Protein AF-0000000082275697 (afdb_homodimer)

Sequence (1250 aa):
MERHPIEAEESWRSFQEHQQKLEESSQQRRYLKHHQKHLEEDLSLDVDSNTDLLKLEQAKEKAYLFKVEKSAADNQRKAEKAHKKRMKELYTNSGIARDTVHGFMIDAGSTGSRIHLFEWEPRVLHSHRDVQDALSGHKLSFPNSQSRWSDRLRPGIASFASIKDDDELQKAVADYLAPLLEFAKMVLREKKDNFSSFPIFFRATAGMRTLDKNDRFRVLDAVRSLFNNPAYSPFYFEDEFARCLSGEEEAVFGFAGTNFIMGNLLQDSQGAGTVVNPRLTYGALDMGGASTQISFYEPHEDIMAGLFKLQIGQGKHWNIYAHSFLYFGMNEARGRFQAKLLAGYNDTARLLTGVDNPCLPGGSRQEVRLNIHYDKDGKETWIPQSGVSVNGFYQGLLKNDNTTGDFGRCLQYTRALLHLEDNNWCDFAHRNECSYNGVSMPDLPRQSEHFGEFLAISNYFHVWQFLGLPKKATLEQLYNSTEYICSMSKDELFEFNNEHAKVDDNDVEDYCFRSSYVFNVLRNGYGFEMDEHITATDVINGQKVGWALGAMLYEINTFPWSYERARDDELSDMAFTNASKSQQRGQMLEGVFMACILLILLAGLHVVLDVRRRRRNREEYLSLKMERHPIEAEESWRSFQEHQQKLEESSQQRRYLKHHQKHLEEDLSLDVDSNTDLLKLEQAKEKAYLFKVEKSAADNQRKAEKAHKKRMKELYTNSGIARDTVHGFMIDAGSTGSRIHLFEWEPRVLHSHRDVQDALSGHKLSFPNSQSRWSDRLRPGIASFASIKDDDELQKAVADYLAPLLEFAKMVLREKKDNFSSFPIFFRATAGMRTLDKNDRFRVLDAVRSLFNNPAYSPFYFEDEFARCLSGEEEAVFGFAGTNFIMGNLLQDSQGAGTVVNPRLTYGALDMGGASTQISFYEPHEDIMAGLFKLQIGQGKHWNIYAHSFLYFGMNEARGRFQAKLLAGYNDTARLLTGVDNPCLPGGSRQEVRLNIHYDKDGKETWIPQSGVSVNGFYQGLLKNDNTTGDFGRCLQYTRALLHLEDNNWCDFAHRNECSYNGVSMPDLPRQSEHFGEFLAISNYFHVWQFLGLPKKATLEQLYNSTEYICSMSKDELFEFNNEHAKVDDNDVEDYCFRSSYVFNVLRNGYGFEMDEHITATDVINGQKVGWALGAMLYEINTFPWSYERARDDELSDMAFTNASKSQQRGQMLEGVFMACILLILLAGLHVVLDVRRRRRNREEYLSLK

Solvent-accessible surface area (backbone atoms only — not comparable to full-atom values): 64862 Å² total; per-residue (Å²): 136,82,79,76,81,74,89,70,71,64,69,58,53,56,53,52,52,52,54,51,60,60,47,64,72,68,58,70,68,69,70,76,56,74,73,59,58,75,73,57,65,82,68,74,72,90,51,61,94,65,32,60,60,42,49,50,49,50,48,50,51,50,50,48,54,50,49,49,50,51,47,50,52,49,47,50,51,51,46,48,51,51,50,50,52,49,48,54,52,29,67,74,54,53,83,72,66,88,80,47,42,51,38,36,40,31,44,28,27,49,68,21,32,31,38,38,45,32,37,31,71,66,61,63,33,63,45,70,66,45,47,51,30,44,50,35,10,60,54,81,65,62,71,41,66,51,64,83,41,49,51,74,45,73,66,14,67,48,70,52,49,75,48,80,51,64,69,59,31,34,50,52,50,49,62,65,49,44,63,57,52,50,47,54,47,55,54,42,52,92,47,57,91,49,33,59,73,22,42,48,33,35,39,26,31,51,28,42,51,64,45,50,70,67,44,41,48,52,51,48,48,35,51,40,57,44,44,69,32,58,89,74,29,56,40,25,62,56,66,84,34,50,42,53,44,20,31,37,53,48,13,44,16,24,25,43,18,48,28,45,73,72,61,47,43,63,70,60,23,46,24,55,41,66,59,64,72,63,54,64,46,44,31,27,34,40,28,44,44,29,21,26,26,42,15,36,72,52,80,80,54,73,42,56,49,47,56,40,63,46,54,50,38,49,19,13,27,38,67,25,39,26,40,44,42,70,53,57,2,59,52,36,37,49,48,52,50,54,29,56,65,52,50,92,57,53,60,60,39,28,64,68,75,37,38,79,32,46,34,30,24,9,67,38,74,46,81,45,79,41,52,60,27,48,47,96,85,70,41,63,31,74,60,80,76,74,75,74,63,56,95,70,26,34,64,33,29,34,26,18,90,42,71,36,21,34,43,72,60,30,40,52,55,40,44,60,72,43,36,61,77,50,26,49,60,26,36,48,56,46,64,60,33,45,40,39,56,37,35,59,33,65,80,77,81,61,72,50,82,46,24,54,48,38,40,25,19,60,52,49,24,52,44,37,41,55,61,63,50,59,51,68,36,31,44,48,58,50,50,52,45,35,48,55,58,14,55,21,26,43,68,56,44,52,51,51,30,68,74,51,52,58,64,60,77,91,51,58,58,46,45,34,42,53,37,34,33,52,50,30,46,43,38,70,27,67,56,52,53,53,82,42,58,40,35,40,44,56,59,52,96,71,26,69,61,33,32,65,58,15,44,48,34,37,54,60,26,34,52,57,57,42,79,51,76,50,63,74,62,45,50,60,53,46,49,53,55,44,47,56,48,43,51,52,48,51,49,44,52,50,43,48,51,46,42,48,50,44,46,49,47,48,51,48,46,46,52,54,50,49,53,53,54,59,58,60,62,72,66,85,84,74,69,89,118,135,84,79,78,79,72,86,61,68,68,71,51,56,57,52,52,53,52,52,51,58,58,45,62,72,67,53,73,73,70,65,76,60,76,73,61,59,74,71,59,66,79,68,69,70,83,78,77,80,77,48,68,60,47,48,51,50,50,49,50,51,52,51,48,54,49,48,50,51,49,47,50,52,48,48,48,51,49,46,48,50,52,49,50,53,49,48,54,52,30,66,74,55,53,81,73,67,89,79,46,41,50,37,35,40,31,45,29,27,50,67,20,32,32,39,39,45,34,36,30,72,65,59,63,32,64,44,70,66,44,48,52,31,44,50,33,8,60,54,81,66,61,70,40,67,47,64,83,41,49,52,74,46,76,65,13,65,49,69,52,49,77,48,81,51,65,68,58,31,34,51,52,49,49,63,66,49,44,61,56,53,51,48,54,48,54,53,43,51,92,47,57,91,49,33,60,72,21,42,48,32,36,38,27,32,51,28,41,52,64,45,49,69,67,44,41,49,53,52,48,49,35,50,41,56,46,43,68,32,58,91,74,28,56,40,25,61,56,66,84,34,50,41,55,46,19,31,36,53,49,13,43,16,24,26,44,18,46,25,49,71,73,42,53,44,67,70,55,23,45,25,54,44,66,56,69,82,58,67,58,45,44,31,27,35,41,28,45,44,29,22,26,26,41,15,34,72,50,89,80,56,72,40,58,50,48,56,40,63,46,54,50,39,49,18,13,28,38,68,27,40,25,41,45,41,73,54,57,1,58,53,37,38,48,49,52,48,54,31,56,64,52,51,92,58,54,61,60,40,27,66,69,74,36,38,80,33,46,37,29,24,9,66,36,74,44,82,46,80,41,53,59,28,48,46,96,85,71,41,64,31,75,59,81,75,74,74,76,64,58,97,70,28,33,64,33,28,36,26,18,91,44,71,36,21,34,43,72,59,29,41,52,56,40,44,59,73,46,35,62,77,50,26,51,60,26,34,47,56,46,64,60,33,43,39,38,56,38,37,58,33,66,80,74,82,60,73,50,82,49,24,54,47,38,39,25,18,58,52,51,24,53,43,36,41,54,60,63,50,59,51,68,36,32,44,48,57,51,52,53,45,36,47,54,58,14,55,22,26,44,68,54,45,53,52,50,30,68,73,52,52,57,66,60,75,90,50,57,58,48,44,34,43,54,35,35,33,52,49,31,46,44,38,69,28,67,57,52,52,54,81,42,58,40,33,40,45,54,60,51,95,72,26,70,60,33,32,64,57,14,43,48,36,36,54,61,26,34,52,56,59,40,78,51,76,50,62,76,60,48,54,59,53,50,48,52,56,49,44,57,50,42,54,55,48,51,54,45,50,51,46,49,50,47,46,50,50,47,49,50,50,50,52,49,49,50,51,52,53,50,53,54,54,59,60,57,67,61,64,72,64,80,67,86,126

Nearest PDB structures (foldseek):
  3cj9-assembly1_A  TM=8.260E-01  e=1.202E-28  Rattus norvegicus
  3cja-assembly1_A  TM=8.171E-01  e=5.816E-29  Rattus norvegicus
  4br5-assembly1_A  TM=8.258E-01  e=1.681E-28  Rattus norvegicus
  4br2-assembly1_A  TM=8.199E-01  e=8.986E-28  Rattus norvegicus
  4cd3-assembly1_A  TM=8.010E-01  e=3.287E-28  Rattus norvegicus

Secondary structure (DSSP, 8-state):
--------THHHHHHHHHHHHHHHTTTTTTTTGGGTSTTSTT-----STTHHHHHHHHHHHHHHHHHHHHHHHHHHHHHHHHHHHHHHHHHH-----TT-EEEEEEEE-SS-EEEEEEEE---EE-SHHHHHHHHTT------B--TTSEEEESS-GGGGGG--SHHHHHHHHHHHHHHHHHHHHHHTGGGGGGGGGSBEEEEE-HHHHTS-HHHHHHHHHHHHHHHT-TTT--SB--GGGEEEPPHHHHHHHHHHHHHHHHT-HHHHH-SSSB--S-S-EEEEEEE-SSEEEEEEE-TT---SSSEEEEE-TTSPEEEEEEEEEET-SHHHHHHHHHHHHHTT--HHIIIII-EE-TTSPBTEEEEEEE--EE-TTS-EESS--SS--BTTBEEEEEEE-SSS--HHHHHHHHHHTT-GGGGHHHHHHTTT-B-STT-B-PPPPPSSSSEEEEEEEEHHHHHHHHHT--SEEEHHHHHHHHHHHHT-BHHHHHHHHHHTT---HHHHTTHHHHHHHHHHIIIIII---TT-EEEE-SEETTEE-SHHHHHHHHHHTTSPPEE---HHHHHHHHHHHHHHHHHHHHHHHHHHHHHHHHHHHHHHHHHHHHHHHHHHHHH--S---/--------SHHHHHHHHHHHHHHHHHHHHSSSTHHHHTTSSS------S-HHHHHHHHHHHHHHHHHHHHHHHHHHHHHHHHHHHHHHHHHH-----TT-EEEEEEEE-SS-EEEEEEEE---EE-SHHHHHHHHTT------B--TTSEEEESS-GGGGGG--SHHHHHHHHHHHHHHHHHHHHHHTGGGGGGGGGSBEEEEE-HHHHTS-HHHHHHHHHHHHHHHT-TTT--SB--GGGEEEPPHHHHHHHHHHHHHHHHS-HHHHT-SSSB--S-S-EEEEEEE-SSEEEEEEE-TT---SSSEEEEE-TTSPEEEEEEEEEET-SHHHHHHHHHHHHHTT--HHIIIII-EE-TTSPBTEEEEEEE--EE-TTS-EESS--SS--BTTBEEEEEEE-SSS--HHHHHHHHHHTT-GGGGHHHHHHTTT-B-STT-B-PPPPPSSSSEEEEEEEEHHHHHHHHHT--SEEEHHHHHHHHHHHHT-BHHHHHHHHHHTT---HHHHTTHHHHHHHHHHIIIIII---TT-EEEE-SEETTEE-SHHHHHHHHHHTTSPPEE---HHHHHHHHHHHHHHHHHHHHHHHHHHHHHHHHHHHHHHHHHHHHHHHHHHTTGGG----

pLDDT: mean 81.33, std 23.22, range [18.56, 98.94]

InterPro domains:
  IPR000407 Nucleoside phosphatase GDA1/CD39 [PF01150] (101-562)
  IPR000407 Nucleoside phosphatase GDA1/CD39 [PTHR11782] (102-560)

Organism: NCBI:txid303405

Structure (mmCIF, N/CA/C/O backbone):
data_AF-0000000082275697-model_v1
#
loop_
_entity.id
_entity.type
_entity.pdbx_description
1 polymer 'GDA1/CD39 nucleoside phosphatase family protein'
#
loop_
_atom_site.group_PDB
_atom_site.id
_atom_site.type_symbol
_atom_site.label_atom_id
_atom_site.label_alt_id
_atom_site.label_comp_id
_atom_site.label_asym_id
_atom_site.label_entity_id
_atom_site.label_seq_id
_atom_site.pdbx_PDB_ins_code
_atom_site.Cartn_x
_atom_site.Cartn_y
_atom_site.Cartn_z
_atom_site.occupancy
_atom_site.B_iso_or_equiv
_atom_site.auth_seq_id
_atom_site.auth_comp_id
_atom_site.auth_asym_id
_atom_site.auth_atom_id
_atom_site.pdbx_PDB_model_num
ATOM 1 N N . MET A 1 1 ? 52.062 -31.031 -33.688 1 21.7 1 MET A N 1
ATOM 2 C CA . MET A 1 1 ? 51.594 -30.438 -32.438 1 21.7 1 MET A CA 1
ATOM 3 C C . MET A 1 1 ? 50.406 -31.25 -31.859 1 21.7 1 MET A C 1
ATOM 5 O O . MET A 1 1 ? 49.375 -31.375 -32.5 1 21.7 1 MET A O 1
ATOM 9 N N . GLU A 1 2 ? 50.656 -32.281 -31.078 1 18.56 2 GLU A N 1
ATOM 10 C CA . GLU A 1 2 ? 49.969 -33.562 -30.797 1 18.56 2 GLU A CA 1
ATOM 11 C C . GLU A 1 2 ? 48.719 -33.344 -29.953 1 18.56 2 GLU A C 1
ATOM 13 O O . GLU A 1 2 ? 48.719 -32.5 -29.031 1 18.56 2 GLU A O 1
ATOM 18 N N . ARG A 1 3 ? 47.469 -33.625 -30.562 1 21.12 3 ARG A N 1
ATOM 19 C CA . ARG A 1 3 ? 46.062 -33.594 -30.219 1 21.12 3 ARG A CA 1
ATOM 20 C C . ARG A 1 3 ? 45.812 -34.25 -28.859 1 21.12 3 ARG A C 1
ATOM 22 O O . ARG A 1 3 ? 46.156 -35.406 -28.641 1 21.12 3 ARG A O 1
ATOM 29 N N . HIS A 1 4 ? 46.156 -33.438 -27.812 1 20.2 4 HIS A N 1
ATOM 30 C CA . HIS A 1 4 ? 46.062 -34.062 -26.5 1 20.2 4 HIS A CA 1
ATOM 31 C C . HIS A 1 4 ? 44.688 -34.75 -26.359 1 20.2 4 HIS A C 1
ATOM 33 O O . HIS A 1 4 ? 43.656 -34.156 -26.688 1 20.2 4 HIS A O 1
ATOM 39 N N . PRO A 1 5 ? 44.562 -36.094 -26.359 1 24.67 5 PRO A N 1
ATOM 40 C CA . PRO A 1 5 ? 43.438 -37.031 -26.297 1 24.67 5 PRO A CA 1
ATOM 41 C C . PRO A 1 5 ? 42.5 -36.781 -25.094 1 24.67 5 PRO A C 1
ATOM 43 O O . PRO A 1 5 ? 42.969 -36.719 -23.953 1 24.67 5 PRO A O 1
ATOM 46 N N . ILE A 1 6 ? 41.531 -35.875 -25.203 1 24.22 6 ILE A N 1
ATOM 47 C CA . ILE A 1 6 ? 40.438 -35.375 -24.359 1 24.22 6 ILE A CA 1
ATOM 48 C C . ILE A 1 6 ? 39.75 -36.562 -23.656 1 24.22 6 ILE A C 1
ATOM 50 O O . ILE A 1 6 ? 39.281 -37.469 -24.297 1 24.22 6 ILE A O 1
ATOM 54 N N . GLU A 1 7 ? 40.188 -36.812 -22.406 1 24.86 7 GLU A N 1
ATOM 55 C CA . GLU A 1 7 ? 39.812 -37.781 -21.359 1 24.86 7 GLU A CA 1
ATOM 56 C C . GLU A 1 7 ? 38.312 -37.938 -21.297 1 24.86 7 GLU A C 1
ATOM 58 O O . GLU A 1 7 ? 37.562 -36.969 -21.062 1 24.86 7 GLU A O 1
ATOM 63 N N . ALA A 1 8 ? 37.625 -39.031 -21.953 1 25.31 8 ALA A N 1
ATOM 64 C CA . ALA A 1 8 ? 36.469 -39.625 -22.641 1 25.31 8 ALA A CA 1
ATOM 65 C C . ALA A 1 8 ? 35.312 -39.875 -21.688 1 25.31 8 ALA A C 1
ATOM 67 O O . ALA A 1 8 ? 35.469 -39.719 -20.469 1 25.31 8 ALA A O 1
ATOM 68 N N . GLU A 1 9 ? 34.625 -41.062 -21.844 1 26.72 9 GLU A N 1
ATOM 69 C CA . GLU A 1 9 ? 33.438 -41.906 -21.688 1 26.72 9 GLU A CA 1
ATOM 70 C C . GLU A 1 9 ? 33.25 -42.312 -20.234 1 26.72 9 GLU A C 1
ATOM 72 O O . GLU A 1 9 ? 32.125 -42.438 -19.766 1 26.72 9 GLU A O 1
ATOM 77 N N . GLU A 1 10 ? 34.312 -42.562 -19.5 1 28.19 10 GLU A N 1
ATOM 78 C CA . GLU A 1 10 ? 34.219 -43.281 -18.234 1 28.19 10 GLU A CA 1
ATOM 79 C C . GLU A 1 10 ? 33.656 -42.406 -17.141 1 28.19 10 GLU A C 1
ATOM 81 O O . GLU A 1 10 ? 33 -42.875 -16.219 1 28.19 10 GLU A O 1
ATOM 86 N N . SER A 1 11 ? 34 -41.125 -17.188 1 28.19 11 SER A N 1
ATOM 87 C CA . SER A 1 11 ? 33.531 -40.312 -16.062 1 28.19 11 SER A CA 1
ATOM 88 C C . SER A 1 11 ? 32.031 -40.156 -16.094 1 28.19 11 SER A C 1
ATOM 90 O O . SER A 1 11 ? 31.422 -39.719 -15.102 1 28.19 11 SER A O 1
ATOM 92 N N . TRP A 1 12 ? 31.438 -40.312 -17.25 1 28.39 12 TRP A N 1
ATOM 93 C CA . TRP A 1 12 ? 29.984 -40.188 -17.406 1 28.39 12 TRP A CA 1
ATOM 94 C C . TRP A 1 12 ? 29.281 -41.406 -16.797 1 28.39 12 TRP A C 1
ATOM 96 O O . TRP A 1 12 ? 28.234 -41.25 -16.156 1 28.39 12 TRP A O 1
ATOM 106 N N . ARG A 1 13 ? 29.734 -42.688 -16.906 1 33.19 13 ARG A N 1
ATOM 107 C CA . ARG A 1 13 ? 29.141 -43.906 -16.391 1 33.19 13 ARG A CA 1
ATOM 108 C C . ARG A 1 13 ? 29.094 -43.875 -14.867 1 33.19 13 ARG A C 1
ATOM 110 O O . ARG A 1 13 ? 28.094 -44.312 -14.266 1 33.19 13 ARG A O 1
ATOM 117 N N . SER A 1 14 ? 30.141 -43.344 -14.273 1 30.88 14 SER A N 1
ATOM 118 C CA . SER A 1 14 ? 30.156 -43.344 -12.82 1 30.88 14 SER A CA 1
ATOM 119 C C . SER A 1 14 ? 29.125 -42.375 -12.25 1 30.88 14 SER A C 1
ATOM 121 O O . SER A 1 14 ? 28.594 -42.594 -11.156 1 30.88 14 SER A O 1
ATOM 123 N N . PHE A 1 15 ? 28.891 -41.25 -12.938 1 30.12 15 PHE A N 1
ATOM 124 C CA . PHE A 1 15 ? 27.859 -40.375 -12.453 1 30.12 15 PHE A CA 1
ATOM 125 C C . PHE A 1 15 ? 26.469 -40.969 -12.695 1 30.12 15 PHE A C 1
ATOM 127 O O . PHE A 1 15 ? 25.609 -40.938 -11.82 1 30.12 15 PHE A O 1
ATOM 134 N N . GLN A 1 16 ? 26.172 -41.688 -13.789 1 31.64 16 GLN A N 1
ATOM 135 C CA . GLN A 1 16 ? 24.922 -42.375 -14.008 1 31.64 16 GLN A CA 1
ATOM 136 C C . GLN A 1 16 ? 24.719 -43.5 -12.969 1 31.64 16 GLN A C 1
ATOM 138 O O . GLN A 1 16 ? 23.609 -43.688 -12.477 1 31.64 16 GLN A O 1
ATOM 143 N N . GLU A 1 17 ? 25.734 -44.25 -12.734 1 36.5 17 GLU A N 1
ATOM 144 C CA . GLU A 1 17 ? 25.641 -45.344 -11.773 1 36.5 17 GLU A CA 1
ATOM 145 C C . GLU A 1 17 ? 25.422 -44.812 -10.359 1 36.5 17 GLU A C 1
ATOM 147 O O . GLU A 1 17 ? 24.656 -45.375 -9.586 1 36.5 17 GLU A O 1
ATOM 152 N N . HIS A 1 18 ? 26.062 -43.688 -10 1 32.22 18 HIS A N 1
ATOM 153 C CA . HIS A 1 18 ? 25.812 -43.125 -8.664 1 32.22 18 HIS A CA 1
ATOM 154 C C . HIS A 1 18 ? 24.422 -42.531 -8.57 1 32.22 18 HIS A C 1
ATOM 156 O O . HIS A 1 18 ? 23.734 -42.688 -7.566 1 32.22 18 HIS A O 1
ATOM 162 N N . GLN A 1 19 ? 23.938 -41.875 -9.578 1 33.38 19 GLN A N 1
ATOM 163 C CA . GLN A 1 19 ? 22.594 -41.344 -9.539 1 33.38 19 GLN A CA 1
ATOM 164 C C . GLN A 1 19 ? 21.547 -42.469 -9.641 1 33.38 19 GLN A C 1
ATOM 166 O O . GLN A 1 19 ? 20.5 -42.406 -8.992 1 33.38 19 GLN A O 1
ATOM 171 N N . GLN A 1 20 ? 21.734 -43.531 -10.391 1 34.16 20 GLN A N 1
ATOM 172 C CA . GLN A 1 20 ? 20.812 -44.656 -10.414 1 34.16 20 GLN A CA 1
ATOM 173 C C . GLN A 1 20 ? 20.719 -45.344 -9.055 1 34.16 20 GLN A C 1
ATOM 175 O O . GLN A 1 20 ? 19.641 -45.75 -8.625 1 34.16 20 GLN A O 1
ATOM 180 N N . LYS A 1 21 ? 21.781 -45.719 -8.336 1 37.84 21 LYS A N 1
ATOM 181 C CA . LYS A 1 21 ? 21.812 -46.406 -7.051 1 37.84 21 LYS A CA 1
ATOM 182 C C . LYS A 1 21 ? 21.234 -45.531 -5.945 1 37.84 21 LYS A C 1
ATOM 184 O O . LYS A 1 21 ? 20.609 -46.031 -5.004 1 37.84 21 LYS A O 1
ATOM 189 N N . LEU A 1 22 ? 21.578 -44.25 -5.953 1 32.44 22 LEU A N 1
ATOM 190 C CA . LEU A 1 22 ? 20.906 -43.406 -4.961 1 32.44 22 LEU A CA 1
ATOM 191 C C . LEU A 1 22 ? 19.422 -43.281 -5.254 1 32.44 22 LEU A C 1
ATOM 193 O O . LEU A 1 22 ? 18.625 -43 -4.355 1 32.44 22 LEU A O 1
ATOM 197 N N . GLU A 1 23 ? 18.969 -43.469 -6.496 1 32.5 23 GLU A N 1
ATOM 198 C CA . GLU A 1 23 ? 17.562 -43.406 -6.871 1 32.5 23 GLU A CA 1
ATOM 199 C C . GLU A 1 23 ? 16.781 -44.594 -6.332 1 32.5 23 GLU A C 1
ATOM 201 O O . GLU A 1 23 ? 15.625 -44.438 -5.918 1 32.5 23 GLU A O 1
ATOM 206 N N . GLU A 1 24 ? 17.234 -45.906 -6.5 1 31.64 24 GLU A N 1
ATOM 207 C CA . GLU A 1 24 ? 16.359 -47.062 -6.242 1 31.64 24 GLU A CA 1
ATOM 208 C C . GLU A 1 24 ? 15.938 -47.094 -4.773 1 31.64 24 GLU A C 1
ATOM 210 O O . GLU A 1 24 ? 14.781 -47.406 -4.461 1 31.64 24 GLU A O 1
ATOM 215 N N . SER A 1 25 ? 16.906 -47.312 -3.797 1 29.91 25 SER A N 1
ATOM 216 C CA . SER A 1 25 ? 16.578 -47.719 -2.436 1 29.91 25 SER A CA 1
ATOM 217 C C . SER A 1 25 ? 15.875 -46.594 -1.667 1 29.91 25 SER A C 1
ATOM 219 O O . SER A 1 25 ? 14.938 -46.844 -0.915 1 29.91 25 SER A O 1
ATOM 221 N N . SER A 1 26 ? 16.453 -45.438 -1.524 1 28.55 26 SER A N 1
ATOM 222 C CA . SER A 1 26 ? 16.031 -44.469 -0.51 1 28.55 26 SER A CA 1
ATOM 223 C C . SER A 1 26 ? 14.805 -43.688 -0.97 1 28.55 26 SER A C 1
ATOM 225 O O . SER A 1 26 ? 14.086 -43.125 -0.15 1 28.55 26 SER A O 1
ATOM 227 N N . GLN A 1 27 ? 14.617 -43.531 -2.254 1 27.84 27 GLN A N 1
ATOM 228 C CA . GLN A 1 27 ? 13.68 -42.531 -2.727 1 27.84 27 GLN A CA 1
ATOM 229 C C . GLN A 1 27 ? 12.242 -43.031 -2.654 1 27.84 27 GLN A C 1
ATOM 231 O O . GLN A 1 27 ? 11.297 -42.219 -2.701 1 27.84 27 GLN A O 1
ATOM 236 N N . GLN A 1 28 ? 11.891 -44.312 -2.879 1 27.39 28 GLN A N 1
ATOM 237 C CA . GLN A 1 28 ? 10.516 -44.781 -2.994 1 27.39 28 GLN A CA 1
ATOM 238 C C . GLN A 1 28 ? 9.742 -44.531 -1.704 1 27.39 28 GLN A C 1
ATOM 240 O O . GLN A 1 28 ? 8.555 -44.188 -1.743 1 27.39 28 GLN A O 1
ATOM 245 N N . ARG A 1 29 ? 10.234 -44.938 -0.495 1 28.05 29 ARG A N 1
ATOM 246 C CA . ARG A 1 29 ? 9.461 -45.25 0.707 1 28.05 29 ARG A CA 1
ATOM 247 C C . ARG A 1 29 ? 9.039 -43.969 1.417 1 28.05 29 ARG A C 1
ATOM 249 O O . ARG A 1 29 ? 8.039 -43.938 2.146 1 28.05 29 ARG A O 1
ATOM 256 N N . ARG A 1 30 ? 9.891 -43 1.525 1 26.41 30 ARG A N 1
ATOM 257 C CA . ARG A 1 30 ? 9.68 -42 2.568 1 26.41 30 ARG A CA 1
ATOM 258 C C . ARG A 1 30 ? 8.633 -40.969 2.143 1 26.41 30 ARG A C 1
ATOM 260 O O . ARG A 1 30 ? 8.242 -40.125 2.932 1 26.41 30 ARG A O 1
ATOM 267 N N . TYR A 1 31 ? 8.43 -40.781 0.899 1 26.48 31 TYR A N 1
ATOM 268 C CA . TYR A 1 31 ? 7.652 -39.625 0.524 1 26.48 31 TYR A CA 1
ATOM 269 C C . TYR A 1 31 ? 6.219 -39.719 1.026 1 26.48 31 TYR A C 1
ATOM 271 O O . TYR A 1 31 ? 5.66 -38.781 1.559 1 26.48 31 TYR A O 1
ATOM 279 N N . LEU A 1 32 ? 5.398 -40.75 0.479 1 27.55 32 LEU A N 1
ATOM 280 C CA . LEU A 1 32 ? 3.943 -40.812 0.514 1 27.55 32 LEU A CA 1
ATOM 281 C C . LEU A 1 32 ? 3.447 -41.219 1.897 1 27.55 32 LEU A C 1
ATOM 283 O O . LEU A 1 32 ? 2.246 -41.156 2.168 1 27.55 32 LEU A O 1
ATOM 287 N N . LYS A 1 33 ? 4.23 -41.844 2.713 1 27.3 33 LYS A N 1
ATOM 288 C CA . LYS A 1 33 ? 3.699 -42.562 3.875 1 27.3 33 LYS A CA 1
ATOM 289 C C . LYS A 1 33 ? 3.211 -41.562 4.938 1 27.3 33 LYS A C 1
ATOM 291 O O . LYS A 1 33 ? 2.254 -41.844 5.66 1 27.3 33 LYS A O 1
ATOM 296 N N . HIS A 1 34 ? 3.988 -40.531 5.176 1 28 34 HIS A N 1
ATOM 297 C CA . HIS A 1 34 ? 3.705 -39.844 6.43 1 28 34 HIS A CA 1
ATOM 298 C C . HIS A 1 34 ? 2.406 -39.062 6.336 1 28 34 HIS A C 1
ATOM 300 O O . HIS A 1 34 ? 2.002 -38.406 7.305 1 28 34 HIS A O 1
ATOM 306 N N . HIS A 1 35 ? 1.896 -38.875 5.148 1 29.59 35 HIS A N 1
ATOM 307 C CA . HIS A 1 35 ? 0.64 -38.125 5.18 1 29.59 35 HIS A CA 1
ATOM 308 C C . HIS A 1 35 ? -0.472 -38.969 5.82 1 29.59 35 HIS A C 1
ATOM 310 O O . HIS A 1 35 ? -1.554 -38.438 6.102 1 29.59 35 HIS A O 1
ATOM 316 N N . GLN A 1 36 ? -0.418 -40.344 5.844 1 28.03 36 GLN A N 1
ATOM 317 C CA . GLN A 1 36 ? -1.569 -41.188 6.156 1 28.03 36 GLN A CA 1
ATOM 318 C C . GLN A 1 36 ? -1.881 -41.156 7.648 1 28.03 36 GLN A C 1
ATOM 320 O O . GLN A 1 36 ? -3.049 -41.188 8.047 1 28.03 36 GLN A O 1
ATOM 325 N N . LYS A 1 37 ? -0.852 -41.188 8.492 1 28.38 37 LYS A N 1
ATOM 326 C CA . LYS A 1 37 ? -1.179 -41.75 9.805 1 28.38 37 LYS A CA 1
ATOM 327 C C . LYS A 1 37 ? -1.936 -40.719 10.656 1 28.38 37 LYS A C 1
ATOM 329 O O . LYS A 1 37 ? -2.863 -41.094 11.383 1 28.38 37 LYS A O 1
ATOM 334 N N . HIS A 1 38 ? -1.404 -39.469 10.617 1 28.92 38 HIS A N 1
ATOM 335 C CA . HIS A 1 38 ? -1.871 -38.719 11.781 1 28.92 38 HIS A CA 1
ATOM 336 C C . HIS A 1 38 ? -3.318 -38.281 11.602 1 28.92 38 HIS A C 1
ATOM 338 O O . HIS A 1 38 ? -3.902 -37.688 12.516 1 28.92 38 HIS A O 1
ATOM 344 N N . LEU A 1 39 ? -3.773 -38.375 10.375 1 29.23 39 LEU A N 1
ATOM 345 C CA . LEU A 1 39 ? -5.18 -37.969 10.305 1 29.23 39 LEU A CA 1
ATOM 346 C C . LEU A 1 39 ? -6.066 -39.062 10.93 1 29.23 39 LEU A C 1
ATOM 348 O O . LEU A 1 39 ? -7.285 -38.906 11 1 29.23 39 LEU A O 1
ATOM 352 N N . GLU A 1 40 ? -5.512 -40.281 11.219 1 27.36 40 GLU A N 1
ATOM 353 C CA . GLU A 1 40 ? -6.41 -41.344 11.672 1 27.36 40 GLU A CA 1
ATOM 354 C C . GLU A 1 40 ? -7.051 -40.969 13.008 1 27.36 40 GLU A C 1
ATOM 356 O O . GLU A 1 40 ? -8.18 -41.375 13.289 1 27.36 40 GLU A O 1
ATOM 361 N N . GLU A 1 41 ? -6.219 -40.5 13.953 1 28.33 41 GLU A N 1
ATOM 362 C CA . GLU A 1 41 ? -6.691 -40.781 15.305 1 28.33 41 GLU A CA 1
ATOM 363 C C . GLU A 1 41 ? -8.008 -40.062 15.594 1 28.33 41 GLU A C 1
ATOM 365 O O . GLU A 1 41 ? -8.898 -40.625 16.25 1 28.33 41 GLU A O 1
ATOM 370 N N . ASP A 1 42 ? -8.039 -38.719 15.453 1 27.8 42 ASP A N 1
ATOM 371 C CA . ASP A 1 42 ? -8.922 -38.125 16.453 1 27.8 42 ASP A CA 1
ATOM 372 C C . ASP A 1 42 ? -10.383 -38.219 16.031 1 27.8 42 ASP A C 1
ATOM 374 O O . ASP A 1 42 ? -11.242 -37.5 16.562 1 27.8 42 ASP A O 1
ATOM 378 N N . LEU A 1 43 ? -10.656 -38.906 14.883 1 27.31 43 LEU A N 1
ATOM 379 C CA . LEU A 1 43 ? -12.047 -38.719 14.461 1 27.31 43 LEU A CA 1
ATOM 380 C C . LEU A 1 43 ? -12.977 -39.625 15.273 1 27.31 43 LEU A C 1
ATOM 382 O O . LEU A 1 43 ? -13.625 -40.531 14.719 1 27.31 43 LEU A O 1
ATOM 386 N N . SER A 1 44 ? -12.805 -40.094 16.422 1 27.64 44 SER A N 1
ATOM 387 C CA . SER A 1 44 ? -13.812 -41 16.938 1 27.64 44 SER A CA 1
ATOM 388 C C . SER A 1 44 ? -15.156 -40.281 17.125 1 27.64 44 SER A C 1
ATOM 390 O O . SER A 1 44 ? -15.547 -40 18.25 1 27.64 44 SER A O 1
ATOM 392 N N . LEU A 1 45 ? -15.57 -39.281 16.328 1 28.56 45 LEU A N 1
ATOM 393 C CA . LEU A 1 45 ? -16.859 -38.781 16.781 1 28.56 45 LEU A CA 1
ATOM 394 C C . LEU A 1 45 ? -17.953 -39.812 16.594 1 28.56 45 LEU A C 1
ATOM 396 O O . LEU A 1 45 ? -17.938 -40.562 15.617 1 28.56 45 LEU A O 1
ATOM 400 N N . ASP A 1 46 ? -18.844 -40.125 17.5 1 29.41 46 ASP A N 1
ATOM 401 C CA . ASP A 1 46 ? -20.062 -40.906 17.734 1 29.41 46 ASP A CA 1
ATOM 402 C C . ASP A 1 46 ? -21.172 -40.5 16.766 1 29.41 46 ASP A C 1
ATOM 404 O O . ASP A 1 46 ? -21.859 -39.5 16.984 1 29.41 46 ASP A O 1
ATOM 408 N N . VAL A 1 47 ? -21.125 -40.562 15.391 1 32.94 47 VAL A N 1
ATOM 409 C CA . VAL A 1 47 ? -22.172 -40.188 14.445 1 32.94 47 VAL A CA 1
ATOM 410 C C . VAL A 1 47 ? -23.281 -41.25 14.477 1 32.94 47 VAL A C 1
ATOM 412 O O . VAL A 1 47 ? -23.031 -42.406 14.148 1 32.94 47 VAL A O 1
ATOM 415 N N . ASP A 1 48 ? -24.297 -41.031 14.992 1 36.44 48 ASP A N 1
ATOM 416 C CA . ASP A 1 48 ? -25.562 -41.719 14.734 1 36.44 48 ASP A CA 1
ATOM 417 C C . ASP A 1 48 ? -25.891 -41.719 13.242 1 36.44 48 ASP A C 1
ATOM 419 O O . ASP A 1 48 ? -25.016 -41.469 12.406 1 36.44 48 ASP A O 1
ATOM 423 N N . SER A 1 49 ? -27.266 -41.438 12.703 1 45.59 49 SER A N 1
ATOM 424 C CA . SER A 1 49 ? -27.766 -41.375 11.328 1 45.59 49 SER A CA 1
ATOM 425 C C . SER A 1 49 ? -26.828 -40.562 10.438 1 45.59 49 SER A C 1
ATOM 427 O O . SER A 1 49 ? -26.844 -40.719 9.211 1 45.59 49 SER A O 1
ATOM 429 N N . ASN A 1 50 ? -26.047 -39.438 10.828 1 52.91 50 ASN A N 1
ATOM 430 C CA . ASN A 1 50 ? -24.891 -38.594 10.562 1 52.91 50 ASN A CA 1
ATOM 431 C C . ASN A 1 50 ? -23.641 -39.438 10.289 1 52.91 50 ASN A C 1
ATOM 433 O O . ASN A 1 50 ? -22.625 -38.906 9.836 1 52.91 50 ASN A O 1
ATOM 437 N N . THR A 1 51 ? -23.844 -40.75 10.398 1 65.81 51 THR A N 1
ATOM 438 C CA . THR A 1 51 ? -22.672 -41.625 10.352 1 65.81 51 THR A CA 1
ATOM 439 C C . THR A 1 51 ? -22.344 -42 8.914 1 65.81 51 THR A C 1
ATOM 441 O O . THR A 1 51 ? -21.172 -42.031 8.523 1 65.81 51 THR A O 1
ATOM 444 N N . ASP A 1 52 ? -23.562 -42.25 8.07 1 78.25 52 ASP A N 1
ATOM 445 C CA . ASP A 1 52 ? -23.281 -42.688 6.699 1 78.25 52 ASP A CA 1
ATOM 446 C C . ASP A 1 52 ? -22.703 -41.562 5.863 1 78.25 52 ASP A C 1
ATOM 448 O O . ASP A 1 52 ? -21.797 -41.781 5.051 1 78.25 52 ASP A O 1
ATOM 452 N N . LEU A 1 53 ? -23.219 -40.469 6.008 1 82.75 53 LEU A N 1
ATOM 453 C CA . LEU A 1 53 ? -22.719 -39.344 5.258 1 82.75 53 LEU A CA 1
ATOM 454 C C . LEU A 1 53 ? -21.281 -39 5.672 1 82.75 53 LEU A C 1
ATOM 456 O O . LEU A 1 53 ? -20.469 -38.594 4.836 1 82.75 53 LEU A O 1
ATOM 460 N N . LEU A 1 54 ? -21.078 -39.125 6.891 1 85.5 54 LEU A N 1
ATOM 461 C CA . LEU A 1 54 ? -19.719 -38.906 7.375 1 85.5 54 LEU A CA 1
ATOM 462 C C . LEU A 1 54 ? -18.75 -39.938 6.77 1 85.5 54 LEU A C 1
ATOM 464 O O . LEU A 1 54 ? -17.625 -39.594 6.395 1 85.5 54 LEU A O 1
ATOM 468 N N . LYS A 1 55 ? -19.266 -41.125 6.66 1 86.06 55 LYS A N 1
ATOM 469 C CA . LYS A 1 55 ? -18.469 -42.156 6.043 1 86.06 55 LYS A CA 1
ATOM 470 C C . LYS A 1 55 ? -18.203 -41.875 4.57 1 86.06 55 LYS A C 1
ATOM 472 O O . LYS A 1 55 ? -17.094 -42.094 4.07 1 86.06 55 LYS A O 1
ATOM 477 N N . LEU A 1 56 ? -19.219 -41.438 3.988 1 87.25 56 LEU A N 1
ATOM 478 C CA . LEU A 1 56 ? -19.062 -41.062 2.586 1 87.25 56 LEU A CA 1
ATOM 479 C C . LEU A 1 56 ? -18.062 -39.938 2.428 1 87.25 56 LEU A C 1
ATOM 481 O O . LEU A 1 56 ? -17.234 -39.938 1.509 1 87.25 56 LEU A O 1
ATOM 485 N N . GLU A 1 57 ? -18.188 -38.938 3.266 1 88.44 57 GLU A N 1
ATOM 486 C CA . GLU A 1 57 ? -17.25 -37.812 3.24 1 88.44 57 GLU A CA 1
ATOM 487 C C . GLU A 1 57 ? -15.82 -38.312 3.457 1 88.44 57 GLU A C 1
ATOM 489 O O . GLU A 1 57 ? -14.898 -37.844 2.779 1 88.44 57 GLU A O 1
ATOM 494 N N . GLN A 1 58 ? -15.625 -39.156 4.316 1 86.5 58 GLN A N 1
ATOM 495 C CA . GLN A 1 58 ? -14.312 -39.719 4.609 1 86.5 58 GLN A CA 1
ATOM 496 C C . GLN A 1 58 ? -13.773 -40.5 3.416 1 86.5 58 GLN A C 1
ATOM 498 O O . GLN A 1 58 ? -12.586 -40.406 3.104 1 86.5 58 GLN A O 1
ATOM 503 N N . ALA A 1 59 ? -14.641 -41.219 2.795 1 86.81 59 ALA A N 1
ATOM 504 C CA . ALA A 1 59 ? -14.25 -42 1.618 1 86.81 59 ALA A CA 1
ATOM 505 C C . ALA A 1 59 ? -13.82 -41.094 0.479 1 86.81 59 ALA A C 1
ATOM 507 O O . ALA A 1 59 ? -12.836 -41.375 -0.215 1 86.81 59 ALA A O 1
ATOM 508 N N . LYS A 1 60 ? -14.547 -40.125 0.35 1 86.81 60 LYS A N 1
ATOM 509 C CA . LYS A 1 60 ? -14.219 -39.156 -0.69 1 86.81 60 LYS A CA 1
ATOM 510 C C . LYS A 1 60 ? -12.891 -38.469 -0.39 1 86.81 60 LYS A C 1
ATOM 512 O O . LYS A 1 60 ? -12.102 -38.219 -1.302 1 86.81 60 LYS A O 1
ATOM 517 N N . GLU A 1 61 ? -12.703 -38.125 0.835 1 87.31 61 GLU A N 1
ATOM 518 C CA . GLU A 1 61 ? -11.43 -37.531 1.242 1 87.31 61 GLU A CA 1
ATOM 519 C C . GLU A 1 61 ? -10.266 -38.469 0.965 1 87.31 61 GLU A C 1
ATOM 521 O O . GLU A 1 61 ? -9.227 -38.031 0.447 1 87.31 61 GLU A O 1
ATOM 526 N N . LYS A 1 62 ? -10.484 -39.688 1.24 1 84.12 62 LYS A N 1
ATOM 527 C CA . LYS A 1 62 ? -9.461 -40.688 0.988 1 84.12 62 LYS A CA 1
ATOM 528 C C . LYS A 1 62 ? -9.195 -40.844 -0.507 1 84.12 62 LYS A C 1
ATOM 530 O O . LYS A 1 62 ? -8.047 -40.969 -0.928 1 84.12 62 LYS A O 1
ATOM 535 N N . ALA A 1 63 ? -10.219 -40.844 -1.238 1 85 63 ALA A N 1
ATOM 536 C CA . ALA A 1 63 ? -10.094 -40.969 -2.689 1 85 63 ALA A CA 1
ATOM 537 C C . ALA A 1 63 ? -9.336 -39.75 -3.266 1 85 63 ALA A C 1
ATOM 539 O O . ALA A 1 63 ? -8.531 -39.906 -4.184 1 85 63 ALA A O 1
ATOM 540 N N . TYR A 1 64 ? -9.672 -38.688 -2.764 1 82.25 64 TYR A N 1
ATOM 541 C CA . TYR A 1 64 ? -8.977 -37.469 -3.209 1 82.25 64 TYR A CA 1
ATOM 542 C C . TYR A 1 64 ? -7.488 -37.562 -2.896 1 82.25 64 TYR A C 1
ATOM 544 O O . TYR A 1 64 ? -6.652 -37.281 -3.756 1 82.25 64 TYR A O 1
ATOM 552 N N . LEU A 1 65 ? -7.188 -37.875 -1.691 1 80.12 65 LEU A N 1
ATOM 553 C CA . LEU A 1 65 ? -5.797 -37.938 -1.268 1 80.12 65 LEU A CA 1
ATOM 554 C C . LEU A 1 65 ? -5.031 -39 -2.086 1 80.12 65 LEU A C 1
ATOM 556 O O . LEU A 1 65 ? -3.859 -38.781 -2.408 1 80.12 65 LEU A O 1
ATOM 560 N N . PHE A 1 66 ? -5.734 -40.031 -2.438 1 80 66 PHE A N 1
ATOM 561 C CA . PHE A 1 66 ? -5.129 -41.062 -3.271 1 80 66 PHE A CA 1
ATOM 562 C C . PHE A 1 66 ? -4.844 -40.531 -4.672 1 80 66 PHE A C 1
ATOM 564 O O . PHE A 1 66 ? -3.783 -40.781 -5.238 1 80 66 PHE A O 1
ATOM 571 N N . LYS A 1 67 ? -5.773 -39.812 -5.16 1 77.06 67 LYS A N 1
ATOM 572 C CA . LYS A 1 67 ? -5.605 -39.219 -6.48 1 77.06 67 LYS A CA 1
ATOM 573 C C . LYS A 1 67 ? -4.449 -38.219 -6.492 1 77.06 67 LYS A C 1
ATOM 575 O O . LYS A 1 67 ? -3.695 -38.156 -7.465 1 77.06 67 LYS A O 1
ATOM 580 N N . VAL A 1 68 ? -4.41 -37.469 -5.469 1 75.94 68 VAL A N 1
ATOM 581 C CA . VAL A 1 68 ? -3.342 -36.469 -5.352 1 75.94 68 VAL A CA 1
ATOM 582 C C . VAL A 1 68 ? -1.989 -37.188 -5.297 1 75.94 68 VAL A C 1
ATOM 584 O O . VAL A 1 68 ? -1.029 -36.75 -5.938 1 75.94 68 VAL A O 1
ATOM 587 N N . GLU A 1 69 ? -1.965 -38.188 -4.566 1 74.31 69 GLU A N 1
ATOM 588 C CA . GLU A 1 69 ? -0.729 -38.938 -4.453 1 74.31 69 GLU A CA 1
ATOM 589 C C . GLU A 1 69 ? -0.33 -39.562 -5.793 1 74.31 69 GLU A C 1
ATOM 591 O O . GLU A 1 69 ? 0.847 -39.531 -6.164 1 74.31 69 GLU A O 1
ATOM 596 N N . LYS A 1 70 ? -1.266 -40.062 -6.418 1 73 70 LYS A N 1
ATOM 597 C CA . LYS A 1 70 ? -0.998 -40.656 -7.719 1 73 70 LYS A CA 1
ATOM 598 C C . LYS A 1 70 ? -0.558 -39.594 -8.734 1 73 70 LYS A C 1
ATOM 600 O O . LYS A 1 70 ? 0.376 -39.812 -9.508 1 73 70 LYS A O 1
ATOM 605 N N . SER A 1 71 ? -1.293 -38.531 -8.734 1 72 71 SER A N 1
ATOM 606 C CA . SER A 1 71 ? -0.95 -37.438 -9.633 1 72 71 SER A CA 1
ATOM 607 C C . SER A 1 71 ? 0.434 -36.875 -9.328 1 72 71 SER A C 1
ATOM 609 O O . SER A 1 71 ? 1.193 -36.562 -10.242 1 72 71 SER A O 1
ATOM 611 N N . ALA A 1 72 ? 0.637 -36.688 -8.055 1 68.5 72 ALA A N 1
ATOM 612 C CA . ALA A 1 72 ? 1.951 -36.219 -7.637 1 68.5 72 ALA A CA 1
ATOM 613 C C . ALA A 1 72 ? 3.059 -37.125 -8.133 1 68.5 72 ALA A C 1
ATOM 615 O O . ALA A 1 72 ? 4.094 -36.656 -8.617 1 68.5 72 ALA A O 1
ATOM 616 N N . ALA A 1 73 ? 2.83 -38.406 -8.078 1 66.31 73 ALA A N 1
ATOM 617 C CA . ALA A 1 73 ? 3.803 -39.375 -8.539 1 66.31 73 ALA A CA 1
ATOM 618 C C . ALA A 1 73 ? 3.99 -39.312 -10.055 1 66.31 73 ALA A C 1
ATOM 620 O O . ALA A 1 73 ? 5.121 -39.344 -10.547 1 66.31 73 ALA A O 1
ATOM 621 N N . ASP A 1 74 ? 2.898 -39.094 -10.688 1 72.06 74 ASP A N 1
ATOM 622 C CA . ASP A 1 74 ? 2.953 -38.969 -12.141 1 72.06 74 ASP A CA 1
ATOM 623 C C . ASP A 1 74 ? 3.65 -37.688 -12.562 1 72.06 74 ASP A C 1
ATOM 625 O O . ASP A 1 74 ? 4.465 -37.688 -13.484 1 72.06 74 ASP A O 1
ATOM 629 N N . ASN A 1 75 ? 3.24 -36.688 -11.875 1 66.62 75 ASN A N 1
ATOM 630 C CA . ASN A 1 75 ? 3.859 -35.406 -12.164 1 66.62 75 ASN A CA 1
ATOM 631 C C . ASN A 1 75 ? 5.359 -35.406 -11.875 1 66.62 75 ASN A C 1
ATOM 633 O O . ASN A 1 75 ? 6.145 -34.812 -12.617 1 66.62 75 ASN A O 1
ATOM 637 N N . GLN A 1 76 ? 5.676 -36 -10.805 1 67.44 76 GLN A N 1
ATOM 638 C CA . GLN A 1 76 ? 7.09 -36.125 -10.477 1 67.44 76 GLN A CA 1
ATOM 639 C C . GLN A 1 76 ? 7.84 -36.906 -11.555 1 67.44 76 GLN A C 1
ATOM 641 O O . GLN A 1 76 ? 8.945 -36.5 -11.953 1 67.44 76 GLN A O 1
ATOM 646 N N . ARG A 1 77 ? 7.219 -37.875 -12.039 1 67.94 77 ARG A N 1
ATOM 647 C CA . ARG A 1 77 ? 7.844 -38.656 -13.094 1 67.94 77 ARG A CA 1
ATOM 648 C C . ARG A 1 77 ? 8 -37.844 -14.375 1 67.94 77 ARG A C 1
ATOM 650 O O . ARG A 1 77 ? 9.055 -37.875 -15.016 1 67.94 77 ARG A O 1
ATOM 657 N N . LYS A 1 78 ? 6.988 -37.156 -14.664 1 70.56 78 LYS A N 1
ATOM 658 C CA . LYS A 1 78 ? 7.039 -36.312 -15.852 1 70.56 78 LYS A CA 1
ATOM 659 C C . LYS A 1 78 ? 8.07 -35.188 -15.695 1 70.56 78 LYS A C 1
ATOM 661 O O . LYS A 1 78 ? 8.82 -34.906 -16.625 1 70.56 78 LYS A O 1
ATOM 666 N N . ALA A 1 79 ? 7.992 -34.594 -14.547 1 69.31 79 ALA A N 1
ATOM 667 C CA . ALA A 1 79 ? 8.938 -33.531 -14.25 1 69.31 79 ALA A CA 1
ATOM 668 C C . ALA A 1 79 ? 10.375 -34.031 -14.312 1 69.31 79 ALA A C 1
ATOM 670 O O . ALA A 1 79 ? 11.258 -33.344 -14.836 1 69.31 79 ALA A O 1
ATOM 671 N N . GLU A 1 80 ? 10.602 -35.156 -13.828 1 68.88 80 GLU A N 1
ATOM 672 C CA . GLU A 1 80 ? 11.938 -35.75 -13.844 1 68.88 80 GLU A CA 1
ATOM 673 C C . GLU A 1 80 ? 12.398 -36.031 -15.266 1 68.88 80 GLU A C 1
ATOM 675 O O . GLU A 1 80 ? 13.555 -35.781 -15.609 1 68.88 80 GLU A O 1
ATOM 680 N N . LYS A 1 81 ? 11.484 -36.5 -16 1 73.38 81 LYS A N 1
ATOM 681 C CA . LYS A 1 81 ? 11.82 -36.781 -17.406 1 73.38 81 LYS A CA 1
ATOM 682 C C . LYS A 1 81 ? 12.148 -35.469 -18.141 1 73.38 81 LYS A C 1
ATOM 684 O O . LYS A 1 81 ? 13.125 -35.406 -18.891 1 73.38 81 LYS A O 1
ATOM 689 N N . ALA A 1 82 ? 11.32 -34.5 -17.938 1 74.62 82 ALA A N 1
ATOM 690 C CA . ALA A 1 82 ? 11.562 -33.219 -18.562 1 74.62 82 ALA A CA 1
ATOM 691 C C . ALA A 1 82 ? 12.875 -32.594 -18.078 1 74.62 82 ALA A C 1
ATOM 693 O O . ALA A 1 82 ? 13.625 -32.031 -18.859 1 74.62 82 ALA A O 1
ATOM 694 N N . HIS A 1 83 ? 13.047 -32.719 -16.828 1 74.94 83 HIS A N 1
ATOM 695 C CA . HIS A 1 83 ? 14.281 -32.25 -16.219 1 74.94 83 HIS A CA 1
ATOM 696 C C . HIS A 1 83 ? 15.5 -32.906 -16.828 1 74.94 83 HIS A C 1
ATOM 698 O O . HIS A 1 83 ? 16.469 -32.25 -17.188 1 74.94 83 HIS A O 1
ATOM 704 N N . LYS A 1 84 ? 15.445 -34.156 -17 1 71.62 84 LYS A N 1
ATOM 705 C CA . LYS A 1 84 ? 16.562 -34.906 -17.562 1 71.62 84 LYS A CA 1
ATOM 706 C C . LYS A 1 84 ? 16.828 -34.5 -19 1 71.62 84 LYS A C 1
ATOM 708 O O . LYS A 1 84 ? 18 -34.375 -19.406 1 71.62 84 LYS A O 1
ATOM 713 N N . LYS A 1 85 ? 15.781 -34.375 -19.688 1 74.06 85 LYS A N 1
ATOM 714 C CA . LYS A 1 85 ? 15.922 -33.938 -21.078 1 74.06 85 LYS A CA 1
ATOM 715 C C . LYS A 1 85 ? 16.594 -32.562 -21.156 1 74.06 85 LYS A C 1
ATOM 717 O O . LYS A 1 85 ? 17.484 -32.344 -21.969 1 74.06 85 LYS A O 1
ATOM 722 N N . ARG A 1 86 ? 16.172 -31.719 -20.391 1 76.94 86 ARG A N 1
ATOM 723 C CA . ARG A 1 86 ? 16.719 -30.359 -20.359 1 76.94 86 ARG A CA 1
ATOM 724 C C . ARG A 1 86 ? 18.203 -30.391 -19.969 1 76.94 86 ARG A C 1
ATOM 726 O O . ARG A 1 86 ? 19.016 -29.688 -20.562 1 76.94 86 ARG A O 1
ATOM 733 N N . MET A 1 87 ? 18.453 -31.172 -19.016 1 74 87 MET A N 1
ATOM 734 C CA . MET A 1 87 ? 19.828 -31.281 -18.547 1 74 87 MET A CA 1
ATOM 735 C C . MET A 1 87 ? 20.75 -31.781 -19.656 1 74 87 MET A C 1
ATOM 737 O O . MET A 1 87 ? 21.875 -31.297 -19.797 1 74 87 MET A O 1
ATOM 741 N N . LYS A 1 88 ? 20.219 -32.688 -20.359 1 71.19 88 LYS A N 1
ATOM 742 C CA . LYS A 1 88 ? 21.016 -33.188 -21.469 1 71.19 88 LYS A CA 1
ATOM 743 C C . LYS A 1 88 ? 21.297 -32.125 -22.516 1 71.19 88 LYS A C 1
ATOM 745 O O . LYS A 1 88 ? 22.406 -32.031 -23.016 1 71.19 88 LYS A O 1
ATOM 750 N N . GLU A 1 89 ? 20.328 -31.375 -22.766 1 72.94 89 GLU A N 1
ATOM 751 C CA . GLU A 1 89 ? 20.484 -30.297 -23.734 1 72.94 89 GLU A CA 1
ATOM 752 C C . GLU A 1 89 ? 21.453 -29.234 -23.234 1 72.94 89 GLU A C 1
ATOM 754 O O . GLU A 1 89 ? 22.266 -28.719 -24 1 72.94 89 GLU A O 1
ATOM 759 N N . LEU A 1 90 ? 21.297 -28.953 -22.031 1 75.12 90 LEU A N 1
ATOM 760 C CA . LEU A 1 90 ? 22.109 -27.906 -21.438 1 75.12 90 LEU A CA 1
ATOM 761 C C . LEU A 1 90 ? 23.562 -28.359 -21.281 1 75.12 90 LEU A C 1
ATOM 763 O O . LEU A 1 90 ? 24.484 -27.547 -21.344 1 75.12 90 LEU A O 1
ATOM 767 N N . TYR A 1 91 ? 23.688 -29.625 -21.109 1 68 91 TYR A N 1
ATOM 768 C CA . TYR A 1 91 ? 25.031 -30.172 -21 1 68 91 TYR A CA 1
ATOM 769 C C . TYR A 1 91 ? 25.781 -30 -22.312 1 68 91 TYR A C 1
ATOM 771 O O . TYR A 1 91 ? 27 -29.75 -22.312 1 68 91 TYR A O 1
ATOM 779 N N . THR A 1 92 ? 25.016 -30.094 -23.312 1 68.25 92 THR A N 1
ATOM 780 C CA . THR A 1 92 ? 25.656 -29.938 -24.609 1 68.25 92 THR A CA 1
ATOM 781 C C . THR A 1 92 ? 26.031 -28.484 -24.859 1 68.25 92 THR A C 1
ATOM 783 O O . THR A 1 92 ? 27.109 -28.188 -25.375 1 68.25 92 THR A O 1
ATOM 786 N N . ASN A 1 93 ? 25.203 -27.562 -24.547 1 75.94 93 ASN A N 1
ATOM 787 C CA . ASN A 1 93 ? 25.422 -26.125 -24.719 1 75.94 93 ASN A CA 1
ATOM 788 C C . ASN A 1 93 ? 24.656 -25.312 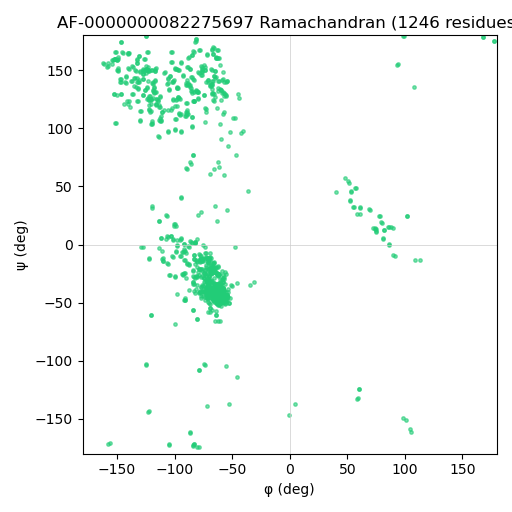-23.688 1 75.94 93 ASN A C 1
ATOM 790 O O . ASN A 1 93 ? 23.453 -25.109 -23.812 1 75.94 93 ASN A O 1
ATOM 794 N N . SER A 1 94 ? 25.406 -24.859 -22.781 1 76.94 94 SER A N 1
ATOM 795 C CA . SER A 1 94 ? 24.734 -24.078 -21.734 1 76.94 94 SER A CA 1
ATOM 796 C C . SER A 1 94 ? 24.375 -22.688 -22.234 1 76.94 94 SER A C 1
ATOM 798 O O . SER A 1 94 ? 23.469 -22.047 -21.703 1 76.94 94 SER A O 1
ATOM 800 N N . GLY A 1 95 ? 25.031 -22.219 -23.203 1 77.31 95 GLY A N 1
ATOM 801 C CA . GLY A 1 95 ? 24.781 -20.891 -23.75 1 77.31 95 GLY A CA 1
ATOM 802 C C . GLY A 1 95 ? 25.25 -19.766 -22.828 1 77.31 95 GLY A C 1
ATOM 803 O O . GLY A 1 95 ? 24.891 -18.609 -23.031 1 77.31 95 GLY A O 1
ATOM 804 N N . ILE A 1 96 ? 26.047 -20.109 -21.859 1 84.25 96 ILE A N 1
ATOM 805 C CA . ILE A 1 96 ? 26.516 -19.125 -20.875 1 84.25 96 ILE A CA 1
ATOM 806 C C . ILE A 1 96 ? 27.766 -18.422 -21.406 1 84.25 96 ILE A C 1
ATOM 808 O O . ILE A 1 96 ? 28.656 -19.078 -21.953 1 84.25 96 ILE A O 1
ATOM 812 N N . ALA A 1 97 ? 27.734 -17.125 -21.234 1 82.12 97 ALA A N 1
ATOM 813 C CA . ALA A 1 97 ? 28.922 -16.359 -21.609 1 82.12 97 ALA A CA 1
ATOM 814 C C . ALA A 1 97 ? 30.031 -16.516 -20.578 1 82.12 97 ALA A C 1
ATOM 816 O O . ALA A 1 97 ? 29.766 -16.578 -19.375 1 82.12 97 ALA A O 1
ATOM 817 N N . ARG A 1 98 ? 31.312 -16.453 -21 1 82.44 98 ARG A N 1
ATOM 818 C CA . ARG A 1 98 ? 32.469 -16.734 -20.141 1 82.44 98 ARG A CA 1
ATOM 819 C C . ARG A 1 98 ? 32.719 -15.594 -19.156 1 82.44 98 ARG A C 1
ATOM 821 O O . ARG A 1 98 ? 33.062 -15.828 -18 1 82.44 98 ARG A O 1
ATOM 828 N N . ASP A 1 99 ? 32.438 -14.383 -19.5 1 89.31 99 ASP A N 1
ATOM 829 C CA . ASP A 1 99 ? 32.906 -13.242 -18.719 1 89.31 99 ASP A CA 1
ATOM 830 C C . ASP A 1 99 ? 31.766 -12.664 -17.875 1 89.31 99 ASP A C 1
ATOM 832 O O . ASP A 1 99 ? 31.969 -11.68 -17.156 1 89.31 99 ASP A O 1
ATOM 836 N N . THR A 1 100 ? 30.656 -13.289 -17.844 1 93 100 THR A N 1
ATOM 837 C CA . THR A 1 100 ? 29.516 -12.758 -17.109 1 93 100 THR A CA 1
ATOM 838 C C . THR A 1 100 ? 29.453 -13.352 -15.703 1 93 100 THR A C 1
ATOM 840 O O . THR A 1 100 ? 30.109 -14.359 -15.422 1 93 100 THR A O 1
ATOM 843 N N . VAL A 1 101 ? 28.828 -12.648 -14.844 1 95.62 101 VAL A N 1
ATOM 844 C CA . VAL A 1 101 ? 28.469 -13.172 -13.523 1 95.62 101 VAL A CA 1
ATOM 845 C C . VAL A 1 101 ? 27 -13.547 -13.492 1 95.62 101 VAL A C 1
ATOM 847 O O . VAL A 1 101 ? 26.25 -13.227 -14.422 1 95.62 101 VAL A O 1
ATOM 850 N N . HIS A 1 102 ? 26.672 -14.32 -12.422 1 96.12 102 HIS A N 1
ATOM 851 C CA . HIS A 1 102 ? 25.344 -14.922 -12.461 1 96.12 102 HIS A CA 1
ATOM 852 C C . HIS A 1 102 ? 24.609 -14.719 -11.141 1 96.12 102 HIS A C 1
ATOM 854 O O . HIS A 1 102 ? 25.219 -14.383 -10.125 1 96.12 102 HIS A O 1
ATOM 860 N N . GLY A 1 103 ? 23.328 -14.812 -11.148 1 96.44 103 GLY A N 1
ATOM 861 C CA . GLY A 1 103 ? 22.422 -14.859 -10.016 1 96.44 103 GLY A CA 1
ATOM 862 C C . GLY A 1 103 ? 21.125 -15.586 -10.312 1 96.44 103 GLY A C 1
ATOM 863 O O . GLY A 1 103 ? 20.766 -15.781 -11.484 1 96.44 103 GLY A O 1
ATOM 864 N N . PHE A 1 104 ? 20.5 -16.031 -9.273 1 97.06 104 PHE A N 1
ATOM 865 C CA . PHE A 1 104 ? 19.328 -16.891 -9.43 1 97.06 104 PHE A CA 1
ATOM 866 C C . PHE A 1 104 ? 18.156 -16.344 -8.633 1 97.06 104 PHE A C 1
ATOM 868 O O . PHE A 1 104 ? 18.328 -15.773 -7.559 1 97.06 104 PHE A O 1
ATOM 875 N N . MET A 1 105 ? 16.984 -16.469 -9.203 1 97.5 105 MET A N 1
ATOM 876 C CA . MET A 1 105 ? 15.727 -16.172 -8.523 1 97.5 105 MET A CA 1
ATOM 877 C C . MET A 1 105 ? 14.82 -17.391 -8.492 1 97.5 105 MET A C 1
ATOM 879 O O . MET A 1 105 ? 14.422 -17.906 -9.547 1 97.5 105 MET A O 1
ATOM 883 N N . ILE A 1 106 ? 14.57 -17.922 -7.309 1 97.88 106 ILE A N 1
ATOM 884 C CA . ILE A 1 106 ? 13.555 -18.953 -7.172 1 97.88 106 ILE A CA 1
ATOM 885 C C . ILE A 1 106 ? 12.195 -18.312 -6.883 1 97.88 106 ILE A C 1
ATOM 887 O O . ILE A 1 106 ? 12 -17.719 -5.82 1 97.88 106 ILE A O 1
ATOM 891 N N . ASP A 1 107 ? 11.352 -18.391 -7.785 1 96.62 107 ASP A N 1
ATOM 892 C CA . ASP A 1 107 ? 9.953 -17.969 -7.676 1 96.62 107 ASP A CA 1
ATOM 893 C C . ASP A 1 107 ? 9.094 -19.062 -7.074 1 96.62 107 ASP A C 1
ATOM 895 O O . ASP A 1 107 ? 8.742 -20.031 -7.754 1 96.62 107 ASP A O 1
ATOM 899 N N . ALA A 1 108 ? 8.805 -18.891 -5.809 1 96.81 108 ALA A N 1
ATOM 900 C CA . ALA A 1 108 ? 8.008 -19.906 -5.113 1 96.81 108 ALA A CA 1
ATOM 901 C C . ALA A 1 108 ? 6.543 -19.469 -5.02 1 96.81 108 ALA A C 1
ATOM 903 O O . ALA A 1 108 ? 6.137 -18.828 -4.055 1 96.81 108 ALA A O 1
ATOM 904 N N . GLY A 1 109 ? 5.738 -19.984 -5.887 1 90.25 109 GLY A N 1
ATOM 905 C CA . GLY A 1 109 ? 4.332 -19.609 -5.977 1 90.25 109 GLY A CA 1
ATOM 906 C C . GLY A 1 109 ? 3.4 -20.656 -5.414 1 90.25 109 GLY A C 1
ATOM 907 O O . GLY A 1 109 ? 3.85 -21.625 -4.785 1 90.25 109 GLY A O 1
ATOM 908 N N . SER A 1 110 ? 2.121 -20.391 -5.648 1 89.56 110 SER A N 1
ATOM 909 C CA . SER A 1 110 ? 1.077 -21.25 -5.09 1 89.56 110 SER A CA 1
ATOM 910 C C . SER A 1 110 ? 1.01 -22.594 -5.824 1 89.56 110 SER A C 1
ATOM 912 O O . SER A 1 110 ? 0.602 -23.594 -5.246 1 89.56 110 SER A O 1
ATOM 914 N N . THR A 1 111 ? 1.46 -22.578 -7.105 1 86.62 111 THR A N 1
ATOM 915 C CA . THR A 1 111 ? 1.289 -23.781 -7.906 1 86.62 111 THR A CA 1
ATOM 916 C C . THR A 1 111 ? 2.619 -24.5 -8.078 1 86.62 111 THR A C 1
ATOM 918 O O . THR A 1 111 ? 2.65 -25.656 -8.516 1 86.62 111 THR A O 1
ATOM 921 N N . GLY A 1 112 ? 3.672 -23.812 -7.82 1 90.88 112 GLY A N 1
ATOM 922 C CA . GLY A 1 112 ? 4.992 -24.391 -7.984 1 90.88 112 GLY A CA 1
ATOM 923 C C . GLY A 1 112 ? 6.117 -23.422 -7.699 1 90.88 112 GLY A C 1
ATOM 924 O O . GLY A 1 112 ? 5.875 -22.266 -7.355 1 90.88 112 GLY A O 1
ATOM 925 N N . SER A 1 113 ? 7.285 -23.969 -7.746 1 93.5 113 SER A N 1
ATOM 926 C CA . SER A 1 113 ? 8.5 -23.156 -7.605 1 93.5 113 SER A CA 1
ATOM 927 C C . SER A 1 113 ? 9.367 -23.25 -8.852 1 93.5 113 SER A C 1
ATOM 929 O O . SER A 1 113 ? 9.562 -24.328 -9.406 1 93.5 113 SER A O 1
ATOM 931 N N . ARG A 1 114 ? 9.82 -22.109 -9.336 1 93.31 114 ARG A N 1
ATOM 932 C CA . ARG A 1 114 ? 10.625 -22.031 -10.547 1 93.31 114 ARG A CA 1
ATOM 933 C C . ARG A 1 114 ? 11.93 -21.281 -10.297 1 93.31 114 ARG A C 1
ATOM 935 O O . ARG A 1 114 ? 11.93 -20.219 -9.688 1 93.31 114 ARG A O 1
ATOM 942 N N . ILE A 1 115 ? 12.984 -21.875 -10.781 1 95.5 115 ILE A N 1
ATOM 943 C CA . ILE A 1 115 ? 14.258 -21.172 -10.703 1 95.5 115 ILE A CA 1
ATOM 944 C C . ILE A 1 115 ? 14.555 -20.484 -12.031 1 95.5 115 ILE A C 1
ATOM 946 O O . ILE A 1 115 ? 14.258 -21.031 -13.094 1 95.5 115 ILE A O 1
ATOM 950 N N . HIS A 1 116 ? 14.969 -19.266 -11.977 1 95.12 116 HIS A N 1
ATOM 951 C CA . HIS A 1 116 ? 15.445 -18.484 -13.109 1 95.12 116 HIS A CA 1
ATOM 952 C C . HIS A 1 116 ? 16.922 -18.125 -12.945 1 95.12 116 HIS A C 1
ATOM 954 O O . HIS A 1 116 ? 17.312 -17.562 -11.922 1 95.12 116 HIS A O 1
ATOM 960 N N . LEU A 1 117 ? 17.672 -18.484 -13.961 1 95.25 117 LEU A N 1
ATOM 961 C CA . LEU A 1 117 ? 19.078 -18.109 -13.953 1 95.25 117 LEU A CA 1
ATOM 962 C C . LEU A 1 117 ? 19.312 -16.844 -14.781 1 95.25 117 LEU A C 1
ATOM 964 O O . LEU A 1 117 ? 18.75 -16.719 -15.875 1 95.25 117 LEU A O 1
ATOM 968 N N . PHE A 1 118 ? 20.078 -15.938 -14.219 1 95.44 118 PHE A N 1
ATOM 969 C CA . PHE A 1 118 ? 20.375 -14.68 -14.883 1 95.44 118 PHE A CA 1
ATOM 970 C C . PHE A 1 118 ? 21.875 -14.469 -15.008 1 95.44 118 PHE A C 1
ATOM 972 O O . PHE A 1 118 ? 22.641 -15.016 -14.219 1 95.44 118 PHE A O 1
ATOM 979 N N . GLU A 1 119 ? 22.266 -13.75 -16.031 1 95.31 119 GLU A N 1
ATOM 980 C CA . GLU A 1 119 ? 23.641 -13.312 -16.203 1 95.31 119 GLU A CA 1
ATOM 981 C C . GLU A 1 119 ? 23.734 -11.805 -16.422 1 95.31 119 GLU A C 1
ATOM 983 O O . GLU A 1 119 ? 22.797 -11.195 -16.938 1 95.31 119 GLU A O 1
ATOM 988 N N . TRP A 1 120 ? 24.75 -11.148 -15.969 1 95.19 120 TRP A N 1
ATOM 989 C CA . TRP A 1 120 ? 25.016 -9.734 -16.234 1 95.19 120 TRP A CA 1
ATOM 990 C C . TRP A 1 120 ? 26.5 -9.438 -16.219 1 95.19 120 TRP A C 1
ATOM 992 O O . TRP A 1 120 ? 27.312 -10.289 -15.836 1 95.19 120 TRP A O 1
ATOM 1002 N N . GLU A 1 121 ? 26.891 -8.32 -16.703 1 94 121 GLU A N 1
ATOM 1003 C CA . GLU A 1 121 ? 28.281 -7.883 -16.672 1 94 121 GLU A CA 1
ATOM 1004 C C . GLU A 1 121 ? 28.75 -7.613 -15.242 1 94 121 GLU A C 1
ATOM 1006 O O . GLU A 1 121 ? 27.984 -7.082 -14.43 1 94 121 GLU A O 1
ATOM 1011 N N . PRO A 1 122 ? 30.016 -8.023 -15.016 1 93.88 122 PRO A N 1
ATOM 1012 C CA . PRO A 1 122 ? 30.531 -7.707 -13.68 1 93.88 122 PRO A CA 1
ATOM 1013 C C . PRO A 1 122 ? 30.422 -6.219 -13.352 1 93.88 122 PRO A C 1
ATOM 1015 O O . PRO A 1 122 ? 30.641 -5.371 -14.227 1 93.88 122 PRO A O 1
ATOM 1018 N N . ARG A 1 123 ? 30.078 -5.863 -12.125 1 92.19 123 ARG A N 1
ATOM 1019 C CA . ARG A 1 123 ? 29.906 -4.488 -11.68 1 92.19 123 ARG A CA 1
ATOM 1020 C C . ARG A 1 123 ? 31.219 -3.875 -11.242 1 92.19 123 ARG A C 1
ATOM 1022 O O . ARG A 1 123 ? 31.422 -3.602 -10.062 1 92.19 123 ARG A O 1
ATOM 1029 N N . VAL A 1 124 ? 32.031 -3.672 -12.203 1 92 124 VAL A N 1
ATOM 1030 C CA . VAL A 1 124 ? 33.344 -3.107 -12 1 92 124 VAL A CA 1
ATOM 1031 C C . VAL A 1 124 ? 33.5 -1.841 -12.844 1 92 124 VAL A C 1
ATOM 1033 O O . VAL A 1 124 ? 33.188 -1.836 -14.039 1 92 124 VAL A O 1
ATOM 1036 N N . LEU A 1 125 ? 33.875 -0.768 -12.141 1 91.56 125 LEU A N 1
ATOM 1037 C CA . LEU A 1 125 ? 34.156 0.493 -12.812 1 91.56 125 LEU A CA 1
ATOM 1038 C C . LEU A 1 125 ? 35.625 0.573 -13.203 1 91.56 125 LEU A C 1
ATOM 1040 O O . LEU A 1 125 ? 36.5 0.21 -12.414 1 91.56 125 LEU A O 1
ATOM 1044 N N . HIS A 1 126 ? 35.906 1.062 -14.422 1 88.88 126 HIS A N 1
ATOM 1045 C CA . HIS A 1 126 ? 37.281 0.982 -14.93 1 88.88 126 HIS A CA 1
ATOM 1046 C C . HIS A 1 126 ? 37.812 2.365 -15.273 1 88.88 126 HIS A C 1
ATOM 1048 O O . HIS A 1 126 ? 39 2.518 -15.562 1 88.88 126 HIS A O 1
ATOM 1054 N N . SER A 1 127 ? 36.938 3.375 -15.305 1 87.56 127 SER A N 1
ATOM 1055 C CA . SER A 1 127 ? 37.375 4.711 -15.703 1 87.56 127 SER A CA 1
ATOM 1056 C C . SER A 1 127 ? 36.719 5.785 -14.844 1 87.56 127 SER A C 1
ATOM 1058 O O . SER A 1 127 ? 35.75 5.5 -14.117 1 87.56 127 SER A O 1
ATOM 1060 N N . HIS A 1 128 ? 37.312 6.934 -14.953 1 84.75 128 HIS A N 1
ATOM 1061 C CA . HIS A 1 128 ? 36.75 8.078 -14.273 1 84.75 128 HIS A CA 1
ATOM 1062 C C . HIS A 1 128 ? 35.312 8.359 -14.773 1 84.75 128 HIS A C 1
ATOM 1064 O O . HIS A 1 128 ? 34.438 8.727 -14 1 84.75 128 HIS A O 1
ATOM 1070 N N . ARG A 1 129 ? 35.25 8.188 -15.953 1 88.44 129 ARG A N 1
ATOM 1071 C CA . ARG A 1 129 ? 33.938 8.391 -16.531 1 88.44 129 ARG A CA 1
ATOM 1072 C C . ARG A 1 129 ? 32.938 7.391 -15.977 1 88.44 129 ARG A C 1
ATOM 1074 O O . ARG A 1 129 ? 31.781 7.75 -15.68 1 88.44 129 ARG A O 1
ATOM 1081 N N . ASP A 1 130 ? 33.375 6.18 -15.773 1 89.5 130 ASP A N 1
ATOM 1082 C CA . ASP A 1 130 ? 32.531 5.145 -15.18 1 89.5 130 ASP A CA 1
ATOM 1083 C C . ASP A 1 130 ? 32.094 5.535 -13.766 1 89.5 130 ASP A C 1
ATOM 1085 O O . ASP A 1 130 ? 30.938 5.328 -13.383 1 89.5 130 ASP A O 1
ATOM 1089 N N . VAL A 1 131 ? 33.031 6.008 -13.148 1 88.62 131 VAL A N 1
ATOM 1090 C CA . VAL A 1 131 ? 32.812 6.387 -11.758 1 88.62 131 VAL A CA 1
ATOM 1091 C C . VAL A 1 131 ? 31.781 7.52 -11.695 1 88.62 131 VAL A C 1
ATOM 1093 O O . VAL A 1 131 ? 30.828 7.461 -10.922 1 88.62 131 VAL A O 1
ATOM 1096 N N . GLN A 1 132 ? 31.969 8.477 -12.539 1 87.31 132 GLN A N 1
ATOM 1097 C CA . GLN A 1 132 ? 31.047 9.602 -12.57 1 87.31 132 GLN A CA 1
ATOM 1098 C C . GLN A 1 132 ? 29.641 9.148 -12.969 1 87.31 132 GLN A C 1
ATOM 1100 O O . GLN A 1 132 ? 28.656 9.625 -12.414 1 87.31 132 GLN A O 1
ATOM 1105 N N . ASP A 1 133 ? 29.594 8.297 -13.891 1 89.88 133 ASP A N 1
ATOM 1106 C CA . ASP A 1 133 ? 28.297 7.781 -14.344 1 89.88 133 ASP A CA 1
ATOM 1107 C C . ASP A 1 133 ? 27.594 7.004 -13.234 1 89.88 133 ASP A C 1
ATOM 1109 O O . ASP A 1 133 ? 26.375 7.117 -13.07 1 89.88 133 ASP A O 1
ATOM 1113 N N . ALA A 1 134 ? 28.344 6.254 -12.523 1 88.31 134 ALA A N 1
ATOM 1114 C CA . ALA A 1 134 ? 27.781 5.469 -11.43 1 88.31 134 ALA A CA 1
ATOM 1115 C C . ALA A 1 134 ? 27.266 6.375 -10.305 1 88.31 134 ALA A C 1
ATOM 1117 O O . ALA A 1 134 ? 26.188 6.145 -9.758 1 88.31 134 ALA A O 1
ATOM 1118 N N . LEU A 1 135 ? 28.047 7.441 -10.062 1 86.69 135 LEU A N 1
ATOM 1119 C CA . LEU A 1 135 ? 27.703 8.359 -8.977 1 86.69 135 LEU A CA 1
ATOM 1120 C C . LEU A 1 135 ? 26.5 9.211 -9.336 1 86.69 135 LEU A C 1
ATOM 1122 O O . LEU A 1 135 ? 25.797 9.719 -8.453 1 86.69 135 LEU A O 1
ATOM 1126 N N . SER A 1 136 ? 26.25 9.328 -10.625 1 86.94 136 SER A N 1
ATOM 1127 C CA . SER A 1 136 ? 25.141 10.18 -11.078 1 86.94 136 SER A CA 1
ATOM 1128 C C . SER A 1 136 ? 23.922 9.352 -11.438 1 86.94 136 SER A C 1
ATOM 1130 O O . SER A 1 136 ? 22.938 9.891 -11.961 1 86.94 136 SER A O 1
ATOM 1132 N N . GLY A 1 137 ? 24 8.078 -11.219 1 86.38 137 GLY A N 1
ATOM 1133 C CA . GLY A 1 137 ? 22.844 7.215 -11.453 1 86.38 137 GLY A CA 1
ATOM 1134 C C . GLY A 1 137 ? 22.656 6.863 -12.914 1 86.38 137 GLY A C 1
ATOM 1135 O O . GLY A 1 137 ? 21.562 6.441 -13.32 1 86.38 137 GLY A O 1
ATOM 1136 N N . HIS A 1 138 ? 23.703 7.023 -13.719 1 88.94 138 HIS A N 1
ATOM 1137 C CA . HIS A 1 138 ? 23.594 6.789 -15.156 1 88.94 138 HIS A CA 1
ATOM 1138 C C . HIS A 1 138 ? 24.109 5.406 -15.531 1 88.94 138 HIS A C 1
ATOM 1140 O O . HIS A 1 138 ? 24.031 5 -16.688 1 88.94 138 HIS A O 1
ATOM 1146 N N . LYS A 1 139 ? 24.672 4.719 -14.586 1 88.81 139 LYS A N 1
ATOM 1147 C CA . LYS A 1 139 ? 25.172 3.371 -14.852 1 88.81 139 LYS A CA 1
ATOM 1148 C C . LYS A 1 139 ? 24.359 2.33 -14.086 1 88.81 139 LYS A C 1
ATOM 1150 O O . LYS A 1 139 ? 24.312 2.354 -12.859 1 88.81 139 LYS A O 1
ATOM 1155 N N . LEU A 1 140 ? 23.719 1.454 -14.82 1 89.56 140 LEU A N 1
ATOM 1156 C CA . LEU A 1 140 ? 22.875 0.399 -14.266 1 89.56 140 LEU A CA 1
ATOM 1157 C C . LEU A 1 140 ? 23.234 -0.956 -14.867 1 89.56 140 LEU A C 1
ATOM 1159 O O . LEU A 1 140 ? 23.766 -1.024 -15.977 1 89.56 140 LEU A O 1
ATOM 1163 N N . SER A 1 141 ? 23.062 -1.96 -14.086 1 90.81 141 SER A N 1
ATOM 1164 C CA . SER A 1 141 ? 23.266 -3.328 -14.547 1 90.81 141 SER A CA 1
ATOM 1165 C C . SER A 1 141 ? 21.953 -3.938 -15.055 1 90.81 141 SER A C 1
ATOM 1167 O O . SER A 1 141 ? 20.891 -3.693 -14.484 1 90.81 141 SER A O 1
ATOM 1169 N N . PHE A 1 142 ? 22.094 -4.781 -16.062 1 90.31 142 PHE A N 1
ATOM 1170 C CA . PHE A 1 142 ? 20.938 -5.391 -16.719 1 90.31 142 PHE A CA 1
ATOM 1171 C C . PHE A 1 142 ? 21.016 -6.91 -16.656 1 90.31 142 PHE A C 1
ATOM 1173 O O . PHE A 1 142 ? 22 -7.5 -17.125 1 90.31 142 PHE A O 1
ATOM 1180 N N . PRO A 1 143 ? 19.969 -7.516 -16.109 1 92.44 143 PRO A N 1
ATOM 1181 C CA . PRO A 1 143 ? 19.953 -8.977 -16.141 1 92.44 143 PRO A CA 1
ATOM 1182 C C . PRO A 1 143 ? 19.5 -9.539 -17.484 1 92.44 143 PRO A C 1
ATOM 1184 O O . PRO A 1 143 ? 18.516 -9.062 -18.062 1 92.44 143 PRO A O 1
ATOM 1187 N N . ASN A 1 144 ? 20.266 -10.445 -17.953 1 89.56 144 ASN A N 1
ATOM 1188 C CA . ASN A 1 144 ? 19.875 -11.219 -19.125 1 89.56 144 ASN A CA 1
ATOM 1189 C C . ASN A 1 144 ? 19.516 -12.656 -18.75 1 89.56 144 ASN A C 1
ATOM 1191 O O . ASN A 1 144 ? 20 -13.18 -17.75 1 89.56 144 ASN A O 1
ATOM 1195 N N . SER A 1 145 ? 18.609 -13.195 -19.484 1 87.44 145 SER A N 1
ATOM 1196 C CA . SER A 1 145 ? 18.203 -14.586 -19.281 1 87.44 145 SER A CA 1
ATOM 1197 C C . SER A 1 145 ? 17.75 -15.234 -20.578 1 87.44 145 SER A C 1
ATOM 1199 O O . SER A 1 145 ? 17.594 -14.555 -21.594 1 87.44 145 SER A O 1
ATOM 1201 N N . GLN A 1 146 ? 17.781 -16.547 -20.547 1 81.69 146 GLN A N 1
ATOM 1202 C CA . GLN A 1 146 ? 17.203 -17.344 -21.625 1 81.69 146 GLN A CA 1
ATOM 1203 C C . GLN A 1 146 ? 16.094 -18.25 -21.109 1 81.69 146 GLN A C 1
ATOM 1205 O O . GLN A 1 146 ? 16.141 -18.719 -19.969 1 81.69 146 GLN A O 1
ATOM 1210 N N . SER A 1 147 ? 15.18 -18.5 -21.953 1 76.19 147 SER A N 1
ATOM 1211 C CA . SER A 1 147 ? 14.047 -19.344 -21.562 1 76.19 147 SER A CA 1
ATOM 1212 C C . SER A 1 147 ? 14.5 -20.719 -21.094 1 76.19 147 SER A C 1
ATOM 1214 O O . SER A 1 147 ? 13.875 -21.312 -20.219 1 76.19 147 SER A O 1
ATOM 1216 N N . ARG A 1 148 ? 15.633 -21.188 -21.625 1 78.81 148 ARG A N 1
ATOM 1217 C CA . ARG A 1 148 ? 16.141 -22.516 -21.281 1 78.81 148 ARG A CA 1
ATOM 1218 C C . ARG A 1 148 ? 16.781 -22.516 -19.906 1 78.81 148 ARG A C 1
ATOM 1220 O O . ARG A 1 148 ? 17.062 -23.578 -19.344 1 78.81 148 ARG A O 1
ATOM 1227 N N . TRP A 1 149 ? 17 -21.375 -19.375 1 85.62 149 TRP A N 1
ATOM 1228 C CA . TRP A 1 149 ? 17.672 -21.266 -18.078 1 85.62 149 TRP A CA 1
ATOM 1229 C C . TRP A 1 149 ? 16.641 -21.188 -16.953 1 85.62 149 TRP A C 1
ATOM 1231 O O . TRP A 1 149 ? 16.766 -20.344 -16.047 1 85.62 149 TRP A O 1
ATOM 1241 N N . SER A 1 150 ? 15.602 -21.969 -17.031 1 88.56 150 SER A N 1
ATOM 1242 C CA . SER A 1 150 ? 14.578 -22.062 -16 1 88.56 150 SER A CA 1
ATOM 1243 C C . SER A 1 150 ? 14.086 -23.484 -15.836 1 88.56 150 SER A C 1
ATOM 1245 O O . SER A 1 150 ? 14.078 -24.266 -16.797 1 88.56 150 SER A O 1
ATOM 1247 N N . ASP A 1 151 ? 13.789 -23.828 -14.664 1 88.5 151 ASP A N 1
ATOM 1248 C CA . ASP A 1 151 ? 13.188 -25.125 -14.32 1 88.5 151 ASP A CA 1
ATOM 1249 C C . ASP A 1 151 ? 12.117 -24.953 -13.25 1 88.5 151 ASP A C 1
ATOM 1251 O O . ASP A 1 151 ? 12.141 -23.984 -12.484 1 88.5 151 ASP A O 1
ATOM 1255 N N . ARG A 1 152 ? 11.141 -25.828 -13.266 1 88.06 152 ARG A N 1
ATOM 1256 C CA . ARG A 1 152 ? 9.984 -25.672 -12.383 1 88.06 152 ARG A CA 1
ATOM 1257 C C . ARG A 1 152 ? 9.625 -27 -11.711 1 88.06 152 ARG A C 1
ATOM 1259 O O . ARG A 1 152 ? 9.773 -28.062 -12.312 1 88.06 152 ARG A O 1
ATOM 1266 N N . LEU A 1 153 ? 9.203 -26.844 -10.461 1 84.31 153 LEU A N 1
ATOM 1267 C CA . LEU A 1 153 ? 8.703 -27.953 -9.672 1 84.31 153 LEU A CA 1
ATOM 1268 C C . LEU A 1 153 ? 7.285 -27.703 -9.188 1 84.31 153 LEU A C 1
ATOM 1270 O O . LEU A 1 153 ? 6.867 -26.547 -9.07 1 84.31 153 LEU A O 1
ATOM 1274 N N . ARG A 1 154 ? 6.473 -28.719 -9.016 1 84.69 154 ARG A N 1
ATOM 1275 C CA . ARG A 1 154 ? 5.16 -28.703 -8.383 1 84.69 154 ARG A CA 1
ATOM 1276 C C . ARG A 1 154 ? 5.098 -29.688 -7.223 1 84.69 154 ARG A C 1
ATOM 1278 O O . ARG A 1 154 ? 5.836 -30.688 -7.203 1 84.69 154 ARG A O 1
ATOM 1285 N N . PRO A 1 155 ? 4.305 -29.5 -6.148 1 87.44 155 PRO A N 1
ATOM 1286 C CA . PRO A 1 155 ? 3.377 -28.375 -5.938 1 87.44 155 PRO A CA 1
ATOM 1287 C C . PRO A 1 155 ? 4.066 -27.125 -5.383 1 87.44 155 PRO A C 1
ATOM 1289 O O . PRO A 1 155 ? 5.297 -27.047 -5.387 1 87.44 155 PRO A O 1
ATOM 1292 N N . GLY A 1 156 ? 3.324 -26.156 -5.012 1 90.69 156 GLY A N 1
ATOM 1293 C CA . GLY A 1 156 ? 3.887 -24.984 -4.367 1 90.69 156 GLY A CA 1
ATOM 1294 C C . GLY A 1 156 ? 4.441 -25.266 -2.986 1 90.69 156 GLY A C 1
ATOM 1295 O O . GLY A 1 156 ? 3.941 -26.141 -2.279 1 90.69 156 GLY A O 1
ATOM 1296 N N . ILE A 1 157 ? 5.391 -24.5 -2.668 1 94.69 157 ILE A N 1
ATOM 1297 C CA . ILE A 1 157 ? 6.141 -24.75 -1.441 1 94.69 157 ILE A CA 1
ATOM 1298 C C . ILE A 1 157 ? 5.215 -24.609 -0.235 1 94.69 157 ILE A C 1
ATOM 1300 O O . ILE A 1 157 ? 5.469 -25.203 0.818 1 94.69 157 ILE A O 1
ATOM 1304 N N . ALA A 1 158 ? 4.152 -23.859 -0.354 1 93.56 158 ALA A N 1
ATOM 1305 C CA . ALA A 1 158 ? 3.205 -23.641 0.735 1 93.56 158 ALA A CA 1
ATOM 1306 C C . ALA A 1 158 ? 2.561 -24.953 1.172 1 93.56 158 ALA A C 1
ATOM 1308 O O . ALA A 1 158 ? 2.109 -25.094 2.312 1 93.56 158 ALA A O 1
ATOM 1309 N N . SER A 1 159 ? 2.484 -25.953 0.285 1 89.12 159 SER A N 1
ATOM 1310 C CA . SER A 1 159 ? 1.844 -27.234 0.573 1 89.12 159 SER A CA 1
ATOM 1311 C C . SER A 1 159 ? 2.572 -27.984 1.687 1 89.12 159 SER A C 1
ATOM 1313 O O . SER A 1 159 ? 1.982 -28.828 2.369 1 89.12 159 SER A O 1
ATOM 1315 N N . PHE A 1 160 ? 3.805 -27.641 1.94 1 93.38 160 PHE A N 1
ATOM 1316 C CA . PHE A 1 160 ? 4.617 -28.359 2.918 1 93.38 160 PHE A CA 1
ATOM 1317 C C . PHE A 1 160 ? 4.328 -27.859 4.328 1 93.38 160 PHE A C 1
ATOM 1319 O O . PHE A 1 160 ? 4.762 -28.469 5.309 1 93.38 160 PHE A O 1
ATOM 1326 N N . ALA A 1 161 ? 3.564 -26.766 4.414 1 93.75 161 ALA A N 1
ATOM 1327 C CA . ALA A 1 161 ? 3.252 -26.188 5.715 1 93.75 161 ALA A CA 1
ATOM 1328 C C . ALA A 1 161 ? 2.457 -27.172 6.574 1 93.75 161 ALA A C 1
ATOM 1330 O O . ALA A 1 161 ? 2.432 -27.047 7.805 1 93.75 161 ALA A O 1
ATOM 1331 N N . SER A 1 162 ? 1.858 -28.172 5.992 1 88.19 162 SER A N 1
ATOM 1332 C CA . SER A 1 162 ? 1.036 -29.156 6.703 1 88.19 162 SER A CA 1
ATOM 1333 C C . SER A 1 162 ? 1.896 -30.094 7.535 1 88.19 162 SER A C 1
ATOM 1335 O O . SER A 1 162 ? 1.392 -30.781 8.43 1 88.19 162 SER A O 1
ATOM 1337 N N . ILE A 1 163 ? 3.199 -30.172 7.207 1 92.44 163 ILE A N 1
ATOM 1338 C CA . ILE A 1 163 ? 4.117 -31 7.977 1 92.44 163 ILE A CA 1
ATOM 1339 C C . ILE A 1 163 ? 4.402 -30.344 9.328 1 92.44 163 ILE A C 1
ATOM 1341 O O . ILE A 1 163 ? 5.027 -29.281 9.391 1 92.44 163 ILE A O 1
ATOM 1345 N N . LYS A 1 164 ? 4.035 -30.969 10.414 1 92.94 164 LYS A N 1
ATOM 1346 C CA . LYS A 1 164 ? 4.051 -30.344 11.734 1 92.94 164 LYS A CA 1
ATOM 1347 C C . LYS A 1 164 ? 5.438 -30.422 12.359 1 92.94 164 LYS A C 1
ATOM 1349 O O . LYS A 1 164 ? 5.863 -29.5 13.062 1 92.94 164 LYS A O 1
ATOM 1354 N N . ASP A 1 165 ? 6.129 -31.516 12.055 1 95.25 165 ASP A N 1
ATOM 1355 C CA . ASP A 1 165 ? 7.465 -31.688 12.625 1 95.25 165 ASP A CA 1
ATOM 1356 C C . ASP A 1 165 ? 8.5 -30.875 11.844 1 95.25 165 ASP A C 1
ATOM 1358 O O . ASP A 1 165 ? 8.641 -31.047 10.633 1 95.25 165 ASP A O 1
ATOM 1362 N N . ASP A 1 166 ? 9.219 -30.062 12.477 1 95.44 166 ASP A N 1
ATOM 1363 C CA . ASP A 1 166 ? 10.125 -29.125 11.828 1 95.44 166 ASP A CA 1
ATOM 1364 C C . ASP A 1 166 ? 11.273 -29.859 11.133 1 95.44 166 ASP A C 1
ATOM 1366 O O . ASP A 1 166 ? 11.742 -29.422 10.078 1 95.44 166 ASP A O 1
ATOM 1370 N N . ASP A 1 167 ? 11.766 -30.891 11.727 1 95.81 167 ASP A N 1
ATOM 1371 C CA . ASP A 1 167 ? 12.836 -31.672 11.102 1 95.81 167 ASP A CA 1
ATOM 1372 C C . ASP A 1 167 ? 12.352 -32.344 9.812 1 95.81 167 ASP A C 1
ATOM 1374 O O . ASP A 1 167 ? 13.055 -32.344 8.805 1 95.81 167 ASP A O 1
ATOM 1378 N N . GLU A 1 168 ? 11.164 -32.875 9.93 1 96.31 168 GLU A N 1
ATOM 1379 C CA . GLU A 1 168 ? 10.555 -33.469 8.75 1 96.31 168 GLU A CA 1
ATOM 1380 C C . GLU A 1 168 ? 10.266 -32.438 7.68 1 96.31 168 GLU A C 1
ATOM 1382 O O . GLU A 1 168 ? 10.422 -32.688 6.484 1 96.31 168 GLU A O 1
ATOM 1387 N N . LEU A 1 169 ? 9.797 -31.297 8.102 1 96.88 169 LEU A N 1
ATOM 1388 C CA . LEU A 1 169 ? 9.555 -30.203 7.18 1 96.88 169 LEU A CA 1
ATOM 1389 C C . LEU A 1 169 ? 10.828 -29.797 6.449 1 96.88 169 LEU A C 1
ATOM 1391 O O . LEU A 1 169 ? 10.836 -29.656 5.227 1 96.88 169 LEU A O 1
ATOM 1395 N N . GLN A 1 170 ? 11.898 -29.609 7.188 1 97.38 170 GLN A N 1
ATOM 1396 C CA . GLN A 1 170 ? 13.164 -29.219 6.582 1 97.38 170 GLN A CA 1
ATOM 1397 C C . GLN A 1 170 ? 13.648 -30.25 5.574 1 97.38 170 GLN A C 1
ATOM 1399 O O . GLN A 1 170 ? 14.148 -29.906 4.508 1 97.38 170 GLN A O 1
ATOM 1404 N N . LYS A 1 171 ? 13.5 -31.531 5.902 1 96.75 171 LYS A N 1
ATOM 1405 C CA . LYS A 1 171 ? 13.898 -32.594 4.992 1 96.75 171 LYS A CA 1
ATOM 1406 C C . LYS A 1 171 ? 13.055 -32.562 3.717 1 96.75 171 LYS A C 1
ATOM 1408 O O . LYS A 1 171 ? 13.594 -32.719 2.615 1 96.75 171 LYS A O 1
ATOM 1413 N N . ALA A 1 172 ? 11.766 -32.406 3.898 1 94.44 172 ALA A N 1
ATOM 1414 C CA . ALA A 1 172 ? 10.859 -32.375 2.75 1 94.44 172 ALA A CA 1
ATOM 1415 C C . ALA A 1 172 ? 11.195 -31.203 1.835 1 94.44 172 ALA A C 1
ATOM 1417 O O . ALA A 1 172 ? 11.188 -31.344 0.61 1 94.44 172 ALA A O 1
ATOM 1418 N N . VAL A 1 173 ? 11.461 -30.078 2.439 1 96.88 173 VAL A N 1
ATOM 1419 C CA . VAL A 1 173 ? 11.805 -28.875 1.676 1 96.88 173 VAL A CA 1
ATOM 1420 C C . VAL A 1 173 ? 13.141 -29.078 0.974 1 96.88 173 VAL A C 1
ATOM 1422 O O . VAL A 1 173 ? 13.32 -28.656 -0.174 1 96.88 173 VAL A O 1
ATOM 1425 N N . ALA A 1 174 ? 14.086 -29.688 1.629 1 96.94 174 ALA A N 1
ATOM 1426 C CA . ALA A 1 174 ? 15.391 -29.984 1.037 1 96.94 174 ALA A CA 1
ATOM 1427 C C . ALA A 1 174 ? 15.25 -30.828 -0.219 1 96.94 174 ALA A C 1
ATOM 1429 O O . ALA A 1 174 ? 15.844 -30.531 -1.256 1 96.94 174 ALA A O 1
ATOM 1430 N N . ASP A 1 175 ? 14.438 -31.844 -0.081 1 92.94 175 ASP A N 1
ATOM 1431 C CA . ASP A 1 175 ? 14.219 -32.75 -1.207 1 92.94 175 ASP A CA 1
ATOM 1432 C C . ASP A 1 175 ? 13.508 -32.031 -2.352 1 92.94 175 ASP A C 1
ATOM 1434 O O . ASP A 1 175 ? 13.797 -32.281 -3.523 1 92.94 175 ASP A O 1
ATOM 1438 N N . TYR A 1 176 ? 12.641 -31.188 -1.988 1 91.19 176 TYR A N 1
ATOM 1439 C CA . TYR A 1 176 ? 11.828 -30.453 -2.953 1 91.19 176 TYR A CA 1
ATOM 1440 C C . TYR A 1 176 ? 12.688 -29.484 -3.76 1 91.19 176 TYR A C 1
ATOM 1442 O O . TYR A 1 176 ? 12.562 -29.406 -4.984 1 91.19 176 TYR A O 1
ATOM 1450 N N . LEU A 1 177 ? 13.617 -28.797 -3.135 1 95.56 177 LEU A N 1
ATOM 1451 C CA . LEU A 1 177 ? 14.352 -27.719 -3.793 1 95.56 177 LEU A CA 1
ATOM 1452 C C . LEU A 1 177 ? 15.625 -28.25 -4.441 1 95.56 177 LEU A C 1
ATOM 1454 O O . LEU A 1 177 ? 16.219 -27.578 -5.281 1 95.56 177 LEU A O 1
ATOM 1458 N N . ALA A 1 178 ? 16.062 -29.422 -4.164 1 93.75 178 ALA A N 1
ATOM 1459 C CA . ALA A 1 178 ? 17.344 -29.984 -4.59 1 93.75 178 ALA A CA 1
ATOM 1460 C C . ALA A 1 178 ? 17.453 -30.016 -6.113 1 93.75 178 ALA A C 1
ATOM 1462 O O . ALA A 1 178 ? 18.484 -29.625 -6.676 1 93.75 178 ALA A O 1
ATOM 1463 N N . PRO A 1 179 ? 16.359 -30.453 -6.809 1 90.44 179 PRO A N 1
ATOM 1464 C CA . PRO A 1 179 ? 16.484 -30.5 -8.266 1 90.44 179 PRO A CA 1
ATOM 1465 C C . PRO A 1 179 ? 16.734 -29.125 -8.883 1 90.44 179 PRO A C 1
ATOM 1467 O O . PRO A 1 179 ? 17.406 -29.016 -9.906 1 90.44 179 PRO A O 1
ATOM 1470 N N . LEU A 1 180 ? 16.156 -28.062 -8.297 1 93.81 180 LEU A N 1
ATOM 1471 C CA . LEU A 1 180 ? 16.375 -26.719 -8.82 1 93.81 180 LEU A CA 1
ATOM 1472 C C . LEU A 1 180 ? 17.828 -26.297 -8.656 1 93.81 180 LEU A C 1
ATOM 1474 O O . LEU A 1 180 ? 18.406 -25.672 -9.555 1 93.81 180 LEU A O 1
ATOM 1478 N N . LEU A 1 181 ? 18.406 -26.641 -7.523 1 95.31 181 LEU A N 1
ATOM 1479 C CA . LEU A 1 181 ? 19.812 -26.344 -7.285 1 95.31 181 LEU A CA 1
ATOM 1480 C C . LEU A 1 181 ? 20.703 -27.125 -8.234 1 95.31 181 LEU A C 1
ATOM 1482 O O . LEU A 1 181 ? 21.688 -26.594 -8.75 1 95.31 181 LEU A O 1
ATOM 1486 N N . GLU A 1 182 ? 20.359 -28.375 -8.438 1 91.56 182 GLU A N 1
ATOM 1487 C CA . GLU A 1 182 ? 21.125 -29.203 -9.359 1 91.56 182 GLU A CA 1
ATOM 1488 C C . GLU A 1 182 ? 21.062 -28.656 -10.781 1 91.56 182 GLU A C 1
ATOM 1490 O O . GLU A 1 182 ? 22.062 -28.703 -11.508 1 91.56 182 GLU A O 1
ATOM 1495 N N . PHE A 1 183 ? 19.906 -28.188 -11.102 1 91.69 183 PHE A N 1
ATOM 1496 C CA . PHE A 1 183 ? 19.75 -27.547 -12.406 1 91.69 183 PHE A CA 1
ATOM 1497 C C . PHE A 1 183 ? 20.703 -26.375 -12.562 1 91.69 183 PHE A C 1
ATOM 1499 O O . PHE A 1 183 ? 21.406 -26.266 -13.57 1 91.69 183 PHE A O 1
ATOM 1506 N N . ALA A 1 184 ? 20.75 -25.5 -11.609 1 94.69 184 ALA A N 1
ATOM 1507 C CA . ALA A 1 184 ? 21.625 -24.328 -11.648 1 94.69 184 ALA A CA 1
ATOM 1508 C C . ALA A 1 184 ? 23.094 -24.734 -11.75 1 94.69 184 ALA A C 1
ATOM 1510 O O . ALA A 1 184 ? 23.859 -24.172 -12.531 1 94.69 184 ALA A O 1
ATOM 1511 N N . LYS A 1 185 ? 23.469 -25.734 -10.977 1 93.38 185 LYS A N 1
ATOM 1512 C CA . LYS A 1 185 ? 24.844 -26.234 -10.977 1 93.38 185 LYS A CA 1
ATOM 1513 C C . LYS A 1 185 ? 25.234 -26.781 -12.352 1 93.38 185 LYS A C 1
ATOM 1515 O O . LYS A 1 185 ? 26.344 -26.578 -12.812 1 93.38 185 LYS A O 1
ATOM 1520 N N . MET A 1 186 ? 24.281 -27.406 -12.93 1 90.44 186 MET A N 1
ATOM 1521 C CA . MET A 1 186 ? 24.547 -28.031 -14.227 1 90.44 186 MET A CA 1
ATOM 1522 C C . MET A 1 186 ? 24.703 -26.969 -15.312 1 90.44 186 MET A C 1
ATOM 1524 O O . MET A 1 186 ? 25.641 -27.047 -16.109 1 90.44 186 MET A O 1
ATOM 1528 N N . VAL A 1 187 ? 23.812 -26.031 -15.32 1 90.5 187 VAL A N 1
ATOM 1529 C CA . VAL A 1 187 ? 23.859 -24.984 -16.328 1 90.5 187 VAL A CA 1
ATOM 1530 C C . VAL A 1 187 ? 25.188 -24.219 -16.219 1 90.5 187 VAL A C 1
ATOM 1532 O O . VAL A 1 187 ? 25.766 -23.844 -17.234 1 90.5 187 VAL A O 1
ATOM 1535 N N . LEU A 1 188 ? 25.641 -24.047 -14.984 1 93 188 LEU A N 1
ATOM 1536 C CA . LEU A 1 188 ? 26.812 -23.203 -14.758 1 93 188 LEU A CA 1
ATOM 1537 C C . LEU A 1 188 ? 28.031 -24.062 -14.406 1 93 188 LEU A C 1
ATOM 1539 O O . LEU A 1 188 ? 28.953 -23.594 -13.734 1 93 188 LEU A O 1
ATOM 1543 N N . ARG A 1 189 ? 28.078 -25.312 -14.82 1 90.31 189 ARG A N 1
ATOM 1544 C CA . ARG A 1 189 ? 29.109 -26.281 -14.422 1 90.31 189 ARG A CA 1
ATOM 1545 C C . ARG A 1 189 ? 30.5 -25.766 -14.766 1 90.31 189 ARG A C 1
ATOM 1547 O O . ARG A 1 189 ? 31.469 -26.047 -14.047 1 90.31 189 ARG A O 1
ATOM 1554 N N . GLU A 1 190 ? 30.609 -24.969 -15.797 1 90.38 190 GLU A N 1
ATOM 1555 C CA . GLU A 1 190 ? 31.906 -24.453 -16.234 1 90.38 190 GLU A CA 1
ATOM 1556 C C . GLU A 1 190 ? 32.406 -23.359 -15.305 1 90.38 190 GLU A C 1
ATOM 1558 O O . GLU A 1 190 ? 33.594 -23 -15.352 1 90.38 190 GLU A O 1
ATOM 1563 N N . LYS A 1 191 ? 31.562 -22.875 -14.453 1 94.31 191 LYS A N 1
ATOM 1564 C CA . LYS A 1 191 ? 31.922 -21.797 -13.547 1 94.31 191 LYS A CA 1
ATOM 1565 C C . LYS A 1 191 ? 31.781 -22.219 -12.094 1 94.31 191 LYS A C 1
ATOM 1567 O O . LYS A 1 191 ? 31.453 -21.406 -11.227 1 94.31 191 LYS A O 1
ATOM 1572 N N . LYS A 1 192 ? 32 -23.453 -11.82 1 94 192 LYS A N 1
ATOM 1573 C CA . LYS A 1 192 ? 31.797 -24.047 -10.5 1 94 192 LYS A CA 1
ATOM 1574 C C . LYS A 1 192 ? 32.625 -23.328 -9.438 1 94 192 LYS A C 1
ATOM 1576 O O . LYS A 1 192 ? 32.188 -23.172 -8.305 1 94 192 LYS A O 1
ATOM 1581 N N . ASP A 1 193 ? 33.75 -22.828 -9.758 1 94.69 193 ASP A N 1
ATOM 1582 C CA . ASP A 1 193 ? 34.688 -22.188 -8.82 1 94.69 193 ASP A CA 1
ATOM 1583 C C . ASP A 1 193 ? 34.125 -20.844 -8.352 1 94.69 193 ASP A C 1
ATOM 1585 O O . ASP A 1 193 ? 34.594 -20.297 -7.352 1 94.69 193 ASP A O 1
ATOM 1589 N N . ASN A 1 194 ? 33.094 -20.328 -9.055 1 95.69 194 ASN A N 1
ATOM 1590 C CA . ASN A 1 194 ? 32.562 -19.016 -8.742 1 95.69 194 ASN A CA 1
ATOM 1591 C C . ASN A 1 194 ? 31.203 -19.125 -8.055 1 95.69 194 ASN A C 1
ATOM 1593 O O . ASN A 1 194 ? 30.547 -18.109 -7.781 1 95.69 194 ASN A O 1
ATOM 1597 N N . PHE A 1 195 ? 30.75 -20.297 -7.707 1 97 195 PHE A N 1
ATOM 1598 C CA . PHE A 1 195 ? 29.406 -20.516 -7.168 1 97 195 PHE A CA 1
ATOM 1599 C C . PHE A 1 195 ? 29.188 -19.688 -5.91 1 97 195 PHE A C 1
ATOM 1601 O O . PHE A 1 195 ? 28.109 -19.125 -5.719 1 97 195 PHE A O 1
ATOM 1608 N N . SER A 1 196 ? 30.188 -19.562 -5.105 1 96.56 196 SER A N 1
ATOM 1609 C CA . SER A 1 196 ? 30.062 -18.875 -3.82 1 96.56 196 SER A CA 1
ATOM 1610 C C . SER A 1 196 ? 29.859 -17.375 -4.004 1 96.56 196 SER A C 1
ATOM 1612 O O . SER A 1 196 ? 29.484 -16.672 -3.062 1 96.56 196 SER A O 1
ATOM 1614 N N . SER A 1 197 ? 30.047 -16.875 -5.223 1 95.31 197 SER A N 1
ATOM 1615 C CA . SER A 1 197 ? 29.859 -15.461 -5.492 1 95.31 197 SER A CA 1
ATOM 1616 C C . SER A 1 197 ? 28.516 -15.195 -6.18 1 95.31 197 SER A C 1
ATOM 1618 O O . SER A 1 197 ? 28.141 -14.039 -6.371 1 95.31 197 SER A O 1
ATOM 1620 N N . PHE A 1 198 ? 27.844 -16.219 -6.613 1 96.94 198 PHE A N 1
ATOM 1621 C CA . PHE A 1 198 ? 26.578 -16.062 -7.312 1 96.94 198 PHE A CA 1
ATOM 1622 C C . PHE A 1 198 ? 25.406 -16.047 -6.324 1 96.94 198 PHE A C 1
ATOM 1624 O O . PHE A 1 198 ? 25.109 -17.062 -5.691 1 96.94 198 PHE A O 1
ATOM 1631 N N . PRO A 1 199 ? 24.734 -14.859 -6.207 1 96.94 199 PRO A N 1
ATOM 1632 C CA . PRO A 1 199 ? 23.625 -14.797 -5.254 1 96.94 199 PRO A CA 1
ATOM 1633 C C . PRO A 1 199 ? 22.422 -15.641 -5.68 1 96.94 199 PRO A C 1
ATOM 1635 O O . PRO A 1 199 ? 22.109 -15.711 -6.867 1 96.94 199 PRO A O 1
ATOM 1638 N N . ILE A 1 200 ? 21.844 -16.328 -4.762 1 98.06 200 ILE A N 1
ATOM 1639 C CA . ILE A 1 200 ? 20.594 -17.062 -4.977 1 98.06 200 ILE A CA 1
ATOM 1640 C C . ILE A 1 200 ? 19.5 -16.484 -4.094 1 98.06 200 ILE A C 1
ATOM 1642 O O . ILE A 1 200 ? 19.625 -16.438 -2.869 1 98.06 200 ILE A O 1
ATOM 1646 N N . PHE A 1 201 ? 18.438 -16.016 -4.758 1 97.69 201 PHE A N 1
ATOM 1647 C CA . PHE A 1 201 ? 17.281 -15.438 -4.074 1 97.69 201 PHE A CA 1
ATOM 1648 C C . PHE A 1 201 ? 16.109 -16.406 -4.09 1 97.69 201 PHE A C 1
ATOM 1650 O O . PHE A 1 201 ? 15.867 -17.078 -5.094 1 97.69 201 PHE A O 1
ATOM 1657 N N . PHE A 1 202 ? 15.508 -16.562 -2.941 1 97.88 202 PHE A N 1
ATOM 1658 C CA . PHE A 1 202 ? 14.234 -17.266 -2.807 1 97.88 202 PHE A CA 1
ATOM 1659 C C . PHE A 1 202 ? 13.117 -16.297 -2.443 1 97.88 202 PHE A C 1
ATOM 1661 O O . PHE A 1 202 ? 13.141 -15.688 -1.378 1 97.88 202 PHE A O 1
ATOM 1668 N N . ARG A 1 203 ? 12.188 -16.141 -3.344 1 97.69 203 ARG A N 1
ATOM 1669 C CA . ARG A 1 203 ? 11.047 -15.258 -3.094 1 97.69 203 ARG A CA 1
ATOM 1670 C C . ARG A 1 203 ? 9.727 -16.016 -3.225 1 97.69 203 ARG A C 1
ATOM 1672 O O . ARG A 1 203 ? 9.398 -16.5 -4.301 1 97.69 203 ARG A O 1
ATOM 1679 N N . ALA A 1 204 ? 9.047 -16.078 -2.111 1 97.5 204 ALA A N 1
ATOM 1680 C CA . ALA A 1 204 ? 7.711 -16.672 -2.127 1 97.5 204 ALA A CA 1
ATOM 1681 C C . ALA A 1 204 ? 6.648 -15.617 -2.434 1 97.5 204 ALA A C 1
ATOM 1683 O O . ALA A 1 204 ? 6.855 -14.422 -2.184 1 97.5 204 ALA A O 1
ATOM 1684 N N . THR A 1 205 ? 5.559 -16.031 -3.002 1 97 205 THR A N 1
ATOM 1685 C CA . THR A 1 205 ? 4.516 -15.102 -3.42 1 97 205 THR A CA 1
ATOM 1686 C C . THR A 1 205 ? 3.184 -15.453 -2.76 1 97 205 THR A C 1
ATOM 1688 O O . THR A 1 205 ? 3.145 -15.797 -1.575 1 97 205 THR A O 1
ATOM 1691 N N . ALA A 1 206 ? 2.115 -15.297 -3.426 1 96.44 206 ALA A N 1
ATOM 1692 C CA . ALA A 1 206 ? 0.771 -15.328 -2.854 1 96.44 206 ALA A CA 1
ATOM 1693 C C . ALA A 1 206 ? 0.469 -16.672 -2.219 1 96.44 206 ALA A C 1
ATOM 1695 O O . ALA A 1 206 ? -0.274 -16.766 -1.238 1 96.44 206 ALA A O 1
ATOM 1696 N N . GLY A 1 207 ? 1.023 -17.781 -2.785 1 95.38 207 GLY A N 1
ATOM 1697 C CA . GLY A 1 207 ? 0.812 -19.062 -2.15 1 95.38 207 GLY A CA 1
ATOM 1698 C C . GLY A 1 207 ? 1.228 -19.094 -0.691 1 95.38 207 GLY A C 1
ATOM 1699 O O . GLY A 1 207 ? 0.517 -19.641 0.153 1 95.38 207 GLY A O 1
ATOM 1700 N N . MET A 1 208 ? 2.291 -18.562 -0.427 1 96.19 208 MET A N 1
ATOM 1701 C CA . MET A 1 208 ? 2.809 -18.484 0.937 1 96.19 208 MET A CA 1
ATOM 1702 C C . MET A 1 208 ? 2.078 -17.406 1.736 1 96.19 208 MET A C 1
ATOM 1704 O O . MET A 1 208 ? 1.909 -17.547 2.949 1 96.19 208 MET A O 1
ATOM 1708 N N . ARG A 1 209 ? 1.534 -16.344 1.085 1 96.94 209 ARG A N 1
ATOM 1709 C CA . ARG A 1 209 ? 0.824 -15.273 1.78 1 96.94 209 ARG A CA 1
ATOM 1710 C C . ARG A 1 209 ? -0.504 -15.773 2.34 1 96.94 209 ARG A C 1
ATOM 1712 O O . ARG A 1 209 ? -1.083 -15.148 3.229 1 96.94 209 ARG A O 1
ATOM 1719 N N . THR A 1 210 ? -1.011 -16.906 1.774 1 95.12 210 THR A N 1
ATOM 1720 C CA . THR A 1 210 ? -2.293 -17.422 2.238 1 95.12 210 THR A CA 1
ATOM 1721 C C . THR A 1 210 ? -2.131 -18.156 3.562 1 95.12 210 THR A C 1
ATOM 1723 O O . THR A 1 210 ? -3.117 -18.453 4.246 1 95.12 210 THR A O 1
ATOM 1726 N N . LEU A 1 211 ? -0.894 -18.5 3.953 1 94.5 211 LEU A N 1
ATOM 1727 C CA . LEU A 1 211 ? -0.63 -19.234 5.184 1 94.5 211 LEU A CA 1
ATOM 1728 C C . LEU A 1 211 ? -0.736 -18.328 6.398 1 94.5 211 LEU A C 1
ATOM 1730 O O . LEU A 1 211 ? -0.565 -17.109 6.285 1 94.5 211 LEU A O 1
ATOM 1734 N N . ASP A 1 212 ? -1.071 -18.953 7.512 1 91.81 212 ASP A N 1
ATOM 1735 C CA . ASP A 1 212 ? -0.943 -18.188 8.75 1 91.81 212 ASP A CA 1
ATOM 1736 C C . ASP A 1 212 ? 0.52 -17.875 9.047 1 91.81 212 ASP A C 1
ATOM 1738 O O . ASP A 1 212 ? 1.424 -18.516 8.5 1 91.81 212 ASP A O 1
ATOM 1742 N N . LYS A 1 213 ? 0.74 -17 9.867 1 92.25 213 LYS A N 1
ATOM 1743 C CA . LYS A 1 213 ? 2.062 -16.453 10.148 1 92.25 213 LYS A CA 1
ATOM 1744 C C . LYS A 1 213 ? 3.02 -17.531 10.641 1 92.25 213 LYS A C 1
ATOM 1746 O O . LYS A 1 213 ? 4.176 -17.594 10.219 1 92.25 213 LYS A O 1
ATOM 1751 N N . ASN A 1 214 ? 2.59 -18.406 11.5 1 93.62 214 ASN A N 1
ATOM 1752 C CA . ASN A 1 214 ? 3.463 -19.422 12.055 1 93.62 214 ASN A CA 1
ATOM 1753 C C . ASN A 1 214 ? 3.906 -20.422 10.984 1 93.62 214 ASN A C 1
ATOM 1755 O O . ASN A 1 214 ? 5.074 -20.812 10.945 1 93.62 214 ASN A O 1
ATOM 1759 N N . ASP A 1 215 ? 2.977 -20.844 10.164 1 94.62 215 ASP A N 1
ATOM 1760 C CA . ASP A 1 215 ? 3.303 -21.766 9.078 1 94.62 215 ASP A CA 1
ATOM 1761 C C . ASP A 1 215 ? 4.277 -21.125 8.094 1 94.62 215 ASP A C 1
ATOM 1763 O O . ASP A 1 215 ? 5.223 -21.781 7.637 1 94.62 215 ASP A O 1
ATOM 1767 N N . ARG A 1 216 ? 4.055 -19.938 7.785 1 95 216 ARG A N 1
ATOM 1768 C CA . ARG A 1 216 ? 4.945 -19.219 6.879 1 95 216 ARG A CA 1
ATOM 1769 C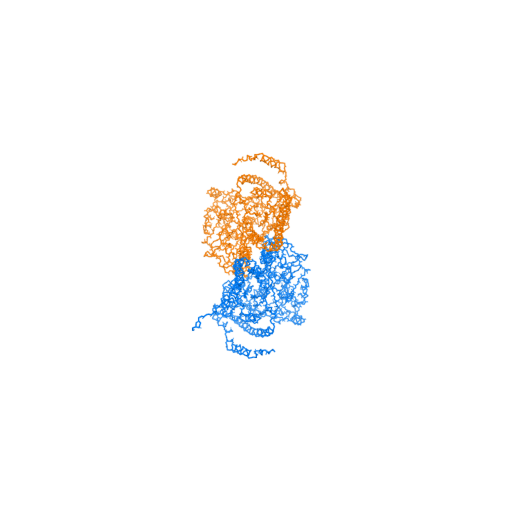 C . ARG A 1 216 ? 6.359 -19.141 7.449 1 95 216 ARG A C 1
ATOM 1771 O O . ARG A 1 216 ? 7.336 -19.375 6.734 1 95 216 ARG A O 1
ATOM 1778 N N . PHE A 1 217 ? 6.449 -18.859 8.75 1 94.19 217 PHE A N 1
ATOM 1779 C CA . PHE A 1 217 ? 7.742 -18.75 9.422 1 94.19 217 PHE A CA 1
ATOM 1780 C C . PHE A 1 217 ? 8.484 -20.078 9.383 1 94.19 217 PHE A C 1
ATOM 1782 O O . PHE A 1 217 ? 9.688 -20.109 9.109 1 94.19 217 PHE A O 1
ATOM 1789 N N . ARG A 1 218 ? 7.77 -21.109 9.609 1 96.5 218 ARG A N 1
ATOM 1790 C CA . ARG A 1 218 ? 8.398 -22.422 9.656 1 96.5 218 ARG A CA 1
ATOM 1791 C C . ARG A 1 218 ? 8.961 -22.812 8.297 1 96.5 218 ARG A C 1
ATOM 1793 O O . ARG A 1 218 ? 10.086 -23.312 8.203 1 96.5 218 ARG A O 1
ATOM 1800 N N . VAL A 1 219 ? 8.195 -22.578 7.285 1 97.12 219 VAL A N 1
ATOM 1801 C CA . VAL A 1 219 ? 8.625 -22.953 5.938 1 97.12 219 VAL A CA 1
ATOM 1802 C C . VAL A 1 219 ? 9.836 -22.109 5.539 1 97.12 219 VAL A C 1
ATOM 1804 O O . VAL A 1 219 ? 10.82 -22.641 5.02 1 97.12 219 VAL A O 1
ATOM 1807 N N . LEU A 1 220 ? 9.797 -20.812 5.824 1 96.62 220 LEU A N 1
ATOM 1808 C CA . LEU A 1 220 ? 10.891 -19.938 5.453 1 96.62 220 LEU A CA 1
ATOM 1809 C C . LEU A 1 220 ? 12.148 -20.25 6.266 1 96.62 220 LEU A C 1
ATOM 1811 O O . LEU A 1 220 ? 13.266 -20.141 5.754 1 96.62 220 LEU A O 1
ATOM 1815 N N . ASP A 1 221 ? 11.914 -20.562 7.504 1 96.56 221 ASP A N 1
ATOM 1816 C CA . ASP A 1 221 ? 13.047 -20.938 8.344 1 96.56 221 ASP A CA 1
ATOM 1817 C C . ASP A 1 221 ? 13.75 -22.188 7.801 1 96.56 221 ASP A C 1
ATOM 1819 O O . ASP A 1 221 ? 14.977 -22.281 7.832 1 96.56 221 ASP A O 1
ATOM 1823 N N . ALA A 1 222 ? 12.953 -23.109 7.348 1 97.75 222 ALA A N 1
ATOM 1824 C CA . ALA A 1 222 ? 13.516 -24.312 6.719 1 97.75 222 ALA A CA 1
ATOM 1825 C C . ALA A 1 222 ? 14.352 -23.938 5.496 1 97.75 222 ALA A C 1
ATOM 1827 O O . ALA A 1 222 ? 15.469 -24.438 5.332 1 97.75 222 ALA A O 1
ATOM 1828 N N . VAL A 1 223 ? 13.836 -23.062 4.676 1 97.94 223 VAL A N 1
ATOM 1829 C CA . VAL A 1 223 ? 14.531 -22.641 3.467 1 97.94 223 VAL A CA 1
ATOM 1830 C C . VAL A 1 223 ? 15.836 -21.938 3.842 1 97.94 223 VAL A C 1
ATOM 1832 O O . VAL A 1 223 ? 16.891 -22.234 3.283 1 97.94 223 VAL A O 1
ATOM 1835 N N . ARG A 1 224 ? 15.766 -21 4.773 1 96.81 224 ARG A N 1
ATOM 1836 C CA . ARG A 1 224 ? 16.938 -20.234 5.188 1 96.81 224 ARG A CA 1
ATOM 1837 C C . ARG A 1 224 ? 18.016 -21.141 5.77 1 96.81 224 ARG A C 1
ATOM 1839 O O . ARG A 1 224 ? 19.188 -21 5.461 1 96.81 224 ARG A O 1
ATOM 1846 N N . SER A 1 225 ? 17.594 -22.062 6.562 1 97.75 225 SER A N 1
ATOM 1847 C CA . SER A 1 225 ? 18.531 -23 7.152 1 97.75 225 SER A CA 1
ATOM 1848 C C . SER A 1 225 ? 19.25 -23.812 6.078 1 97.75 225 SER A C 1
ATOM 1850 O O . SER A 1 225 ? 20.469 -24.016 6.156 1 97.75 225 SER A O 1
ATOM 1852 N N . LEU A 1 226 ? 18.547 -24.281 5.133 1 98.31 226 LEU A N 1
ATOM 1853 C C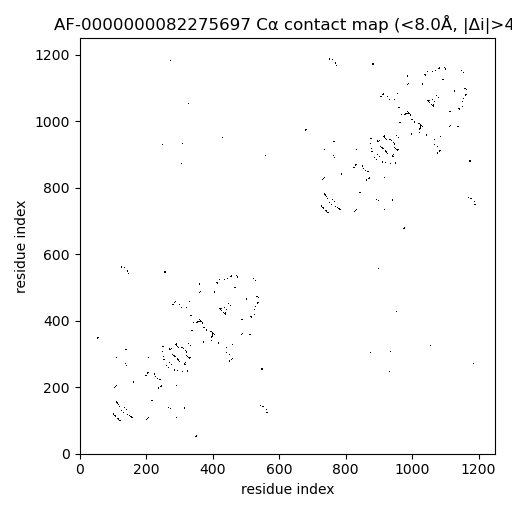A . LEU A 1 226 ? 19.094 -25.078 4.055 1 98.31 226 LEU A CA 1
ATOM 1854 C C . LEU A 1 226 ? 20.078 -24.266 3.211 1 98.31 226 LEU A C 1
ATOM 1856 O O . LEU A 1 226 ? 21.172 -24.734 2.914 1 98.31 226 LEU A O 1
ATOM 1860 N N . PHE A 1 227 ? 19.719 -23.062 2.883 1 98.12 227 PHE A N 1
ATOM 1861 C CA . PHE A 1 227 ? 20.5 -22.266 1.949 1 98.12 227 PHE A CA 1
ATOM 1862 C C . PHE A 1 227 ? 21.734 -21.688 2.637 1 98.12 227 PHE A C 1
ATOM 1864 O O . PHE A 1 227 ? 22.703 -21.297 1.972 1 98.12 227 PHE A O 1
ATOM 1871 N N . ASN A 1 228 ? 21.688 -21.609 3.932 1 97.25 228 ASN A N 1
ATOM 1872 C CA . ASN A 1 228 ? 22.859 -21.188 4.691 1 97.25 228 ASN A CA 1
ATOM 1873 C C . ASN A 1 228 ? 23.875 -22.312 4.812 1 97.25 228 ASN A C 1
ATOM 1875 O O . ASN A 1 228 ? 25.031 -22.078 5.191 1 97.25 228 ASN A O 1
ATOM 1879 N N . ASN A 1 229 ? 23.5 -23.531 4.469 1 97.5 229 ASN A N 1
ATOM 1880 C CA . ASN A 1 229 ? 24.391 -24.688 4.496 1 97.5 229 ASN A CA 1
ATOM 1881 C C . ASN A 1 229 ? 25.109 -24.859 3.17 1 97.5 229 ASN A C 1
ATOM 1883 O O . ASN A 1 229 ? 24.516 -25.312 2.184 1 97.5 229 ASN A O 1
ATOM 1887 N N . PRO A 1 230 ? 26.406 -24.688 3.16 1 95.94 230 PRO A N 1
ATOM 1888 C CA . PRO A 1 230 ? 27.156 -24.781 1.903 1 95.94 230 PRO A CA 1
ATOM 1889 C C . PRO A 1 230 ? 27.141 -26.188 1.312 1 95.94 230 PRO A C 1
ATOM 1891 O O . PRO A 1 230 ? 27.328 -26.359 0.107 1 95.94 230 PRO A O 1
ATOM 1894 N N . ALA A 1 231 ? 26.891 -27.141 2.158 1 96.31 231 ALA A N 1
ATOM 1895 C CA . ALA A 1 231 ? 26.797 -28.5 1.657 1 96.31 231 ALA A CA 1
ATOM 1896 C C . ALA A 1 231 ? 25.531 -28.688 0.827 1 96.31 231 ALA A C 1
ATOM 1898 O O . ALA A 1 231 ? 25.484 -29.531 -0.074 1 96.31 231 ALA A O 1
ATOM 1899 N N . TYR A 1 232 ? 24.547 -27.922 1.134 1 97.38 232 TYR A N 1
ATOM 1900 C CA . TYR A 1 232 ? 23.281 -27.984 0.415 1 97.38 232 TYR A CA 1
ATOM 1901 C C . TYR A 1 232 ? 23.266 -27.016 -0.763 1 97.38 232 TYR A C 1
ATOM 1903 O O . TYR A 1 232 ? 22.891 -27.391 -1.877 1 97.38 232 TYR A O 1
ATOM 1911 N N . SER A 1 233 ? 23.656 -25.844 -0.541 1 98 233 SER A N 1
ATOM 1912 C CA . SER A 1 233 ? 23.719 -24.812 -1.575 1 98 233 SER A CA 1
ATOM 1913 C C . SER A 1 233 ? 25.078 -24.125 -1.581 1 98 233 SER A C 1
ATOM 1915 O O . SER A 1 233 ? 25.422 -23.406 -0.636 1 98 233 SER A O 1
ATOM 1917 N N . PRO A 1 234 ? 25.797 -24.297 -2.654 1 97.69 234 PRO A N 1
ATOM 1918 C CA . PRO A 1 234 ? 27.125 -23.672 -2.707 1 97.69 234 PRO A CA 1
ATOM 1919 C C . PRO A 1 234 ? 27.078 -22.203 -3.123 1 97.69 234 PRO A C 1
ATOM 1921 O O . PRO A 1 234 ? 28.109 -21.562 -3.246 1 97.69 234 PRO A O 1
ATOM 1924 N N . PHE A 1 235 ? 25.906 -21.656 -3.342 1 98.19 235 PHE A N 1
ATOM 1925 C CA . PHE A 1 235 ? 25.75 -20.312 -3.871 1 98.19 235 PHE A CA 1
ATOM 1926 C C . PHE A 1 235 ? 25.734 -19.281 -2.744 1 98.19 235 PHE A C 1
ATOM 1928 O O . PHE A 1 235 ? 25.5 -19.625 -1.584 1 98.19 235 PHE A O 1
ATOM 1935 N N . TYR A 1 236 ? 26 -17.984 -3.068 1 96.88 236 TYR A N 1
ATOM 1936 C CA . TYR A 1 236 ? 25.984 -16.906 -2.098 1 96.88 236 TYR A CA 1
ATOM 1937 C C . TYR A 1 236 ? 24.594 -16.672 -1.541 1 96.88 236 TYR A C 1
ATOM 1939 O O . TYR A 1 236 ? 23.625 -16.5 -2.301 1 96.88 236 TYR A O 1
ATOM 1947 N N . PHE A 1 237 ? 24.5 -16.75 -0.163 1 96.25 237 PHE A N 1
ATOM 1948 C CA . PHE A 1 237 ? 23.188 -16.625 0.442 1 96.25 237 PHE A CA 1
ATOM 1949 C C . PHE A 1 237 ? 23.25 -15.844 1.75 1 96.25 237 PHE A C 1
ATOM 1951 O O . PHE A 1 237 ? 24.25 -15.922 2.467 1 96.25 237 PHE A O 1
ATOM 1958 N N . GLU A 1 238 ? 22.25 -15 1.9 1 91.31 238 GLU A N 1
ATOM 1959 C CA . GLU A 1 238 ? 21.953 -14.344 3.168 1 91.31 238 GLU A CA 1
ATOM 1960 C C . GLU A 1 238 ? 20.484 -14.539 3.561 1 91.31 238 GLU A C 1
ATOM 1962 O O . GLU A 1 238 ? 19.625 -14.727 2.699 1 91.31 238 GLU A O 1
ATOM 1967 N N . ASP A 1 239 ? 20.188 -14.555 4.762 1 89.88 239 ASP A N 1
ATOM 1968 C CA . ASP A 1 239 ? 18.828 -14.812 5.25 1 89.88 239 ASP A CA 1
ATOM 1969 C C . ASP A 1 239 ? 17.812 -13.914 4.551 1 89.88 239 ASP A C 1
ATOM 1971 O O . ASP A 1 239 ? 16.719 -14.359 4.223 1 89.88 239 ASP A O 1
ATOM 1975 N N . GLU A 1 240 ? 18.25 -12.711 4.262 1 87.81 240 GLU A N 1
ATOM 1976 C CA . GLU A 1 240 ? 17.328 -11.742 3.68 1 87.81 240 GLU A CA 1
ATOM 1977 C C . GLU A 1 240 ? 17.016 -12.078 2.227 1 87.81 240 GLU A C 1
ATOM 1979 O O . GLU A 1 240 ? 16.094 -11.516 1.642 1 87.81 240 GLU A O 1
ATOM 1984 N N . PHE A 1 241 ? 17.75 -12.984 1.702 1 93.94 241 PHE A N 1
ATOM 1985 C CA . PHE A 1 241 ? 17.516 -13.367 0.313 1 93.94 241 PHE A CA 1
ATOM 1986 C C . PHE A 1 241 ? 16.344 -14.328 0.2 1 93.94 241 PHE A C 1
ATOM 1988 O O . PHE A 1 241 ? 15.82 -14.562 -0.896 1 93.94 241 PHE A O 1
ATOM 1995 N N . ALA A 1 242 ? 15.922 -14.898 1.31 1 95.5 242 ALA A N 1
ATOM 1996 C CA . ALA A 1 242 ? 14.742 -15.75 1.319 1 95.5 242 ALA A CA 1
ATOM 1997 C C . ALA A 1 242 ? 13.594 -15.102 2.092 1 95.5 242 ALA A C 1
ATOM 1999 O O . ALA A 1 242 ? 13.602 -15.086 3.324 1 95.5 242 ALA A O 1
ATOM 2000 N N . ARG A 1 243 ? 12.609 -14.641 1.366 1 94.44 243 ARG A N 1
ATOM 2001 C CA . ARG A 1 243 ? 11.477 -13.961 1.98 1 94.44 243 ARG A CA 1
ATOM 2002 C C . ARG A 1 243 ? 10.203 -14.164 1.163 1 94.44 243 ARG A C 1
ATOM 2004 O O . ARG A 1 243 ? 10.266 -14.586 0.008 1 94.44 243 ARG A O 1
ATOM 2011 N N . CYS A 1 244 ? 9.109 -13.969 1.848 1 96.31 244 CYS A N 1
ATOM 2012 C CA . CYS A 1 244 ? 7.848 -13.828 1.132 1 96.31 244 CYS A CA 1
ATOM 2013 C C . CYS A 1 244 ? 7.66 -12.398 0.635 1 96.31 244 CYS A C 1
ATOM 2015 O O . CYS A 1 244 ? 7.75 -11.453 1.415 1 96.31 244 CYS A O 1
ATOM 2017 N N . LEU A 1 245 ? 7.465 -12.242 -0.664 1 96.75 245 LEU A N 1
ATOM 2018 C CA . LEU A 1 245 ? 7.199 -10.906 -1.204 1 96.75 245 LEU A CA 1
ATOM 2019 C C . LEU A 1 245 ? 5.844 -10.391 -0.729 1 96.75 245 LEU A C 1
ATOM 2021 O O . LEU A 1 245 ? 4.875 -11.148 -0.653 1 96.75 245 LEU A O 1
ATOM 2025 N N . SER A 1 246 ? 5.82 -9.141 -0.37 1 96.88 246 SER A N 1
ATOM 2026 C CA . SER A 1 246 ? 4.508 -8.516 -0.223 1 96.88 246 SER A CA 1
ATOM 2027 C C . SER A 1 246 ? 3.77 -8.461 -1.556 1 96.88 246 SER A C 1
ATOM 2029 O O . SER A 1 246 ? 4.383 -8.586 -2.617 1 96.88 246 SER A O 1
ATOM 2031 N N . GLY A 1 247 ? 2.477 -8.289 -1.484 1 97.56 247 GLY A N 1
ATOM 2032 C CA . GLY A 1 247 ? 1.705 -8.133 -2.705 1 97.56 247 GLY A CA 1
ATOM 2033 C C . GLY A 1 247 ? 2.18 -6.973 -3.562 1 97.56 247 GLY A C 1
ATOM 2034 O O . GLY A 1 247 ? 2.246 -7.086 -4.789 1 97.56 247 GLY A O 1
ATOM 2035 N N . GLU A 1 248 ? 2.535 -5.844 -2.953 1 96.88 248 GLU A N 1
ATOM 2036 C CA . GLU A 1 248 ? 3.004 -4.656 -3.662 1 96.88 248 GLU A CA 1
ATOM 2037 C C . GLU A 1 248 ? 4.332 -4.918 -4.363 1 96.88 248 GLU A C 1
ATOM 2039 O O . GLU A 1 248 ? 4.535 -4.488 -5.504 1 96.88 248 GLU A O 1
ATOM 2044 N N . GLU A 1 249 ? 5.199 -5.633 -3.713 1 96.94 249 GLU A N 1
ATOM 2045 C CA . GLU A 1 249 ? 6.473 -5.973 -4.34 1 96.94 249 GLU A CA 1
ATOM 2046 C C . GLU A 1 249 ? 6.262 -6.824 -5.59 1 96.94 249 GLU A C 1
ATOM 2048 O O . GLU A 1 249 ? 6.871 -6.57 -6.633 1 96.94 249 GLU A O 1
ATOM 2053 N N . GLU A 1 250 ? 5.418 -7.812 -5.391 1 97.56 250 GLU A N 1
ATOM 2054 C CA . GLU A 1 250 ? 5.125 -8.68 -6.527 1 97.56 250 GLU A CA 1
ATOM 2055 C C . GLU A 1 250 ? 4.586 -7.879 -7.711 1 97.56 250 GLU A C 1
ATOM 2057 O O . GLU A 1 250 ? 5.008 -8.086 -8.852 1 97.56 250 GLU A O 1
ATOM 2062 N N . ALA A 1 251 ? 3.697 -6.961 -7.457 1 98.38 251 ALA A N 1
ATOM 2063 C CA . ALA A 1 251 ? 3.094 -6.129 -8.492 1 98.38 251 ALA A CA 1
ATOM 2064 C C . ALA A 1 251 ? 4.129 -5.207 -9.133 1 98.38 251 ALA A C 1
ATOM 2066 O O . ALA A 1 251 ? 4.207 -5.105 -10.359 1 98.38 251 ALA A O 1
ATOM 2067 N N . VAL A 1 252 ? 4.953 -4.555 -8.359 1 97.81 252 VAL A N 1
ATOM 2068 C CA . VAL A 1 252 ? 5.906 -3.564 -8.859 1 97.81 252 VAL A CA 1
ATOM 2069 C C . VAL A 1 252 ? 7.016 -4.262 -9.641 1 97.81 252 VAL A C 1
ATOM 2071 O O . VAL A 1 252 ? 7.477 -3.748 -10.664 1 97.81 252 VAL A O 1
ATOM 2074 N N . PHE A 1 253 ? 7.469 -5.391 -9.188 1 97.62 253 PHE A N 1
ATOM 2075 C CA . PHE A 1 253 ? 8.477 -6.137 -9.93 1 97.62 253 PHE A CA 1
ATOM 2076 C C . PHE A 1 253 ? 7.91 -6.633 -11.258 1 97.62 253 PHE A C 1
ATOM 2078 O O . PHE A 1 253 ? 8.633 -6.73 -12.25 1 97.62 253 PHE A O 1
ATOM 2085 N N . GLY A 1 254 ? 6.57 -6.957 -11.242 1 96.81 254 GLY A N 1
ATOM 2086 C CA . GLY A 1 254 ? 5.918 -7.234 -12.516 1 96.81 254 GLY A CA 1
ATOM 2087 C C . GLY A 1 254 ? 5.98 -6.07 -13.484 1 96.81 254 GLY A C 1
ATOM 2088 O O . GLY A 1 254 ? 6.285 -6.254 -14.664 1 96.81 254 GLY A O 1
ATOM 2089 N N . PHE A 1 255 ? 5.719 -4.832 -13.023 1 96.88 255 PHE A N 1
ATOM 2090 C CA . PHE A 1 255 ? 5.828 -3.619 -13.82 1 96.88 255 PHE A CA 1
ATOM 2091 C C . PHE A 1 255 ? 7.25 -3.438 -14.336 1 96.88 255 PHE A C 1
ATOM 2093 O O . PHE A 1 255 ? 7.457 -3.145 -15.516 1 96.88 255 PHE A O 1
ATOM 2100 N N . ALA A 1 256 ? 8.219 -3.633 -13.406 1 95.94 256 ALA A N 1
ATOM 2101 C CA . ALA A 1 256 ? 9.625 -3.447 -13.758 1 95.94 256 ALA A CA 1
ATOM 2102 C C . ALA A 1 256 ? 10.062 -4.434 -14.836 1 95.94 256 ALA A C 1
ATOM 2104 O O . ALA A 1 256 ? 10.719 -4.055 -15.805 1 95.94 256 ALA A O 1
ATOM 2105 N N . GLY A 1 257 ? 9.68 -5.707 -14.664 1 94.75 257 GLY A N 1
ATOM 2106 C CA . GLY A 1 257 ? 10.008 -6.703 -15.672 1 94.75 257 GLY A CA 1
ATOM 2107 C C . GLY A 1 257 ? 9.406 -6.398 -17.031 1 94.75 257 GLY A C 1
ATOM 2108 O O . GLY A 1 257 ? 10.086 -6.488 -18.047 1 94.75 257 GLY A O 1
ATOM 2109 N N . THR A 1 258 ? 8.172 -5.973 -17 1 94.5 258 THR A N 1
ATOM 2110 C CA . THR A 1 258 ? 7.441 -5.668 -18.219 1 94.5 258 THR A CA 1
ATOM 2111 C C . THR A 1 258 ? 8.094 -4.504 -18.969 1 94.5 258 THR A C 1
ATOM 2113 O O . THR A 1 258 ? 8.391 -4.609 -20.156 1 94.5 258 THR A O 1
ATOM 2116 N N . ASN A 1 259 ? 8.344 -3.453 -18.266 1 93.88 259 ASN A N 1
ATOM 2117 C CA . ASN A 1 259 ? 8.852 -2.258 -18.938 1 93.88 259 ASN A CA 1
ATOM 2118 C C . ASN A 1 259 ? 10.344 -2.379 -19.234 1 93.88 259 ASN A C 1
ATOM 2120 O O . ASN A 1 259 ? 10.852 -1.698 -20.141 1 93.88 259 ASN A O 1
ATOM 2124 N N . PHE A 1 260 ? 11.039 -3.236 -18.531 1 93.25 260 PHE A N 1
ATOM 2125 C CA . PHE A 1 260 ? 12.43 -3.545 -18.859 1 93.25 260 PHE A CA 1
ATOM 2126 C C . PHE A 1 260 ? 12.523 -4.254 -20.203 1 93.25 260 PHE A C 1
ATOM 2128 O O . PHE A 1 260 ? 13.297 -3.85 -21.062 1 93.25 260 PHE A O 1
ATOM 2135 N N . ILE A 1 261 ? 11.719 -5.238 -20.344 1 91.12 261 ILE A N 1
ATOM 2136 C CA . ILE A 1 261 ? 11.789 -6.051 -21.547 1 91.12 261 ILE A CA 1
ATOM 2137 C C . ILE A 1 261 ? 11.289 -5.242 -22.75 1 91.12 261 ILE A C 1
ATOM 2139 O O . ILE A 1 261 ? 11.75 -5.434 -23.875 1 91.12 261 ILE A O 1
ATOM 2143 N N . MET A 1 262 ? 10.43 -4.309 -22.453 1 89.38 262 MET A N 1
ATOM 2144 C CA . MET A 1 262 ? 9.875 -3.494 -23.531 1 89.38 262 MET A CA 1
ATOM 2145 C C . MET A 1 262 ? 10.844 -2.385 -23.922 1 89.38 262 MET A C 1
ATOM 2147 O O . MET A 1 262 ? 10.695 -1.779 -24.984 1 89.38 262 MET A O 1
ATOM 2151 N N . GLY A 1 263 ? 12.031 -2.055 -23.031 1 82.5 263 GLY A N 1
ATOM 2152 C CA . GLY A 1 263 ? 13.234 -1.373 -23.469 1 82.5 263 GLY A CA 1
ATOM 2153 C C . GLY A 1 263 ? 13.359 0.039 -22.938 1 82.5 263 GLY A C 1
ATOM 2154 O O . GLY A 1 263 ? 14.398 0.681 -23.078 1 82.5 263 GLY A O 1
ATOM 2155 N N . ASN A 1 264 ? 12.336 0.717 -22.344 1 78.88 264 ASN A N 1
ATOM 2156 C CA . ASN A 1 264 ? 12.508 2.131 -22.016 1 78.88 264 ASN A CA 1
ATOM 2157 C C . ASN A 1 264 ? 12.656 2.354 -20.516 1 78.88 264 ASN A C 1
ATOM 2159 O O . ASN A 1 264 ? 12.969 3.463 -20.078 1 78.88 264 ASN A O 1
ATOM 2163 N N . LEU A 1 265 ? 12.711 1.385 -19.75 1 85.44 265 LEU A N 1
ATOM 2164 C CA . LEU A 1 265 ? 12.719 1.551 -18.297 1 85.44 265 LEU A CA 1
ATOM 2165 C C . LEU A 1 265 ? 14.07 2.074 -17.828 1 85.44 265 LEU A C 1
ATOM 2167 O O . LEU A 1 265 ? 14.133 3.045 -17.062 1 85.44 265 LEU A O 1
ATOM 2171 N N . LEU A 1 266 ? 15.109 1.489 -18.344 1 83.38 266 LEU A N 1
ATOM 2172 C CA . LEU A 1 266 ? 16.438 1.822 -17.828 1 83.38 266 LEU A CA 1
ATOM 2173 C C . LEU A 1 266 ? 16.844 3.225 -18.266 1 83.38 266 LEU A C 1
ATOM 2175 O O . LEU A 1 266 ? 17.359 4.004 -17.469 1 83.38 266 LEU A O 1
ATOM 2179 N N . GLN A 1 267 ? 16.594 3.486 -19.516 1 82.94 267 GLN A N 1
ATOM 2180 C CA . GLN A 1 267 ? 16.938 4.812 -20.016 1 82.94 267 GLN A CA 1
ATOM 2181 C C . GLN A 1 267 ? 16.188 5.902 -19.25 1 82.94 267 GLN A C 1
ATOM 2183 O O . GLN A 1 267 ? 16.781 6.922 -18.875 1 82.94 267 GLN A O 1
ATOM 2188 N N . ASP A 1 268 ? 15.016 5.633 -19 1 85.56 268 ASP A N 1
ATOM 2189 C CA . ASP A 1 268 ? 14.172 6.617 -18.328 1 85.56 268 ASP A CA 1
ATOM 2190 C C . ASP A 1 268 ? 14.477 6.688 -16.844 1 85.56 268 ASP A C 1
ATOM 2192 O O . ASP A 1 268 ? 14.078 7.637 -16.156 1 85.56 268 ASP A O 1
ATOM 2196 N N . SER A 1 269 ? 15.195 5.723 -16.312 1 85.62 269 SER A N 1
ATOM 2197 C CA . SER A 1 269 ? 15.555 5.676 -14.891 1 85.62 269 SER A CA 1
ATOM 2198 C C . SER A 1 269 ? 16.875 6.387 -14.633 1 85.62 269 SER A C 1
ATOM 2200 O O . SER A 1 269 ? 17.281 6.566 -13.484 1 85.62 269 SER A O 1
ATOM 2202 N N . GLN A 1 270 ? 17.562 6.789 -15.695 1 82.69 270 GLN A N 1
ATOM 2203 C CA . GLN A 1 270 ? 18.875 7.379 -15.539 1 82.69 270 GLN A CA 1
ATOM 2204 C C . GLN A 1 270 ? 18.797 8.773 -14.93 1 82.69 270 GLN A C 1
ATOM 2206 O O . GLN A 1 270 ? 17.875 9.539 -15.242 1 82.69 270 GLN A O 1
ATOM 2211 N N . GLY A 1 271 ? 19.75 8.977 -14.055 1 81.81 271 GLY A N 1
ATOM 2212 C CA . GLY A 1 271 ? 19.812 10.273 -13.391 1 81.81 271 GLY A CA 1
ATOM 2213 C C . GLY A 1 271 ? 19.344 10.234 -11.953 1 81.81 271 GLY A C 1
ATOM 2214 O O . GLY A 1 271 ? 19.391 9.188 -11.305 1 81.81 271 GLY A O 1
ATOM 2215 N N . ALA A 1 272 ? 19.016 11.43 -11.469 1 77.06 272 ALA A N 1
ATOM 2216 C CA . ALA A 1 272 ? 18.609 11.539 -10.062 1 77.06 272 ALA A CA 1
ATOM 2217 C C . ALA A 1 272 ? 17.234 12.156 -9.93 1 77.06 272 ALA A C 1
ATOM 2219 O O . ALA A 1 272 ? 16.75 12.844 -10.836 1 77.06 272 ALA A O 1
ATOM 2220 N N . GLY A 1 273 ? 16.609 11.734 -8.789 1 79.56 273 GLY A N 1
ATOM 2221 C CA . GLY A 1 273 ? 15.297 12.32 -8.531 1 79.56 273 GLY A CA 1
ATOM 2222 C C . GLY A 1 273 ? 14.148 11.398 -8.914 1 79.56 273 GLY A C 1
ATOM 2223 O O . GLY A 1 273 ? 14.234 10.18 -8.727 1 79.56 273 GLY A O 1
ATOM 2224 N N . THR A 1 274 ? 13.031 11.984 -9.273 1 82.81 274 THR A N 1
ATOM 2225 C CA . THR A 1 274 ? 11.82 11.258 -9.625 1 82.81 274 THR A CA 1
ATOM 2226 C C . THR A 1 274 ? 11.578 11.305 -11.133 1 82.81 274 THR A C 1
ATOM 2228 O O . THR A 1 274 ? 11.789 12.344 -11.766 1 82.81 274 THR A O 1
ATOM 2231 N N . VAL A 1 275 ? 11.18 10.156 -11.641 1 83.38 275 VAL A N 1
ATOM 2232 C CA . VAL A 1 275 ? 10.852 10.109 -13.055 1 83.38 275 VAL A CA 1
ATOM 2233 C C . VAL A 1 275 ? 9.625 10.984 -13.336 1 83.38 275 VAL A C 1
ATOM 2235 O O . VAL A 1 275 ? 8.617 10.891 -12.633 1 83.38 275 VAL A O 1
ATOM 2238 N N . VAL A 1 276 ? 9.828 11.875 -14.312 1 73.88 276 VAL A N 1
ATOM 2239 C CA . VAL A 1 276 ? 8.695 12.703 -14.719 1 73.88 276 VAL A CA 1
ATOM 2240 C C . VAL A 1 276 ? 8.461 12.555 -16.219 1 73.88 276 VAL A C 1
ATOM 2242 O O . VAL A 1 276 ? 9.406 12.352 -16.984 1 73.88 276 VAL A O 1
ATOM 2245 N N . ASN A 1 277 ? 7.27 12.641 -16.578 1 71.19 277 ASN A N 1
ATOM 2246 C CA . ASN A 1 277 ? 6.812 12.656 -17.969 1 71.19 277 ASN A CA 1
ATOM 2247 C C . ASN A 1 277 ? 7.59 11.664 -18.828 1 71.19 277 ASN A C 1
ATOM 2249 O O . ASN A 1 277 ? 8.094 12.023 -19.891 1 71.19 277 ASN A O 1
ATOM 2253 N N . PRO A 1 278 ? 7.723 10.492 -18.234 1 73.69 278 PRO A N 1
ATOM 2254 C CA . PRO A 1 278 ? 8.375 9.539 -19.141 1 73.69 278 PRO A CA 1
ATOM 2255 C C . PRO A 1 278 ? 7.617 9.344 -20.453 1 73.69 278 PRO A C 1
ATOM 2257 O O . PRO A 1 278 ? 6.422 9.633 -20.516 1 73.69 278 PRO A O 1
ATOM 2260 N N . ARG A 1 279 ? 8.266 9.078 -21.5 1 75.62 279 ARG A N 1
ATOM 2261 C CA . ARG A 1 279 ? 7.633 9.008 -22.812 1 75.62 279 ARG A CA 1
ATOM 2262 C C . ARG A 1 279 ? 6.75 7.766 -22.922 1 75.62 279 ARG A C 1
ATOM 2264 O O . ARG A 1 279 ? 5.594 7.855 -23.344 1 75.62 279 ARG A O 1
ATOM 2271 N N . LEU A 1 280 ? 7.16 6.465 -22.766 1 88.56 280 LEU A N 1
ATOM 2272 C CA . LEU A 1 280 ? 6.273 5.336 -23.016 1 88.56 280 LEU A CA 1
ATOM 2273 C C . LEU A 1 280 ? 6.453 4.258 -21.953 1 88.56 280 LEU A C 1
ATOM 2275 O O . LEU A 1 280 ? 7.562 3.764 -21.75 1 88.56 280 LEU A O 1
ATOM 2279 N N . THR A 1 281 ? 5.355 3.961 -21.188 1 92.75 281 THR A N 1
ATOM 2280 C CA . THR A 1 281 ? 5.312 2.857 -20.234 1 92.75 281 THR A CA 1
ATOM 2281 C C . THR A 1 281 ? 4.129 1.938 -20.516 1 92.75 281 THR A C 1
ATOM 2283 O O . THR A 1 281 ? 3.23 2.297 -21.281 1 92.75 281 THR A O 1
ATOM 2286 N N . TYR A 1 282 ? 4.211 0.776 -20.031 1 94.38 282 TYR A N 1
ATOM 2287 C CA . TYR A 1 282 ? 3.15 -0.219 -20.156 1 94.38 282 TYR A CA 1
ATOM 2288 C C . TYR A 1 282 ? 2.627 -0.637 -18.781 1 94.38 282 TYR A C 1
ATOM 2290 O O . TYR A 1 282 ? 3.387 -0.697 -17.812 1 94.38 282 TYR A O 1
ATOM 2298 N N . GLY A 1 283 ? 1.3 -0.806 -18.688 1 96.25 283 GLY A N 1
ATOM 2299 C CA . GLY A 1 283 ? 0.744 -1.406 -17.484 1 96.25 283 GLY A CA 1
ATOM 2300 C C . GLY A 1 283 ? 0.941 -2.908 -17.422 1 96.25 283 GLY A C 1
ATOM 2301 O O . GLY A 1 283 ? 1.023 -3.574 -18.453 1 96.25 283 GLY A O 1
ATOM 2302 N N . ALA A 1 284 ? 1.045 -3.479 -16.219 1 97.38 284 ALA A N 1
ATOM 2303 C CA . ALA A 1 284 ? 1.246 -4.914 -16.047 1 97.38 284 ALA A CA 1
ATOM 2304 C C . ALA A 1 284 ? 0.071 -5.543 -15.297 1 97.38 284 ALA A C 1
ATOM 2306 O O . ALA A 1 284 ? -0.372 -5.023 -14.273 1 97.38 284 ALA A O 1
ATOM 2307 N N . LEU A 1 285 ? -0.457 -6.617 -15.812 1 98.56 285 LEU A N 1
ATOM 2308 C CA . LEU A 1 285 ? -1.477 -7.465 -15.203 1 98.56 285 LEU A CA 1
ATOM 2309 C C . LEU A 1 285 ? -0.968 -8.891 -15.031 1 98.56 285 LEU A C 1
ATOM 2311 O O . LEU A 1 285 ? -0.471 -9.5 -15.977 1 98.56 285 LEU A O 1
ATOM 2315 N N . ASP A 1 286 ? -1.038 -9.375 -13.82 1 97.75 286 ASP A N 1
ATOM 2316 C CA . ASP A 1 286 ? -0.624 -10.742 -13.531 1 97.75 286 ASP A CA 1
ATOM 2317 C C . ASP A 1 286 ? -1.676 -11.469 -12.695 1 97.75 286 ASP A C 1
ATOM 2319 O O . ASP A 1 286 ? -2.037 -11.016 -11.609 1 97.75 286 ASP A O 1
ATOM 2323 N N . MET A 1 287 ? -2.15 -12.602 -13.211 1 97.88 287 MET A N 1
ATOM 2324 C CA . MET A 1 287 ? -3.096 -13.398 -12.43 1 97.88 287 MET A CA 1
ATOM 2325 C C . MET A 1 287 ? -2.547 -14.797 -12.172 1 97.88 287 MET A C 1
ATOM 2327 O O . MET A 1 287 ? -2.59 -15.656 -13.055 1 97.88 287 MET A O 1
ATOM 2331 N N . GLY A 1 288 ? -2.094 -14.992 -10.961 1 95.75 288 GLY A N 1
ATOM 2332 C CA . GLY A 1 288 ? -1.681 -16.328 -10.531 1 95.75 288 GLY A CA 1
ATOM 2333 C C . GLY A 1 288 ? -2.824 -17.156 -9.992 1 95.75 288 GLY A C 1
ATOM 2334 O O . GLY A 1 288 ? -3.986 -16.938 -10.336 1 95.75 288 GLY A O 1
ATOM 2335 N N . GLY A 1 289 ? -2.432 -18.172 -9.266 1 95.75 289 GLY A N 1
ATOM 2336 C CA . GLY A 1 289 ? -3.445 -19.031 -8.672 1 95.75 289 GLY A CA 1
ATOM 2337 C C . GLY A 1 289 ? -4.094 -18.422 -7.441 1 95.75 289 GLY A C 1
ATOM 2338 O O . GLY A 1 289 ? -5.309 -18.516 -7.262 1 95.75 289 GLY A O 1
ATOM 2339 N N . ALA A 1 290 ? -3.252 -17.719 -6.668 1 97.25 290 ALA A N 1
ATOM 2340 C CA . ALA A 1 290 ? -3.752 -17.281 -5.367 1 97.25 290 ALA A CA 1
ATOM 2341 C C . ALA A 1 290 ? -4.086 -15.789 -5.383 1 97.25 290 ALA A C 1
ATOM 2343 O O . ALA A 1 290 ? -4.922 -15.32 -4.602 1 97.25 290 ALA A O 1
ATOM 2344 N N . SER A 1 291 ? -3.422 -15.016 -6.258 1 98.25 291 SER A N 1
ATOM 2345 C CA . SER A 1 291 ? -3.641 -13.57 -6.281 1 98.25 291 SER A CA 1
ATOM 2346 C C . SER A 1 291 ? -3.561 -13.023 -7.703 1 98.25 291 SER A C 1
ATOM 2348 O O . SER A 1 291 ? -3.158 -13.734 -8.625 1 98.25 291 SER A O 1
ATOM 2350 N N . THR A 1 292 ? -4.02 -11.836 -7.898 1 98.62 292 THR A N 1
ATOM 2351 C CA . THR A 1 292 ? -3.854 -11.086 -9.141 1 98.62 292 THR A CA 1
ATOM 2352 C C . THR A 1 292 ? -3.344 -9.68 -8.859 1 98.62 292 THR A C 1
ATOM 2354 O O . THR A 1 292 ? -3.666 -9.094 -7.824 1 98.62 292 THR A O 1
ATOM 2357 N N . GLN A 1 293 ? -2.447 -9.227 -9.672 1 98.38 293 GLN A N 1
ATOM 2358 C CA . GLN A 1 293 ? -1.786 -7.938 -9.484 1 98.38 293 GLN A CA 1
ATOM 2359 C C . GLN A 1 293 ? -2.096 -6.984 -10.633 1 98.38 293 GLN A C 1
ATOM 2361 O O . GLN A 1 293 ? -2.279 -7.418 -11.773 1 98.38 293 GLN A O 1
ATOM 2366 N N . ILE A 1 294 ? -2.137 -5.688 -10.367 1 98.69 294 ILE A N 1
ATOM 2367 C CA . ILE A 1 294 ? -2.133 -4.609 -11.344 1 98.69 294 ILE A CA 1
ATOM 2368 C C . ILE A 1 294 ? -1.101 -3.553 -10.953 1 98.69 294 ILE A C 1
ATOM 2370 O O . ILE A 1 294 ? -0.949 -3.238 -9.766 1 98.69 294 ILE A O 1
ATOM 2374 N N . SER A 1 295 ? -0.31 -3.09 -11.836 1 98.19 295 SER A N 1
ATOM 2375 C CA . SER A 1 295 ? 0.653 -2.018 -11.602 1 98.19 295 SER A CA 1
ATOM 2376 C C . SER A 1 295 ? 0.844 -1.162 -12.844 1 98.19 295 SER A C 1
ATOM 2378 O O . SER A 1 295 ? 0.842 -1.679 -13.969 1 98.19 295 SER A O 1
ATOM 2380 N N . PHE A 1 296 ? 0.953 0.151 -12.703 1 96.44 296 PHE A N 1
ATOM 2381 C CA . PHE A 1 296 ? 1.159 1.059 -13.828 1 96.44 296 PHE A CA 1
ATOM 2382 C C . PHE A 1 296 ? 1.694 2.402 -13.344 1 96.44 296 PHE A C 1
ATOM 2384 O O . PHE A 1 296 ? 1.605 2.723 -12.164 1 96.44 296 PHE A O 1
ATOM 2391 N N . TYR A 1 297 ? 2.359 3.068 -14.211 1 93.44 297 TYR A N 1
ATOM 2392 C CA . TYR A 1 297 ? 2.834 4.43 -13.992 1 93.44 297 TYR A CA 1
ATOM 2393 C C . TYR A 1 297 ? 1.743 5.445 -14.312 1 93.44 297 TYR A C 1
ATOM 2395 O O . TYR A 1 297 ? 1.129 5.391 -15.383 1 93.44 297 TYR A O 1
ATOM 2403 N N . GLU A 1 298 ? 1.412 6.281 -13.336 1 86.5 298 GLU A N 1
ATOM 2404 C CA . GLU A 1 298 ? 0.477 7.383 -13.539 1 86.5 298 GLU A CA 1
ATOM 2405 C C . GLU A 1 298 ? 1.214 8.68 -13.859 1 86.5 298 GLU A C 1
ATOM 2407 O O . GLU A 1 298 ? 1.84 9.281 -12.977 1 86.5 298 GLU A O 1
ATOM 2412 N N . PRO A 1 299 ? 1.125 9.18 -15.008 1 76.31 299 PRO A N 1
ATOM 2413 C CA . PRO A 1 299 ? 1.987 10.258 -15.484 1 76.31 299 PRO A CA 1
ATOM 2414 C C . PRO A 1 299 ? 1.813 11.555 -14.688 1 76.31 299 PRO A C 1
ATOM 2416 O O . PRO A 1 299 ? 2.721 12.391 -14.648 1 76.31 299 PRO A O 1
ATOM 2419 N N . HIS A 1 300 ? 0.669 11.797 -14.062 1 77.38 300 HIS A N 1
ATOM 2420 C CA . HIS A 1 300 ? 0.446 13.039 -13.336 1 77.38 300 HIS A CA 1
ATOM 2421 C C . HIS A 1 300 ? 0.754 12.875 -11.852 1 77.38 300 HIS A C 1
ATOM 2423 O O . HIS A 1 300 ? 0.532 13.797 -11.055 1 77.38 300 HIS A O 1
ATOM 2429 N N . GLU A 1 301 ? 1.211 11.742 -11.5 1 81.56 301 GLU A N 1
ATOM 2430 C CA . GLU A 1 301 ? 1.644 11.445 -10.141 1 81.56 301 GLU A CA 1
ATOM 2431 C C . GLU A 1 301 ? 0.495 11.602 -9.148 1 81.56 301 GLU A C 1
ATOM 2433 O O . GLU A 1 301 ? 0.71 11.984 -7.996 1 81.56 301 GLU A O 1
ATOM 2438 N N . ASP A 1 302 ? -0.721 11.43 -9.672 1 87.94 302 ASP A N 1
ATOM 2439 C CA . ASP A 1 302 ? -1.902 11.547 -8.82 1 87.94 302 ASP A CA 1
ATOM 2440 C C . ASP A 1 302 ? -2.271 10.195 -8.203 1 87.94 302 ASP A C 1
ATOM 2442 O O . ASP A 1 302 ? -3.314 9.625 -8.531 1 87.94 302 ASP A O 1
ATOM 2446 N N . ILE A 1 303 ? -1.426 9.664 -7.344 1 93.5 303 ILE A N 1
ATOM 2447 C CA . ILE A 1 303 ? -1.637 8.406 -6.637 1 93.5 303 ILE A CA 1
ATOM 2448 C C . ILE A 1 303 ? -1.8 8.672 -5.145 1 93.5 303 ILE A C 1
ATOM 2450 O O . ILE A 1 303 ? -0.816 8.898 -4.438 1 93.5 303 ILE A O 1
ATOM 2454 N N . MET A 1 304 ? -3.002 8.539 -4.652 1 95.56 304 MET A N 1
ATOM 2455 C CA . MET A 1 304 ? -3.297 8.93 -3.277 1 95.56 304 MET A CA 1
ATOM 2456 C C . MET A 1 304 ? -3.127 7.75 -2.328 1 95.56 304 MET A C 1
ATOM 2458 O O . MET A 1 304 ? -2.904 7.938 -1.13 1 95.56 304 MET A O 1
ATOM 2462 N N . ALA A 1 305 ? -3.26 6.562 -2.852 1 95.75 305 ALA A N 1
ATOM 2463 C CA . ALA A 1 305 ? -3.041 5.305 -2.143 1 95.75 305 ALA A CA 1
ATOM 2464 C C . ALA A 1 305 ? -2.543 4.219 -3.092 1 95.75 305 ALA A C 1
ATOM 2466 O O . ALA A 1 305 ? -2.836 4.25 -4.289 1 95.75 305 ALA A O 1
ATOM 2467 N N . GLY A 1 306 ? -1.763 3.291 -2.574 1 96.31 306 GLY A N 1
ATOM 2468 C CA . GLY A 1 306 ? -1.247 2.205 -3.393 1 96.31 306 GLY A CA 1
ATOM 2469 C C . GLY A 1 306 ? 0.027 2.568 -4.133 1 96.31 306 GLY A C 1
ATOM 2470 O O . GLY A 1 306 ? 0.365 1.942 -5.141 1 96.31 306 GLY A O 1
ATOM 2471 N N . LEU A 1 307 ? 0.66 3.658 -3.707 1 96.62 307 LEU A N 1
ATOM 2472 C CA . LEU A 1 307 ? 1.902 4.082 -4.344 1 96.62 307 LEU A CA 1
ATOM 2473 C C . LEU A 1 307 ? 3.084 3.273 -3.82 1 96.62 307 LEU A C 1
ATOM 2475 O O . LEU A 1 307 ? 3.199 3.043 -2.613 1 96.62 307 LEU A O 1
ATOM 2479 N N . PHE A 1 308 ? 3.881 2.785 -4.676 1 94.5 308 PHE A N 1
ATOM 2480 C CA . PHE A 1 308 ? 5.145 2.119 -4.391 1 94.5 308 PHE A CA 1
ATOM 2481 C C . PHE A 1 308 ? 6.297 2.814 -5.105 1 94.5 308 PHE A C 1
ATOM 2483 O O . PHE A 1 308 ? 6.227 3.064 -6.309 1 94.5 308 PHE A O 1
ATOM 2490 N N . LYS A 1 309 ? 7.332 3.156 -4.395 1 92.31 309 LYS A N 1
ATOM 2491 C CA . LYS A 1 309 ? 8.5 3.787 -4.996 1 92.31 309 LYS A CA 1
ATOM 2492 C C . LYS A 1 309 ? 9.508 2.74 -5.469 1 92.31 309 LYS A C 1
ATOM 2494 O O . LYS A 1 309 ? 10.039 1.976 -4.664 1 92.31 309 LYS A O 1
ATOM 2499 N N . LEU A 1 310 ? 9.688 2.721 -6.773 1 92.44 310 LEU A N 1
ATOM 2500 C CA . LEU A 1 310 ? 10.656 1.809 -7.379 1 92.44 310 LEU A CA 1
ATOM 2501 C C . LEU A 1 310 ? 11.93 2.549 -7.781 1 92.44 310 LEU A C 1
ATOM 2503 O O . LEU A 1 310 ? 11.891 3.449 -8.625 1 92.44 310 LEU A O 1
ATOM 2507 N N . GLN A 1 311 ? 12.969 2.215 -7.176 1 90.19 311 GLN A N 1
ATOM 2508 C CA . GLN A 1 311 ? 14.258 2.775 -7.543 1 90.19 311 GLN A CA 1
ATOM 2509 C C . GLN A 1 311 ? 15.227 1.682 -8 1 90.19 311 GLN A C 1
ATOM 2511 O O . GLN A 1 311 ? 15.445 0.702 -7.285 1 90.19 311 GLN A O 1
ATOM 2516 N N . ILE A 1 312 ? 15.734 1.86 -9.117 1 89.62 312 ILE A N 1
ATOM 2517 C CA . ILE A 1 312 ? 16.734 0.941 -9.648 1 89.62 312 ILE A CA 1
ATOM 2518 C C . ILE A 1 312 ? 18.125 1.527 -9.445 1 89.62 312 ILE A C 1
ATOM 2520 O O . ILE A 1 312 ? 18.516 2.484 -10.125 1 89.62 312 ILE A O 1
ATOM 2524 N N . GLY A 1 313 ? 18.844 0.968 -8.555 1 85.94 313 GLY A N 1
ATOM 2525 C CA . GLY A 1 313 ? 20.156 1.504 -8.234 1 85.94 313 GLY A CA 1
ATOM 2526 C C . GLY A 1 313 ? 20.109 2.943 -7.758 1 85.94 313 GLY A C 1
ATOM 2527 O O . GLY A 1 313 ? 19.328 3.285 -6.871 1 85.94 313 GLY A O 1
ATOM 2528 N N . GLN A 1 314 ? 21 3.711 -8.375 1 81.94 314 GLN A N 1
ATOM 2529 C CA . GLN A 1 314 ? 21.047 5.121 -8.008 1 81.94 314 GLN A CA 1
ATOM 2530 C C . GLN A 1 314 ? 20.297 5.98 -9.016 1 81.94 314 GLN A C 1
ATOM 2532 O O . GLN A 1 314 ? 20.484 7.199 -9.07 1 81.94 314 GLN A O 1
ATOM 2537 N N . GLY A 1 315 ? 19.484 5.258 -9.766 1 85.44 315 GLY A N 1
ATOM 2538 C CA . GLY A 1 315 ? 18.719 5.988 -10.766 1 85.44 315 GLY A CA 1
ATOM 2539 C C . GLY A 1 315 ? 17.5 6.68 -10.203 1 85.44 315 GLY A C 1
ATOM 2540 O O . GLY A 1 315 ? 17.281 6.688 -8.992 1 85.44 315 GLY A O 1
ATOM 2541 N N . LYS A 1 316 ? 16.719 7.254 -11.102 1 86.5 316 LYS A N 1
ATOM 2542 C CA . LYS A 1 316 ? 15.492 7.953 -10.734 1 86.5 316 LYS A CA 1
ATOM 2543 C C . LYS A 1 316 ? 14.469 6.992 -10.133 1 86.5 316 LYS A C 1
ATOM 2545 O O . LYS A 1 316 ? 14.477 5.801 -10.453 1 86.5 316 LYS A O 1
ATOM 2550 N N . HIS A 1 317 ? 13.695 7.531 -9.273 1 88.5 317 HIS A N 1
ATOM 2551 C CA . HIS A 1 317 ? 12.633 6.719 -8.703 1 88.5 317 HIS A CA 1
ATOM 2552 C C . HIS A 1 317 ? 11.352 6.828 -9.523 1 88.5 317 HIS A C 1
ATOM 2554 O O . HIS A 1 317 ? 11.031 7.902 -10.047 1 88.5 317 HIS A O 1
ATOM 2560 N N . TRP A 1 318 ? 10.734 5.707 -9.672 1 91.31 318 TRP A N 1
ATOM 2561 C CA . TRP A 1 318 ? 9.414 5.637 -10.289 1 91.31 318 TRP A CA 1
ATOM 2562 C C . TRP A 1 318 ? 8.32 5.574 -9.227 1 91.31 318 TRP A C 1
ATOM 2564 O O . TRP A 1 318 ? 8.383 4.75 -8.305 1 91.31 318 TRP A O 1
ATOM 2574 N N . ASN A 1 319 ? 7.375 6.492 -9.305 1 92.75 319 ASN A N 1
ATOM 2575 C CA . ASN A 1 319 ? 6.152 6.336 -8.523 1 92.75 319 ASN A CA 1
ATOM 2576 C C . ASN A 1 319 ? 5.129 5.469 -9.25 1 92.75 319 ASN A C 1
ATOM 2578 O O . ASN A 1 319 ? 4.527 5.902 -10.234 1 92.75 319 ASN A O 1
ATOM 2582 N N . ILE A 1 320 ? 4.93 4.246 -8.688 1 95.56 320 ILE A N 1
ATOM 2583 C CA . ILE A 1 320 ? 4.109 3.248 -9.359 1 95.56 320 ILE A CA 1
ATOM 2584 C C . ILE A 1 320 ? 2.871 2.941 -8.516 1 95.56 320 ILE A C 1
ATOM 2586 O O . ILE A 1 320 ? 2.969 2.77 -7.301 1 95.56 320 ILE A O 1
ATOM 2590 N N . TYR A 1 321 ? 1.727 2.973 -9.203 1 97.06 321 TYR A N 1
ATOM 2591 C CA . TYR A 1 321 ? 0.596 2.328 -8.539 1 97.06 321 TYR A CA 1
ATOM 2592 C C . TYR A 1 321 ? 0.722 0.811 -8.602 1 97.06 321 TYR A C 1
ATOM 2594 O O . TYR A 1 321 ? 0.951 0.242 -9.672 1 97.06 321 TYR A O 1
ATOM 2602 N N . ALA A 1 322 ? 0.6 0.189 -7.488 1 97.94 322 ALA A N 1
ATOM 2603 C CA . ALA A 1 322 ? 0.75 -1.263 -7.43 1 97.94 322 ALA A CA 1
ATOM 2604 C C . ALA A 1 322 ? -0.158 -1.865 -6.363 1 97.94 322 ALA A C 1
ATOM 2606 O O . ALA A 1 322 ? -0.171 -1.405 -5.219 1 97.94 322 ALA A O 1
ATOM 2607 N N . HIS A 1 323 ? -0.9 -2.883 -6.77 1 98.25 323 HIS A N 1
ATOM 2608 C CA . HIS A 1 323 ? -1.732 -3.592 -5.805 1 98.25 323 HIS A CA 1
ATOM 2609 C C . HIS A 1 323 ? -1.851 -5.07 -6.16 1 98.25 323 HIS A C 1
ATOM 2611 O O . HIS A 1 323 ? -1.84 -5.434 -7.34 1 98.25 323 HIS A O 1
ATOM 2617 N N . SER A 1 324 ? -1.854 -5.906 -5.156 1 98.38 324 SER A N 1
ATOM 2618 C CA . SER A 1 324 ? -2.105 -7.34 -5.273 1 98.38 324 SER A CA 1
ATOM 2619 C C . SER A 1 324 ? -3.395 -7.734 -4.559 1 98.38 324 SER A C 1
ATOM 2621 O O . SER A 1 324 ? -3.574 -7.43 -3.379 1 98.38 324 SER A O 1
ATOM 2623 N N . PHE A 1 325 ? -4.293 -8.328 -5.234 1 98.5 325 PHE A N 1
ATOM 2624 C CA . PHE A 1 325 ? -5.547 -8.812 -4.676 1 98.5 325 PHE A CA 1
ATOM 2625 C C . PHE A 1 325 ? -5.43 -10.281 -4.277 1 98.5 325 PHE A C 1
ATOM 2627 O O . PHE A 1 325 ? -5.586 -11.172 -5.113 1 98.5 325 PHE A O 1
ATOM 2634 N N . LEU A 1 326 ? -5.16 -10.477 -2.982 1 98.25 326 LEU A N 1
ATOM 2635 C CA . LEU A 1 326 ? -5.012 -11.82 -2.445 1 98.25 326 LEU A CA 1
ATOM 2636 C C . LEU A 1 326 ? -6.348 -12.562 -2.455 1 98.25 326 LEU A C 1
ATOM 2638 O O . LEU A 1 326 ? -7.387 -11.977 -2.133 1 98.25 326 LEU A O 1
ATOM 2642 N N . TYR A 1 327 ? -6.387 -13.844 -2.871 1 98.19 327 TYR A N 1
ATOM 2643 C CA . TYR A 1 327 ? -7.531 -14.742 -2.998 1 98.19 327 TYR A CA 1
ATOM 2644 C C . TYR A 1 327 ? -8.383 -14.375 -4.211 1 98.19 327 TYR A C 1
ATOM 2646 O O . TYR A 1 327 ? -9.523 -14.82 -4.336 1 98.19 327 TYR A O 1
ATOM 2654 N N . PHE A 1 328 ? -7.84 -13.562 -5.066 1 98.75 328 PHE A N 1
ATOM 2655 C CA . PHE A 1 328 ? -8.523 -13.219 -6.309 1 98.75 328 PHE A CA 1
ATOM 2656 C C . PHE A 1 328 ? -7.793 -13.805 -7.508 1 98.75 328 PHE A C 1
ATOM 2658 O O . PHE A 1 328 ? -8.148 -13.523 -8.656 1 98.75 328 PHE A O 1
ATOM 2665 N N . GLY A 1 329 ? -6.762 -14.594 -7.211 1 98.38 329 GLY A N 1
ATOM 2666 C CA . GLY A 1 329 ? -6.18 -15.383 -8.281 1 98.38 329 GLY A CA 1
ATOM 2667 C C . GLY A 1 329 ? -7.117 -16.453 -8.812 1 98.38 329 GLY A C 1
ATOM 2668 O O . GLY A 1 329 ? -8.125 -16.766 -8.18 1 98.38 329 GLY A O 1
ATOM 2669 N N . MET A 1 330 ? -6.766 -17.062 -9.883 1 98 330 MET A N 1
ATOM 2670 C CA . MET A 1 330 ? -7.676 -17.922 -10.625 1 98 330 MET A CA 1
ATOM 2671 C C . MET A 1 330 ? -8.117 -19.109 -9.766 1 98 330 MET A C 1
ATOM 2673 O O . MET A 1 330 ? -9.312 -19.391 -9.68 1 98 330 MET A O 1
ATOM 2677 N N . ASN A 1 331 ? -7.203 -19.781 -9.102 1 96.19 331 ASN A N 1
ATOM 2678 C CA . ASN A 1 331 ? -7.535 -20.969 -8.336 1 96.19 331 ASN A CA 1
ATOM 2679 C C . ASN A 1 331 ? -8.312 -20.625 -7.066 1 96.19 331 ASN A C 1
ATOM 2681 O O . ASN A 1 331 ? -9.297 -21.297 -6.738 1 96.19 331 ASN A O 1
ATOM 2685 N N . GLU A 1 332 ? -7.867 -19.594 -6.383 1 97.5 332 GLU A N 1
ATOM 2686 C CA . GLU A 1 332 ? -8.562 -19.188 -5.164 1 97.5 332 GLU A CA 1
ATOM 2687 C C . GLU A 1 332 ? -9.945 -18.625 -5.48 1 97.5 332 GLU A C 1
ATOM 2689 O O . GLU A 1 332 ? -10.891 -18.828 -4.719 1 97.5 332 GLU A O 1
ATOM 2694 N N . ALA A 1 333 ? -10.07 -17.875 -6.566 1 98.56 333 ALA A N 1
ATOM 2695 C CA . ALA A 1 333 ? -11.383 -17.391 -6.988 1 98.56 333 ALA A CA 1
ATOM 2696 C C . ALA A 1 333 ? -12.32 -18.547 -7.305 1 98.56 333 ALA A C 1
ATOM 2698 O O . ALA A 1 333 ? -13.508 -18.516 -6.961 1 98.56 333 ALA A O 1
ATOM 2699 N N . ARG A 1 334 ? -11.828 -19.562 -7.965 1 98.12 334 ARG A N 1
ATOM 2700 C CA . ARG A 1 334 ? -12.633 -20.734 -8.281 1 98.12 334 ARG A CA 1
ATOM 2701 C C . ARG A 1 334 ? -13.086 -21.453 -7.016 1 98.12 334 ARG A C 1
ATOM 2703 O O . ARG A 1 334 ? -14.234 -21.875 -6.914 1 98.12 334 ARG A O 1
ATOM 2710 N N . GLY A 1 335 ? -12.148 -21.578 -6.043 1 97.44 335 GLY A N 1
ATOM 2711 C CA . GLY A 1 335 ? -12.516 -22.172 -4.77 1 97.44 335 GLY A CA 1
ATOM 2712 C C . GLY A 1 335 ? -13.609 -21.422 -4.047 1 97.44 335 GLY A C 1
ATOM 2713 O O . GLY A 1 335 ? -14.547 -22.016 -3.516 1 97.44 335 GLY A O 1
ATOM 2714 N N . ARG A 1 336 ? -13.508 -20.094 -4.074 1 98.19 336 ARG A N 1
ATOM 2715 C CA . ARG A 1 336 ? -14.523 -19.266 -3.457 1 98.19 336 ARG A CA 1
ATOM 2716 C C . ARG A 1 336 ? -15.867 -19.422 -4.16 1 98.19 336 ARG A C 1
ATOM 2718 O O . ARG A 1 336 ? -16.906 -19.5 -3.508 1 98.19 336 ARG A O 1
ATOM 2725 N N . PHE A 1 337 ? -15.852 -19.516 -5.492 1 98.5 337 PHE A N 1
ATOM 2726 C CA . PHE A 1 337 ? -17.047 -19.719 -6.309 1 98.5 337 PHE A CA 1
ATOM 2727 C C . PHE A 1 337 ? -17.719 -21.047 -5.973 1 98.5 337 PHE A C 1
ATOM 2729 O O . PHE A 1 337 ? -18.922 -21.078 -5.699 1 98.5 337 PHE A O 1
ATOM 2736 N N . GLN A 1 338 ? -16.906 -22.078 -5.938 1 98.06 338 GLN A N 1
ATOM 2737 C CA . GLN A 1 338 ? -17.438 -23.406 -5.656 1 98.06 338 GLN A CA 1
ATOM 2738 C C . GLN A 1 338 ? -18 -23.484 -4.242 1 98.06 338 GLN A C 1
ATOM 2740 O O . GLN A 1 338 ? -19.062 -24.078 -4.027 1 98.06 338 GLN A O 1
ATOM 2745 N N . ALA A 1 339 ? -17.312 -22.891 -3.338 1 96.81 339 ALA A N 1
ATOM 2746 C CA . ALA A 1 339 ? -17.812 -22.828 -1.964 1 96.81 339 ALA A CA 1
ATOM 2747 C C . ALA A 1 339 ? -19.125 -22.078 -1.885 1 96.81 339 ALA A C 1
ATOM 2749 O O . ALA A 1 339 ? -20.031 -22.453 -1.127 1 96.81 339 ALA A O 1
ATOM 2750 N N . LYS A 1 340 ? -19.219 -21.016 -2.66 1 97 340 LYS A N 1
ATOM 2751 C CA . LYS A 1 340 ? -20.438 -20.219 -2.682 1 97 340 LYS A CA 1
ATOM 2752 C C . LYS A 1 340 ? -21.609 -21.031 -3.221 1 97 340 LYS A C 1
ATOM 2754 O O . LYS A 1 340 ? -22.719 -20.953 -2.699 1 97 340 LYS A O 1
ATOM 2759 N N . LEU A 1 341 ? -21.391 -21.844 -4.27 1 97.19 341 LEU A N 1
ATOM 2760 C CA . LEU A 1 341 ? -22.438 -22.688 -4.84 1 97.19 341 LEU A CA 1
ATOM 2761 C C . LEU A 1 341 ? -22.953 -23.688 -3.803 1 97.19 341 LEU A C 1
ATOM 2763 O O . LEU A 1 341 ? -24.156 -23.953 -3.746 1 97.19 341 LEU A O 1
ATOM 2767 N N . LEU A 1 342 ? -22.094 -24.156 -2.986 1 95 342 LEU A N 1
ATOM 2768 C CA . LEU A 1 342 ? -22.422 -25.234 -2.061 1 95 342 LEU A CA 1
ATOM 2769 C C . LEU A 1 342 ? -23 -24.672 -0.763 1 95 342 LEU A C 1
ATOM 2771 O O . LEU A 1 342 ? -23.594 -25.422 0.024 1 95 342 LEU A O 1
ATOM 2775 N N . ALA A 1 343 ? -22.75 -23.375 -0.569 1 92.94 343 ALA A N 1
ATOM 2776 C CA . ALA A 1 343 ? -23.156 -22.75 0.687 1 92.94 343 ALA A CA 1
ATOM 2777 C C . ALA A 1 343 ? -24.672 -22.906 0.907 1 92.94 343 ALA A C 1
ATOM 2779 O O . ALA A 1 343 ? -25.469 -22.625 0.005 1 92.94 343 ALA A O 1
ATOM 2780 N N . GLY A 1 344 ? -25.094 -23.328 2.059 1 89.12 344 GLY A N 1
ATOM 2781 C CA . GLY A 1 344 ? -26.5 -23.422 2.426 1 89.12 344 GLY A CA 1
ATOM 2782 C C . GLY A 1 344 ? -27.125 -24.75 2.092 1 89.12 344 GLY A C 1
ATOM 2783 O O . GLY A 1 344 ? -28.25 -25.047 2.508 1 89.12 344 GLY A O 1
ATOM 2784 N N . TYR A 1 345 ? -26.484 -25.641 1.368 1 91.62 345 TYR A N 1
ATOM 2785 C CA . TYR A 1 345 ? -27.016 -26.953 1.046 1 91.62 345 TYR A CA 1
ATOM 2786 C C . TYR A 1 345 ? -26.688 -27.953 2.146 1 91.62 345 TYR A C 1
ATOM 2788 O O . TYR A 1 345 ? -25.641 -27.859 2.805 1 91.62 345 TYR A O 1
ATOM 2796 N N . ASN A 1 346 ? -27.547 -28.922 2.277 1 90.19 346 ASN A N 1
ATOM 2797 C CA . ASN A 1 346 ? -27.281 -29.969 3.26 1 90.19 346 ASN A CA 1
ATOM 2798 C C . ASN A 1 346 ? -26.312 -31.016 2.719 1 90.19 346 ASN A C 1
ATOM 2800 O O . ASN A 1 346 ? -25.953 -31 1.539 1 90.19 346 ASN A O 1
ATOM 2804 N N . ASP A 1 347 ? -25.906 -31.953 3.51 1 90.25 347 ASP A N 1
ATOM 2805 C CA . ASP A 1 347 ? -24.875 -32.938 3.172 1 90.25 347 ASP A CA 1
ATOM 2806 C C . ASP A 1 347 ? -25.359 -33.875 2.068 1 90.25 347 ASP A C 1
ATOM 2808 O O . ASP A 1 347 ? -24.562 -34.312 1.238 1 90.25 347 ASP A O 1
ATOM 2812 N N . THR A 1 348 ? -26.594 -34.188 2.109 1 91.12 348 THR A N 1
ATOM 2813 C CA . THR A 1 348 ? -27.125 -35.094 1.084 1 91.12 348 THR A CA 1
ATOM 2814 C C . THR A 1 348 ? -27.016 -34.438 -0.297 1 91.12 348 THR A C 1
ATOM 2816 O O . THR A 1 348 ? -26.578 -35.094 -1.252 1 91.12 348 THR A O 1
ATOM 2819 N N . ALA A 1 349 ? -27.438 -33.25 -0.36 1 91.38 349 ALA A N 1
ATOM 2820 C CA . ALA A 1 349 ? -27.344 -32.531 -1.618 1 91.38 349 ALA A CA 1
ATOM 2821 C C . ALA A 1 349 ? -25.875 -32.344 -2.039 1 91.38 349 ALA A C 1
ATOM 2823 O O . ALA A 1 349 ? -25.531 -32.531 -3.205 1 91.38 349 ALA A O 1
ATOM 2824 N N . ARG A 1 350 ? -25.078 -32 -1.134 1 91.88 350 ARG A N 1
ATOM 2825 C CA . ARG A 1 350 ? -23.672 -31.703 -1.413 1 91.88 350 ARG A CA 1
ATOM 2826 C C . ARG A 1 350 ? -22.922 -32.969 -1.838 1 91.88 350 ARG A C 1
ATOM 2828 O O . ARG A 1 350 ? -22.125 -32.938 -2.771 1 91.88 350 ARG A O 1
ATOM 2835 N N . LEU A 1 351 ? -23.188 -34.094 -1.238 1 91.44 351 LEU A N 1
ATOM 2836 C CA . LEU A 1 351 ? -22.344 -35.281 -1.397 1 91.44 351 LEU A CA 1
ATOM 2837 C C . LEU A 1 351 ? -22.953 -36.25 -2.404 1 91.44 351 LEU A C 1
ATOM 2839 O O . LEU A 1 351 ? -22.234 -37.031 -3.025 1 91.44 351 LEU A O 1
ATOM 2843 N N . LEU A 1 352 ? -24.281 -36.281 -2.592 1 91.06 352 LEU A N 1
ATOM 2844 C CA . LEU A 1 352 ? -24.922 -37.344 -3.359 1 91.06 352 LEU A CA 1
ATOM 2845 C C . LEU A 1 352 ? -25.672 -36.75 -4.562 1 91.06 352 LEU A C 1
ATOM 2847 O O . LEU A 1 352 ? -25.391 -37.125 -5.703 1 91.06 352 LEU A O 1
ATOM 2851 N N . THR A 1 353 ? -26.641 -35.906 -4.293 1 94.25 353 THR A N 1
ATOM 2852 C CA . THR A 1 353 ? -27.516 -35.438 -5.355 1 94.25 353 THR A CA 1
ATOM 2853 C C . THR A 1 353 ? -26.766 -34.469 -6.273 1 94.25 353 THR A C 1
ATOM 2855 O O . THR A 1 353 ? -27 -34.438 -7.484 1 94.25 353 THR A O 1
ATOM 2858 N N . GLY A 1 354 ? -25.906 -33.656 -5.699 1 94.81 354 GLY A N 1
ATOM 2859 C CA . GLY A 1 354 ? -25.156 -32.656 -6.457 1 94.81 354 GLY A CA 1
ATOM 2860 C C . GLY A 1 354 ? -25.844 -31.297 -6.469 1 94.81 354 GLY A C 1
ATOM 2861 O O . GLY A 1 354 ? -27.062 -31.203 -6.281 1 94.81 354 GLY A O 1
ATOM 2862 N N . VAL A 1 355 ? -25.047 -30.297 -6.664 1 97.12 355 VAL A N 1
ATOM 2863 C CA . VAL A 1 355 ? -25.5 -28.906 -6.723 1 97.12 355 VAL A CA 1
ATOM 2864 C C . VAL A 1 355 ? -25.219 -28.328 -8.102 1 97.12 355 VAL A C 1
ATOM 2866 O O . VAL A 1 355 ? -24.172 -28.594 -8.695 1 97.12 355 VAL A O 1
ATOM 2869 N N . ASP A 1 356 ? -26.125 -27.547 -8.617 1 97.25 356 ASP A N 1
ATOM 2870 C CA . ASP A 1 356 ? -26.031 -26.969 -9.953 1 97.25 356 ASP A CA 1
ATOM 2871 C C . ASP A 1 356 ? -24.891 -25.953 -10.039 1 97.25 356 ASP A C 1
ATOM 2873 O O . ASP A 1 356 ? -24.766 -25.094 -9.172 1 97.25 356 ASP A O 1
ATOM 2877 N N . ASN A 1 357 ? -24.078 -26.125 -11.039 1 98.19 357 ASN A N 1
ATOM 2878 C CA . ASN A 1 357 ? -23.031 -25.188 -11.398 1 98.19 357 ASN A CA 1
ATOM 2879 C C . ASN A 1 357 ? -23.219 -24.641 -12.812 1 98.19 357 ASN A C 1
ATOM 2881 O O . ASN A 1 357 ? -22.906 -25.328 -13.789 1 98.19 357 ASN A O 1
ATOM 2885 N N . PRO A 1 358 ? -23.656 -23.438 -12.906 1 97.69 358 PRO A N 1
ATOM 2886 C CA . PRO A 1 358 ? -23.953 -22.875 -14.227 1 97.69 358 PRO A CA 1
ATOM 2887 C C . PRO A 1 358 ? -22.703 -22.641 -15.07 1 97.69 358 PRO A C 1
ATOM 2889 O O . PRO A 1 358 ? -22.797 -22.391 -16.266 1 97.69 358 PRO A O 1
ATOM 2892 N N . CYS A 1 359 ? -21.531 -22.688 -14.492 1 98.12 359 CYS A N 1
ATOM 2893 C CA . CYS A 1 359 ? -20.297 -22.391 -15.211 1 98.12 359 CYS A CA 1
ATOM 2894 C C . CYS A 1 359 ? -19.719 -23.672 -15.805 1 98.12 359 CYS A C 1
ATOM 2896 O O . CYS A 1 359 ? -18.719 -23.625 -16.516 1 98.12 359 CYS A O 1
ATOM 2898 N N . LEU A 1 360 ? -20.312 -24.797 -15.5 1 97.88 360 LEU A N 1
ATOM 2899 C CA . LEU A 1 360 ? -19.906 -26.047 -16.141 1 97.88 360 LEU A CA 1
ATOM 2900 C C . LEU A 1 360 ? -20.625 -26.234 -17.469 1 97.88 360 LEU A C 1
ATOM 2902 O O . LEU A 1 360 ? -21.766 -25.828 -17.625 1 97.88 360 LEU A O 1
ATOM 2906 N N . PRO A 1 361 ? -19.906 -26.828 -18.453 1 97.06 361 PRO A N 1
ATOM 2907 C CA . PRO A 1 361 ? -20.609 -27.141 -19.688 1 97.06 361 PRO A CA 1
ATOM 2908 C C . PRO A 1 361 ? -21.734 -28.156 -19.484 1 97.06 361 PRO A C 1
ATOM 2910 O O . PRO A 1 361 ? -21.766 -28.859 -18.469 1 97.06 361 PRO A O 1
ATOM 2913 N N . GLY A 1 362 ? -22.625 -28.156 -20.453 1 95.94 362 GLY A N 1
ATOM 2914 C CA . GLY A 1 362 ? -23.75 -29.047 -20.344 1 95.94 362 GLY A CA 1
ATOM 2915 C C . GLY A 1 362 ? -23.344 -30.5 -20.203 1 95.94 362 GLY A C 1
ATOM 2916 O O . GLY A 1 362 ? -22.453 -30.984 -20.906 1 95.94 362 GLY A O 1
ATOM 2917 N N . GLY A 1 363 ? -23.969 -31.172 -19.156 1 95.25 363 GLY A N 1
ATOM 2918 C CA . GLY A 1 363 ? -23.766 -32.594 -18.969 1 95.25 363 GLY A CA 1
ATOM 2919 C C . GLY A 1 363 ? -22.562 -32.938 -18.109 1 95.25 363 GLY A C 1
ATOM 2920 O O . GLY A 1 363 ? -22.141 -34.094 -18.031 1 95.25 363 GLY A O 1
ATOM 2921 N N . SER A 1 364 ? -22.016 -32 -17.391 1 95.19 364 SER A N 1
ATOM 2922 C CA . SER A 1 364 ? -20.781 -32.188 -16.641 1 95.19 364 SER A CA 1
ATOM 2923 C C . SER A 1 364 ? -21.078 -32.5 -15.172 1 95.19 364 SER A C 1
ATOM 2925 O O . SER A 1 364 ? -22.125 -32.094 -14.641 1 95.19 364 SER A O 1
ATOM 2927 N N . ARG A 1 365 ? -20.203 -33.219 -14.57 1 94.38 365 ARG A N 1
ATOM 2928 C CA . ARG A 1 365 ? -20.141 -33.469 -13.141 1 94.38 365 ARG A CA 1
ATOM 2929 C C . ARG A 1 365 ? -18.719 -33.344 -12.609 1 94.38 365 ARG A C 1
ATOM 2931 O O . ARG A 1 365 ? -17.766 -33.75 -13.258 1 94.38 365 ARG A O 1
ATOM 2938 N N . GLN A 1 366 ? -18.641 -32.688 -11.5 1 94 366 GLN A N 1
ATOM 2939 C CA . GLN A 1 366 ? -17.312 -32.438 -10.953 1 94 366 GLN A CA 1
ATOM 2940 C C . GLN A 1 366 ? -17.297 -32.562 -9.438 1 94 366 GLN A C 1
ATOM 2942 O O . GLN A 1 366 ? -18.094 -31.938 -8.742 1 94 366 GLN A O 1
ATOM 2947 N N . GLU A 1 367 ? -16.391 -33.469 -8.914 1 92.5 367 GLU A N 1
ATOM 2948 C CA . GLU A 1 367 ? -16.141 -33.531 -7.48 1 92.5 367 GLU A CA 1
ATOM 2949 C C . GLU A 1 367 ? -15.164 -32.469 -7.023 1 92.5 367 GLU A C 1
ATOM 2951 O O . GLU A 1 367 ? -14.148 -32.219 -7.672 1 92.5 367 GLU A O 1
ATOM 2956 N N . VAL A 1 368 ? -15.562 -31.812 -5.938 1 94.06 368 VAL A N 1
ATOM 2957 C CA . VAL A 1 368 ? -14.688 -30.75 -5.457 1 94.06 368 VAL A CA 1
ATOM 2958 C C . VAL A 1 368 ? -14.352 -30.984 -3.982 1 94.06 368 VAL A C 1
ATOM 2960 O O . VAL A 1 368 ? -15.109 -31.656 -3.27 1 94.06 368 VAL A O 1
ATOM 2963 N N . ARG A 1 369 ? -13.156 -30.531 -3.535 1 91.94 369 ARG A N 1
ATOM 2964 C CA . ARG A 1 369 ? -12.664 -30.516 -2.162 1 91.94 369 ARG A CA 1
ATOM 2965 C C . ARG A 1 369 ? -12.312 -29.094 -1.724 1 91.94 369 ARG A C 1
ATOM 2967 O O . ARG A 1 369 ? -11.461 -28.453 -2.326 1 91.94 369 ARG A O 1
ATOM 2974 N N . LEU A 1 370 ? -12.992 -28.672 -0.681 1 93.06 370 LEU A N 1
ATOM 2975 C CA . LEU A 1 370 ? -12.859 -27.25 -0.319 1 93.06 370 LEU A CA 1
ATOM 2976 C C . LEU A 1 370 ? -12.602 -27.109 1.176 1 93.06 370 LEU A C 1
ATOM 2978 O O . LEU A 1 370 ? -12.891 -28.016 1.958 1 93.06 370 LEU A O 1
ATOM 2982 N N . ASN A 1 371 ? -12.008 -26 1.514 1 90 371 ASN A N 1
ATOM 2983 C CA . ASN A 1 371 ? -11.844 -25.641 2.916 1 90 371 ASN A CA 1
ATOM 2984 C C . ASN A 1 371 ? -12.344 -24.219 3.188 1 90 371 ASN A C 1
ATOM 2986 O O . ASN A 1 371 ? -12.336 -23.766 4.332 1 90 371 ASN A O 1
ATOM 2990 N N . ILE A 1 372 ? -12.797 -23.547 2.123 1 94.62 372 ILE A N 1
ATOM 2991 C CA . ILE A 1 372 ? -13.422 -22.234 2.268 1 94.62 372 ILE A CA 1
ATOM 2992 C C . ILE A 1 372 ? -14.914 -22.406 2.559 1 94.62 372 ILE A C 1
ATOM 2994 O O . ILE A 1 372 ? -15.57 -23.25 1.958 1 94.62 372 ILE A O 1
ATOM 2998 N N . HIS A 1 373 ? -15.383 -21.609 3.502 1 93.69 373 HIS A N 1
ATOM 2999 C CA . HIS A 1 373 ? -16.797 -21.609 3.863 1 93.69 373 HIS A CA 1
ATOM 3000 C C . HIS A 1 373 ? -17.406 -20.219 3.725 1 93.69 373 HIS A C 1
ATOM 3002 O O . HIS A 1 373 ? -16.703 -19.25 3.451 1 93.69 373 HIS A O 1
ATOM 3008 N N . TYR A 1 374 ? -18.703 -20.172 3.734 1 94 374 TYR A N 1
ATOM 3009 C CA . TYR A 1 374 ? -19.438 -18.922 3.785 1 94 374 TYR A CA 1
ATOM 3010 C C . TYR A 1 374 ? -20.281 -18.828 5.051 1 94 374 TYR A C 1
ATOM 3012 O O . TYR A 1 374 ? -20.922 -19.812 5.445 1 94 374 TYR A O 1
ATOM 3020 N N . ASP A 1 375 ? -20.219 -17.672 5.672 1 91.69 375 ASP A N 1
ATOM 3021 C CA . ASP A 1 375 ? -21.016 -17.484 6.883 1 91.69 375 ASP A CA 1
ATOM 3022 C C . ASP A 1 375 ? -22.438 -17.078 6.551 1 91.69 375 ASP A C 1
ATOM 3024 O O . ASP A 1 375 ? -22.828 -17.062 5.383 1 91.69 375 ASP A O 1
ATOM 3028 N N . LYS A 1 376 ? -23.219 -16.75 7.59 1 89.31 376 LYS A N 1
ATOM 3029 C CA . LYS A 1 376 ? -24.641 -16.453 7.426 1 89.31 376 LYS A CA 1
ATOM 3030 C C . LYS A 1 376 ? -24.844 -15.172 6.625 1 89.31 376 LYS A C 1
ATOM 3032 O O . LYS A 1 376 ? -25.875 -15 5.984 1 89.31 376 LYS A O 1
ATOM 3037 N N . ASP A 1 377 ? -23.828 -14.328 6.613 1 88.94 377 ASP A N 1
ATOM 3038 C CA . ASP A 1 377 ? -23.938 -13.055 5.914 1 88.94 377 ASP A CA 1
ATOM 3039 C C . ASP A 1 377 ? -23.391 -13.156 4.492 1 88.94 377 ASP A C 1
ATOM 3041 O O . ASP A 1 377 ? -23.328 -12.156 3.771 1 88.94 377 ASP A O 1
ATOM 3045 N N . GLY A 1 378 ? -23.031 -14.352 4.125 1 91.88 378 GLY A N 1
ATOM 3046 C CA . GLY A 1 378 ? -22.547 -14.57 2.771 1 91.88 378 GLY A CA 1
ATOM 3047 C C . GLY A 1 378 ? -21.109 -14.125 2.572 1 91.88 378 GLY A C 1
ATOM 3048 O O . GLY A 1 378 ? -20.703 -13.773 1.461 1 91.88 378 GLY A O 1
ATOM 3049 N N . LYS A 1 379 ? -20.406 -14.109 3.697 1 94.12 379 LYS A N 1
ATOM 3050 C CA . LYS A 1 379 ? -19 -13.734 3.631 1 94.12 379 LYS A CA 1
ATOM 3051 C C . LYS A 1 379 ? -18.094 -14.953 3.793 1 94.12 379 LYS A C 1
ATOM 3053 O O . LYS A 1 379 ? -18.422 -15.883 4.535 1 94.12 379 LYS A O 1
ATOM 3058 N N . GLU A 1 380 ? -17.016 -14.969 3.074 1 96.81 380 GLU A N 1
ATOM 3059 C CA . GLU A 1 380 ? -16.062 -16.062 3.152 1 96.81 380 GLU A CA 1
ATOM 3060 C C . GLU A 1 380 ? -15.469 -16.188 4.551 1 96.81 380 GLU A C 1
ATOM 3062 O O . GLU A 1 380 ? -15.172 -15.18 5.199 1 96.81 380 GLU A O 1
ATOM 3067 N N . THR A 1 381 ? -15.266 -17.422 5.062 1 94 381 THR A N 1
ATOM 3068 C CA . THR A 1 381 ? -14.695 -17.703 6.375 1 94 381 THR A CA 1
ATOM 3069 C C . THR A 1 381 ? -13.992 -19.047 6.375 1 94 381 THR A C 1
ATOM 3071 O O . THR A 1 381 ? -14.188 -19.859 5.469 1 94 381 THR A O 1
ATOM 3074 N N . TRP A 1 382 ? -13.141 -19.281 7.266 1 91.94 382 TRP A N 1
ATOM 3075 C CA . TRP A 1 382 ? -12.453 -20.562 7.41 1 91.94 382 TRP A CA 1
ATOM 3076 C C . TRP A 1 382 ? -13.18 -21.453 8.398 1 91.94 382 TRP A C 1
ATOM 3078 O O . TRP A 1 382 ? -12.828 -22.625 8.555 1 91.94 382 TRP A O 1
ATOM 3088 N N . ILE A 1 383 ? -14.156 -20.906 9.016 1 87.94 383 ILE A N 1
ATOM 3089 C CA . ILE A 1 383 ? -14.898 -21.641 10.039 1 87.94 383 ILE A CA 1
ATOM 3090 C C . ILE A 1 383 ? -16.062 -22.391 9.398 1 87.94 383 ILE A C 1
ATOM 3092 O O . ILE A 1 383 ? -16.938 -21.781 8.789 1 87.94 383 ILE A O 1
ATOM 3096 N N . PRO A 1 384 ? -16.047 -23.688 9.586 1 85.69 384 PRO A N 1
ATOM 3097 C CA . PRO A 1 384 ? -17.172 -24.453 9.039 1 85.69 384 PRO A CA 1
ATOM 3098 C C . PRO A 1 384 ? -18.516 -24 9.617 1 85.69 384 PRO A C 1
ATOM 3100 O O . PRO A 1 384 ? -18.609 -23.703 10.812 1 85.69 384 PRO A O 1
ATOM 3103 N N . GLN A 1 385 ? -19.453 -23.797 8.875 1 75.94 385 GLN A N 1
ATOM 3104 C CA . GLN A 1 385 ? -20.766 -23.344 9.336 1 75.94 385 GLN A CA 1
ATOM 3105 C C . GLN A 1 385 ? -21.688 -24.516 9.648 1 75.94 385 GLN A C 1
ATOM 3107 O O . GLN A 1 385 ? -22.438 -24.484 10.617 1 75.94 385 GLN A O 1
ATOM 3112 N N . SER A 1 386 ? -21.75 -25.5 8.789 1 70.5 386 SER A N 1
ATOM 3113 C CA . SER A 1 386 ? -22.594 -26.672 9 1 70.5 386 SER A CA 1
ATOM 3114 C C . SER A 1 386 ? -22.094 -27.859 8.195 1 70.5 386 SER A C 1
ATOM 3116 O O . SER A 1 386 ? -21.234 -27.719 7.32 1 70.5 386 SER A O 1
ATOM 3118 N N . GLY A 1 387 ? -22.469 -28.969 8.703 1 71.31 387 GLY A N 1
ATOM 3119 C CA . GLY A 1 387 ? -22.234 -30.156 7.914 1 71.31 387 GLY A CA 1
ATOM 3120 C C . GLY A 1 387 ? -21 -30.922 8.328 1 71.31 387 GLY A C 1
ATOM 3121 O O . GLY A 1 387 ? -20.297 -30.531 9.258 1 71.31 387 GLY A O 1
ATOM 3122 N N . VAL A 1 388 ? -20.828 -31.969 7.613 1 72.81 388 VAL A N 1
ATOM 3123 C CA . VAL A 1 388 ? -19.703 -32.875 7.906 1 72.81 388 VAL A CA 1
ATOM 3124 C C . VAL A 1 388 ? -18.438 -32.344 7.207 1 72.81 388 VAL A C 1
ATOM 3126 O O . VAL A 1 388 ? -18.516 -31.797 6.105 1 72.81 388 VAL A O 1
ATOM 3129 N N . SER A 1 389 ? -17.391 -32.25 7.934 1 75.12 389 SER A N 1
ATOM 3130 C CA . SER A 1 389 ? -16.078 -31.938 7.395 1 75.12 389 SER A CA 1
ATOM 3131 C C . SER A 1 389 ? -15.008 -32.875 7.926 1 75.12 389 SER A C 1
ATOM 3133 O O . SER A 1 389 ? -15.164 -33.469 9.008 1 75.12 389 SER A O 1
ATOM 3135 N N . VAL A 1 390 ? -14.094 -33.188 7.051 1 70.38 390 VAL A N 1
ATOM 3136 C CA . VAL A 1 390 ? -12.969 -34.031 7.422 1 70.38 390 VAL A CA 1
ATOM 3137 C C . VAL A 1 390 ? -11.664 -33.25 7.305 1 70.38 390 VAL A C 1
ATOM 3139 O O . VAL A 1 390 ? -11.312 -32.781 6.223 1 70.38 390 VAL A O 1
ATOM 3142 N N . ASN A 1 391 ? -10.938 -33.125 8.383 1 67.56 391 ASN A N 1
ATOM 3143 C CA . ASN A 1 391 ? -9.641 -32.469 8.422 1 67.56 391 ASN A CA 1
ATOM 3144 C C . ASN A 1 391 ? -9.727 -31.031 7.875 1 67.56 391 ASN A C 1
ATOM 3146 O O . ASN A 1 391 ? -8.867 -30.609 7.105 1 67.56 391 ASN A O 1
ATOM 3150 N N . GLY A 1 392 ? -10.867 -30.438 8.109 1 74.69 392 GLY A N 1
ATOM 3151 C CA . GLY A 1 392 ? -11.023 -29.047 7.715 1 74.69 392 GLY A CA 1
ATOM 3152 C C . GLY A 1 392 ? -11.461 -28.891 6.27 1 74.69 392 GLY A C 1
ATOM 3153 O O . GLY A 1 392 ? -11.609 -27.766 5.785 1 74.69 392 GLY A O 1
ATOM 3154 N N . PHE A 1 393 ? -11.633 -30.047 5.625 1 84.38 393 PHE A N 1
ATOM 3155 C CA . PHE A 1 393 ? -12.07 -30.016 4.23 1 84.38 393 PHE A CA 1
ATOM 3156 C C . PHE A 1 393 ? -13.43 -30.688 4.078 1 84.38 393 PHE A C 1
ATOM 3158 O O . PHE A 1 393 ? -13.812 -31.531 4.891 1 84.38 393 PHE A O 1
ATOM 3165 N N . TYR A 1 394 ? -14.148 -30.25 3.115 1 86.88 394 TYR A N 1
ATOM 3166 C CA . TYR A 1 394 ? -15.422 -30.875 2.793 1 86.88 394 TYR A CA 1
ATOM 3167 C C . TYR A 1 394 ? -15.555 -31.109 1.292 1 86.88 394 TYR A C 1
ATOM 3169 O O . TYR A 1 394 ? -14.922 -30.406 0.494 1 86.88 394 TYR A O 1
ATOM 3177 N N . GLN A 1 395 ? -16.281 -32.156 1.017 1 89.88 395 GLN A N 1
ATOM 3178 C CA . GLN A 1 395 ? -16.469 -32.562 -0.371 1 89.88 395 GLN A CA 1
ATOM 3179 C C . GLN A 1 395 ? -17.812 -32.094 -0.917 1 89.88 395 GLN A C 1
ATOM 3181 O O . GLN A 1 395 ? -18.75 -31.891 -0.158 1 89.88 395 GLN A O 1
ATOM 3186 N N . GLY A 1 396 ? -17.812 -31.891 -2.213 1 93.56 396 GLY A N 1
ATOM 3187 C CA . GLY A 1 396 ? -19.047 -31.562 -2.896 1 93.56 396 GLY A CA 1
ATOM 3188 C C . GLY A 1 396 ? -19.094 -32.062 -4.332 1 93.56 396 GLY A C 1
ATOM 3189 O O . GLY A 1 396 ? -18.047 -32.25 -4.957 1 93.56 396 GLY A O 1
ATOM 3190 N N . LEU A 1 397 ? -20.312 -32.312 -4.762 1 95.56 397 LEU A N 1
ATOM 3191 C CA . LEU A 1 397 ? -20.562 -32.688 -6.152 1 95.56 397 LEU A CA 1
ATOM 3192 C C . LEU A 1 397 ? -21.266 -31.547 -6.895 1 95.56 397 LEU A C 1
ATOM 3194 O O . LEU A 1 397 ? -22.375 -31.156 -6.531 1 95.56 397 LEU A O 1
ATOM 3198 N N . LEU A 1 398 ? -20.625 -30.984 -7.871 1 97.31 398 LEU A N 1
ATOM 3199 C CA . LEU A 1 398 ? -21.203 -29.969 -8.742 1 97.31 398 LEU A CA 1
ATOM 3200 C C . LEU A 1 398 ? -21.562 -30.562 -10.102 1 97.31 398 LEU A C 1
ATOM 3202 O O . LEU A 1 398 ? -20.891 -31.469 -10.602 1 97.31 398 LEU A O 1
ATOM 3206 N N . LYS A 1 399 ? -22.656 -30.047 -10.641 1 97.06 399 LYS A N 1
ATOM 3207 C CA . LYS A 1 399 ? -23.125 -30.625 -11.898 1 97.06 399 LYS A CA 1
ATOM 3208 C C . LYS A 1 399 ? -23.875 -29.594 -12.727 1 97.06 399 LYS A C 1
ATOM 3210 O O . LYS A 1 399 ? -24.266 -28.531 -12.211 1 97.06 399 LYS A O 1
ATOM 3215 N N . ASN A 1 400 ? -23.969 -29.859 -13.945 1 97.25 400 ASN A N 1
ATOM 3216 C CA . ASN A 1 400 ? -24.844 -29.172 -14.891 1 97.25 400 ASN A CA 1
ATOM 3217 C C . ASN A 1 400 ? -25.672 -30.156 -15.711 1 97.25 400 ASN A C 1
ATOM 3219 O O . ASN A 1 400 ? -25.172 -30.719 -16.688 1 97.25 400 ASN A O 1
ATOM 3223 N N . ASP A 1 401 ? -26.969 -30.234 -15.398 1 95.06 401 ASP A N 1
ATOM 3224 C CA . ASP A 1 401 ? -27.828 -31.219 -16.047 1 95.06 401 ASP A CA 1
ATOM 3225 C C . ASP A 1 401 ? -28.422 -30.672 -17.328 1 95.06 401 ASP A C 1
ATOM 3227 O O . ASP A 1 401 ? -29.109 -31.391 -18.062 1 95.06 401 ASP A O 1
ATOM 3231 N N . ASN A 1 402 ? -28.109 -29.453 -17.609 1 94.31 402 ASN A N 1
ATOM 3232 C CA . ASN A 1 402 ? -28.578 -28.859 -18.859 1 94.31 402 ASN A CA 1
ATOM 3233 C C . ASN A 1 402 ? -27.703 -29.266 -20.031 1 94.31 402 ASN A C 1
ATOM 3235 O O . ASN A 1 402 ? -26.719 -30 -19.859 1 94.31 402 ASN A O 1
ATOM 3239 N N . THR A 1 403 ? -28.172 -28.781 -21.234 1 91.06 403 THR A N 1
ATOM 3240 C CA . THR A 1 403 ? -27.438 -29.141 -22.438 1 91.06 403 THR A CA 1
ATOM 3241 C C . THR A 1 403 ? -26.25 -28.188 -22.641 1 91.06 403 THR A C 1
ATOM 3243 O O . THR A 1 403 ? -25.297 -28.531 -23.344 1 91.06 403 THR A O 1
ATOM 3246 N N . THR A 1 404 ? -26.422 -27.016 -22.125 1 87.81 404 THR A N 1
ATOM 3247 C CA . THR A 1 404 ? -25.375 -26 -22.266 1 87.81 404 THR A CA 1
ATOM 3248 C C . THR A 1 404 ? -25.078 -25.359 -20.922 1 87.81 404 THR A C 1
ATOM 3250 O O . THR A 1 404 ? -25.812 -25.562 -19.953 1 87.81 404 THR A O 1
ATOM 3253 N N . GLY A 1 405 ? -23.938 -24.734 -20.891 1 87.44 405 GLY A N 1
ATOM 3254 C CA . GLY A 1 405 ? -23.703 -23.859 -19.75 1 87.44 405 GLY A CA 1
ATOM 3255 C C . GLY A 1 405 ? -24.609 -22.641 -19.75 1 87.44 405 GLY A C 1
ATOM 3256 O O . GLY A 1 405 ? -25.375 -22.422 -20.688 1 87.44 405 GLY A O 1
ATOM 3257 N N . ASP A 1 406 ? -24.609 -21.953 -18.625 1 94.5 406 ASP A N 1
ATOM 3258 C CA . ASP A 1 406 ? -25.391 -20.734 -18.453 1 94.5 406 ASP A CA 1
ATOM 3259 C C . ASP A 1 406 ? -24.469 -19.516 -18.266 1 94.5 406 ASP A C 1
ATOM 3261 O O . ASP A 1 406 ? -24.156 -19.141 -17.141 1 94.5 406 ASP A O 1
ATOM 3265 N N . PHE A 1 407 ? -24.219 -18.906 -19.422 1 96.88 407 PHE A N 1
ATOM 3266 C CA . PHE A 1 407 ? -23.266 -17.797 -19.438 1 96.88 407 PHE A CA 1
ATOM 3267 C C . PHE A 1 407 ? -23.734 -16.672 -18.516 1 96.88 407 PHE A C 1
ATOM 3269 O O . PHE A 1 407 ? -22.953 -16.156 -17.734 1 96.88 407 PHE A O 1
ATOM 3276 N N . GLY A 1 408 ? -25 -16.234 -18.641 1 97.5 408 GLY A N 1
ATOM 3277 C CA . GLY A 1 408 ? -25.531 -15.148 -17.828 1 97.5 408 GLY A CA 1
ATOM 3278 C C . GLY A 1 408 ? -25.375 -15.375 -16.344 1 97.5 408 GLY A C 1
ATOM 3279 O O . GLY A 1 408 ? -24.922 -14.5 -15.609 1 97.5 408 GLY A O 1
ATOM 3280 N N . ARG A 1 409 ? -25.75 -16.562 -15.891 1 97.62 409 ARG A N 1
ATOM 3281 C CA . ARG A 1 409 ? -25.641 -16.891 -14.469 1 97.62 409 ARG A CA 1
ATOM 3282 C C . ARG A 1 409 ? -24.172 -16.984 -14.039 1 97.62 409 ARG A C 1
ATOM 3284 O O . ARG A 1 409 ? -23.812 -16.547 -12.945 1 97.62 409 ARG A O 1
ATOM 3291 N N . CYS A 1 410 ? -23.344 -17.609 -14.906 1 98.38 410 CYS A N 1
ATOM 3292 C CA . CYS A 1 410 ? -21.922 -17.688 -14.586 1 98.38 410 CYS A CA 1
ATOM 3293 C C . CYS A 1 410 ? -21.312 -16.297 -14.438 1 98.38 410 CYS A C 1
ATOM 3295 O O . CYS A 1 410 ? -20.547 -16.047 -13.508 1 98.38 410 CYS A O 1
ATOM 3297 N N . LEU A 1 411 ? -21.688 -15.391 -15.328 1 98.5 411 LEU A N 1
ATOM 3298 C CA . LEU A 1 411 ? -21.188 -14.016 -15.273 1 98.5 411 LEU A CA 1
ATOM 3299 C C . LEU A 1 411 ? -21.609 -13.344 -13.969 1 98.5 411 LEU A C 1
ATOM 3301 O O . LEU A 1 411 ? -20.844 -12.586 -13.383 1 98.5 411 LEU A O 1
ATOM 3305 N N . GLN A 1 412 ? -22.797 -13.617 -13.523 1 98.31 412 GLN A N 1
ATOM 3306 C CA . GLN A 1 412 ? -23.297 -13.031 -12.289 1 98.31 412 GLN A CA 1
ATOM 3307 C C . GLN A 1 412 ? -22.531 -13.555 -11.078 1 98.31 412 GLN A C 1
ATOM 3309 O O . GLN A 1 412 ? -22.172 -12.781 -10.188 1 98.31 412 GLN A O 1
ATOM 3314 N N . TYR A 1 413 ? -22.281 -14.867 -11.039 1 97.94 413 TYR A N 1
ATOM 3315 C CA . TYR A 1 413 ? -21.547 -15.461 -9.93 1 97.94 413 TYR A CA 1
ATOM 3316 C C . TYR A 1 413 ? -20.125 -14.93 -9.875 1 97.94 413 TYR A C 1
ATOM 3318 O O . TYR A 1 413 ? -19.609 -14.617 -8.797 1 97.94 413 TYR A O 1
ATOM 3326 N N . THR A 1 414 ? -19.516 -14.836 -11.047 1 98.69 414 THR A N 1
ATOM 3327 C CA . THR A 1 414 ? -18.125 -14.398 -11.062 1 98.69 414 THR A CA 1
ATOM 3328 C C . THR A 1 414 ? -18.016 -12.914 -10.734 1 98.69 414 THR A C 1
ATOM 3330 O O . THR A 1 414 ? -17.047 -12.477 -10.117 1 98.69 414 THR A O 1
ATOM 3333 N N . ARG A 1 415 ? -18.984 -12.117 -11.078 1 98.69 415 ARG A N 1
ATOM 3334 C CA . ARG A 1 415 ? -19.016 -10.711 -10.695 1 98.69 415 ARG A CA 1
ATOM 3335 C C . ARG A 1 415 ? -19.125 -10.562 -9.18 1 98.69 415 ARG A C 1
ATOM 3337 O O . ARG A 1 415 ? -18.484 -9.695 -8.586 1 98.69 415 ARG A O 1
ATOM 3344 N N . ALA A 1 416 ? -19.953 -11.398 -8.578 1 98.19 416 ALA A N 1
ATOM 3345 C CA . ALA A 1 416 ? -20.188 -11.344 -7.137 1 98.19 416 ALA A CA 1
ATOM 3346 C C . ALA A 1 416 ? -18.906 -11.617 -6.359 1 98.19 416 ALA A C 1
ATOM 3348 O O . ALA A 1 416 ? -18.734 -11.148 -5.23 1 98.19 416 ALA A O 1
ATOM 3349 N N . LEU A 1 417 ? -17.969 -12.359 -6.977 1 98.62 417 LEU A N 1
ATOM 3350 C CA . LEU A 1 417 ? -16.703 -12.688 -6.32 1 98.62 417 LEU A CA 1
ATOM 3351 C C . LEU A 1 417 ? -15.867 -11.43 -6.109 1 98.62 417 LEU A C 1
ATOM 3353 O O . LEU A 1 417 ? -14.914 -11.445 -5.324 1 98.62 417 LEU A O 1
ATOM 3357 N N . LEU A 1 418 ? -16.188 -10.32 -6.793 1 98.69 418 LEU A N 1
ATOM 3358 C CA . LEU A 1 418 ? -15.367 -9.109 -6.754 1 98.69 418 LEU A CA 1
ATOM 3359 C C . LEU A 1 418 ? -15.688 -8.273 -5.523 1 98.69 418 LEU A C 1
ATOM 3361 O O . LEU A 1 418 ? -14.945 -7.352 -5.18 1 98.69 418 LEU A O 1
ATOM 3365 N N . HIS A 1 419 ? -16.75 -8.555 -4.816 1 97.56 419 HIS A N 1
ATOM 3366 C CA . HIS A 1 419 ? -17.156 -7.82 -3.627 1 97.56 419 HIS A CA 1
ATOM 3367 C C . HIS A 1 419 ? -17.203 -6.316 -3.895 1 97.56 419 HIS A C 1
ATOM 3369 O O . HIS A 1 419 ? -16.609 -5.535 -3.145 1 97.56 419 HIS A O 1
ATOM 3375 N N . LEU A 1 420 ? -17.953 -5.957 -4.965 1 97.56 420 LEU A N 1
ATOM 3376 C CA . LEU A 1 420 ? -18.078 -4.551 -5.34 1 97.56 420 LEU A CA 1
ATOM 3377 C C . LEU A 1 420 ? -18.781 -3.756 -4.242 1 97.56 420 LEU A C 1
ATOM 3379 O O . LEU A 1 420 ? -18.531 -2.559 -4.086 1 97.56 420 LEU A O 1
ATOM 3383 N N . GLU A 1 421 ? -19.578 -4.414 -3.412 1 93.69 421 GLU A N 1
ATOM 3384 C CA . GLU A 1 421 ? -20.297 -3.781 -2.314 1 93.69 421 GLU A CA 1
ATOM 3385 C C . GLU A 1 421 ? -19.328 -3.271 -1.244 1 93.69 421 GLU A C 1
ATOM 3387 O O . GLU A 1 421 ? -19.672 -2.352 -0.493 1 93.69 421 GLU A O 1
ATOM 3392 N N . ASP A 1 422 ? -18.203 -3.82 -1.19 1 95.12 422 ASP A N 1
ATOM 3393 C CA . ASP A 1 422 ? -17.219 -3.416 -0.195 1 95.12 422 ASP A CA 1
ATOM 3394 C C . ASP A 1 422 ? -16.578 -2.072 -0.56 1 95.12 422 ASP A C 1
ATOM 3396 O O . ASP A 1 422 ? -15.797 -1.52 0.209 1 95.12 422 ASP A O 1
ATOM 3400 N N . ASN A 1 423 ? -16.938 -1.447 -1.677 1 96.75 423 ASN A N 1
ATOM 3401 C CA . ASN A 1 423 ? -16.375 -0.182 -2.133 1 96.75 423 ASN A CA 1
ATOM 3402 C C . ASN A 1 423 ? -17.031 1.008 -1.442 1 96.75 423 ASN A C 1
ATOM 3404 O O . ASN A 1 423 ? -16.625 2.152 -1.644 1 96.75 423 ASN A O 1
ATOM 3408 N N . ASN A 1 424 ? -17.953 0.78 -0.553 1 95.5 424 ASN A N 1
ATOM 3409 C CA . ASN A 1 424 ? -18.688 1.886 0.051 1 95.5 424 ASN A CA 1
ATOM 3410 C C . ASN A 1 424 ? -17.75 2.895 0.704 1 95.5 424 ASN A C 1
ATOM 3412 O O . ASN A 1 424 ? -17.859 4.098 0.456 1 95.5 424 ASN A O 1
ATOM 3416 N N . TRP A 1 425 ? -16.875 2.404 1.524 1 96.94 425 TRP A N 1
ATOM 3417 C CA . TRP A 1 425 ? -15.93 3.311 2.184 1 96.94 425 TRP A CA 1
ATOM 3418 C C . TRP A 1 425 ? -14.992 3.951 1.171 1 96.94 425 TRP A C 1
ATOM 3420 O O . TRP A 1 425 ? -14.734 5.156 1.225 1 96.94 425 TRP A O 1
ATOM 3430 N N . CYS A 1 426 ? -14.453 3.107 0.305 1 96.69 426 CYS A N 1
ATOM 3431 C CA . CYS A 1 426 ? -13.539 3.617 -0.709 1 96.69 426 CYS A CA 1
ATOM 3432 C C . CYS A 1 426 ? -14.188 4.73 -1.521 1 96.69 426 CYS A C 1
ATOM 3434 O O . CYS A 1 426 ? -13.57 5.77 -1.765 1 96.69 426 CYS A O 1
ATOM 3436 N N . ASP A 1 427 ? -15.438 4.531 -1.961 1 96.19 427 ASP A N 1
ATOM 3437 C CA . ASP A 1 427 ? -16.172 5.523 -2.744 1 96.19 427 ASP A CA 1
ATOM 3438 C C . ASP A 1 427 ? -16.312 6.836 -1.975 1 96.19 427 ASP A C 1
ATOM 3440 O O . ASP A 1 427 ? -16.203 7.918 -2.557 1 96.19 427 ASP A O 1
ATOM 3444 N N . PHE A 1 428 ? -16.547 6.723 -0.664 1 96.75 428 PHE A N 1
ATOM 3445 C CA . PHE A 1 428 ? -16.641 7.898 0.191 1 96.75 428 PHE A CA 1
ATOM 3446 C C . PHE A 1 428 ? -15.281 8.562 0.341 1 96.75 428 PHE A C 1
ATOM 3448 O O . PHE A 1 428 ? -15.109 9.734 -0.026 1 96.75 428 PHE A O 1
ATOM 3455 N N . ALA A 1 429 ? -14.312 7.816 0.754 1 97 429 ALA A N 1
ATOM 3456 C CA . ALA A 1 429 ? -13.039 8.375 1.188 1 97 429 ALA A CA 1
ATOM 3457 C C . ALA A 1 429 ? -12.195 8.805 -0.009 1 97 429 ALA A C 1
ATOM 3459 O O . ALA A 1 429 ? -11.461 9.797 0.066 1 97 429 ALA A O 1
ATOM 3460 N N . HIS A 1 430 ? -12.289 8.062 -1.119 1 95.94 430 HIS A N 1
ATOM 3461 C CA . HIS A 1 430 ? -11.43 8.328 -2.266 1 95.94 430 HIS A CA 1
ATOM 3462 C C . HIS A 1 430 ? -12.242 8.82 -3.459 1 95.94 430 HIS A C 1
ATOM 3464 O O . HIS A 1 430 ? -11.797 8.727 -4.605 1 95.94 430 HIS A O 1
ATOM 3470 N N . ARG A 1 431 ? -13.43 9.32 -3.213 1 94.56 431 ARG A N 1
ATOM 3471 C CA . ARG A 1 431 ? -14.266 9.992 -4.199 1 94.56 431 ARG A CA 1
ATOM 3472 C C . ARG A 1 431 ? -14.453 9.133 -5.445 1 94.56 431 ARG A C 1
ATOM 3474 O O . ARG A 1 431 ? -14.211 9.586 -6.562 1 94.56 431 ARG A O 1
ATOM 3481 N N . ASN A 1 432 ? -14.734 7.898 -5.324 1 93.88 432 ASN A N 1
ATOM 3482 C CA . ASN A 1 432 ? -15.109 6.922 -6.34 1 93.88 432 ASN A CA 1
ATOM 3483 C C . ASN A 1 432 ? -13.906 6.48 -7.168 1 93.88 432 ASN A C 1
ATOM 3485 O O . ASN A 1 432 ? -14.07 5.887 -8.234 1 93.88 432 ASN A O 1
ATOM 3489 N N . GLU A 1 433 ? -12.719 6.824 -6.746 1 94.88 433 GLU A N 1
ATOM 3490 C CA . GLU A 1 433 ? -11.516 6.25 -7.344 1 94.88 433 GLU A CA 1
ATOM 3491 C C . GLU A 1 433 ? -11.172 4.906 -6.715 1 94.88 433 GLU A C 1
ATOM 3493 O O . GLU A 1 433 ? -10.219 4.797 -5.945 1 94.88 433 GLU A O 1
ATOM 3498 N N . CYS A 1 434 ? -11.953 3.879 -7.156 1 97.06 434 CYS A N 1
ATOM 3499 C CA . CYS A 1 434 ? -11.859 2.568 -6.523 1 97.06 434 CYS A CA 1
ATOM 3500 C C . CYS A 1 434 ? -11.883 1.456 -7.562 1 97.06 434 CYS A C 1
ATOM 3502 O O . CYS A 1 434 ? -12.562 1.569 -8.586 1 97.06 434 CYS A O 1
ATOM 3504 N N . SER A 1 435 ? -11.102 0.463 -7.363 1 98.12 435 SER A N 1
ATOM 3505 C CA . SER A 1 435 ? -11.219 -0.79 -8.102 1 98.12 435 SER A CA 1
ATOM 3506 C C . SER A 1 435 ? -12.344 -1.655 -7.543 1 98.12 435 SER A C 1
ATOM 3508 O O . SER A 1 435 ? -13.523 -1.324 -7.699 1 98.12 435 SER A O 1
ATOM 3510 N N . TYR A 1 436 ? -12 -2.719 -6.875 1 98.44 436 TYR A N 1
ATOM 3511 C CA . TYR A 1 436 ? -12.992 -3.568 -6.219 1 98.44 436 TYR A CA 1
ATOM 3512 C C . TYR A 1 436 ? -12.492 -4.035 -4.855 1 98.44 436 TYR A C 1
ATOM 3514 O O . TYR A 1 436 ? -11.336 -3.812 -4.504 1 98.44 436 TYR A O 1
ATOM 3522 N N . ASN A 1 437 ? -13.43 -4.535 -4.051 1 97.94 437 ASN A N 1
ATOM 3523 C CA . ASN A 1 437 ? -13.133 -5.059 -2.721 1 97.94 437 ASN A CA 1
ATOM 3524 C C . ASN A 1 437 ? -12.547 -3.979 -1.815 1 97.94 437 ASN A C 1
ATOM 3526 O O . ASN A 1 437 ? -11.641 -4.25 -1.03 1 97.94 437 ASN A O 1
ATOM 3530 N N . GLY A 1 438 ? -12.984 -2.742 -2.053 1 97.06 438 GLY A N 1
ATOM 3531 C CA . GLY A 1 438 ? -12.641 -1.64 -1.17 1 97.06 438 GLY A CA 1
ATOM 3532 C C . GLY A 1 438 ? -11.266 -1.056 -1.454 1 97.06 438 GLY A C 1
ATOM 3533 O O . GLY A 1 438 ? -10.727 -0.301 -0.643 1 97.06 438 GLY A O 1
ATOM 3534 N N . VAL A 1 439 ? -10.672 -1.407 -2.574 1 97.75 439 VAL A N 1
ATOM 3535 C CA . VAL A 1 439 ? -9.312 -0.987 -2.883 1 97.75 439 VAL A CA 1
ATOM 3536 C C . VAL A 1 439 ? -9.336 0.266 -3.754 1 97.75 439 VAL A C 1
ATOM 3538 O O . VAL A 1 439 ? -9.984 0.284 -4.805 1 97.75 439 VAL A O 1
ATOM 3541 N N . SER A 1 440 ? -8.641 1.312 -3.297 1 96.81 440 SER A N 1
ATOM 3542 C CA . SER A 1 440 ? -8.508 2.531 -4.086 1 96.81 440 SER A CA 1
ATOM 3543 C C . SER A 1 440 ? -7.59 2.314 -5.289 1 96.81 440 SER A C 1
ATOM 3545 O O . SER A 1 440 ? -6.586 1.604 -5.191 1 96.81 440 SER A O 1
ATOM 3547 N N . MET A 1 441 ? -7.945 2.9 -6.363 1 97 441 MET A N 1
ATOM 3548 C CA . MET A 1 441 ? -7.148 2.85 -7.586 1 97 441 MET A CA 1
ATOM 3549 C C . MET A 1 441 ? -7.387 4.094 -8.438 1 97 441 MET A C 1
ATOM 3551 O O . MET A 1 441 ? -8.531 4.492 -8.656 1 97 441 MET A O 1
ATOM 3555 N N . PRO A 1 442 ? -6.305 4.766 -8.867 1 95.12 442 PRO A N 1
ATOM 3556 C CA . PRO A 1 442 ? -6.52 5.844 -9.836 1 95.12 442 PRO A CA 1
ATOM 3557 C C . PRO A 1 442 ? -7.105 5.34 -11.156 1 95.12 442 PRO A C 1
ATOM 3559 O O . PRO A 1 442 ? -7.133 4.129 -11.398 1 95.12 442 PRO A O 1
ATOM 3562 N N . ASP A 1 443 ? -7.543 6.277 -11.945 1 92.88 443 ASP A N 1
ATOM 3563 C CA . ASP A 1 443 ? -8.055 5.91 -13.258 1 92.88 443 ASP A CA 1
ATOM 3564 C C . ASP A 1 443 ? -6.996 5.18 -14.078 1 92.88 443 ASP A C 1
ATOM 3566 O O . ASP A 1 443 ? -5.812 5.52 -14.016 1 92.88 443 ASP A O 1
ATOM 3570 N N . LEU A 1 444 ? -7.461 4.203 -14.789 1 94.5 444 LEU A N 1
ATOM 3571 C CA . LEU A 1 444 ? -6.543 3.523 -15.695 1 94.5 444 LEU A CA 1
ATOM 3572 C C . LEU A 1 444 ? -5.988 4.492 -16.734 1 94.5 444 LEU A C 1
ATOM 3574 O O . LEU A 1 444 ? -6.73 5.305 -17.297 1 94.5 444 LEU A O 1
ATOM 3578 N N . PRO A 1 445 ? -4.691 4.395 -16.906 1 91.31 445 PRO A N 1
ATOM 3579 C CA . PRO A 1 445 ? -4.172 5.211 -18 1 91.31 445 PRO A CA 1
ATOM 3580 C C . PRO A 1 445 ? -4.703 4.77 -19.359 1 91.31 445 PRO A C 1
ATOM 3582 O O . PRO A 1 445 ? -4.887 3.572 -19.609 1 91.31 445 PRO A O 1
ATOM 3585 N N . ARG A 1 446 ? -4.941 5.762 -20.188 1 86.31 446 ARG A N 1
ATOM 3586 C CA . ARG A 1 446 ? -5.398 5.488 -21.562 1 86.31 446 ARG A CA 1
ATOM 3587 C C . ARG A 1 446 ? -4.23 5.496 -22.531 1 86.31 446 ARG A C 1
ATOM 3589 O O . ARG A 1 446 ? -3.232 6.188 -22.312 1 86.31 446 ARG A O 1
ATOM 3596 N N . GLN A 1 447 ? -4.449 4.699 -23.531 1 85.81 447 GLN A N 1
ATOM 3597 C CA . GLN A 1 447 ? -3.408 4.652 -24.547 1 85.81 447 GLN A CA 1
ATOM 3598 C C . GLN A 1 447 ? -3.105 6.047 -25.094 1 85.81 447 GLN A C 1
ATOM 3600 O O . GLN A 1 447 ? -4.02 6.812 -25.391 1 85.81 447 GLN A O 1
ATOM 3605 N N . SER A 1 448 ? -1.839 6.395 -25.094 1 83.94 448 SER A N 1
ATOM 3606 C CA . SER A 1 448 ? -1.329 7.684 -25.547 1 83.94 448 SER A CA 1
ATOM 3607 C C . SER A 1 448 ? 0.145 7.594 -25.922 1 83.94 448 SER A C 1
ATOM 3609 O O . SER A 1 448 ? 0.694 6.496 -26.047 1 83.94 448 SER A O 1
ATOM 3611 N N . GLU A 1 449 ? 0.76 8.758 -26.188 1 83 449 GLU A N 1
ATOM 3612 C CA . GLU A 1 449 ? 2.188 8.812 -26.484 1 83 449 GLU A CA 1
ATOM 3613 C C . GLU A 1 449 ? 3.021 8.438 -25.266 1 83 449 GLU A C 1
ATOM 3615 O O . GLU A 1 449 ? 4.16 7.984 -25.406 1 83 449 GLU A O 1
ATOM 3620 N N . HIS A 1 450 ? 2.338 8.469 -24.078 1 82.56 450 HIS A N 1
ATOM 3621 C CA . HIS A 1 450 ? 3.086 8.227 -22.859 1 82.56 450 HIS A CA 1
ATOM 3622 C C . HIS A 1 450 ? 2.652 6.918 -22.203 1 82.56 450 HIS A C 1
ATOM 3624 O O . HIS A 1 450 ? 3.215 6.516 -21.172 1 82.56 450 HIS A O 1
ATOM 3630 N N . PHE A 1 451 ? 1.676 6.312 -22.812 1 88.81 451 PHE A N 1
ATOM 3631 C CA . PHE A 1 451 ? 1.206 5.039 -22.266 1 88.81 451 PHE A CA 1
ATOM 3632 C C . PHE A 1 451 ? 0.803 4.09 -23.391 1 88.81 451 PHE A C 1
ATOM 3634 O O . PHE A 1 451 ? -0.089 4.402 -24.188 1 88.81 451 PHE A O 1
ATOM 3641 N N . GLY A 1 452 ? 1.427 2.996 -23.438 1 89.31 452 GLY A N 1
ATOM 3642 C CA . GLY A 1 452 ? 1.091 1.977 -24.422 1 89.31 452 GLY A CA 1
ATOM 3643 C C . GLY A 1 452 ? -0.208 1.256 -24.109 1 89.31 452 GLY A C 1
ATOM 3644 O O . GLY A 1 452 ? -1.289 1.84 -24.219 1 89.31 452 GLY A O 1
ATOM 3645 N N . GLU A 1 453 ? -0.101 0.05 -23.609 1 92.94 453 GLU A N 1
ATOM 3646 C CA . GLU A 1 453 ? -1.236 -0.769 -23.203 1 92.94 453 GLU A CA 1
ATOM 3647 C C . GLU A 1 453 ? -0.877 -1.649 -22 1 92.94 453 GLU A C 1
ATOM 3649 O O . GLU A 1 453 ? 0.244 -1.587 -21.5 1 92.94 453 GLU A O 1
ATOM 3654 N N . PHE A 1 454 ? -1.85 -2.303 -21.531 1 96.44 454 PHE A N 1
ATOM 3655 C CA . PHE A 1 454 ? -1.593 -3.264 -20.469 1 96.44 454 PHE A CA 1
ATOM 3656 C C . PHE A 1 454 ? -1.173 -4.609 -21.031 1 96.44 454 PHE A C 1
ATOM 3658 O O . PHE A 1 454 ? -1.728 -5.062 -22.047 1 96.44 454 PHE A O 1
ATOM 3665 N N . LEU A 1 455 ? -0.13 -5.164 -20.5 1 96.69 455 LEU A N 1
ATOM 3666 C CA . LEU A 1 455 ? 0.278 -6.535 -20.781 1 96.69 455 LEU A CA 1
ATOM 3667 C C . LEU A 1 455 ? -0.226 -7.488 -19.703 1 96.69 455 LEU A C 1
ATOM 3669 O O . LEU A 1 455 ? -0.032 -7.238 -18.5 1 96.69 455 LEU A O 1
ATOM 3673 N N . ALA A 1 456 ? -0.891 -8.508 -20.125 1 98.12 456 ALA A N 1
ATOM 3674 C CA . ALA A 1 456 ? -1.513 -9.469 -19.219 1 98.12 456 ALA A CA 1
ATOM 3675 C C . ALA A 1 456 ? -0.832 -10.828 -19.312 1 98.12 456 ALA A C 1
ATOM 3677 O O . ALA A 1 456 ? -0.721 -11.398 -20.391 1 98.12 456 ALA A O 1
ATOM 3678 N N . ILE A 1 457 ? -0.421 -11.359 -18.156 1 96.31 457 ILE A N 1
ATOM 3679 C CA . ILE A 1 457 ? 0.341 -12.602 -18.188 1 96.31 457 ILE A CA 1
ATOM 3680 C C . ILE A 1 457 ? -0.34 -13.648 -17.297 1 96.31 457 ILE A C 1
ATOM 3682 O O . ILE A 1 457 ? -1.4 -13.391 -16.734 1 96.31 457 ILE A O 1
ATOM 3686 N N . SER A 1 458 ? 0.26 -14.859 -17.234 1 94.81 458 SER A N 1
ATOM 3687 C CA . SER A 1 458 ? -0.21 -15.969 -16.422 1 94.81 458 SER A CA 1
ATOM 3688 C C . SER A 1 458 ? -1.621 -16.391 -16.828 1 94.81 458 SER A C 1
ATOM 3690 O O . SER A 1 458 ? -1.892 -16.641 -18 1 94.81 458 SER A O 1
ATOM 3692 N N . ASN A 1 459 ? -2.576 -16.422 -15.906 1 96.88 459 ASN A N 1
ATOM 3693 C CA . ASN A 1 459 ? -3.883 -16.984 -16.219 1 96.88 459 ASN A CA 1
ATOM 3694 C C . ASN A 1 459 ? -4.648 -16.125 -17.219 1 96.88 459 ASN A C 1
ATOM 3696 O O . ASN A 1 459 ? -5.523 -16.609 -17.922 1 96.88 459 ASN A O 1
ATOM 3700 N N . TYR A 1 460 ? -4.352 -14.82 -17.312 1 98.31 460 TYR A N 1
ATOM 3701 C CA . TYR A 1 460 ? -4.91 -14.031 -18.406 1 98.31 460 TYR A CA 1
ATOM 3702 C C . TYR A 1 460 ? -4.527 -14.617 -19.766 1 98.31 460 TYR A C 1
ATOM 3704 O O . TYR A 1 460 ? -5.391 -14.836 -20.609 1 98.31 460 TYR A O 1
ATOM 3712 N N . PHE A 1 461 ? -3.289 -14.883 -19.906 1 96.5 461 PHE A N 1
ATOM 3713 C CA . PHE A 1 461 ? -2.744 -15.414 -21.141 1 96.5 461 PHE A CA 1
ATOM 3714 C C . PHE A 1 461 ? -3.381 -16.766 -21.484 1 96.5 461 PHE A C 1
ATOM 3716 O O . PHE A 1 461 ? -3.736 -17.016 -22.641 1 96.5 461 PHE A O 1
ATOM 3723 N N . HIS A 1 462 ? -3.568 -17.625 -20.516 1 95.94 462 HIS A N 1
ATOM 3724 C CA . HIS A 1 462 ? -4.16 -18.938 -20.734 1 95.94 462 HIS A CA 1
ATOM 3725 C C . HIS A 1 462 ? -5.594 -18.812 -21.25 1 95.94 462 HIS A C 1
ATOM 3727 O O . HIS A 1 462 ? -6.031 -19.609 -22.078 1 95.94 462 HIS A O 1
ATOM 3733 N N . VAL A 1 463 ? -6.293 -17.875 -20.672 1 98 463 VAL A N 1
ATOM 3734 C CA . VAL A 1 463 ? -7.66 -17.641 -21.125 1 98 463 VAL A CA 1
ATOM 3735 C C . VAL A 1 463 ? -7.652 -17.156 -22.578 1 98 463 VAL A C 1
ATOM 3737 O O . VAL A 1 463 ? -8.445 -17.625 -23.391 1 98 463 VAL A O 1
ATOM 3740 N N . TRP A 1 464 ? -6.77 -16.219 -22.891 1 97.69 464 TRP A N 1
ATOM 3741 C CA . TRP A 1 464 ? -6.625 -15.766 -24.266 1 97.69 464 TRP A CA 1
ATOM 3742 C C . TRP A 1 464 ? -6.359 -16.938 -25.203 1 97.69 464 TRP A C 1
ATOM 3744 O O . TRP A 1 464 ? -6.98 -17.047 -26.266 1 97.69 464 TRP A O 1
ATOM 3754 N N . GLN A 1 465 ? -5.508 -17.812 -24.797 1 95.69 465 GLN A N 1
ATOM 3755 C CA . GLN A 1 465 ? -5.125 -18.953 -25.609 1 95.69 465 GLN A CA 1
ATOM 3756 C C . GLN A 1 465 ? -6.297 -19.922 -25.797 1 95.69 465 GLN A C 1
ATOM 3758 O O . GLN A 1 465 ? -6.559 -20.375 -26.906 1 95.69 465 GLN A O 1
ATOM 3763 N N . PHE A 1 466 ? -6.934 -20.203 -24.766 1 97.56 466 PHE A N 1
ATOM 3764 C CA . PHE A 1 466 ? -8.039 -21.141 -24.844 1 97.56 466 PHE A CA 1
ATOM 3765 C C . PHE A 1 466 ? -9.133 -20.625 -25.766 1 97.56 466 PHE A C 1
ATOM 3767 O O . PHE A 1 466 ? -9.703 -21.391 -26.547 1 97.56 466 PHE A O 1
ATOM 3774 N N . LEU A 1 467 ? -9.383 -19.328 -25.656 1 97.75 467 LEU A N 1
ATOM 3775 C CA . LEU A 1 467 ? -10.484 -18.719 -26.391 1 97.75 467 LEU A CA 1
ATOM 3776 C C . LEU A 1 467 ? -10.102 -18.484 -27.844 1 97.75 467 LEU A C 1
ATOM 3778 O O . LEU A 1 467 ? -10.938 -18.094 -28.656 1 97.75 467 LEU A O 1
ATOM 3782 N N . GLY A 1 468 ? -8.844 -18.688 -28.188 1 95.75 468 GLY A N 1
ATOM 3783 C CA . GLY A 1 468 ? -8.383 -18.438 -29.531 1 95.75 468 GLY A CA 1
ATOM 3784 C C . GLY A 1 468 ? -8.359 -16.953 -29.891 1 95.75 468 GLY A C 1
ATOM 3785 O O . GLY A 1 468 ? -8.602 -16.578 -31.031 1 95.75 468 GLY A O 1
ATOM 3786 N N . LEU A 1 469 ? -8.141 -16.141 -28.906 1 97.31 469 LEU A N 1
ATOM 3787 C CA . LEU A 1 469 ? -8.062 -14.695 -29.125 1 97.31 469 LEU A CA 1
ATOM 3788 C C . LEU A 1 469 ? -6.703 -14.305 -29.688 1 97.31 469 LEU A C 1
ATOM 3790 O O . LEU A 1 469 ? -5.699 -14.969 -29.406 1 97.31 469 LEU A O 1
ATOM 3794 N N . PRO A 1 470 ? -6.684 -13.258 -30.516 1 96.69 470 PRO A N 1
ATOM 3795 C CA . PRO A 1 470 ? -5.363 -12.703 -30.828 1 96.69 470 PRO A CA 1
ATOM 3796 C C . PRO A 1 470 ? -4.629 -12.172 -29.609 1 96.69 470 PRO A C 1
ATOM 3798 O O . PRO A 1 470 ? -5.258 -11.891 -28.578 1 96.69 470 PRO A O 1
ATOM 3801 N N . LYS A 1 471 ? -3.398 -12.07 -29.797 1 96 471 LYS A N 1
ATOM 3802 C CA . LYS A 1 471 ? -2.58 -11.57 -28.688 1 96 471 LYS A CA 1
ATOM 3803 C C . LYS A 1 471 ? -3.119 -10.242 -28.156 1 96 471 LYS A C 1
ATOM 3805 O O . LYS A 1 471 ? -3.184 -10.031 -26.953 1 96 471 LYS A O 1
ATOM 3810 N N . LYS A 1 472 ? -3.332 -9.383 -29.031 1 97 472 LYS A N 1
ATOM 3811 C CA . LYS A 1 472 ? -3.982 -8.117 -28.719 1 97 472 LYS A CA 1
ATOM 3812 C C . LYS A 1 472 ? -5.477 -8.18 -29.016 1 97 472 LYS A C 1
ATOM 3814 O O . LYS A 1 472 ? -5.879 -8.367 -30.172 1 97 472 LYS A O 1
ATOM 3819 N N . ALA A 1 473 ? -6.266 -8.117 -27.938 1 98.38 473 ALA A N 1
ATOM 3820 C CA . ALA A 1 473 ? -7.711 -8.234 -28.109 1 98.38 473 ALA A CA 1
ATOM 3821 C C . ALA A 1 473 ? -8.453 -7.203 -27.266 1 98.38 473 ALA A C 1
ATOM 3823 O O . ALA A 1 473 ? -7.953 -6.77 -26.219 1 98.38 473 ALA A O 1
ATOM 3824 N N . THR A 1 474 ? -9.641 -6.832 -27.719 1 98.25 474 THR A N 1
ATOM 3825 C CA . THR A 1 474 ? -10.5 -5.938 -26.938 1 98.25 474 THR A CA 1
ATOM 3826 C C . THR A 1 474 ? -11.297 -6.711 -25.906 1 98.25 474 THR A C 1
ATOM 3828 O O . THR A 1 474 ? -11.406 -7.938 -25.969 1 98.25 474 THR A O 1
ATOM 3831 N N . LEU A 1 475 ? -11.859 -6.059 -24.984 1 98.31 475 LEU A N 1
ATOM 3832 C CA . LEU A 1 475 ? -12.734 -6.703 -24 1 98.31 475 LEU A CA 1
ATOM 3833 C C . LEU A 1 475 ? -14.008 -7.215 -24.672 1 98.31 475 LEU A C 1
ATOM 3835 O O . LEU A 1 475 ? -14.594 -8.203 -24.219 1 98.31 475 LEU A O 1
ATOM 3839 N N . GLU A 1 476 ? -14.391 -6.504 -25.688 1 98.69 476 GLU A N 1
ATOM 3840 C CA . GLU A 1 476 ? -15.547 -6.977 -26.453 1 98.69 476 GLU A CA 1
ATOM 3841 C C . GLU A 1 476 ? -15.281 -8.352 -27.047 1 98.69 476 GLU A C 1
ATOM 3843 O O . GLU A 1 476 ? -16.141 -9.234 -27 1 98.69 476 GLU A O 1
ATOM 3848 N N . GLN A 1 477 ? -14.133 -8.516 -27.625 1 98.81 477 GLN A N 1
ATOM 3849 C CA . GLN A 1 477 ? -13.758 -9.812 -28.188 1 98.81 477 GLN A CA 1
ATOM 3850 C C . GLN A 1 477 ? -13.688 -10.883 -27.094 1 98.81 477 GLN A C 1
ATOM 3852 O O . GLN A 1 477 ? -14.125 -12.016 -27.312 1 98.81 477 GLN A O 1
ATOM 3857 N N . LEU A 1 478 ? -13.148 -10.531 -25.969 1 98.81 478 LEU A N 1
ATOM 3858 C CA . LEU A 1 478 ? -13.109 -11.438 -24.828 1 98.81 478 LEU A CA 1
ATOM 3859 C C . LEU A 1 478 ? -14.516 -11.844 -24.406 1 98.81 478 LEU A C 1
ATOM 3861 O O . LEU A 1 478 ? -14.789 -13.023 -24.188 1 98.81 478 LEU A O 1
ATOM 3865 N N . TYR A 1 479 ? -15.391 -10.852 -24.281 1 98.75 479 TYR A N 1
ATOM 3866 C CA . TYR A 1 479 ? -16.766 -11.086 -23.875 1 98.75 479 TYR A CA 1
ATOM 3867 C C . TYR A 1 479 ? -17.469 -12.047 -24.828 1 98.75 479 TYR A C 1
ATOM 3869 O O . TYR A 1 479 ? -18.062 -13.039 -24.406 1 98.75 479 TYR A O 1
ATOM 3877 N N . ASN A 1 480 ? -17.344 -11.797 -26.125 1 98.69 480 ASN A N 1
ATOM 3878 C CA . ASN A 1 480 ? -18.016 -12.594 -27.141 1 98.69 480 ASN A CA 1
ATOM 3879 C C . ASN A 1 480 ? -17.5 -14.031 -27.156 1 98.69 480 ASN A C 1
ATOM 3881 O O . ASN A 1 480 ? -18.281 -14.977 -27.266 1 98.69 480 ASN A O 1
ATOM 3885 N N . SER A 1 481 ? -16.219 -14.172 -27.094 1 98.38 481 SER A N 1
ATOM 3886 C CA . SER A 1 481 ? -15.633 -15.508 -27.094 1 98.38 481 SER A CA 1
ATOM 3887 C C . SER A 1 481 ? -16.016 -16.281 -25.828 1 98.38 481 SER A C 1
ATOM 3889 O O . SER A 1 481 ? -16.219 -17.5 -25.875 1 98.38 481 SER A O 1
ATOM 3891 N N . THR A 1 482 ? -16.078 -15.578 -24.703 1 98.56 482 THR A N 1
ATOM 3892 C CA . THR A 1 482 ? -16.484 -16.188 -23.453 1 98.56 482 THR A CA 1
ATOM 3893 C C . THR A 1 482 ? -17.938 -16.672 -23.547 1 98.56 482 THR A C 1
ATOM 3895 O O . THR A 1 482 ? -18.234 -17.797 -23.141 1 98.56 482 THR A O 1
ATOM 3898 N N . GLU A 1 483 ? -18.797 -15.797 -24.062 1 98.5 483 GLU A N 1
ATOM 3899 C CA . GLU A 1 483 ? -20.188 -16.172 -24.234 1 98.5 483 GLU A CA 1
ATOM 3900 C C . GLU A 1 483 ? -20.328 -17.406 -25.125 1 98.5 483 GLU A C 1
ATOM 3902 O O . GLU A 1 483 ? -21.109 -18.312 -24.828 1 98.5 483 GLU A O 1
ATOM 3907 N N . TYR A 1 484 ? -19.547 -17.438 -26.094 1 97.88 484 TYR A N 1
ATOM 3908 C CA . TYR A 1 484 ? -19.578 -18.531 -27.062 1 97.88 484 TYR A CA 1
ATOM 3909 C C . TYR A 1 484 ? -19.219 -19.859 -26.406 1 97.88 484 TYR A C 1
ATOM 3911 O O . TYR A 1 484 ? -19.969 -20.844 -26.516 1 97.88 484 TYR A O 1
ATOM 3919 N N . ILE A 1 485 ? -18.125 -19.938 -25.672 1 97.31 485 ILE A N 1
ATOM 3920 C CA . ILE A 1 485 ? -17.672 -21.219 -25.141 1 97.31 485 ILE A CA 1
ATOM 3921 C C . ILE A 1 485 ? -18.562 -21.641 -23.969 1 97.31 485 ILE A C 1
ATOM 3923 O O . ILE A 1 485 ? -18.75 -22.828 -23.719 1 97.31 485 ILE A O 1
ATOM 3927 N N . CYS A 1 486 ? -19.141 -20.641 -23.234 1 97.56 486 CYS A N 1
ATOM 3928 C CA . CYS A 1 486 ? -20 -20.953 -22.094 1 97.56 486 CYS A CA 1
ATOM 3929 C C . CYS A 1 486 ? -21.359 -21.484 -22.547 1 97.56 486 CYS A C 1
ATOM 3931 O O . CYS A 1 486 ? -22.125 -22 -21.734 1 97.56 486 CYS A O 1
ATOM 3933 N N . SER A 1 487 ? -21.578 -21.438 -23.812 1 96.12 487 SER A N 1
ATOM 3934 C CA . SER A 1 487 ? -22.828 -21.938 -24.375 1 96.12 487 SER A CA 1
ATOM 3935 C C . SER A 1 487 ? -22.641 -23.328 -24.969 1 96.12 487 SER A C 1
ATOM 3937 O O . SER A 1 487 ? -23.516 -23.812 -25.703 1 96.12 487 SER A O 1
ATOM 3939 N N . MET A 1 488 ? -21.609 -24 -24.656 1 95.69 488 MET A N 1
ATOM 3940 C CA . MET A 1 488 ? -21.297 -25.297 -25.25 1 95.69 488 MET A CA 1
ATOM 3941 C C . MET A 1 488 ? -21.641 -26.438 -24.297 1 95.69 488 MET A C 1
ATOM 3943 O O . MET A 1 488 ? -21.641 -26.25 -23.078 1 95.69 488 MET A O 1
ATOM 3947 N N . SER A 1 489 ? -21.844 -27.594 -24.906 1 96.06 489 SER A N 1
ATOM 3948 C CA . SER A 1 489 ? -21.875 -28.844 -24.141 1 96.06 489 SER A CA 1
ATOM 3949 C C . SER A 1 489 ? -20.469 -29.312 -23.797 1 96.06 489 SER A C 1
ATOM 3951 O O . SER A 1 489 ? -19.484 -28.797 -24.312 1 96.06 489 SER A O 1
ATOM 3953 N N . LYS A 1 490 ? -20.453 -30.25 -22.922 1 96.31 490 LYS A N 1
ATOM 3954 C CA . LYS A 1 490 ? -19.172 -30.812 -22.547 1 96.31 490 LYS A CA 1
ATOM 3955 C C . LYS A 1 490 ? -18.391 -31.312 -23.766 1 96.31 490 LYS A C 1
ATOM 3957 O O . LYS A 1 490 ? -17.219 -30.969 -23.938 1 96.31 490 LYS A O 1
ATOM 3962 N N . ASP A 1 491 ? -19.031 -32 -24.641 1 95.44 491 ASP A N 1
ATOM 3963 C CA . ASP A 1 491 ? -18.391 -32.562 -25.828 1 95.44 491 ASP A CA 1
ATOM 3964 C C . ASP A 1 491 ? -17.906 -31.453 -26.766 1 95.44 491 ASP A C 1
ATOM 3966 O O . ASP A 1 491 ? -16.797 -31.516 -27.297 1 95.44 491 ASP A O 1
ATOM 3970 N N . GLU A 1 492 ? -18.75 -30.516 -26.984 1 96 492 GLU A N 1
ATOM 3971 C CA . GLU A 1 492 ? -18.406 -29.391 -27.844 1 96 492 GLU A CA 1
ATOM 3972 C C . GLU A 1 492 ? -17.188 -28.641 -27.312 1 96 492 GLU A C 1
ATOM 3974 O O . GLU A 1 492 ? -16.328 -28.219 -28.078 1 96 492 GLU A O 1
ATOM 3979 N N . LEU A 1 493 ? -17.156 -28.469 -26 1 96.56 493 LEU A N 1
ATOM 3980 C CA . LEU A 1 493 ? -16.062 -27.719 -25.391 1 96.56 493 LEU A CA 1
ATOM 3981 C C . LEU A 1 493 ? -14.75 -28.484 -25.531 1 96.56 493 LEU A C 1
ATOM 3983 O O . LEU A 1 493 ? -13.703 -27.875 -25.75 1 96.56 493 LEU A O 1
ATOM 3987 N N . PHE A 1 494 ? -14.797 -29.75 -25.312 1 95.88 494 PHE A N 1
ATOM 3988 C CA . PHE A 1 494 ? -13.602 -30.562 -25.484 1 95.88 494 PHE A CA 1
ATOM 3989 C C . PHE A 1 494 ? -13.125 -30.547 -26.938 1 95.88 494 PHE A C 1
ATOM 3991 O O . PHE A 1 494 ? -11.922 -30.531 -27.188 1 95.88 494 PHE A O 1
ATOM 3998 N N . GLU A 1 495 ? -14.055 -30.547 -27.891 1 95.44 495 GLU A N 1
ATOM 3999 C CA . GLU A 1 495 ? -13.695 -30.422 -29.297 1 95.44 495 GLU A CA 1
ATOM 4000 C C . GLU A 1 495 ? -13.055 -29.062 -29.578 1 95.44 495 GLU A C 1
ATOM 4002 O O . GLU A 1 495 ? -12.086 -28.969 -30.328 1 95.44 495 GLU A O 1
ATOM 4007 N N . PHE A 1 496 ? -13.664 -28.094 -29.031 1 95.44 496 PHE A N 1
ATOM 4008 C CA . PHE A 1 496 ? -13.109 -26.75 -29.156 1 95.44 496 PHE A CA 1
ATOM 4009 C C . PHE A 1 496 ? -11.672 -26.703 -28.656 1 95.44 496 PHE A C 1
ATOM 4011 O O . PHE A 1 496 ? -10.797 -26.141 -29.312 1 95.44 496 PHE A O 1
ATOM 4018 N N . ASN A 1 497 ? -11.438 -27.266 -27.453 1 94.94 497 ASN A N 1
ATOM 4019 C CA . ASN A 1 497 ? -10.102 -27.328 -26.875 1 94.94 497 ASN A CA 1
ATOM 4020 C C . ASN A 1 497 ? -9.109 -28.016 -27.797 1 94.94 497 ASN A C 1
ATOM 4022 O O . ASN A 1 497 ? -7.977 -27.578 -27.969 1 94.94 497 ASN A O 1
ATOM 4026 N N . ASN A 1 498 ? -9.516 -29.078 -28.359 1 91.94 498 ASN A N 1
ATOM 4027 C CA . ASN A 1 498 ? -8.664 -29.859 -29.25 1 91.94 498 ASN A CA 1
ATOM 4028 C C . ASN A 1 498 ? -8.25 -29.062 -30.484 1 91.94 498 ASN A C 1
ATOM 4030 O O . ASN A 1 498 ? -7.188 -29.312 -31.062 1 91.94 498 ASN A O 1
ATOM 4034 N N . GLU A 1 499 ? -9 -28.125 -30.844 1 89.88 499 GLU A N 1
ATOM 4035 C CA . GLU A 1 499 ? -8.742 -27.328 -32.031 1 89.88 499 GLU A CA 1
ATOM 4036 C C . GLU A 1 499 ? -7.98 -26.047 -31.703 1 89.88 499 GLU A C 1
ATOM 4038 O O . GLU A 1 499 ? -7.492 -25.359 -32.594 1 89.88 499 GLU A O 1
ATOM 4043 N N . HIS A 1 500 ? -7.848 -25.75 -30.5 1 86.5 500 HIS A N 1
ATOM 4044 C CA . HIS A 1 500 ? -7.25 -24.484 -30.094 1 86.5 500 HIS A CA 1
ATOM 4045 C C . HIS A 1 500 ? -6.074 -24.703 -29.156 1 86.5 500 HIS A C 1
ATOM 4047 O O . HIS A 1 500 ? -5.016 -25.172 -29.578 1 86.5 500 HIS A O 1
ATOM 4053 N N . ALA A 1 501 ? -6.219 -24.5 -27.875 1 82.44 501 ALA A N 1
ATOM 4054 C CA . ALA A 1 501 ? -5.137 -24.391 -26.906 1 82.44 501 ALA A CA 1
ATOM 4055 C C . ALA A 1 501 ? -4.633 -25.766 -26.484 1 82.44 501 ALA A C 1
ATOM 4057 O O . ALA A 1 501 ? -3.48 -25.906 -26.078 1 82.44 501 ALA A O 1
ATOM 4058 N N . LYS A 1 502 ? -5.441 -26.781 -26.531 1 84.88 502 LYS A N 1
ATOM 4059 C CA . LYS A 1 502 ? -5.121 -28.156 -26.125 1 84.88 502 LYS A CA 1
ATOM 4060 C C . LYS A 1 502 ? -4.645 -28.219 -24.688 1 84.88 502 LYS A C 1
ATOM 4062 O O . LYS A 1 502 ? -3.598 -28.797 -24.391 1 84.88 502 LYS A O 1
ATOM 4067 N N . VAL A 1 503 ? -5.445 -27.547 -23.875 1 88.69 503 VAL A N 1
ATOM 4068 C CA . VAL A 1 503 ? -5.148 -27.594 -22.438 1 88.69 503 VAL A CA 1
ATOM 4069 C C . VAL A 1 503 ? -5.477 -28.969 -21.891 1 88.69 503 VAL A C 1
ATOM 4071 O O . VAL A 1 503 ? -6.145 -29.766 -22.547 1 88.69 503 VAL A O 1
ATOM 4074 N N . ASP A 1 504 ? -4.926 -29.234 -20.688 1 84.69 504 ASP A N 1
ATOM 4075 C CA . ASP A 1 504 ? -5.184 -30.5 -20.016 1 84.69 504 ASP A CA 1
ATOM 4076 C C . ASP A 1 504 ? -6.68 -30.734 -19.844 1 84.69 504 ASP A C 1
ATOM 4078 O O . ASP A 1 504 ? -7.418 -29.812 -19.484 1 84.69 504 ASP A O 1
ATOM 4082 N N . ASP A 1 505 ? -7.082 -31.953 -20.047 1 83.69 505 ASP A N 1
ATOM 4083 C CA . ASP A 1 505 ? -8.492 -32.312 -20 1 83.69 505 ASP A CA 1
ATOM 4084 C C . ASP A 1 505 ? -9.102 -31.969 -18.641 1 83.69 505 ASP A C 1
ATOM 4086 O O . ASP A 1 505 ? -10.281 -31.609 -18.562 1 83.69 505 ASP A O 1
ATOM 4090 N N . ASN A 1 506 ? -8.32 -32.031 -17.641 1 81.56 506 ASN A N 1
ATOM 4091 C CA . ASN A 1 506 ? -8.812 -31.797 -16.281 1 81.56 506 ASN A CA 1
ATOM 4092 C C . ASN A 1 506 ? -9.172 -30.328 -16.078 1 81.56 506 ASN A C 1
ATOM 4094 O O . ASN A 1 506 ? -9.891 -29.984 -15.148 1 81.56 506 ASN A O 1
ATOM 4098 N N . ASP A 1 507 ? -8.766 -29.531 -17.016 1 91.56 507 ASP A N 1
ATOM 4099 C CA . ASP A 1 507 ? -8.961 -28.109 -16.828 1 91.56 507 ASP A CA 1
ATOM 4100 C C . ASP A 1 507 ? -10.016 -27.562 -17.781 1 91.56 507 ASP A C 1
ATOM 4102 O O . ASP A 1 507 ? -10.531 -26.453 -17.594 1 91.56 507 ASP A O 1
ATOM 4106 N N . VAL A 1 508 ? -10.391 -28.297 -18.781 1 96 508 VAL A N 1
ATOM 4107 C CA . VAL A 1 508 ? -11.195 -27.828 -19.891 1 96 508 VAL A CA 1
ATOM 4108 C C . VAL A 1 508 ? -12.555 -27.344 -19.391 1 96 508 VAL A C 1
ATOM 4110 O O . VAL A 1 508 ? -13.031 -26.281 -19.781 1 96 508 VAL A O 1
ATOM 4113 N N . GLU A 1 509 ? -13.094 -28.062 -18.469 1 96.69 509 GLU A N 1
ATOM 4114 C CA . GLU A 1 509 ? -14.461 -27.797 -18.016 1 96.69 509 GLU A CA 1
ATOM 4115 C C . GLU A 1 509 ? -14.531 -26.516 -17.203 1 96.69 509 GLU A C 1
ATOM 4117 O O . GLU A 1 509 ? -15.617 -25.969 -17 1 96.69 509 GLU A O 1
ATOM 4122 N N . ASP A 1 510 ? -13.391 -25.984 -16.828 1 97 510 ASP A N 1
ATOM 4123 C CA . ASP A 1 510 ? -13.359 -24.812 -15.969 1 97 510 ASP A CA 1
ATOM 4124 C C . ASP A 1 510 ? -13.305 -23.516 -16.797 1 97 510 ASP A C 1
ATOM 4126 O O . ASP A 1 510 ? -13.391 -22.422 -16.234 1 97 510 ASP A O 1
ATOM 4130 N N . TYR A 1 511 ? -13.297 -23.531 -18.047 1 97.81 511 TYR A N 1
ATOM 4131 C CA . TYR A 1 511 ? -12.906 -22.359 -18.812 1 97.81 511 TYR A CA 1
ATOM 4132 C C . TYR A 1 511 ? -14.078 -21.406 -19 1 97.81 511 TYR A C 1
ATOM 4134 O O . TYR A 1 511 ? -13.883 -20.219 -19.328 1 97.81 511 TYR A O 1
ATOM 4142 N N . CYS A 1 512 ? -15.352 -21.922 -18.875 1 98.12 512 CYS A N 1
ATOM 4143 C CA . CYS A 1 512 ? -16.422 -20.938 -18.797 1 98.12 512 CYS A CA 1
ATOM 4144 C C . CYS A 1 512 ? -16.25 -20.062 -17.562 1 98.12 512 CYS A C 1
ATOM 4146 O O . CYS A 1 512 ? -16.359 -18.828 -17.641 1 98.12 512 CYS A O 1
ATOM 4148 N N . PHE A 1 513 ? -15.945 -20.703 -16.422 1 98.56 513 PHE A N 1
ATOM 4149 C CA . PHE A 1 513 ? -15.672 -19.922 -15.219 1 98.56 513 PHE A CA 1
ATOM 4150 C C . PHE A 1 513 ? -14.461 -19.016 -15.414 1 98.56 513 PHE A C 1
ATOM 4152 O O . PHE A 1 513 ? -14.531 -17.812 -15.148 1 98.56 513 PHE A O 1
ATOM 4159 N N . ARG A 1 514 ? -13.359 -19.609 -15.859 1 98.69 514 ARG A N 1
ATOM 4160 C CA . ARG A 1 514 ? -12.102 -18.875 -15.984 1 98.69 514 ARG A CA 1
ATOM 4161 C C . ARG A 1 514 ? -12.258 -17.656 -16.875 1 98.69 514 ARG A C 1
ATOM 4163 O O . ARG A 1 514 ? -11.781 -16.562 -16.531 1 98.69 514 ARG A O 1
ATOM 4170 N N . SER A 1 515 ? -12.922 -17.797 -17.984 1 98.75 515 SER A N 1
ATOM 4171 C CA . SER A 1 515 ? -13.07 -16.703 -18.938 1 98.75 515 SER A CA 1
ATOM 4172 C C . SER A 1 515 ? -14.047 -15.648 -18.422 1 98.75 515 SER A C 1
ATOM 4174 O O . SER A 1 515 ? -13.805 -14.453 -18.594 1 98.75 515 SER A O 1
ATOM 4176 N N . SER A 1 516 ? -15.133 -16.078 -17.797 1 98.88 516 SER A N 1
ATOM 4177 C CA . SER A 1 516 ? -16.094 -15.148 -17.219 1 98.88 516 SER A CA 1
ATOM 4178 C C . SER A 1 516 ? -15.469 -14.32 -16.094 1 98.88 516 SER A C 1
ATOM 4180 O O . SER A 1 516 ? -15.719 -13.125 -15.984 1 98.88 516 SER A O 1
ATOM 4182 N N . TYR A 1 517 ? -14.695 -15.031 -15.297 1 98.88 517 TYR A N 1
ATOM 4183 C CA . TYR A 1 517 ? -14.023 -14.383 -14.18 1 98.88 517 TYR A CA 1
ATOM 4184 C C . TYR A 1 517 ? -13.031 -13.328 -14.672 1 98.88 517 TYR A C 1
ATOM 4186 O O . TYR A 1 517 ? -13.016 -12.203 -14.164 1 98.88 517 TYR A O 1
ATOM 4194 N N . VAL A 1 518 ? -12.234 -13.672 -15.648 1 98.94 518 VAL A N 1
ATOM 4195 C CA . VAL A 1 518 ? -11.258 -12.75 -16.219 1 98.94 518 VAL A CA 1
ATOM 4196 C C . VAL A 1 518 ? -11.969 -11.523 -16.781 1 98.94 518 VAL A C 1
ATOM 4198 O O . VAL A 1 518 ? -11.531 -10.391 -16.562 1 98.94 518 VAL A O 1
ATOM 4201 N N . PHE A 1 519 ? -13.039 -11.742 -17.5 1 98.88 519 PHE A N 1
ATOM 4202 C CA . PHE A 1 519 ? -13.805 -10.625 -18.047 1 98.88 519 PHE A CA 1
ATOM 4203 C C . PHE A 1 519 ? -14.258 -9.688 -16.938 1 98.88 519 PHE A C 1
ATOM 4205 O O . PHE A 1 519 ? -14.102 -8.469 -17.047 1 98.88 519 PHE A O 1
ATOM 4212 N N . ASN A 1 520 ? -14.781 -10.25 -15.867 1 98.88 520 ASN A N 1
ATOM 4213 C CA . ASN A 1 520 ? -15.32 -9.422 -14.789 1 98.88 520 ASN A CA 1
ATOM 4214 C C . ASN A 1 520 ? -14.211 -8.68 -14.047 1 98.88 520 ASN A C 1
ATOM 4216 O O . ASN A 1 520 ? -14.383 -7.523 -13.656 1 98.88 520 ASN A O 1
ATOM 4220 N N . VAL A 1 521 ? -13.094 -9.359 -13.789 1 98.94 521 VAL A N 1
ATOM 4221 C CA . VAL A 1 521 ? -11.977 -8.695 -13.141 1 98.94 521 VAL A CA 1
ATOM 4222 C C . VAL A 1 521 ? -11.539 -7.488 -13.969 1 98.94 521 VAL A C 1
ATOM 4224 O O . VAL A 1 521 ? -11.352 -6.395 -13.438 1 98.94 521 VAL A O 1
ATOM 4227 N N . LEU A 1 522 ? -11.422 -7.652 -15.281 1 98.88 522 LEU A N 1
ATOM 4228 C CA . LEU A 1 522 ? -10.938 -6.602 -16.172 1 98.88 522 LEU A CA 1
ATOM 4229 C C . LEU A 1 522 ? -11.977 -5.492 -16.312 1 98.88 522 LEU A C 1
ATOM 4231 O O . LEU A 1 522 ? -11.656 -4.312 -16.172 1 98.88 522 LEU A O 1
ATOM 4235 N N . ARG A 1 523 ? -13.188 -5.84 -16.516 1 98.62 523 ARG A N 1
ATOM 4236 C CA . ARG A 1 523 ? -14.234 -4.883 -16.844 1 98.62 523 ARG A CA 1
ATOM 4237 C C . ARG A 1 523 ? -14.805 -4.246 -15.578 1 98.62 523 ARG A C 1
ATOM 4239 O O . ARG A 1 523 ? -14.82 -3.021 -15.445 1 98.62 523 ARG A O 1
ATOM 4246 N N . ASN A 1 524 ? -15.266 -5.078 -14.719 1 98.38 524 ASN A N 1
ATOM 4247 C CA . ASN A 1 524 ? -16 -4.582 -13.555 1 98.38 524 ASN A CA 1
ATOM 4248 C C . ASN A 1 524 ? -15.07 -4.375 -12.359 1 98.38 524 ASN A C 1
ATOM 4250 O O . ASN A 1 524 ? -15.391 -3.605 -11.445 1 98.38 524 ASN A O 1
ATOM 4254 N N . GLY A 1 525 ? -13.992 -5.062 -12.305 1 98.62 525 GLY A N 1
ATOM 4255 C CA . GLY A 1 525 ? -13.008 -4.879 -11.258 1 98.62 525 GLY A CA 1
ATOM 4256 C C . GLY A 1 525 ? -12.094 -3.691 -11.492 1 98.62 525 GLY A C 1
ATOM 4257 O O . GLY A 1 525 ? -12.234 -2.654 -10.844 1 98.62 525 GLY A O 1
ATOM 4258 N N . TYR A 1 526 ? -11.312 -3.768 -12.562 1 98.38 526 TYR A N 1
ATOM 4259 C CA . TYR A 1 526 ? -10.312 -2.742 -12.859 1 98.38 526 TYR A CA 1
ATOM 4260 C C . TYR A 1 526 ? -10.945 -1.571 -13.609 1 98.38 526 TYR A C 1
ATOM 4262 O O . TYR A 1 526 ? -10.445 -0.446 -13.547 1 98.38 526 TYR A O 1
ATOM 4270 N N . GLY A 1 527 ? -11.938 -1.814 -14.422 1 97.62 527 GLY A N 1
ATOM 4271 C CA . GLY A 1 527 ? -12.656 -0.723 -15.062 1 97.62 527 GLY A CA 1
ATOM 4272 C C . GLY A 1 527 ? -12.25 -0.503 -16.5 1 97.62 527 GLY A C 1
ATOM 4273 O O . GLY A 1 527 ? -12.43 0.587 -17.047 1 97.62 527 GLY A O 1
ATOM 4274 N N . PHE A 1 528 ? -11.727 -1.497 -17.203 1 97.88 528 PHE A N 1
ATOM 4275 C CA . PHE A 1 528 ? -11.43 -1.38 -18.625 1 97.88 528 PHE A CA 1
ATOM 4276 C C . PHE A 1 528 ? -12.711 -1.214 -19.422 1 97.88 528 PHE A C 1
ATOM 4278 O O . PHE A 1 528 ? -13.727 -1.836 -19.125 1 97.88 528 PHE A O 1
ATOM 4285 N N . GLU A 1 529 ? -12.641 -0.457 -20.438 1 96.94 529 GLU A N 1
ATOM 4286 C CA . GLU A 1 529 ? -13.781 -0.283 -21.344 1 96.94 529 GLU A CA 1
ATOM 4287 C C . GLU A 1 529 ? -13.82 -1.382 -22.391 1 96.94 529 GLU A C 1
ATOM 4289 O O . GLU A 1 529 ? -12.812 -2.027 -22.672 1 96.94 529 GLU A O 1
ATOM 4294 N N . MET A 1 530 ? -14.93 -1.549 -23.031 1 97.81 530 MET A N 1
ATOM 4295 C CA . MET A 1 530 ? -15.172 -2.67 -23.938 1 97.81 530 MET A CA 1
ATOM 4296 C C . MET A 1 530 ? -14.297 -2.562 -25.188 1 97.81 530 MET A C 1
ATOM 4298 O O . MET A 1 530 ? -13.922 -3.578 -25.781 1 97.81 530 MET A O 1
ATOM 4302 N N . ASP A 1 531 ? -13.906 -1.335 -25.5 1 96.44 531 ASP A N 1
ATOM 4303 C CA . ASP A 1 531 ? -13.148 -1.14 -26.734 1 96.44 531 ASP A CA 1
ATOM 4304 C C . ASP A 1 531 ? -11.648 -1.077 -26.453 1 96.44 531 ASP A C 1
ATOM 4306 O O . ASP A 1 531 ? -10.844 -0.965 -27.391 1 96.44 531 ASP A O 1
ATOM 4310 N N . GLU A 1 532 ? -11.281 -1.19 -25.219 1 95.06 532 GLU A N 1
ATOM 4311 C CA . GLU A 1 532 ? -9.867 -1.148 -24.859 1 95.06 532 GLU A CA 1
ATOM 4312 C C . GLU A 1 532 ? -9.18 -2.475 -25.188 1 95.06 532 GLU A C 1
ATOM 4314 O O . GLU A 1 532 ? -9.789 -3.539 -25.062 1 95.06 532 GLU A O 1
ATOM 4319 N N . HIS A 1 533 ? -7.941 -2.35 -25.562 1 95.75 533 HIS A N 1
ATOM 4320 C CA . HIS A 1 533 ? -7.152 -3.521 -25.922 1 95.75 533 HIS A CA 1
ATOM 4321 C C . HIS A 1 533 ? -6.211 -3.922 -24.797 1 95.75 533 HIS A C 1
ATOM 4323 O O . HIS A 1 533 ? -5.652 -3.059 -24.109 1 95.75 533 HIS A O 1
ATOM 4329 N N . ILE A 1 534 ? -6.09 -5.152 -24.594 1 97.25 534 ILE A N 1
ATOM 4330 C CA . ILE A 1 534 ? -5.109 -5.758 -23.703 1 97.25 534 ILE A CA 1
ATOM 4331 C C . ILE A 1 534 ? -4.277 -6.781 -24.469 1 97.25 534 ILE A C 1
ATOM 4333 O O . ILE A 1 534 ? -4.805 -7.527 -25.297 1 97.25 534 ILE A O 1
ATOM 4337 N N . THR A 1 535 ? -3.006 -6.746 -24.281 1 96.69 535 THR A N 1
ATOM 4338 C CA . THR A 1 535 ? -2.127 -7.742 -24.875 1 96.69 535 THR A CA 1
ATOM 4339 C C . THR A 1 535 ? -1.778 -8.836 -23.875 1 96.69 535 THR A C 1
ATOM 4341 O O . THR A 1 535 ? -1.187 -8.547 -22.828 1 96.69 535 THR A O 1
ATOM 4344 N N . ALA A 1 536 ? -2.148 -10.055 -24.203 1 97 536 ALA A N 1
ATOM 4345 C CA . ALA A 1 536 ? -1.82 -11.188 -23.344 1 97 536 ALA A CA 1
ATOM 4346 C C . ALA A 1 536 ? -0.625 -11.961 -23.891 1 97 536 ALA A C 1
ATOM 4348 O O . ALA A 1 536 ? -0.622 -12.367 -25.062 1 97 536 ALA A O 1
ATOM 4349 N N . THR A 1 537 ? 0.384 -12.094 -23.016 1 92.69 537 THR A N 1
ATOM 4350 C CA . THR A 1 537 ? 1.585 -12.797 -23.453 1 92.69 537 THR A CA 1
ATOM 4351 C C . THR A 1 537 ? 2.369 -13.328 -22.25 1 92.69 537 THR A C 1
ATOM 4353 O O . THR A 1 537 ? 2.229 -12.82 -21.141 1 92.69 537 THR A O 1
ATOM 4356 N N . ASP A 1 538 ? 3.109 -14.375 -22.484 1 86.19 538 ASP A N 1
ATOM 4357 C CA . ASP A 1 538 ? 4.012 -14.883 -21.453 1 86.19 538 ASP A CA 1
ATOM 4358 C C . ASP A 1 538 ? 5.469 -14.648 -21.844 1 86.19 538 ASP A C 1
ATOM 4360 O O . ASP A 1 538 ? 6.371 -14.828 -21.016 1 86.19 538 ASP A O 1
ATOM 4364 N N . VAL A 1 539 ? 5.715 -14.281 -23.078 1 86.62 539 VAL A N 1
ATOM 4365 C CA . VAL A 1 539 ? 7.066 -14.086 -23.594 1 86.62 539 VAL A CA 1
ATOM 4366 C C . VAL A 1 539 ? 7.125 -12.805 -24.422 1 86.62 539 VAL A C 1
ATOM 4368 O O . VAL A 1 539 ? 6.25 -12.555 -25.25 1 86.62 539 VAL A O 1
ATOM 4371 N N . ILE A 1 540 ? 8.078 -12.039 -24.094 1 83.19 540 ILE A N 1
ATOM 4372 C CA . ILE A 1 540 ? 8.391 -10.859 -24.891 1 83.19 540 ILE A CA 1
ATOM 4373 C C . ILE A 1 540 ? 9.875 -10.867 -25.25 1 83.19 540 ILE A C 1
ATOM 4375 O O . ILE A 1 540 ? 10.734 -11 -24.375 1 83.19 540 ILE A O 1
ATOM 4379 N N . ASN A 1 541 ? 10.148 -10.711 -26.516 1 77.62 541 ASN A N 1
ATOM 4380 C CA . ASN A 1 541 ? 11.516 -10.68 -27.016 1 77.62 541 ASN A CA 1
ATOM 4381 C C . ASN A 1 541 ? 12.312 -11.898 -26.547 1 77.62 541 ASN A C 1
ATOM 4383 O O . ASN A 1 541 ? 13.438 -11.758 -26.062 1 77.62 541 ASN A O 1
ATOM 4387 N N . GLY A 1 542 ? 11.664 -13.047 -26.5 1 75.31 542 GLY A N 1
ATOM 4388 C CA . GLY A 1 542 ? 12.312 -14.305 -26.188 1 75.31 542 GLY A CA 1
ATOM 4389 C C . GLY A 1 542 ? 12.508 -14.516 -24.688 1 75.31 542 GLY A C 1
ATOM 4390 O O . GLY A 1 542 ? 13.102 -15.508 -24.266 1 75.31 542 GLY A O 1
ATOM 4391 N N . GLN A 1 543 ? 11.977 -13.617 -23.953 1 81.19 543 GLN A N 1
ATOM 4392 C CA . GLN A 1 543 ? 12.125 -13.727 -22.5 1 81.19 543 GLN A CA 1
ATOM 4393 C C . GLN A 1 543 ? 10.766 -13.844 -21.812 1 81.19 543 GLN A C 1
ATOM 4395 O O . GLN A 1 543 ? 9.812 -13.148 -22.203 1 81.19 543 GLN A O 1
ATOM 4400 N N . LYS A 1 544 ? 10.789 -14.719 -20.859 1 82.88 544 LYS A N 1
ATOM 4401 C CA . LYS A 1 544 ? 9.57 -14.836 -20.062 1 82.88 544 LYS A CA 1
ATOM 4402 C C . LYS A 1 544 ? 9.328 -13.57 -19.25 1 82.88 544 LYS A C 1
ATOM 4404 O O . LYS A 1 544 ? 10.234 -13.062 -18.594 1 82.88 544 LYS A O 1
ATOM 4409 N N . VAL A 1 545 ? 8.141 -13.07 -19.344 1 85.06 545 VAL A N 1
ATOM 4410 C CA . VAL A 1 545 ? 7.777 -11.852 -18.625 1 85.06 545 VAL A CA 1
ATOM 4411 C C . VAL A 1 545 ? 7.266 -12.203 -17.234 1 85.06 545 VAL A C 1
ATOM 4413 O O . VAL A 1 545 ? 6.57 -13.211 -17.062 1 85.06 545 VAL A O 1
ATOM 4416 N N . GLY A 1 546 ? 7.703 -11.391 -16.234 1 89.81 546 GLY A N 1
ATOM 4417 C CA . GLY A 1 546 ? 7.195 -11.617 -14.898 1 89.81 546 GLY A CA 1
ATOM 4418 C C . GLY A 1 546 ? 7.953 -10.852 -13.828 1 89.81 546 GLY A C 1
ATOM 4419 O O . GLY A 1 546 ? 8.93 -10.156 -14.133 1 89.81 546 GLY A O 1
ATOM 4420 N N . TRP A 1 547 ? 7.5 -11.008 -12.625 1 96.19 547 TRP A N 1
ATOM 4421 C CA . TRP A 1 547 ? 8.055 -10.25 -11.508 1 96.19 547 TRP A CA 1
ATOM 4422 C C . TRP A 1 547 ? 9.477 -10.703 -11.195 1 96.19 547 TRP A C 1
ATOM 4424 O O . TRP A 1 547 ? 10.281 -9.93 -10.672 1 96.19 547 TRP A O 1
ATOM 4434 N N . ALA A 1 548 ? 9.883 -11.945 -11.562 1 95.5 548 ALA A N 1
ATOM 4435 C CA . ALA A 1 548 ? 11.219 -12.461 -11.258 1 95.5 548 ALA A CA 1
ATOM 4436 C C . ALA A 1 548 ? 12.297 -11.648 -11.969 1 95.5 548 ALA A C 1
ATOM 4438 O O . ALA A 1 548 ? 13.328 -11.328 -11.383 1 95.5 548 ALA A O 1
ATOM 4439 N N . LEU A 1 549 ? 12.047 -11.375 -13.234 1 94.44 549 LEU A N 1
ATOM 4440 C CA . LEU A 1 549 ? 12.977 -10.547 -13.992 1 94.44 549 LEU A CA 1
ATOM 4441 C C . LEU A 1 549 ? 13.094 -9.156 -13.375 1 94.44 549 LEU A C 1
ATOM 4443 O O . LEU A 1 549 ? 14.203 -8.641 -13.211 1 94.44 549 LEU A O 1
ATOM 4447 N N . GLY A 1 550 ? 11.953 -8.547 -13.031 1 95.75 550 GLY A N 1
ATOM 4448 C CA . GLY A 1 550 ? 11.953 -7.238 -12.391 1 95.75 550 GLY A CA 1
ATOM 4449 C C . GLY A 1 550 ? 12.656 -7.23 -11.047 1 95.75 550 GLY A C 1
ATOM 4450 O O . GLY A 1 550 ? 13.383 -6.289 -10.727 1 95.75 550 GLY A O 1
ATOM 4451 N N . ALA A 1 551 ? 12.43 -8.266 -10.289 1 96.62 551 ALA A N 1
ATOM 4452 C CA . ALA A 1 551 ? 13.07 -8.391 -8.984 1 96.62 551 ALA A CA 1
ATOM 4453 C C . ALA A 1 551 ? 14.586 -8.5 -9.133 1 96.62 551 ALA A C 1
ATOM 4455 O O . ALA A 1 551 ? 15.336 -7.906 -8.352 1 96.62 551 ALA A O 1
ATOM 4456 N N . MET A 1 552 ? 15.023 -9.289 -10.102 1 96.19 552 MET A N 1
ATOM 4457 C CA . MET A 1 552 ? 16.469 -9.43 -10.32 1 96.19 552 MET A CA 1
ATOM 4458 C C . MET A 1 552 ? 17.078 -8.109 -10.758 1 96.19 552 MET A C 1
ATOM 4460 O O . MET A 1 552 ? 18.172 -7.754 -10.32 1 96.19 552 MET A O 1
ATOM 4464 N N . LEU A 1 553 ? 16.328 -7.422 -11.648 1 95.06 553 LEU A N 1
ATOM 4465 C CA . LEU A 1 553 ? 16.781 -6.098 -12.062 1 95.06 553 LEU A CA 1
ATOM 4466 C C . LEU A 1 553 ? 17 -5.195 -10.852 1 95.06 553 LEU A C 1
ATOM 4468 O O . LEU A 1 553 ? 18.016 -4.504 -10.766 1 95.06 553 LEU A O 1
ATOM 4472 N N . TYR A 1 554 ? 16.078 -5.211 -9.953 1 94 554 TYR A N 1
ATOM 4473 C CA . TYR A 1 554 ? 16.156 -4.418 -8.734 1 94 554 TYR A CA 1
ATOM 4474 C C . TYR A 1 554 ? 17.344 -4.859 -7.875 1 94 554 TYR A C 1
ATOM 4476 O O . TYR A 1 554 ? 18.156 -4.039 -7.465 1 94 554 TYR A O 1
ATOM 4484 N N . GLU A 1 555 ? 17.484 -6.125 -7.629 1 94.06 555 GLU A N 1
ATOM 4485 C CA . GLU A 1 555 ? 18.453 -6.672 -6.684 1 94.06 555 GLU A CA 1
ATOM 4486 C C . GLU A 1 555 ? 19.875 -6.449 -7.168 1 94.06 555 GLU A C 1
ATOM 4488 O O . GLU A 1 555 ? 20.766 -6.098 -6.379 1 94.06 555 GLU A O 1
ATOM 4493 N N . ILE A 1 556 ? 20.125 -6.68 -8.445 1 93.44 556 ILE A N 1
ATOM 4494 C CA . ILE A 1 556 ? 21.469 -6.508 -8.992 1 93.44 556 ILE A CA 1
ATOM 4495 C C . ILE A 1 556 ? 21.938 -5.078 -8.75 1 93.44 556 ILE A C 1
ATOM 4497 O O . ILE A 1 556 ? 23.109 -4.848 -8.438 1 93.44 556 ILE A O 1
ATOM 4501 N N . ASN A 1 557 ? 20.984 -4.191 -8.867 1 91.81 557 ASN A N 1
ATOM 4502 C CA . ASN A 1 557 ? 21.391 -2.789 -8.82 1 91.81 557 ASN A CA 1
ATOM 4503 C C . ASN A 1 557 ? 21.453 -2.271 -7.387 1 91.81 557 ASN A C 1
ATOM 4505 O O . ASN A 1 557 ? 21.781 -1.105 -7.16 1 91.81 557 ASN A O 1
ATOM 4509 N N . THR A 1 558 ? 21.219 -3.098 -6.445 1 89 558 THR A N 1
ATOM 4510 C CA . THR A 1 558 ? 21.484 -2.76 -5.051 1 89 558 THR A CA 1
ATOM 4511 C C . THR A 1 558 ? 22.906 -3.133 -4.664 1 89 558 THR A C 1
ATOM 4513 O O . THR A 1 558 ? 23.406 -2.695 -3.627 1 89 558 THR A O 1
ATOM 4516 N N . PHE A 1 559 ? 23.562 -3.934 -5.422 1 88.62 559 PHE A N 1
ATOM 4517 C CA . PHE A 1 559 ? 24.922 -4.34 -5.129 1 88.62 559 PHE A CA 1
ATOM 4518 C C . PHE A 1 559 ? 25.906 -3.201 -5.41 1 88.62 559 PHE A C 1
ATOM 4520 O O . PHE A 1 559 ? 25.688 -2.404 -6.328 1 88.62 559 PHE A O 1
ATOM 4527 N N . PRO A 1 560 ? 26.984 -3.168 -4.684 1 86.69 560 PRO A N 1
ATOM 4528 C CA . PRO A 1 560 ? 27.969 -2.092 -4.871 1 86.69 560 PRO A CA 1
ATOM 4529 C C . PRO A 1 560 ? 28.781 -2.254 -6.148 1 86.69 560 PRO A C 1
ATOM 4531 O O . PRO A 1 560 ? 28.906 -3.363 -6.672 1 86.69 560 PRO A O 1
ATOM 4534 N N . TRP A 1 561 ? 29.219 -1.114 -6.617 1 88.94 561 TRP A N 1
ATOM 4535 C CA . TRP A 1 561 ? 30.234 -1.102 -7.66 1 88.94 561 TRP A CA 1
ATOM 4536 C C . TRP A 1 561 ? 31.625 -1.245 -7.062 1 88.94 561 TRP A C 1
ATOM 4538 O O . TRP A 1 561 ? 31.891 -0.76 -5.957 1 88.94 561 TRP A O 1
ATOM 4548 N N . SER A 1 562 ? 32.438 -1.984 -7.758 1 86.12 562 SER A N 1
ATOM 4549 C CA . SER A 1 562 ? 33.875 -1.969 -7.457 1 86.12 562 SER A CA 1
ATOM 4550 C C . SER A 1 562 ? 34.625 -1.096 -8.445 1 86.12 562 SER A C 1
ATOM 4552 O O . SER A 1 562 ? 34.25 -0.985 -9.609 1 86.12 562 SER A O 1
ATOM 4554 N N . TYR A 1 563 ? 35.594 -0.397 -7.938 1 84.62 563 TYR A N 1
ATOM 4555 C CA . TYR A 1 563 ? 36.406 0.451 -8.797 1 84.62 563 TYR A CA 1
ATOM 4556 C C . TYR A 1 563 ? 37.844 -0.077 -8.891 1 84.62 563 TYR A C 1
ATOM 4558 O O . TYR A 1 563 ? 38.531 -0.168 -7.879 1 84.62 563 TYR A O 1
ATOM 4566 N N . GLU A 1 564 ? 38.25 -0.612 -10.023 1 78.94 564 GLU A N 1
ATOM 4567 C CA . GLU A 1 564 ? 39.625 -1.082 -10.305 1 78.94 564 GLU A CA 1
ATOM 4568 C C . GLU A 1 564 ? 40.344 -0.123 -11.234 1 78.94 564 GLU A C 1
ATOM 4570 O O . GLU A 1 564 ? 39.969 0.043 -12.391 1 78.94 564 GLU A O 1
ATOM 4575 N N . ARG A 1 565 ? 41.156 0.754 -10.656 1 63.78 565 ARG A N 1
ATOM 4576 C CA . ARG A 1 565 ? 41.938 1.705 -11.453 1 63.78 565 ARG A CA 1
ATOM 4577 C C . ARG A 1 565 ? 42.812 0.982 -12.453 1 63.78 565 ARG A C 1
ATOM 4579 O O . ARG A 1 565 ? 43.5 0.017 -12.094 1 63.78 565 ARG A O 1
ATOM 4586 N N . ALA A 1 566 ? 42.688 1.032 -13.672 1 53.56 566 ALA A N 1
ATOM 4587 C CA . ALA A 1 566 ? 43.656 0.502 -14.625 1 53.56 566 ALA A CA 1
ATOM 4588 C C . ALA A 1 566 ? 45.094 0.895 -14.234 1 53.56 566 ALA A C 1
ATOM 4590 O O . ALA A 1 566 ? 45.312 1.989 -13.719 1 53.56 566 ALA A O 1
ATOM 4591 N N . ARG A 1 567 ? 46.031 0.02 -14.156 1 46 567 ARG A N 1
ATOM 4592 C CA . ARG A 1 567 ? 47.469 0.188 -13.969 1 46 567 ARG A CA 1
ATOM 4593 C C . ARG A 1 567 ? 47.969 1.444 -14.672 1 46 567 ARG A C 1
ATOM 4595 O O . ARG A 1 567 ? 49.031 1.982 -14.32 1 46 567 ARG A O 1
ATOM 4602 N N . ASP A 1 568 ? 47.406 1.749 -15.742 1 41.66 568 ASP A N 1
ATOM 4603 C CA . ASP A 1 568 ? 48.062 2.859 -16.438 1 41.66 568 ASP A CA 1
ATOM 4604 C C . ASP A 1 568 ? 47.938 4.152 -15.625 1 41.66 568 ASP A C 1
ATOM 4606 O O . ASP A 1 568 ? 48.781 5.055 -15.773 1 41.66 568 ASP A O 1
ATOM 4610 N N . ASP A 1 569 ? 47 4.207 -14.703 1 39.47 569 ASP A N 1
ATOM 4611 C CA . ASP A 1 569 ? 46.938 5.398 -13.867 1 39.47 569 ASP A CA 1
ATOM 4612 C C . ASP A 1 569 ? 47.812 5.219 -12.609 1 39.47 569 ASP A C 1
ATOM 4614 O O . ASP A 1 569 ? 48.094 6.184 -11.898 1 39.47 569 ASP A O 1
ATOM 4618 N N . GLU A 1 570 ? 48.031 4.086 -12.094 1 38.34 570 GLU A N 1
ATOM 4619 C CA . GLU A 1 570 ? 49.094 3.828 -11.117 1 38.34 570 GLU A CA 1
ATOM 4620 C C . GLU A 1 570 ? 50.469 4.086 -11.703 1 38.34 570 GLU A C 1
ATOM 4622 O O . GLU A 1 570 ? 51.406 4.461 -10.984 1 38.34 570 GLU A O 1
ATOM 4627 N N . LEU A 1 571 ? 50.688 3.711 -12.922 1 35.34 571 LEU A N 1
ATOM 4628 C CA . LEU A 1 571 ? 52 4.047 -13.516 1 35.34 571 LEU A CA 1
ATOM 4629 C C . LEU A 1 571 ? 52.25 5.547 -13.438 1 35.34 571 LEU A C 1
ATOM 4631 O O . LEU A 1 571 ? 53.406 5.977 -13.344 1 35.34 571 LEU A O 1
ATOM 4635 N N . SER A 1 572 ? 51.156 6.293 -13.391 1 33.38 572 SER A N 1
ATOM 4636 C CA . SER A 1 572 ? 51.469 7.707 -13.18 1 33.38 572 SER A CA 1
ATOM 4637 C C . SER A 1 572 ? 51.781 7.988 -11.711 1 33.38 572 SER A C 1
ATOM 4639 O O . SER A 1 572 ? 52.594 8.852 -11.398 1 33.38 572 SER A O 1
ATOM 4641 N N . ASP A 1 573 ? 51.25 7.199 -10.773 1 33.34 573 ASP A N 1
ATOM 4642 C CA . ASP A 1 573 ? 51.688 7.383 -9.391 1 33.34 573 ASP A CA 1
ATOM 4643 C C . ASP A 1 573 ? 53 6.656 -9.133 1 33.34 573 ASP A C 1
ATOM 4645 O O . ASP A 1 573 ? 53.812 7.102 -8.32 1 33.34 573 ASP A O 1
ATOM 4649 N N . MET A 1 574 ? 53.188 5.41 -9.648 1 31.11 574 MET A N 1
ATOM 4650 C CA . MET A 1 574 ? 54.5 4.773 -9.406 1 31.11 574 MET A CA 1
ATOM 4651 C C . MET A 1 574 ? 55.594 5.508 -10.148 1 31.11 574 MET A C 1
ATOM 4653 O O . MET A 1 574 ? 56.781 5.211 -9.961 1 31.11 574 MET A O 1
ATOM 4657 N N . ALA A 1 575 ? 55.219 6.223 -11.258 1 31.31 575 ALA A N 1
ATOM 4658 C CA . ALA A 1 575 ? 56.312 7 -11.852 1 31.31 575 ALA A CA 1
ATOM 4659 C C . ALA A 1 575 ? 56.906 7.988 -10.844 1 31.31 575 ALA A C 1
ATOM 4661 O O . ALA A 1 575 ? 58.062 8.328 -10.906 1 31.31 575 ALA A O 1
ATOM 4662 N N . PHE A 1 576 ? 55.969 8.375 -9.836 1 28.75 576 PHE A N 1
ATOM 4663 C CA . PHE A 1 576 ? 56.531 9.258 -8.828 1 28.75 576 PHE A CA 1
ATOM 4664 C C . PHE A 1 576 ? 57.375 8.477 -7.832 1 28.75 576 PHE A C 1
ATOM 4666 O O . PHE A 1 576 ? 58.406 8.969 -7.352 1 28.75 576 PHE A O 1
ATOM 4673 N N . THR A 1 577 ? 56.906 7.305 -7.438 1 29.52 577 THR A N 1
ATOM 4674 C CA . THR A 1 577 ? 57.781 6.668 -6.477 1 29.52 577 THR A CA 1
ATOM 4675 C C . THR A 1 577 ? 59.062 6.184 -7.168 1 29.52 577 THR A C 1
ATOM 4677 O O . THR A 1 577 ? 60.125 6.098 -6.539 1 29.52 577 THR A O 1
ATOM 4680 N N . ASN A 1 578 ? 58.844 5.66 -8.383 1 26.8 578 ASN A N 1
ATOM 4681 C CA . ASN A 1 578 ? 60.125 5.234 -8.969 1 26.8 578 ASN A CA 1
ATOM 4682 C C . ASN A 1 578 ? 60.969 6.426 -9.352 1 26.8 578 ASN A C 1
ATOM 4684 O O . ASN A 1 578 ? 62.031 6.258 -9.961 1 26.8 578 ASN A O 1
ATOM 4688 N N . ALA A 1 579 ? 60.312 7.664 -9.422 1 29.89 579 ALA A N 1
ATOM 4689 C CA . ALA A 1 579 ? 61.219 8.812 -9.555 1 29.89 579 ALA A CA 1
ATOM 4690 C C . ALA A 1 579 ? 62.156 8.914 -8.359 1 29.89 579 ALA A C 1
ATOM 4692 O O . ALA A 1 579 ? 63.25 9.484 -8.461 1 29.89 579 ALA A O 1
ATOM 4693 N N . SER A 1 580 ? 61.625 8.438 -7.238 1 27.77 580 SER A N 1
ATOM 4694 C CA . SER A 1 580 ? 62.656 8.391 -6.215 1 27.77 580 SER A CA 1
ATOM 4695 C C . SER A 1 580 ? 63.688 7.324 -6.531 1 27.77 580 SER A C 1
ATOM 4697 O O . SER A 1 580 ? 64.875 7.445 -6.137 1 27.77 580 SER A O 1
ATOM 4699 N N . LYS A 1 581 ? 63.094 6.25 -7.102 1 32.88 581 LYS A N 1
ATOM 4700 C CA . LYS A 1 581 ? 64.125 5.262 -7.332 1 32.88 581 LYS A CA 1
ATOM 4701 C C . LYS A 1 581 ? 65.062 5.668 -8.508 1 32.88 581 LYS A C 1
ATOM 4703 O O . LYS A 1 581 ? 66.062 5.062 -8.734 1 32.88 581 LYS A O 1
ATOM 4708 N N . SER A 1 582 ? 64.438 6.41 -9.32 1 30.19 582 SER A N 1
ATOM 4709 C CA . SER A 1 582 ? 65.25 6.855 -10.422 1 30.19 582 SER A CA 1
ATOM 4710 C C . SER A 1 582 ? 66.312 7.855 -9.953 1 30.19 582 SER A C 1
ATOM 4712 O O . SER A 1 582 ? 67.188 8.281 -10.734 1 30.19 582 SER A O 1
ATOM 4714 N N . GLN A 1 583 ? 66 8.445 -8.789 1 30.22 583 GLN A N 1
ATOM 4715 C CA . GLN A 1 583 ? 67.188 9.172 -8.211 1 30.22 583 GLN A CA 1
ATOM 4716 C C . GLN A 1 583 ? 68.312 8.242 -7.969 1 30.22 583 GLN A C 1
ATOM 4718 O O . GLN A 1 583 ? 69.5 8.648 -8.109 1 30.22 583 GLN A O 1
ATOM 4723 N N . GLN A 1 584 ? 67.875 6.988 -7.543 1 28.8 584 GLN A N 1
ATOM 4724 C CA . GLN A 1 584 ? 69 6.098 -7.297 1 28.8 584 GLN A CA 1
ATOM 4725 C C . GLN A 1 584 ? 69.688 5.645 -8.609 1 28.8 584 GLN A C 1
ATOM 4727 O O . GLN A 1 584 ? 70.812 5.301 -8.641 1 28.8 584 GLN A O 1
ATOM 4732 N N . ARG A 1 585 ? 68.75 5.484 -9.594 1 31.56 585 ARG A N 1
ATOM 4733 C CA . ARG A 1 585 ? 69.375 5.031 -10.836 1 31.56 585 ARG A CA 1
ATOM 4734 C C . ARG A 1 585 ? 70.25 6.117 -11.445 1 31.56 585 ARG A C 1
ATOM 4736 O O . ARG A 1 585 ? 71.125 5.832 -12.305 1 31.56 585 ARG A O 1
ATOM 4743 N N . GLY A 1 586 ? 69.812 7.328 -11.219 1 31.97 586 GLY A N 1
ATOM 4744 C CA . GLY A 1 586 ? 70.625 8.469 -11.57 1 31.97 586 GLY A CA 1
ATOM 4745 C C . GLY A 1 586 ? 72 8.406 -10.984 1 31.97 586 GLY A C 1
ATOM 4746 O O . GLY A 1 586 ? 72.938 8.891 -11.586 1 31.97 586 GLY A O 1
ATOM 4747 N N . GLN A 1 587 ? 71.938 7.895 -9.766 1 35.06 587 GLN A N 1
ATOM 4748 C CA . GLN A 1 587 ? 73.188 7.691 -9.07 1 35.06 587 GLN A CA 1
ATOM 4749 C C . GLN A 1 587 ? 74 6.578 -9.711 1 35.06 587 GLN A C 1
ATOM 4751 O O . GLN A 1 587 ? 75.25 6.617 -9.703 1 35.06 587 GLN A O 1
ATOM 4756 N N . MET A 1 588 ? 73.25 5.641 -10.258 1 34.47 588 MET A N 1
ATOM 4757 C CA . MET A 1 588 ? 73.938 4.5 -10.828 1 34.47 588 MET A CA 1
ATOM 4758 C C . MET A 1 588 ? 74.562 4.871 -12.164 1 34.47 588 MET A C 1
ATOM 4760 O O . MET A 1 588 ? 75.625 4.379 -12.5 1 34.47 588 MET A O 1
ATOM 4764 N N . LEU A 1 589 ? 73.812 5.637 -12.914 1 35.53 589 LEU A N 1
ATOM 4765 C CA . LEU A 1 589 ? 74.312 6.086 -14.188 1 35.53 589 LEU A CA 1
ATOM 4766 C C . LEU A 1 589 ? 75.562 6.984 -13.969 1 35.53 589 LEU A C 1
ATOM 4768 O O . LEU A 1 589 ? 76.5 6.961 -14.766 1 35.53 589 LEU A O 1
ATOM 4772 N N . GLU A 1 590 ? 75.438 7.738 -12.875 1 36.62 590 GLU A N 1
ATOM 4773 C CA . GLU A 1 590 ? 76.562 8.5 -12.438 1 36.62 590 GLU A CA 1
ATOM 4774 C C . GLU A 1 590 ? 77.75 7.57 -12.125 1 36.62 590 GLU A C 1
ATOM 4776 O O . GLU A 1 590 ? 78.938 7.91 -12.391 1 36.62 590 GLU A O 1
ATOM 4781 N N . GLY A 1 591 ? 77.25 6.406 -11.625 1 36.31 591 GLY A N 1
ATOM 4782 C CA . GLY A 1 591 ? 78.25 5.398 -11.266 1 36.31 591 GLY A CA 1
ATOM 4783 C C . GLY A 1 591 ? 78.938 4.793 -12.469 1 36.31 591 GLY A C 1
ATOM 4784 O O . GLY A 1 591 ? 80.125 4.539 -12.43 1 36.31 591 GLY A O 1
ATOM 4785 N N . VAL A 1 592 ? 78.062 4.559 -13.445 1 42.78 592 VAL A N 1
ATOM 4786 C CA . VAL A 1 592 ? 78.562 3.932 -14.656 1 42.78 592 VAL A CA 1
ATOM 4787 C C . VAL A 1 592 ? 79.5 4.902 -15.375 1 42.78 592 VAL A C 1
ATOM 4789 O O . VAL A 1 592 ? 80.5 4.5 -15.922 1 42.78 592 VAL A O 1
ATOM 4792 N N . PHE A 1 593 ? 78.938 6.172 -15.367 1 40.31 593 PHE A N 1
ATOM 4793 C CA . PHE A 1 593 ? 79.688 7.234 -15.977 1 40.31 593 PHE A CA 1
ATOM 4794 C C . PHE A 1 593 ? 81.062 7.379 -15.281 1 40.31 593 PHE A C 1
ATOM 4796 O O . PHE A 1 593 ? 82.062 7.559 -15.938 1 40.31 593 PHE A O 1
ATOM 4803 N N . MET A 1 594 ? 80.938 7.199 -13.906 1 40.88 594 MET A N 1
ATOM 4804 C CA . MET A 1 594 ? 82.125 7.234 -13.117 1 40.88 594 MET A CA 1
ATOM 4805 C C . MET A 1 594 ? 83 6.035 -13.43 1 40.88 594 MET A C 1
ATOM 4807 O O . MET A 1 594 ? 84.25 6.137 -13.406 1 40.88 594 MET A O 1
ATOM 4811 N N . ALA A 1 595 ? 82.25 4.973 -13.664 1 43.72 595 ALA A N 1
ATOM 4812 C CA . ALA A 1 595 ? 82.938 3.727 -13.953 1 43.72 595 ALA A CA 1
ATOM 4813 C C . ALA A 1 595 ? 83.688 3.791 -15.305 1 43.72 595 ALA A C 1
ATOM 4815 O O . ALA A 1 595 ? 84.812 3.293 -15.453 1 43.72 595 ALA A O 1
ATOM 4816 N N . CYS A 1 596 ? 82.875 4.43 -16.203 1 44.38 596 CYS A N 1
ATOM 4817 C CA . CYS A 1 596 ? 83.438 4.562 -17.547 1 44.38 596 CYS A CA 1
ATOM 4818 C C . CYS A 1 596 ? 84.688 5.484 -17.516 1 44.38 596 CYS A C 1
ATOM 4820 O O . CYS A 1 596 ? 85.688 5.238 -18.203 1 44.38 596 CYS A O 1
ATOM 4822 N N . ILE A 1 597 ? 84.438 6.582 -16.672 1 45.28 597 ILE A N 1
ATOM 4823 C CA . ILE A 1 597 ? 85.562 7.484 -16.484 1 45.28 597 ILE A CA 1
ATOM 4824 C C . ILE A 1 597 ? 86.75 6.723 -15.867 1 45.28 597 ILE A C 1
ATOM 4826 O O . ILE A 1 597 ? 87.875 6.902 -16.281 1 45.28 597 ILE A O 1
ATOM 4830 N N . LEU A 1 598 ? 86.25 5.828 -14.914 1 45.38 598 LEU A N 1
ATOM 4831 C CA . LEU A 1 598 ? 87.312 5.059 -14.227 1 45.38 598 LEU A CA 1
ATOM 4832 C C . LEU A 1 598 ? 88 4.102 -15.188 1 45.38 598 LEU A C 1
ATOM 4834 O O . LEU A 1 598 ? 89.25 3.918 -15.117 1 45.38 598 LEU A O 1
ATOM 4838 N N . LEU A 1 599 ? 87.188 3.547 -16.047 1 48.72 599 LEU A N 1
ATOM 4839 C CA . LEU A 1 599 ? 87.75 2.607 -17.016 1 48.72 599 LEU A CA 1
ATOM 4840 C C . LEU A 1 599 ? 88.688 3.312 -17.969 1 48.72 599 LEU A C 1
ATOM 4842 O O . LEU A 1 599 ? 89.75 2.76 -18.328 1 48.72 599 LEU A O 1
ATOM 4846 N N . ILE A 1 600 ? 88.125 4.535 -18.344 1 49.53 600 ILE A N 1
ATOM 4847 C CA . ILE A 1 600 ? 89 5.324 -19.234 1 49.53 600 ILE A CA 1
ATOM 4848 C C . ILE A 1 600 ? 90.25 5.691 -18.516 1 49.53 600 ILE A C 1
ATOM 4850 O O . ILE A 1 600 ? 91.375 5.625 -19.109 1 49.53 600 ILE A O 1
ATOM 4854 N N . LEU A 1 601 ? 90.062 6 -17.156 1 45.78 601 LEU A N 1
ATOM 4855 C CA . LEU A 1 601 ? 91.25 6.328 -16.375 1 45.78 601 LEU A CA 1
ATOM 4856 C C . LEU A 1 601 ? 92.188 5.125 -16.266 1 45.78 601 LEU A C 1
ATOM 4858 O O . LEU A 1 601 ? 93.375 5.27 -16.328 1 45.78 601 LEU A O 1
ATOM 4862 N N . LEU A 1 602 ? 91.5 3.998 -16.094 1 48.47 602 LEU A N 1
ATOM 4863 C CA . LEU A 1 602 ? 92.312 2.789 -15.93 1 48.47 602 LEU A CA 1
ATOM 4864 C C . LEU A 1 602 ? 93 2.42 -17.234 1 48.47 602 LEU A C 1
ATOM 4866 O O . LEU A 1 602 ? 94.125 1.931 -17.219 1 48.47 602 LEU A O 1
ATOM 4870 N N . ALA A 1 603 ? 92.188 2.652 -18.312 1 50.25 603 ALA A N 1
ATOM 4871 C CA . ALA A 1 603 ? 92.812 2.365 -19.609 1 50.25 603 ALA A CA 1
ATOM 4872 C C . ALA A 1 603 ? 94 3.281 -19.875 1 50.25 603 ALA A C 1
ATOM 4874 O O . ALA A 1 603 ? 95 2.852 -20.422 1 50.25 603 ALA A O 1
ATOM 4875 N N . GLY A 1 604 ? 93.688 4.562 -19.438 1 43.88 604 GLY A N 1
ATOM 4876 C CA . GLY A 1 604 ? 94.812 5.5 -19.547 1 43.88 604 GLY A CA 1
ATOM 4877 C C . GLY A 1 604 ? 96.062 5.07 -18.75 1 43.88 604 GLY A C 1
ATOM 4878 O O . GLY A 1 604 ? 97.188 5.246 -19.203 1 43.88 604 GLY A O 1
ATOM 4879 N N . LEU A 1 605 ? 95.688 4.574 -17.547 1 47.03 605 LEU A N 1
ATOM 4880 C CA . LEU A 1 605 ? 96.75 4.145 -16.672 1 47.03 605 LEU A CA 1
ATOM 4881 C C . LEU A 1 605 ? 97.5 2.98 -17.297 1 47.03 605 LEU A C 1
ATOM 4883 O O . LEU A 1 605 ? 98.75 2.9 -17.188 1 47.03 605 LEU A O 1
ATOM 4887 N N . HIS A 1 606 ? 96.75 2.127 -17.969 1 48.62 606 HIS A N 1
ATOM 4888 C CA . HIS A 1 606 ? 97.438 0.992 -18.594 1 48.62 606 HIS A CA 1
ATOM 4889 C C . HIS A 1 606 ? 98.438 1.453 -19.656 1 48.62 606 HIS A C 1
ATOM 4891 O O . HIS A 1 606 ? 99.5 0.863 -19.812 1 48.62 606 HIS A O 1
ATOM 4897 N N . VAL A 1 607 ? 97.875 2.445 -20.422 1 47.5 607 VAL A N 1
ATOM 4898 C CA . VAL A 1 607 ? 98.75 2.916 -21.469 1 47.5 607 VAL A CA 1
ATOM 4899 C C . VAL A 1 607 ? 100.062 3.48 -20.844 1 47.5 607 VAL A C 1
ATOM 4901 O O . VAL A 1 607 ? 101.125 3.23 -21.328 1 47.5 607 VAL A O 1
ATOM 4904 N N . VAL A 1 608 ? 99.812 4.258 -19.719 1 45.19 608 VAL A N 1
ATOM 4905 C CA . VAL A 1 608 ? 101 4.859 -19.109 1 45.19 608 VAL A CA 1
ATOM 4906 C C . VAL A 1 608 ? 101.938 3.762 -18.625 1 45.19 608 VAL A C 1
ATOM 4908 O O . VAL A 1 608 ? 103.188 3.869 -18.766 1 45.19 608 VAL A O 1
ATOM 4911 N N . LEU A 1 609 ? 101.25 2.75 -18.062 1 47.06 609 LEU A N 1
ATOM 4912 C CA . LEU A 1 609 ? 102.188 1.737 -17.484 1 47.06 609 LEU A CA 1
ATOM 4913 C C . LEU A 1 609 ? 102.875 0.976 -18.594 1 47.06 609 LEU A C 1
ATOM 4915 O O . LEU A 1 609 ? 104 0.543 -18.406 1 47.06 609 LEU A O 1
ATOM 4919 N N . ASP A 1 610 ? 102.188 0.757 -19.688 1 46.69 610 ASP A N 1
ATOM 4920 C CA . ASP A 1 610 ? 102.812 0.032 -20.766 1 46.69 610 ASP A CA 1
ATOM 4921 C C . ASP A 1 610 ? 104.062 0.804 -21.266 1 46.69 610 ASP A C 1
ATOM 4923 O O . ASP A 1 610 ? 105.062 0.21 -21.578 1 46.69 610 ASP A O 1
ATOM 4927 N N . VAL A 1 611 ? 103.75 2.156 -21.391 1 44.81 611 VAL A N 1
ATOM 4928 C CA . VAL A 1 611 ? 104.938 2.92 -21.891 1 44.81 611 VAL A CA 1
ATOM 4929 C C . VAL A 1 611 ? 106.062 2.773 -20.922 1 44.81 611 VAL A C 1
ATOM 4931 O O . VAL A 1 611 ? 107.25 2.684 -21.344 1 44.81 611 VAL A O 1
ATOM 4934 N N . ARG A 1 612 ? 105.688 2.758 -19.625 1 40.47 612 ARG A N 1
ATOM 4935 C CA . ARG A 1 612 ? 106.812 2.658 -18.688 1 40.47 612 ARG A CA 1
ATOM 4936 C C . ARG A 1 612 ? 107.562 1.335 -18.859 1 40.47 612 ARG A C 1
ATOM 4938 O O . ARG A 1 612 ? 108.75 1.237 -18.547 1 40.47 612 ARG A O 1
ATOM 4945 N N . ARG A 1 613 ? 106.75 0.279 -19.125 1 41.22 613 ARG A N 1
ATOM 4946 C CA . ARG A 1 613 ? 107.438 -0.999 -19.219 1 41.22 613 ARG A CA 1
ATOM 4947 C C . ARG A 1 613 ? 108.438 -0.995 -20.375 1 41.22 613 ARG A C 1
ATOM 4949 O O . ARG A 1 613 ? 109.5 -1.615 -20.281 1 41.22 613 ARG A O 1
ATOM 4956 N N . ARG A 1 614 ? 108 -0.359 -21.5 1 39.75 614 ARG A N 1
ATOM 4957 C CA . ARG A 1 614 ? 108.938 -0.475 -22.609 1 39.75 614 ARG A CA 1
ATOM 4958 C C . ARG A 1 614 ? 110.312 0.172 -22.266 1 39.75 614 ARG A C 1
ATOM 4960 O O . ARG A 1 614 ? 111.312 -0.184 -22.828 1 39.75 614 ARG A O 1
ATOM 4967 N N . ARG A 1 615 ? 110.188 1.362 -21.609 1 35.62 615 ARG A N 1
ATOM 4968 C CA . ARG A 1 615 ? 111.5 1.999 -21.359 1 35.62 615 ARG A CA 1
ATOM 4969 C C . ARG A 1 615 ? 112.438 1.085 -20.547 1 35.62 615 ARG A C 1
ATOM 4971 O O . ARG A 1 615 ? 113.625 1.194 -20.625 1 35.62 615 ARG A O 1
ATOM 4978 N N . ARG A 1 616 ? 111.812 0.385 -19.578 1 36 616 ARG A N 1
ATOM 4979 C CA . ARG A 1 616 ? 112.75 -0.303 -18.703 1 36 616 ARG A CA 1
ATOM 4980 C C . ARG A 1 616 ? 113.5 -1.379 -19.453 1 36 616 ARG A C 1
ATOM 4982 O O . ARG A 1 616 ? 114.375 -2.027 -18.891 1 36 616 ARG A O 1
ATOM 4989 N N . ASN A 1 617 ? 113.125 -1.856 -20.656 1 32.22 617 ASN A N 1
ATOM 4990 C CA . ASN A 1 617 ? 114 -2.832 -21.312 1 32.22 617 ASN A CA 1
ATOM 4991 C C . ASN A 1 617 ? 115.375 -2.301 -21.484 1 32.22 617 ASN A C 1
ATOM 4993 O O . ASN A 1 617 ? 116.312 -3.074 -21.703 1 32.22 617 ASN A O 1
ATOM 4997 N N . ARG A 1 618 ? 115.562 -1.037 -22 1 32.28 618 ARG A N 1
ATOM 4998 C CA . ARG A 1 618 ? 116.875 -0.674 -22.516 1 32.28 618 ARG A CA 1
ATOM 4999 C C . ARG A 1 618 ? 117.938 -0.67 -21.406 1 32.28 618 ARG A C 1
ATOM 5001 O O . ARG A 1 618 ? 119.125 -0.874 -21.656 1 32.28 618 ARG A O 1
ATOM 5008 N N . GLU A 1 619 ? 117.688 -0.09 -20.234 1 30.69 619 GLU A N 1
ATOM 5009 C CA . GLU A 1 619 ? 118.875 0.131 -19.422 1 30.69 619 GLU A CA 1
ATOM 5010 C C . GLU A 1 619 ? 119.438 -1.187 -18.891 1 30.69 619 GLU A C 1
ATOM 5012 O O . GLU A 1 619 ? 120.625 -1.307 -18.656 1 30.69 619 GLU A O 1
ATOM 5017 N N . GLU A 1 620 ? 118.625 -2.059 -18.281 1 28.12 620 GLU A N 1
ATOM 5018 C CA . GLU A 1 620 ? 119.25 -3.08 -17.469 1 28.12 620 GLU A CA 1
ATOM 5019 C C . GLU A 1 620 ? 120.188 -3.961 -18.312 1 28.12 620 GLU A C 1
ATOM 5021 O O . GLU A 1 620 ? 119.75 -4.617 -19.25 1 28.12 620 GLU A O 1
ATOM 5026 N N . TYR A 1 621 ? 121.812 -3.727 -18.203 1 27.89 621 TYR A N 1
ATOM 5027 C CA . TYR A 1 621 ? 123.25 -3.711 -18.031 1 27.89 621 TYR A CA 1
ATOM 5028 C C . TYR A 1 621 ? 123.75 -5.062 -17.547 1 27.89 621 TYR A C 1
ATOM 5030 O O . TYR A 1 621 ? 123 -5.895 -17.078 1 27.89 621 TYR A O 1
ATOM 5038 N N . LEU A 1 622 ? 124.75 -4.914 -16.484 1 28.38 622 LEU A N 1
ATOM 5039 C CA . LEU A 1 622 ? 126.125 -5.051 -15.938 1 28.38 622 LEU A CA 1
ATOM 5040 C C . LEU A 1 622 ? 126.188 -6.301 -15.07 1 28.38 622 LEU A C 1
ATOM 5042 O O . LEU A 1 622 ? 127.25 -6.969 -15.062 1 28.38 622 LEU A O 1
ATOM 5046 N N . SER A 1 623 ? 125.625 -6.527 -13.93 1 29.11 623 SER A N 1
ATOM 5047 C CA . SER A 1 623 ? 126.438 -7.371 -13.016 1 29.11 623 SER A CA 1
ATOM 5048 C C . SER A 1 623 ? 126.188 -8.852 -13.32 1 29.11 623 SER A C 1
ATOM 5050 O O . SER A 1 623 ? 126.75 -9.719 -12.609 1 29.11 623 SER A O 1
ATOM 5052 N N . LEU A 1 624 ? 125.5 -9.547 -14.133 1 22.23 624 LEU A N 1
ATOM 5053 C CA . LEU A 1 624 ? 125.688 -10.984 -14.102 1 22.23 624 LEU A CA 1
ATOM 5054 C C . LEU A 1 624 ? 127.188 -11.305 -14.43 1 22.23 624 LEU A C 1
ATOM 5056 O O . LEU A 1 624 ? 127.625 -11.016 -15.539 1 22.23 624 LEU A O 1
ATOM 5060 N N . LYS A 1 625 ? 127.625 -11.289 -13.172 1 18.88 625 LYS A N 1
ATOM 5061 C CA . LYS A 1 625 ? 127.875 -12.109 -11.992 1 18.88 625 LYS A CA 1
ATOM 5062 C C . LYS A 1 625 ? 127 -13.391 -12.031 1 18.88 625 LYS A C 1
ATOM 5064 O O . LYS A 1 625 ? 125.812 -13.359 -12.344 1 18.88 625 LYS A O 1
ATOM 5069 N N . MET B 1 1 ? 42.656 48.25 12.586 1 20.73 1 MET B N 1
ATOM 5070 C CA . MET B 1 1 ? 41.906 48.188 11.336 1 20.73 1 MET B CA 1
ATOM 5071 C C . MET B 1 1 ? 40.5 48.781 11.508 1 20.73 1 MET B C 1
ATOM 5073 O O . MET B 1 1 ? 39.781 48.406 12.438 1 20.73 1 MET B O 1
ATOM 5077 N N . GLU B 1 2 ? 40.25 50 11.047 1 18.72 2 GLU B N 1
ATOM 5078 C CA . GLU B 1 2 ? 39.188 51.031 11.219 1 18.72 2 GLU B CA 1
ATOM 5079 C C . GLU B 1 2 ? 37.844 50.469 10.797 1 18.72 2 GLU B C 1
ATOM 5081 O O . GLU B 1 2 ? 37.719 49.719 9.828 1 18.72 2 GLU B O 1
ATOM 5086 N N . ARG B 1 3 ? 36.844 50.531 11.727 1 21.78 3 ARG B N 1
ATOM 5087 C CA . ARG B 1 3 ? 35.469 50.094 11.93 1 21.78 3 ARG B CA 1
ATOM 5088 C C . ARG B 1 3 ? 34.531 50.719 10.883 1 21.78 3 ARG B C 1
ATOM 5090 O O . ARG B 1 3 ? 34.406 51.938 10.797 1 21.78 3 ARG B O 1
ATOM 5097 N N . HIS B 1 4 ? 34.719 50.188 9.594 1 19.95 4 HIS B N 1
ATOM 5098 C CA . HIS B 1 4 ? 33.938 50.812 8.539 1 19.95 4 HIS B CA 1
ATOM 5099 C C . HIS B 1 4 ? 32.469 50.969 8.961 1 19.95 4 HIS B C 1
ATOM 5101 O O . HIS B 1 4 ? 31.875 50.062 9.516 1 19.95 4 HIS B O 1
ATOM 5107 N N . PRO B 1 5 ? 31.922 52.188 9.25 1 24.73 5 PRO B N 1
ATOM 5108 C CA . PRO B 1 5 ? 30.656 52.688 9.805 1 24.73 5 PRO B CA 1
ATOM 5109 C C . PRO B 1 5 ? 29.453 52.312 8.93 1 24.73 5 PRO B C 1
ATOM 5111 O O . PRO B 1 5 ? 29.375 52.719 7.77 1 24.73 5 PRO B O 1
ATOM 5114 N N . ILE B 1 6 ? 29.125 51.094 8.812 1 23.39 6 ILE B N 1
ATOM 5115 C CA . ILE B 1 6 ? 28.141 50.469 7.934 1 23.39 6 ILE B CA 1
ATOM 5116 C C . ILE B 1 6 ? 26.797 51.188 8.094 1 23.39 6 ILE B C 1
ATOM 5118 O O . ILE B 1 6 ? 26.281 51.312 9.203 1 23.39 6 ILE B O 1
ATOM 5122 N N . GLU B 1 7 ? 26.578 52.156 7.117 1 24.98 7 GLU B N 1
ATOM 5123 C CA . GLU B 1 7 ? 25.453 52.969 6.672 1 24.98 7 GLU B CA 1
ATOM 5124 C C . GLU B 1 7 ? 24.141 52.219 6.734 1 24.98 7 GLU B C 1
ATOM 5126 O O . GLU B 1 7 ? 23.781 51.5 5.793 1 24.98 7 GLU B O 1
ATOM 5131 N N . ALA B 1 8 ? 23.859 51.562 7.758 1 25.78 8 ALA B N 1
ATOM 5132 C CA . ALA B 1 8 ? 22.922 50.5 8.102 1 25.78 8 ALA B CA 1
ATOM 5133 C C . ALA B 1 8 ? 21.484 51.031 8.156 1 25.78 8 ALA B C 1
ATOM 5135 O O . ALA B 1 8 ? 20.531 50.281 8.07 1 25.78 8 ALA B O 1
ATOM 5136 N N . GLU B 1 9 ? 21.188 52.25 8.523 1 27.16 9 GLU B N 1
ATOM 5137 C CA . GLU B 1 9 ? 19.891 52.656 9.047 1 27.16 9 GLU B CA 1
ATOM 5138 C C . GLU B 1 9 ? 18.891 52.938 7.918 1 27.16 9 GLU B C 1
ATOM 5140 O O . GLU B 1 9 ? 17.719 52.625 8.031 1 27.16 9 GLU B O 1
ATOM 5145 N N . GLU B 1 10 ? 19.328 53.562 6.852 1 28.61 10 GLU B N 1
ATOM 5146 C CA . GLU B 1 10 ? 18.453 54.125 5.84 1 28.61 10 GLU B CA 1
ATOM 5147 C C . GLU B 1 10 ? 17.781 53.031 5.02 1 28.61 10 GLU B C 1
ATOM 5149 O O . GLU B 1 10 ? 16.656 53.188 4.551 1 28.61 10 GLU B O 1
ATOM 5154 N N . SER B 1 11 ? 18.516 51.969 4.793 1 28.67 11 SER B N 1
ATOM 5155 C CA . SER B 1 11 ? 17.938 50.969 3.902 1 28.67 11 SER B CA 1
ATOM 5156 C C . SER B 1 11 ? 16.75 50.281 4.551 1 28.67 11 SER B C 1
ATOM 5158 O O . SER B 1 11 ? 15.984 49.562 3.879 1 28.67 11 SER B O 1
ATOM 5160 N N . TRP B 1 12 ? 16.625 50.375 5.844 1 28.67 12 TRP B N 1
ATOM 5161 C CA . TRP B 1 12 ? 15.531 49.75 6.586 1 28.67 12 TRP B CA 1
ATOM 5162 C C . TRP B 1 12 ? 14.234 50.531 6.402 1 28.67 12 TRP B C 1
ATOM 5164 O O . TRP B 1 12 ? 13.164 49.938 6.23 1 28.67 12 TRP B O 1
ATOM 5174 N N . ARG B 1 13 ? 14.172 51.875 6.375 1 35.09 13 ARG B N 1
ATOM 5175 C CA . ARG B 1 13 ? 12.984 52.719 6.254 1 35.09 13 ARG B CA 1
ATOM 5176 C C . ARG B 1 13 ? 12.312 52.531 4.898 1 35.09 13 ARG B C 1
ATOM 5178 O O . ARG B 1 13 ? 11.086 52.469 4.812 1 35.09 13 ARG B O 1
ATOM 5185 N N . SER B 1 14 ? 13.141 52.375 3.893 1 32.41 14 SER B N 1
ATOM 5186 C CA . SER B 1 14 ? 12.547 52.219 2.568 1 32.41 14 SER B CA 1
ATOM 5187 C C . SER B 1 14 ? 11.836 50.875 2.426 1 32.41 14 SER B C 1
ATOM 5189 O O . SER B 1 14 ? 10.852 50.75 1.7 1 32.41 14 SER B O 1
ATOM 5191 N N . PHE B 1 15 ? 12.336 49.844 3.08 1 30.97 15 PHE B N 1
ATOM 5192 C CA . PHE B 1 15 ? 11.664 48.531 3.031 1 30.97 15 PHE B CA 1
ATOM 5193 C C . PHE B 1 15 ? 10.383 48.562 3.854 1 30.97 15 PHE B C 1
ATOM 5195 O O . PHE B 1 15 ? 9.344 48.094 3.404 1 30.97 15 PHE B O 1
ATOM 5202 N N . GLN B 1 16 ? 10.289 49.219 4.988 1 32.81 16 GLN B N 1
ATOM 5203 C CA . GLN B 1 16 ? 9.055 49.406 5.75 1 32.81 16 GLN B CA 1
ATOM 5204 C C . GLN B 1 16 ? 8.023 50.188 4.965 1 32.81 16 GLN B C 1
ATOM 5206 O O . GLN B 1 16 ? 6.832 49.875 4.977 1 32.81 16 GLN B O 1
ATOM 5211 N N . GLU B 1 17 ? 8.406 51.25 4.379 1 37.5 17 GLU B N 1
ATOM 5212 C CA . GLU B 1 17 ? 7.488 52.094 3.609 1 37.5 17 GLU B CA 1
ATOM 5213 C C . GLU B 1 17 ? 6.957 51.344 2.391 1 37.5 17 GLU B C 1
ATOM 5215 O O . GLU B 1 17 ? 5.781 51.469 2.041 1 37.5 17 GLU B O 1
ATOM 5220 N N . HIS B 1 18 ? 7.805 50.531 1.731 1 33.12 18 HIS B N 1
ATOM 5221 C CA . HIS B 1 18 ? 7.293 49.75 0.601 1 33.12 18 HIS B CA 1
ATOM 5222 C C . HIS B 1 18 ? 6.367 48.625 1.068 1 33.12 18 HIS B C 1
ATOM 5224 O O . HIS B 1 18 ? 5.336 48.375 0.448 1 33.12 18 HIS B O 1
ATOM 5230 N N . GLN B 1 19 ? 6.648 48 2.164 1 34.19 19 GLN B N 1
ATOM 5231 C CA . GLN B 1 19 ? 5.754 46.969 2.672 1 34.19 19 GLN B CA 1
ATOM 5232 C C . GLN B 1 19 ? 4.477 47.594 3.246 1 34.19 19 GLN B C 1
ATOM 5234 O O . GLN B 1 19 ? 3.391 47.031 3.096 1 34.19 19 GLN B O 1
ATOM 5239 N N . GLN B 1 20 ? 4.469 48.719 3.904 1 35.19 20 GLN B N 1
ATOM 5240 C CA . GLN B 1 20 ? 3.25 49.375 4.375 1 35.19 20 GLN B CA 1
ATOM 5241 C C . GLN B 1 20 ? 2.359 49.781 3.209 1 35.19 20 GLN B C 1
ATOM 5243 O O . GLN B 1 20 ? 1.134 49.688 3.287 1 35.19 20 GLN B O 1
ATOM 5248 N N . LYS B 1 21 ? 2.775 50.469 2.137 1 39.41 21 LYS B N 1
ATOM 5249 C CA . LYS B 1 21 ? 1.999 50.906 0.989 1 39.41 21 LYS B CA 1
ATOM 5250 C C . LYS B 1 21 ? 1.46 49.75 0.179 1 39.41 21 LYS B C 1
ATOM 5252 O O . LYS B 1 21 ? 0.371 49.812 -0.393 1 39.41 21 LYS B O 1
ATOM 5257 N N . LEU B 1 22 ? 2.293 48.688 0.02 1 33.19 22 LEU B N 1
ATOM 5258 C CA . LEU B 1 22 ? 1.711 47.531 -0.629 1 33.19 22 LEU B CA 1
ATOM 5259 C C . LEU B 1 22 ? 0.664 46.875 0.267 1 33.19 22 LEU B C 1
ATOM 5261 O O . LEU B 1 22 ? -0.245 46.188 -0.224 1 33.19 22 LEU B O 1
ATOM 5265 N N . GLU B 1 23 ? 0.721 47.062 1.577 1 33.31 23 GLU B N 1
ATOM 5266 C CA . GLU B 1 23 ? -0.252 46.5 2.506 1 33.31 23 GLU B CA 1
ATOM 5267 C C . GLU B 1 23 ? -1.59 47.25 2.418 1 33.31 23 GLU B C 1
ATOM 5269 O O . GLU B 1 23 ? -2.65 46.625 2.506 1 33.31 23 GLU B O 1
ATOM 5274 N N . GLU B 1 24 ? -1.663 48.656 2.439 1 32.06 24 GLU B N 1
ATOM 5275 C CA . GLU B 1 24 ? -2.945 49.344 2.584 1 32.06 24 GLU B CA 1
ATOM 5276 C C . GLU B 1 24 ? -3.857 49.062 1.394 1 32.06 24 GLU B C 1
ATOM 5278 O O . GLU B 1 24 ? -5.059 48.844 1.562 1 32.06 24 GLU B O 1
ATOM 5283 N N . SER B 1 25 ? -3.455 49.438 0.129 1 30.59 25 SER B N 1
ATOM 5284 C CA . SER B 1 25 ? -4.371 49.469 -1.006 1 30.59 25 SER B CA 1
ATOM 5285 C C . SER B 1 25 ? -4.777 48.062 -1.413 1 30.59 25 SER B C 1
ATOM 5287 O O . SER B 1 25 ? -5.934 47.812 -1.763 1 30.59 25 SER B O 1
ATOM 5289 N N . SER B 1 26 ? -3.832 47.156 -1.626 1 29.22 26 SER B N 1
ATOM 5290 C CA . SER B 1 26 ? -4.148 45.875 -2.264 1 29.22 26 SER B CA 1
ATOM 5291 C C . SER B 1 26 ? -4.742 44.906 -1.263 1 29.22 26 SER B C 1
ATOM 5293 O O . SER B 1 26 ? -5.25 43.844 -1.649 1 29.22 26 SER B O 1
ATOM 5295 N N . GLN B 1 27 ? -4.562 45.125 0.011 1 27.86 27 GLN B N 1
ATOM 5296 C CA . GLN B 1 27 ? -4.949 44.125 1.008 1 27.86 27 GLN B CA 1
ATOM 5297 C C . GLN B 1 27 ? -6.465 44.094 1.206 1 27.86 27 GLN B C 1
ATOM 5299 O O . GLN B 1 27 ? -7.027 43.094 1.617 1 27.86 27 GLN B O 1
ATOM 5304 N N . GLN B 1 28 ? -7.195 45.281 1.313 1 27.22 28 GLN B N 1
ATOM 5305 C CA . GLN B 1 28 ? -8.594 45.312 1.734 1 27.22 28 GLN B CA 1
ATOM 5306 C C . GLN B 1 28 ? -9.469 44.5 0.786 1 27.22 28 GLN B C 1
ATOM 5308 O O . GLN B 1 28 ? -10.43 43.844 1.219 1 27.22 28 GLN B O 1
ATOM 5313 N N . ARG B 1 29 ? -9.445 44.719 -0.535 1 27.3 29 ARG B N 1
ATOM 5314 C CA . ARG B 1 29 ? -10.531 44.375 -1.446 1 27.3 29 ARG B CA 1
ATOM 5315 C C . ARG B 1 29 ? -10.547 42.875 -1.762 1 27.3 29 ARG B C 1
ATOM 5317 O O . ARG B 1 29 ? -11.547 42.344 -2.234 1 27.3 29 ARG B O 1
ATOM 5324 N N . ARG B 1 30 ? -9.43 42.281 -1.946 1 26.44 30 ARG B N 1
ATOM 5325 C CA . ARG B 1 30 ? -9.414 41.031 -2.703 1 26.44 30 ARG B CA 1
ATOM 5326 C C . ARG B 1 30 ? -9.781 39.844 -1.815 1 26.44 30 ARG B C 1
ATOM 5328 O O . ARG B 1 30 ? -9.734 38.719 -2.256 1 26.44 30 ARG B O 1
ATOM 5335 N N . TYR B 1 31 ? -9.727 40 -0.54 1 26.16 31 TYR B N 1
ATOM 5336 C CA . TYR B 1 31 ? -9.945 38.781 0.239 1 26.16 31 TYR B CA 1
ATOM 5337 C C . TYR B 1 31 ? -11.273 38.125 -0.128 1 26.16 31 TYR B C 1
ATOM 5339 O O . TYR B 1 31 ? -11.305 36.969 -0.501 1 26.16 31 TYR B O 1
ATOM 5347 N N . LEU B 1 32 ? -12.359 38.312 0.864 1 26.56 32 LEU B N 1
ATOM 5348 C CA . LEU B 1 32 ? -13.531 37.531 1.204 1 26.56 32 LEU B CA 1
ATOM 5349 C C . LEU B 1 32 ? -14.633 37.719 0.161 1 26.56 32 LEU B C 1
ATOM 5351 O O . LEU B 1 32 ? -15.734 37.188 0.318 1 26.56 32 LEU B O 1
ATOM 5355 N N . LYS B 1 33 ? -14.508 38.625 -0.726 1 27.23 33 LYS B N 1
ATOM 5356 C CA . LYS B 1 33 ? -15.703 38.938 -1.519 1 27.23 33 LYS B CA 1
ATOM 5357 C C . LYS B 1 33 ? -16.125 37.719 -2.357 1 27.23 33 LYS B C 1
ATOM 5359 O O . LYS B 1 33 ? -17.297 37.562 -2.668 1 27.23 33 LYS B O 1
ATOM 5364 N N . HIS B 1 34 ? -15.141 37.094 -2.934 1 28.11 34 HIS B N 1
ATOM 5365 C CA . HIS B 1 34 ? -15.562 36.219 -4.02 1 28.11 34 HIS B CA 1
ATOM 5366 C C . HIS B 1 34 ? -16.312 35 -3.486 1 28.11 34 HIS B C 1
ATOM 5368 O O . HIS B 1 34 ? -16.719 34.125 -4.258 1 28.11 34 HIS B O 1
ATOM 5374 N N . HIS B 1 35 ? -16.234 34.812 -2.189 1 28.77 35 HIS B N 1
ATOM 5375 C CA . HIS B 1 35 ? -16.984 33.625 -1.793 1 28.77 35 HIS B CA 1
ATOM 5376 C C . HIS B 1 35 ? -18.484 33.812 -1.967 1 28.77 35 HIS B C 1
ATOM 5378 O O . HIS B 1 35 ? -19.266 32.875 -1.814 1 28.77 35 HIS B O 1
ATOM 5384 N N . GLN B 1 36 ? -19.016 35.062 -2.008 1 27.2 36 GLN B N 1
ATOM 5385 C CA . GLN B 1 36 ? -20.453 35.312 -1.849 1 27.2 36 GLN B CA 1
ATOM 5386 C C . GLN B 1 36 ? -21.219 34.969 -3.125 1 27.2 36 GLN B C 1
ATOM 5388 O O . GLN B 1 36 ? -22.344 34.469 -3.066 1 27.2 36 GLN B O 1
ATOM 5393 N N . LYS B 1 37 ? -20.688 35.312 -4.277 1 27.34 37 LYS B N 1
ATOM 5394 C CA . LYS B 1 37 ? -21.656 35.5 -5.355 1 27.34 37 LYS B CA 1
ATOM 5395 C C . LYS B 1 37 ? -22.125 34.156 -5.898 1 27.34 37 LYS B C 1
ATOM 5397 O O . LYS B 1 37 ? -23.297 33.969 -6.227 1 27.34 37 LYS B O 1
ATOM 5402 N N . HIS B 1 38 ? -21.094 33.25 -6.133 1 28.75 38 HIS B N 1
ATOM 5403 C CA . HIS B 1 38 ? -21.547 32.25 -7.082 1 28.75 38 HIS B CA 1
ATOM 5404 C C . HIS B 1 38 ? -22.484 31.234 -6.418 1 28.75 38 HIS B C 1
ATOM 5406 O O . HIS B 1 38 ? -22.984 30.328 -7.074 1 28.75 38 HIS B O 1
ATOM 5412 N N . LEU B 1 39 ? -22.5 31.25 -5.117 1 29.39 39 LEU B N 1
ATOM 5413 C CA . LEU B 1 39 ? -23.484 30.328 -4.57 1 29.39 39 LEU B CA 1
ATOM 5414 C C . LEU B 1 39 ? -24.906 30.812 -4.859 1 29.39 39 LEU B C 1
ATOM 5416 O O . LEU B 1 39 ? -25.875 30.141 -4.504 1 29.39 39 LEU B O 1
ATOM 5420 N N . GLU B 1 40 ? -25.078 32.062 -5.414 1 27.73 40 GLU B N 1
ATOM 5421 C CA . GLU B 1 40 ? -26.453 32.531 -5.543 1 27.73 40 GLU B CA 1
ATOM 5422 C C . GLU B 1 40 ? -27.234 31.688 -6.562 1 27.73 40 GLU B C 1
ATOM 5424 O O . GLU B 1 40 ? -28.422 31.469 -6.402 1 27.73 40 GLU B O 1
ATOM 5429 N N . GLU B 1 41 ? -26.578 31.453 -7.773 1 28.61 41 GLU B N 1
ATOM 5430 C CA . GLU B 1 41 ? -27.531 31.219 -8.867 1 28.61 41 GLU B CA 1
ATOM 5431 C C . GLU B 1 41 ? -28.281 29.906 -8.68 1 28.61 41 GLU B C 1
ATOM 5433 O O . GLU B 1 41 ? -29.469 29.828 -8.961 1 28.61 41 GLU B O 1
ATOM 5438 N N . ASP B 1 42 ? -27.469 28.797 -8.562 1 28.16 42 ASP B N 1
ATOM 5439 C CA . ASP B 1 42 ? -28.156 27.641 -9.125 1 28.16 42 ASP B CA 1
ATOM 5440 C C . ASP B 1 42 ? -29.25 27.125 -8.18 1 28.16 42 ASP B C 1
ATOM 5442 O O . ASP B 1 42 ? -29.828 26.078 -8.414 1 28.16 42 ASP B O 1
ATOM 5446 N N . LEU B 1 43 ? -29.172 27.594 -6.965 1 27.5 43 LEU B N 1
ATOM 5447 C CA . LEU B 1 43 ? -30.078 26.828 -6.109 1 27.5 43 LEU B CA 1
ATOM 5448 C C . LEU B 1 43 ? -31.516 27.25 -6.324 1 27.5 43 LEU B C 1
ATOM 5450 O O . LEU B 1 43 ? -32.094 27.906 -5.469 1 27.5 43 LEU B O 1
ATOM 5454 N N . SER B 1 44 ? -31.953 27.734 -7.441 1 27.89 44 SER B N 1
ATOM 5455 C CA . SER B 1 44 ? -33.375 28.047 -7.488 1 27.89 44 SER B CA 1
ATOM 5456 C C . SER B 1 44 ? -34.219 26.797 -7.309 1 27.89 44 SER B C 1
ATOM 5458 O O . SER B 1 44 ? -34.875 26.344 -8.25 1 27.89 44 SER B O 1
ATOM 5460 N N . LEU B 1 45 ? -33.719 25.703 -6.754 1 28.88 45 LEU B N 1
ATOM 5461 C CA . LEU B 1 45 ? -34.75 24.703 -6.75 1 28.88 45 LEU B CA 1
ATOM 5462 C C . LEU B 1 45 ? -36 25.203 -6.016 1 28.88 45 LEU B C 1
ATOM 5464 O O . LEU B 1 45 ? -35.875 25.906 -5.008 1 28.88 45 LEU B O 1
ATOM 5468 N N . ASP B 1 46 ? -37.188 25.141 -6.582 1 29.22 46 ASP B N 1
ATOM 5469 C CA . ASP B 1 46 ? -38.594 25.391 -6.277 1 29.22 46 ASP B CA 1
ATOM 5470 C C . ASP B 1 46 ? -39.062 24.641 -5.027 1 29.22 46 ASP B C 1
ATOM 5472 O O . ASP B 1 46 ? -39.531 23.5 -5.125 1 29.22 46 ASP B O 1
ATOM 5476 N N . VAL B 1 47 ? -38.312 24.312 -3.977 1 32.66 47 VAL B N 1
ATOM 5477 C CA . VAL B 1 47 ? -38.969 23.562 -2.914 1 32.66 47 VAL B CA 1
ATOM 5478 C C . VAL B 1 47 ? -40.094 24.406 -2.297 1 32.66 47 VAL B C 1
ATOM 5480 O O . VAL B 1 47 ? -39.875 25.547 -1.9 1 32.66 47 VAL B O 1
ATOM 5483 N N . ASP B 1 48 ? -41.344 24.016 -2.354 1 34.28 48 ASP B N 1
ATOM 5484 C CA . ASP B 1 48 ? -42.562 24.516 -1.769 1 34.28 48 ASP B CA 1
ATOM 5485 C C . ASP B 1 48 ? -42.375 24.844 -0.287 1 34.28 48 ASP B C 1
ATOM 5487 O O . ASP B 1 48 ? -42.625 25.969 0.142 1 34.28 48 ASP B O 1
ATOM 5491 N N . SER B 1 49 ? -43.188 23.953 0.676 1 39.84 49 SER B N 1
ATOM 5492 C CA . SER B 1 49 ? -43.688 24.281 2.008 1 39.84 49 SER B CA 1
ATOM 5493 C C . SER B 1 49 ? -42.531 24.625 2.957 1 39.84 49 SER B C 1
ATOM 5495 O O . SER B 1 49 ? -42.719 25.375 3.912 1 39.84 49 SER B O 1
ATOM 5497 N N . ASN B 1 50 ? -41.469 23.703 3.422 1 48.5 50 ASN B N 1
ATOM 5498 C CA . ASN B 1 50 ? -40.688 23.938 4.645 1 48.5 50 ASN B CA 1
ATOM 5499 C C . ASN B 1 50 ? -39.75 25.141 4.496 1 48.5 50 ASN B C 1
ATOM 5501 O O . ASN B 1 50 ? -38.562 24.969 4.219 1 48.5 50 ASN B O 1
ATOM 5505 N N . THR B 1 51 ? -40.219 26.219 4.27 1 64.94 51 THR B N 1
ATOM 5506 C CA . THR B 1 51 ? -39.625 27.5 3.939 1 64.94 51 THR B CA 1
ATOM 5507 C C . THR B 1 51 ? -38.906 28.078 5.141 1 64.94 51 THR B C 1
ATOM 5509 O O . THR B 1 51 ? -37.781 28.594 5.004 1 64.94 51 THR B O 1
ATOM 5512 N N . ASP B 1 52 ? -39.656 27.953 6.367 1 78.25 52 ASP B N 1
ATOM 5513 C CA . ASP B 1 52 ? -39.031 28.578 7.531 1 78.25 52 ASP B CA 1
ATOM 5514 C C . ASP B 1 52 ? -37.75 27.859 7.922 1 78.25 52 ASP B C 1
ATOM 5516 O O . ASP B 1 52 ? -36.781 28.484 8.289 1 78.25 52 ASP B O 1
ATOM 5520 N N . LEU B 1 53 ? -37.781 26.625 7.871 1 81.88 53 LEU B N 1
ATOM 5521 C CA . LEU B 1 53 ? -36.594 25.844 8.227 1 81.88 53 LEU B CA 1
ATOM 5522 C C . LEU B 1 53 ? -35.469 26.078 7.215 1 81.88 53 LEU B C 1
ATOM 5524 O O . LEU B 1 53 ? -34.312 26.125 7.582 1 81.88 53 LEU B O 1
ATOM 5528 N N . LEU B 1 54 ? -35.875 26.156 6.023 1 84.69 54 LEU B N 1
ATOM 5529 C CA . LEU B 1 54 ? -34.875 26.469 4.988 1 84.69 54 LEU B CA 1
ATOM 5530 C C . LEU B 1 54 ? -34.25 27.828 5.227 1 84.69 54 LEU B C 1
ATOM 5532 O O . LEU B 1 54 ? -33.062 28.016 5.055 1 84.69 54 LEU B O 1
ATOM 5536 N N . LYS B 1 55 ? -35.125 28.703 5.645 1 85.31 55 LYS B N 1
ATOM 5537 C CA . LYS B 1 55 ? -34.625 30.047 5.953 1 85.31 55 LYS B CA 1
ATOM 5538 C C . LYS B 1 55 ? -33.656 30.016 7.148 1 85.31 55 LYS B C 1
ATOM 5540 O O . LYS B 1 55 ? -32.656 30.719 7.16 1 85.31 55 LYS B O 1
ATOM 5545 N N . LEU B 1 56 ? -34.062 29.281 8.07 1 87 56 LEU B N 1
ATOM 5546 C CA . LEU B 1 56 ? -33.219 29.141 9.242 1 87 56 LEU B CA 1
ATOM 5547 C C . LEU B 1 56 ? -31.859 28.531 8.867 1 87 56 LEU B C 1
ATOM 5549 O O . LEU B 1 56 ? -30.812 28.953 9.344 1 87 56 LEU B O 1
ATOM 5553 N N . GLU B 1 57 ? -31.906 27.484 8.062 1 88 57 GLU B N 1
ATOM 5554 C CA . GLU B 1 57 ? -30.688 26.844 7.602 1 88 57 GLU B CA 1
ATOM 5555 C C . GLU B 1 57 ? -29.797 27.828 6.84 1 88 57 GLU B C 1
ATOM 5557 O O . GLU B 1 57 ? -28.578 27.844 7.016 1 88 57 GLU B O 1
ATOM 5562 N N . GLN B 1 58 ? -30.359 28.594 6.047 1 86.25 58 GLN B N 1
ATOM 5563 C CA . GLN B 1 58 ? -29.641 29.594 5.281 1 86.25 58 GLN B CA 1
ATOM 5564 C C . GLN B 1 58 ? -29.016 30.641 6.199 1 86.25 58 GLN B C 1
ATOM 5566 O O . GLN B 1 58 ? -27.875 31.078 5.969 1 86.25 58 GLN B O 1
ATOM 5571 N N . ALA B 1 59 ? -29.75 31.016 7.195 1 86.38 59 ALA B N 1
ATOM 5572 C CA . ALA B 1 59 ? -29.25 32 8.164 1 86.38 59 ALA B CA 1
ATOM 5573 C C . ALA B 1 59 ? -28.062 31.438 8.922 1 86.38 59 ALA B C 1
ATOM 5575 O O . ALA B 1 59 ? -27.078 32.156 9.164 1 86.38 59 ALA B O 1
ATOM 5576 N N . LYS B 1 60 ? -28.203 30.297 9.258 1 86.5 60 LYS B N 1
ATOM 5577 C CA . LYS B 1 60 ? -27.109 29.641 9.969 1 86.5 60 LYS B CA 1
ATOM 5578 C C . LYS B 1 60 ? -25.875 29.516 9.078 1 86.5 60 LYS B C 1
ATOM 5580 O O . LYS B 1 60 ? -24.75 29.688 9.547 1 86.5 60 LYS B O 1
ATOM 5585 N N . GLU B 1 61 ? -26.094 29.156 7.859 1 86.81 61 GLU B N 1
ATOM 5586 C CA . GLU B 1 61 ? -24.984 29.094 6.906 1 86.81 61 GLU B CA 1
ATOM 5587 C C . GLU B 1 61 ? -24.312 30.453 6.75 1 86.81 61 GLU B C 1
ATOM 5589 O O . GLU B 1 61 ? -23.078 30.531 6.742 1 86.81 61 GLU B O 1
ATOM 5594 N N . LYS B 1 62 ? -25.094 31.438 6.699 1 83.12 62 LYS B N 1
ATOM 5595 C CA . LYS B 1 62 ? -24.562 32.781 6.59 1 83.12 62 LYS B CA 1
ATOM 5596 C C . LYS B 1 62 ? -23.781 33.188 7.844 1 83.12 62 LYS B C 1
ATOM 5598 O O . LYS B 1 62 ? -22.734 33.812 7.754 1 83.12 62 LYS B O 1
ATOM 5603 N N . ALA B 1 63 ? -24.312 32.844 8.938 1 84.44 63 ALA B N 1
ATOM 5604 C CA . ALA B 1 63 ? -23.641 33.125 10.211 1 84.44 63 ALA B CA 1
ATOM 5605 C C . ALA B 1 63 ? -22.297 32.406 10.297 1 84.44 63 ALA B C 1
ATOM 5607 O O . ALA B 1 63 ? -21.328 32.969 10.805 1 84.44 63 ALA B O 1
ATOM 5608 N N . TYR B 1 64 ? -22.359 31.234 9.875 1 81.19 64 TYR B N 1
ATOM 5609 C CA . TYR B 1 64 ? -21.109 30.453 9.875 1 81.19 64 TYR B CA 1
ATOM 5610 C C . TYR B 1 64 ? -20.078 31.109 8.977 1 81.19 64 TYR B C 1
ATOM 5612 O O . TYR B 1 64 ? -18.906 31.266 9.367 1 81.19 64 TYR B O 1
ATOM 5620 N N . LEU B 1 65 ? -20.469 31.406 7.797 1 79.56 65 LEU B N 1
ATOM 5621 C CA . LEU B 1 65 ? -19.547 32 6.84 1 79.56 65 LEU B CA 1
ATOM 5622 C C . LEU B 1 65 ? -19 33.312 7.359 1 79.56 65 LEU B C 1
ATOM 5624 O O . LEU B 1 65 ? -17.828 33.656 7.141 1 79.56 65 LEU B O 1
ATOM 5628 N N . PHE B 1 66 ? -19.828 34 8.078 1 79.31 66 PHE B N 1
ATOM 5629 C CA . PHE B 1 66 ? -19.406 35.281 8.68 1 79.31 66 PHE B CA 1
ATOM 5630 C C . PHE B 1 66 ? -18.375 35.031 9.766 1 79.31 66 PHE B C 1
ATOM 5632 O O . PHE B 1 66 ? -17.375 35.75 9.867 1 79.31 66 PHE B O 1
ATOM 5639 N N . LYS B 1 67 ? -18.641 34.062 10.531 1 76.5 67 LYS B N 1
ATOM 5640 C CA . LYS B 1 67 ? -17.703 33.719 11.602 1 76.5 67 LYS B CA 1
ATOM 5641 C C . LYS B 1 67 ? -16.359 33.281 11.031 1 76.5 67 LYS B C 1
ATOM 5643 O O . LYS B 1 67 ? -15.305 33.594 11.586 1 76.5 67 LYS B O 1
ATOM 5648 N N . VAL B 1 68 ? -16.453 32.5 10 1 75.25 68 VAL B N 1
ATOM 5649 C CA . VAL B 1 68 ? -15.227 32 9.352 1 75.25 68 VAL B CA 1
ATOM 5650 C C . VAL B 1 68 ? -14.438 33.188 8.805 1 75.25 68 VAL B C 1
ATOM 5652 O O . VAL B 1 68 ? -13.211 33.25 8.938 1 75.25 68 VAL B O 1
ATOM 5655 N N . GLU B 1 69 ? -15.133 34.062 8.242 1 73.94 69 GLU B N 1
ATOM 5656 C CA . GLU B 1 69 ? -14.484 35.25 7.695 1 73.94 69 GLU B CA 1
ATOM 5657 C C . GLU B 1 69 ? -13.836 36.094 8.797 1 73.94 69 GLU B C 1
ATOM 5659 O O . GLU B 1 69 ? -12.719 36.562 8.641 1 73.94 69 GLU B O 1
ATOM 5664 N N . LYS B 1 70 ? -14.531 36.219 9.812 1 72.25 70 LYS B N 1
ATOM 5665 C CA . LYS B 1 70 ? -14.008 36.969 10.938 1 72.25 70 LYS B CA 1
ATOM 5666 C C . LYS B 1 70 ? -12.805 36.281 11.57 1 72.25 70 LYS B C 1
ATOM 5668 O O . LYS B 1 70 ? -11.805 36.938 11.898 1 72.25 70 LYS B O 1
ATOM 5673 N N . SER B 1 71 ? -12.969 35.031 11.766 1 70.88 71 SER B N 1
ATOM 5674 C CA . SER B 1 71 ? -11.875 34.25 12.336 1 70.88 71 SER B CA 1
ATOM 5675 C C . SER B 1 71 ? -10.648 34.25 11.43 1 70.88 71 SER B C 1
ATOM 5677 O O . SER B 1 71 ? -9.516 34.344 11.898 1 70.88 71 SER B O 1
ATOM 5679 N N . ALA B 1 72 ? -10.953 34.062 10.172 1 68.19 72 ALA B N 1
ATOM 5680 C CA . ALA B 1 72 ? -9.859 34.094 9.195 1 68.19 72 ALA B CA 1
ATOM 5681 C C . ALA B 1 72 ? -9.125 35.438 9.281 1 68.19 72 ALA B C 1
ATOM 5683 O O . ALA B 1 72 ? -7.895 35.469 9.234 1 68.19 72 ALA B O 1
ATOM 5684 N N . ALA B 1 73 ? -9.828 36.5 9.461 1 66.06 73 ALA B N 1
ATOM 5685 C CA . ALA B 1 73 ? -9.242 37.844 9.57 1 66.06 73 ALA B CA 1
ATOM 5686 C C . ALA B 1 73 ? -8.422 37.969 10.852 1 66.06 73 ALA B C 1
ATOM 5688 O O . ALA B 1 73 ? -7.316 38.5 10.828 1 66.06 73 ALA B O 1
ATOM 5689 N N . ASP B 1 74 ? -8.969 37.406 11.852 1 71.44 74 ASP B N 1
ATOM 5690 C CA . ASP B 1 74 ? -8.266 37.438 13.133 1 71.44 74 ASP B CA 1
ATOM 5691 C C . ASP B 1 74 ? -7.004 36.594 13.094 1 71.44 74 ASP B C 1
ATOM 5693 O O . ASP B 1 74 ? -5.953 37 13.586 1 71.44 74 ASP B O 1
ATOM 5697 N N . ASN B 1 75 ? -7.227 35.438 12.547 1 66.12 75 ASN B N 1
ATOM 5698 C CA . ASN B 1 75 ? -6.086 34.531 12.422 1 66.12 75 ASN B CA 1
ATOM 5699 C C . ASN B 1 75 ? -4.996 35.125 11.539 1 66.12 75 ASN B C 1
ATOM 5701 O O . ASN B 1 75 ? -3.807 34.969 11.82 1 66.12 75 ASN B O 1
ATOM 5705 N N . GLN B 1 76 ? -5.418 35.719 10.492 1 67.25 76 GLN B N 1
ATOM 5706 C CA . GLN B 1 76 ? -4.461 36.375 9.617 1 67.25 76 GLN B CA 1
ATOM 5707 C C . GLN B 1 76 ? -3.705 37.469 10.359 1 67.25 76 GLN B C 1
ATOM 5709 O O . GLN B 1 76 ? -2.486 37.594 10.227 1 67.25 76 GLN B O 1
ATOM 5714 N N . ARG B 1 77 ? -4.395 38.156 11.164 1 67.94 77 ARG B N 1
ATOM 5715 C CA . ARG B 1 77 ? -3.762 39.219 11.938 1 67.94 77 ARG B CA 1
ATOM 5716 C C . ARG B 1 77 ? -2.771 38.656 12.945 1 67.94 77 ARG B C 1
ATOM 5718 O O . ARG B 1 77 ? -1.662 39.156 13.094 1 67.94 77 ARG B O 1
ATOM 5725 N N . LYS B 1 78 ? -3.191 37.625 13.57 1 70.44 78 LYS B N 1
ATOM 5726 C CA . LYS B 1 78 ? -2.314 36.969 14.539 1 70.44 78 LYS B CA 1
ATOM 5727 C C . LYS B 1 78 ? -1.092 36.375 13.852 1 70.44 78 LYS B C 1
ATOM 5729 O O . LYS B 1 78 ? 0.028 36.5 14.352 1 70.44 78 LYS B O 1
ATOM 5734 N N . ALA B 1 79 ? -1.397 35.688 12.781 1 69.25 79 ALA B N 1
ATOM 5735 C CA . ALA B 1 79 ? -0.321 35.094 12.016 1 69.25 79 ALA B CA 1
ATOM 5736 C C . ALA B 1 79 ? 0.679 36.125 11.531 1 69.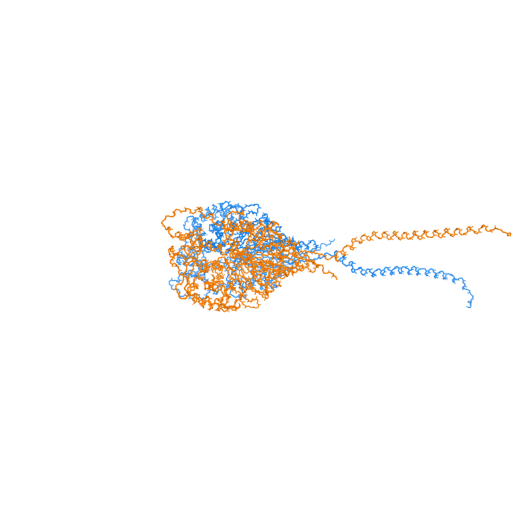25 79 ALA B C 1
ATOM 5738 O O . ALA B 1 79 ? 1.892 35.906 11.57 1 69.25 79 ALA B O 1
ATOM 5739 N N . GLU B 1 80 ? 0.213 37.219 11.109 1 68.81 80 GLU B N 1
ATOM 5740 C CA . GLU B 1 80 ? 1.067 38.281 10.625 1 68.81 80 GLU B CA 1
ATOM 5741 C C . GLU B 1 80 ? 1.923 38.844 11.758 1 68.81 80 GLU B C 1
ATOM 5743 O O . GLU B 1 80 ? 3.107 39.156 11.562 1 68.81 80 GLU B O 1
ATOM 5748 N N .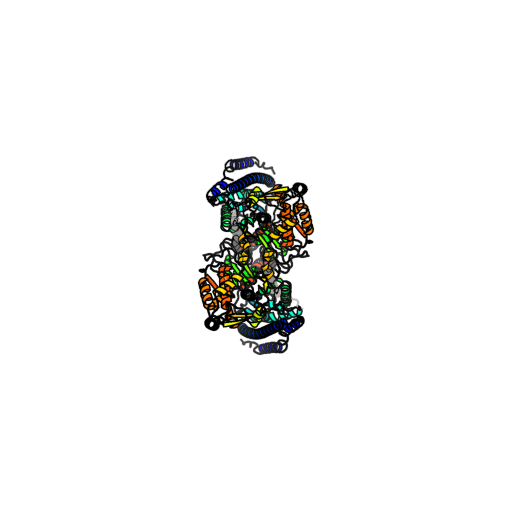 LYS B 1 81 ? 1.296 38.969 12.844 1 73.31 81 LYS B N 1
ATOM 5749 C CA . LYS B 1 81 ? 2.041 39.469 14 1 73.31 81 LYS B CA 1
ATOM 5750 C C . LYS B 1 81 ? 3.141 38.5 14.406 1 73.31 81 LYS B C 1
ATOM 5752 O O . LYS B 1 81 ? 4.273 38.906 14.68 1 73.31 81 LYS B O 1
ATOM 5757 N N . ALA B 1 82 ? 2.756 37.281 14.469 1 74.44 82 ALA B N 1
ATOM 5758 C CA . ALA B 1 82 ? 3.736 36.25 14.805 1 74.44 82 ALA B CA 1
ATOM 5759 C C . ALA B 1 82 ? 4.848 36.156 13.766 1 74.44 82 ALA B C 1
ATOM 5761 O O . ALA B 1 82 ? 6.023 36.031 14.109 1 74.44 82 ALA B O 1
ATOM 5762 N N . HIS B 1 83 ? 4.43 36.25 12.586 1 75.12 83 HIS B N 1
ATOM 5763 C CA . HIS B 1 83 ? 5.375 36.25 11.477 1 75.12 83 HIS B CA 1
ATOM 5764 C C . HIS B 1 83 ? 6.352 37.438 11.594 1 75.12 83 HIS B C 1
ATOM 5766 O O . HIS B 1 83 ? 7.562 37.25 11.453 1 75.12 83 HIS B O 1
ATOM 5772 N N . LYS B 1 84 ? 5.863 38.531 11.891 1 71.56 84 LYS B N 1
ATOM 5773 C CA . LYS B 1 84 ? 6.691 39.75 12 1 71.56 84 LYS B CA 1
ATOM 5774 C C . LYS B 1 84 ? 7.684 39.625 13.156 1 71.56 84 LYS B C 1
ATOM 5776 O O . LYS B 1 84 ? 8.844 40 13.031 1 71.56 84 LYS B O 1
ATOM 5781 N N . LYS B 1 85 ? 7.172 39.125 14.211 1 74.19 85 LYS B N 1
ATOM 5782 C CA . LYS B 1 85 ? 8.039 38.938 15.359 1 74.19 85 LYS B CA 1
ATOM 5783 C C . LYS B 1 85 ? 9.172 37.938 15.031 1 74.19 85 LYS B C 1
ATOM 5785 O O . LYS B 1 85 ? 10.328 38.188 15.375 1 74.19 85 LYS B O 1
ATOM 5790 N N . ARG B 1 86 ? 8.859 36.938 14.422 1 77.12 86 ARG B N 1
ATOM 5791 C CA . ARG B 1 86 ? 9.852 35.938 14.039 1 77.12 86 ARG B CA 1
ATOM 5792 C C . ARG B 1 86 ? 10.875 36.531 13.078 1 77.12 86 ARG B C 1
ATOM 5794 O O . ARG B 1 86 ? 12.078 36.25 13.203 1 77.12 86 ARG B O 1
ATOM 5801 N N . MET B 1 87 ? 10.367 37.25 12.195 1 74.25 87 MET B N 1
ATOM 5802 C CA . MET B 1 87 ? 11.242 37.875 11.203 1 74.25 87 MET B CA 1
ATOM 5803 C C . MET B 1 87 ? 12.25 38.812 11.875 1 74.25 87 MET B C 1
ATOM 5805 O O . MET B 1 87 ? 13.422 38.844 11.492 1 74.25 87 MET B O 1
ATOM 5809 N N . LYS B 1 88 ? 11.773 39.469 12.82 1 71.12 88 LYS B N 1
ATOM 5810 C CA . LYS B 1 88 ? 12.664 40.375 13.539 1 71.12 88 LYS B CA 1
ATOM 5811 C C . LYS B 1 88 ? 13.758 39.594 14.266 1 71.12 88 LYS B C 1
ATOM 5813 O O . LYS B 1 88 ? 14.922 40 14.25 1 71.12 88 LYS B O 1
ATOM 5818 N N . GLU B 1 89 ? 13.383 38.531 14.836 1 73.5 89 GLU B N 1
ATOM 5819 C CA . GLU B 1 89 ? 14.352 37.688 15.539 1 73.5 89 GLU B CA 1
ATOM 5820 C C . GLU B 1 89 ? 15.367 37.094 14.578 1 73.5 89 GLU B C 1
ATOM 5822 O O . GLU B 1 89 ? 16.547 37.031 14.891 1 73.5 89 GLU B O 1
ATOM 5827 N N . LEU B 1 90 ? 14.859 36.656 13.531 1 75.25 90 LEU B N 1
ATOM 5828 C CA . LEU B 1 90 ? 15.703 36 12.555 1 75.25 90 LEU B CA 1
ATOM 5829 C C . LEU B 1 90 ? 16.625 37 11.859 1 75.25 90 LEU B C 1
ATOM 5831 O O . LEU B 1 90 ? 17.734 36.625 11.445 1 75.25 90 LEU B O 1
ATOM 5835 N N . TYR B 1 91 ? 16.141 38.156 11.766 1 68.12 91 TYR B N 1
ATOM 5836 C CA . TYR B 1 91 ? 16.969 39.188 11.164 1 68.12 91 TYR B CA 1
ATOM 5837 C C . TYR B 1 91 ? 18.203 39.469 12.023 1 68.12 91 TYR B C 1
ATOM 5839 O O . TYR B 1 91 ? 19.297 39.75 11.492 1 68.12 91 TYR B O 1
ATOM 5847 N N . THR B 1 92 ? 17.953 39.344 13.234 1 68.19 92 THR B N 1
ATOM 5848 C CA . THR B 1 92 ? 19.094 39.562 14.133 1 68.19 92 THR B CA 1
ATOM 5849 C C . THR B 1 92 ? 20.078 38.406 14.055 1 68.19 92 THR B C 1
ATOM 5851 O O . THR B 1 92 ? 21.297 38.656 14.055 1 68.19 92 THR B O 1
ATOM 5854 N N . ASN B 1 93 ? 19.641 37.219 14.031 1 76 93 ASN B N 1
ATOM 5855 C CA . ASN B 1 93 ? 20.484 36.031 13.953 1 76 93 ASN B CA 1
ATOM 5856 C C . ASN B 1 93 ? 19.766 34.875 13.266 1 76 93 ASN B C 1
ATOM 5858 O O . ASN B 1 93 ? 18.922 34.219 13.867 1 76 93 ASN B O 1
ATOM 5862 N N . SER B 1 94 ? 20.172 34.688 12.094 1 77.12 94 SER B N 1
ATOM 5863 C CA . SER B 1 94 ? 19.516 33.625 11.352 1 77.12 94 SER B CA 1
ATOM 5864 C C . SER B 1 94 ? 19.969 32.25 11.828 1 77.12 94 SER B C 1
ATOM 5866 O O . SER B 1 94 ? 19.266 31.25 11.648 1 77.12 94 SER B O 1
ATOM 5868 N N . GLY B 1 95 ? 21.094 32.188 12.367 1 77.31 95 GLY B N 1
ATOM 5869 C CA . GLY B 1 95 ? 21.641 30.922 12.844 1 77.31 95 GLY B CA 1
ATOM 5870 C C . GLY B 1 95 ? 22.109 30 11.727 1 77.31 95 GLY B C 1
ATOM 5871 O O . GLY B 1 95 ? 22.359 28.812 11.953 1 77.31 95 GLY B O 1
ATOM 5872 N N . ILE B 1 96 ? 22.219 30.531 10.531 1 84.19 96 ILE B N 1
ATOM 5873 C CA . ILE B 1 96 ? 22.578 29.734 9.367 1 84.19 96 ILE B CA 1
ATOM 5874 C C . ILE B 1 96 ? 24.109 29.656 9.25 1 84.19 96 ILE B C 1
ATOM 5876 O O . ILE B 1 96 ? 24.797 30.656 9.445 1 84.19 96 ILE B O 1
ATOM 5880 N N . ALA B 1 97 ? 24.531 28.453 8.977 1 81.81 97 ALA B N 1
ATOM 5881 C CA . ALA B 1 97 ? 25.969 28.25 8.75 1 81.81 97 ALA B CA 1
ATOM 5882 C C . ALA B 1 97 ? 26.375 28.75 7.367 1 81.81 97 ALA B C 1
ATOM 5884 O O . ALA B 1 97 ? 25.625 28.609 6.398 1 81.81 97 ALA B O 1
ATOM 5885 N N . ARG B 1 98 ? 27.625 29.25 7.215 1 82.31 98 ARG B N 1
ATOM 5886 C CA . ARG B 1 98 ? 28.094 29.906 5.996 1 82.31 98 ARG B CA 1
ATOM 5887 C C . ARG B 1 98 ? 28.344 28.875 4.895 1 82.31 98 ARG B C 1
ATOM 5889 O O . ARG B 1 98 ? 28.062 29.141 3.723 1 82.31 98 ARG B O 1
ATOM 5896 N N . ASP B 1 99 ? 28.75 27.688 5.207 1 89.19 99 ASP B N 1
ATOM 5897 C CA . ASP B 1 99 ? 29.266 26.781 4.188 1 89.19 99 ASP B CA 1
ATOM 5898 C C . ASP B 1 99 ? 28.219 25.719 3.84 1 89.19 99 ASP B C 1
ATOM 5900 O O . ASP B 1 99 ? 28.484 24.844 3.004 1 89.19 99 ASP B O 1
ATOM 5904 N N . THR B 1 100 ? 27.047 25.828 4.328 1 92.88 100 THR B N 1
ATOM 5905 C CA . THR B 1 100 ? 26.031 24.828 4.09 1 92.88 100 THR B CA 1
ATOM 5906 C C . THR B 1 100 ? 25.156 25.203 2.9 1 92.88 100 THR B C 1
ATOM 5908 O O . THR B 1 100 ? 25.156 26.359 2.467 1 92.88 100 THR B O 1
ATOM 5911 N N . VAL B 1 101 ? 24.562 24.219 2.33 1 95.62 101 VAL B N 1
ATOM 5912 C CA . VAL B 1 101 ? 23.516 24.438 1.334 1 95.62 101 VAL B CA 1
ATOM 5913 C C . VAL B 1 101 ? 22.156 24.188 1.959 1 95.62 101 VAL B C 1
ATOM 5915 O O . VAL B 1 101 ? 22.062 23.672 3.078 1 95.62 101 VAL B O 1
ATOM 5918 N N . HIS B 1 102 ? 21.125 24.656 1.201 1 96.12 102 HIS B N 1
ATOM 5919 C CA . HIS B 1 102 ? 19.828 24.672 1.848 1 96.12 102 HIS B CA 1
ATOM 5920 C C . HIS B 1 102 ? 18.75 24.062 0.941 1 96.12 102 HIS B C 1
ATOM 5922 O O . HIS B 1 102 ? 18.969 23.922 -0.265 1 96.12 102 HIS B O 1
ATOM 5928 N N . GLY B 1 103 ? 17.672 23.641 1.487 1 96.44 103 GLY B N 1
ATOM 5929 C CA . GLY B 1 103 ? 16.438 23.219 0.842 1 96.44 103 GLY B CA 1
ATOM 5930 C C . GLY B 1 103 ? 15.219 23.375 1.723 1 96.44 103 GLY B C 1
ATOM 5931 O O . GLY B 1 103 ? 15.336 23.516 2.941 1 96.44 103 GLY B O 1
ATOM 5932 N N . PHE B 1 104 ? 14.086 23.438 1.085 1 97.12 104 PHE B N 1
ATOM 5933 C CA . PHE B 1 104 ? 12.852 23.75 1.792 1 97.12 104 PHE B CA 1
ATOM 5934 C C . PHE B 1 104 ? 11.781 22.703 1.513 1 97.12 104 PHE B C 1
ATOM 5936 O O . PHE B 1 104 ? 11.711 22.172 0.409 1 97.12 104 PHE B O 1
ATOM 5943 N N . MET B 1 105 ? 11.023 22.391 2.527 1 97.56 105 MET B N 1
ATOM 5944 C CA . MET B 1 105 ? 9.836 21.547 2.404 1 97.56 105 MET B CA 1
ATOM 5945 C C . MET B 1 105 ? 8.594 22.297 2.873 1 97.56 105 MET B C 1
ATOM 5947 O O . MET B 1 105 ? 8.508 22.688 4.035 1 97.56 105 MET B O 1
ATOM 5951 N N . ILE B 1 106 ? 7.68 22.547 1.962 1 97.88 106 ILE B N 1
ATOM 5952 C CA . ILE B 1 106 ? 6.375 23.078 2.359 1 97.88 106 ILE B CA 1
ATOM 5953 C C . ILE B 1 106 ? 5.41 21.906 2.602 1 97.88 106 ILE B C 1
ATOM 5955 O O . ILE B 1 106 ? 5.051 21.188 1.668 1 97.88 106 ILE B O 1
ATOM 5959 N N . ASP B 1 107 ? 5.066 21.703 3.773 1 96.62 107 ASP B N 1
ATOM 5960 C CA . ASP B 1 107 ? 4.059 20.75 4.219 1 96.62 107 ASP B CA 1
ATOM 5961 C C . ASP B 1 107 ? 2.656 21.359 4.137 1 96.62 107 ASP B C 1
ATOM 5963 O O . ASP B 1 107 ? 2.27 22.156 4.988 1 96.62 107 ASP B O 1
ATOM 5967 N N . ALA B 1 108 ? 1.963 20.969 3.104 1 96.81 108 ALA B N 1
ATOM 5968 C CA . ALA B 1 108 ? 0.62 21.5 2.898 1 96.81 108 ALA B CA 1
ATOM 5969 C C . ALA B 1 108 ? -0.442 20.516 3.381 1 96.81 108 ALA B C 1
ATOM 5971 O O . ALA B 1 108 ? -0.916 19.672 2.611 1 96.81 108 ALA B O 1
ATOM 5972 N N . GLY B 1 109 ? -0.935 20.719 4.547 1 90.44 109 GLY B N 1
ATOM 5973 C CA . GLY B 1 109 ? -1.892 19.812 5.176 1 90.44 109 GLY B CA 1
ATOM 5974 C C . GLY B 1 109 ? -3.311 20.359 5.156 1 90.44 109 GLY B C 1
ATOM 5975 O O . GLY B 1 109 ? -3.592 21.359 4.504 1 90.44 109 GLY B O 1
ATOM 5976 N N . SER B 1 110 ? -4.145 19.609 5.867 1 89.81 110 SER B N 1
ATOM 5977 C CA . SER B 1 110 ? -5.574 19.922 5.879 1 89.81 110 SER B CA 1
ATOM 5978 C C . SER B 1 110 ? -5.863 21.172 6.691 1 89.81 110 SER B C 1
ATOM 5980 O O . SER B 1 110 ? -6.844 21.875 6.434 1 89.81 110 SER B O 1
ATOM 5982 N N . THR B 1 111 ? -4.953 21.469 7.664 1 86.81 111 THR B N 1
ATOM 5983 C CA . THR B 1 111 ? -5.25 22.562 8.57 1 86.81 111 THR B CA 1
ATOM 5984 C C . THR B 1 111 ? -4.383 23.781 8.25 1 86.81 111 THR B C 1
ATOM 5986 O O . THR B 1 111 ? -4.633 24.875 8.742 1 86.81 111 THR B O 1
ATOM 5989 N N . GLY B 1 112 ? -3.361 23.547 7.508 1 90.88 112 GLY B N 1
ATOM 5990 C CA . GLY B 1 112 ? -2.455 24.625 7.164 1 90.88 112 GLY B CA 1
ATOM 5991 C C . GLY B 1 112 ? -1.265 24.172 6.344 1 90.88 112 GLY B C 1
ATOM 5992 O O . GLY B 1 112 ? -1.146 23 6.016 1 90.88 112 GLY B O 1
ATOM 5993 N N . SER B 1 113 ? -0.51 25.141 5.953 1 93.5 113 SER B N 1
ATOM 5994 C CA . SER B 1 113 ? 0.742 24.891 5.246 1 93.5 113 SER B CA 1
ATOM 5995 C C . SER B 1 113 ? 1.935 25.438 6.027 1 93.5 113 SER B C 1
ATOM 5997 O O . SER B 1 113 ? 1.89 26.547 6.539 1 93.5 113 SER B O 1
ATOM 5999 N N . ARG B 1 114 ? 2.959 24.625 6.164 1 93.25 114 ARG B N 1
ATOM 6000 C CA . ARG B 1 114 ? 4.152 24.984 6.922 1 93.25 114 ARG B CA 1
ATOM 6001 C C . ARG B 1 114 ? 5.41 24.812 6.082 1 93.25 114 ARG B C 1
ATOM 6003 O O . ARG B 1 114 ? 5.59 23.781 5.43 1 93.25 114 ARG B O 1
ATOM 6010 N N . ILE B 1 115 ? 6.23 25.828 6.141 1 95.5 115 ILE B N 1
ATOM 6011 C CA . ILE B 1 115 ? 7.52 25.688 5.469 1 95.5 115 ILE B CA 1
ATOM 6012 C C . ILE B 1 115 ? 8.594 25.297 6.484 1 95.5 115 ILE B C 1
ATOM 6014 O O . ILE B 1 115 ? 8.578 25.766 7.625 1 95.5 115 ILE B O 1
ATOM 6018 N N . HIS B 1 116 ? 9.406 24.359 6.133 1 95.12 116 HIS B N 1
ATOM 6019 C CA . HIS B 1 116 ? 10.586 23.953 6.883 1 95.12 116 HIS B CA 1
ATOM 6020 C C . HIS B 1 116 ? 11.859 24.203 6.086 1 95.12 116 HIS B C 1
ATOM 6022 O O . HIS B 1 116 ? 11.977 23.75 4.941 1 95.12 116 HIS B O 1
ATOM 6028 N N . LEU B 1 117 ? 12.742 24.938 6.734 1 95.19 117 LEU B N 1
ATOM 6029 C CA . LEU B 1 117 ? 14.039 25.156 6.105 1 95.19 117 LEU B CA 1
ATOM 6030 C C . LEU B 1 117 ? 15.078 24.188 6.641 1 95.19 117 LEU B C 1
ATOM 6032 O O . LEU B 1 117 ? 15.133 23.922 7.844 1 95.19 117 LEU B O 1
ATOM 6036 N N . PHE B 1 118 ? 15.844 23.625 5.715 1 95.5 118 PHE B N 1
ATOM 6037 C CA . PHE B 1 118 ? 16.875 22.656 6.074 1 95.5 118 PHE B CA 1
ATOM 6038 C C . PHE B 1 118 ? 18.234 23.078 5.535 1 95.5 118 PHE B C 1
ATOM 6040 O O . PHE B 1 118 ? 18.312 23.828 4.562 1 95.5 118 PHE B O 1
ATOM 6047 N N . GLU B 1 119 ? 19.266 22.672 6.23 1 95.31 119 GLU B N 1
ATOM 6048 C CA . GLU B 1 119 ? 20.641 22.859 5.777 1 95.31 119 GLU B CA 1
ATOM 6049 C C . GLU B 1 119 ? 21.406 21.547 5.801 1 95.31 119 GLU B C 1
ATOM 6051 O O . GLU B 1 119 ? 21.109 20.656 6.594 1 95.31 119 GLU B O 1
ATOM 6056 N N . TRP B 1 120 ? 22.344 21.312 4.898 1 95.12 120 TRP B N 1
ATOM 6057 C CA . TRP B 1 120 ? 23.219 20.156 4.891 1 95.12 120 TRP B CA 1
ATOM 6058 C C . TRP B 1 120 ? 24.547 20.484 4.23 1 95.12 120 TRP B C 1
ATOM 6060 O O . TRP B 1 120 ? 24.703 21.562 3.631 1 95.12 120 TRP B O 1
ATOM 6070 N N . GLU B 1 121 ? 25.516 19.672 4.391 1 94 121 GLU B N 1
ATOM 6071 C CA . GLU B 1 121 ? 26.812 19.828 3.742 1 94 121 GLU B CA 1
ATOM 6072 C C . GLU B 1 121 ? 26.703 19.641 2.232 1 94 121 GLU B C 1
ATOM 6074 O O . GLU B 1 121 ? 25.969 18.781 1.762 1 94 121 GLU B O 1
ATOM 6079 N N . PRO B 1 122 ? 27.469 20.5 1.541 1 93.88 122 PRO B N 1
ATOM 6080 C CA . PRO B 1 122 ? 27.469 20.297 0.09 1 93.88 122 PRO B CA 1
ATOM 6081 C C . PRO B 1 122 ? 27.844 18.875 -0.312 1 93.88 122 PRO B C 1
ATOM 6083 O O . PRO B 1 122 ? 28.719 18.266 0.304 1 93.88 122 PRO B O 1
ATOM 6086 N N . ARG B 1 123 ? 27.203 18.312 -1.317 1 92 123 ARG B N 1
ATOM 6087 C CA . ARG B 1 123 ? 27.422 16.938 -1.784 1 92 123 ARG B CA 1
ATOM 6088 C C . ARG B 1 123 ? 28.562 16.891 -2.791 1 92 123 ARG B C 1
ATOM 6090 O O . ARG B 1 123 ? 28.344 16.625 -3.975 1 92 123 ARG B O 1
ATOM 6097 N N . VAL B 1 124 ? 29.688 17.094 -2.264 1 91.88 124 VAL B N 1
ATOM 6098 C CA . VAL B 1 124 ? 30.922 17.109 -3.057 1 91.88 124 VAL B CA 1
ATOM 6099 C C . VAL B 1 124 ? 31.906 16.094 -2.492 1 91.88 124 VAL B C 1
ATOM 6101 O O . VAL B 1 124 ? 32.156 16.047 -1.281 1 91.88 124 VAL B O 1
ATOM 6104 N N . LEU B 1 125 ? 32.344 15.203 -3.389 1 91.56 125 LEU B N 1
ATOM 6105 C CA . LEU B 1 125 ? 33.375 14.234 -3.029 1 91.56 125 LEU B CA 1
ATOM 6106 C C . LEU B 1 125 ? 34.781 14.797 -3.301 1 91.56 125 LEU B C 1
ATOM 6108 O O . LEU B 1 125 ? 35 15.406 -4.348 1 91.56 125 LEU B O 1
ATOM 6112 N N . HIS B 1 126 ? 35.719 14.57 -2.371 1 88.81 126 HIS B N 1
ATOM 6113 C CA . HIS B 1 126 ? 37 15.242 -2.469 1 88.81 126 HIS B CA 1
ATOM 6114 C C . HIS B 1 126 ? 38.156 14.234 -2.529 1 88.81 126 HIS B C 1
ATOM 6116 O O . HIS B 1 126 ? 39.312 14.602 -2.787 1 88.81 126 HIS B O 1
ATOM 6122 N N . SER B 1 127 ? 37.844 12.961 -2.229 1 87.5 127 SER B N 1
ATOM 6123 C CA . SER B 1 127 ? 38.906 11.953 -2.182 1 87.5 127 SER B CA 1
ATOM 6124 C C . SER B 1 127 ? 38.438 10.633 -2.781 1 87.5 127 SER B C 1
ATOM 6126 O O . SER B 1 127 ? 37.25 10.438 -3.01 1 87.5 127 SER B O 1
ATOM 6128 N N . HIS B 1 128 ? 39.438 9.844 -3.047 1 85 128 HIS B N 1
ATOM 6129 C CA . HIS B 1 128 ? 39.156 8.5 -3.523 1 85 128 HIS B CA 1
ATOM 6130 C C . HIS B 1 128 ? 38.312 7.727 -2.504 1 85 128 HIS B C 1
ATOM 6132 O O . HIS B 1 128 ? 37.438 6.961 -2.875 1 85 128 HIS B O 1
ATOM 6138 N N . ARG B 1 129 ? 38.688 7.945 -1.402 1 88.44 129 ARG B N 1
ATOM 6139 C CA . ARG B 1 129 ? 37.938 7.285 -0.339 1 88.44 129 ARG B CA 1
ATOM 6140 C C . ARG B 1 129 ? 36.5 7.738 -0.329 1 88.44 129 ARG B C 1
ATOM 6142 O O . ARG B 1 129 ? 35.594 6.926 -0.149 1 88.44 129 ARG B O 1
ATOM 6149 N N . ASP B 1 130 ? 36.281 9.008 -0.575 1 89.62 130 ASP B N 1
ATOM 6150 C CA . ASP B 1 130 ? 34.938 9.555 -0.661 1 89.62 130 ASP B CA 1
ATOM 6151 C C . ASP B 1 130 ? 34.156 8.898 -1.793 1 89.62 130 ASP B C 1
ATOM 6153 O O . ASP B 1 130 ? 32.969 8.586 -1.634 1 89.62 130 ASP B O 1
ATOM 6157 N N . VAL B 1 131 ? 34.844 8.789 -2.787 1 88.75 131 VAL B N 1
ATOM 6158 C CA . VAL B 1 131 ? 34.219 8.227 -3.979 1 88.75 131 VAL B CA 1
ATOM 6159 C C . VAL B 1 131 ? 33.812 6.773 -3.713 1 88.75 131 VAL B C 1
ATOM 6161 O O . VAL B 1 131 ? 32.688 6.371 -4.008 1 88.75 131 VAL B O 1
ATOM 6164 N N . GLN B 1 132 ? 34.688 6.062 -3.127 1 87.44 132 GLN B N 1
ATOM 6165 C CA . GLN B 1 132 ? 34.406 4.664 -2.816 1 87.44 132 GLN B CA 1
ATOM 6166 C C . GLN B 1 132 ? 33.25 4.547 -1.825 1 87.44 132 GLN B C 1
ATOM 6168 O O . GLN B 1 132 ? 32.406 3.666 -1.958 1 87.44 132 GLN B O 1
ATOM 6173 N N . ASP B 1 133 ? 33.25 5.387 -0.899 1 90.06 133 ASP B N 1
ATOM 6174 C CA . ASP B 1 133 ? 32.188 5.375 0.102 1 90.06 133 ASP B CA 1
ATOM 6175 C C . ASP B 1 133 ? 30.844 5.695 -0.53 1 90.06 133 ASP B C 1
ATOM 6177 O O . ASP B 1 133 ? 29.828 5.086 -0.181 1 90.06 133 ASP B O 1
ATOM 6181 N N . ALA B 1 134 ? 30.844 6.621 -1.411 1 88.62 134 ALA B N 1
ATOM 6182 C CA . ALA B 1 134 ? 29.609 7.012 -2.088 1 88.62 134 ALA B CA 1
ATOM 6183 C C . ALA B 1 134 ? 29.094 5.879 -2.971 1 88.62 134 ALA B C 1
ATOM 6185 O O . ALA B 1 134 ? 27.891 5.605 -2.994 1 88.62 134 ALA B O 1
ATOM 6186 N N . LEU B 1 135 ? 30.031 5.195 -3.621 1 86.94 135 LEU B N 1
ATOM 6187 C CA . LEU B 1 135 ? 29.672 4.129 -4.551 1 86.94 135 LEU B CA 1
ATOM 6188 C C . LEU B 1 135 ? 29.188 2.896 -3.797 1 86.94 135 LEU B C 1
ATOM 6190 O O . LEU B 1 135 ? 28.438 2.084 -4.348 1 86.94 135 LEU B O 1
ATOM 6194 N N . SER B 1 136 ? 29.578 2.795 -2.531 1 87.25 136 SER B N 1
ATOM 6195 C CA . SER B 1 136 ? 29.219 1.615 -1.752 1 87.25 136 SER B CA 1
ATOM 6196 C C . SER B 1 136 ? 28.031 1.906 -0.824 1 87.25 136 SER B C 1
ATOM 6198 O O . SER B 1 136 ? 27.672 1.075 0.013 1 87.25 136 SER B O 1
ATOM 6200 N N . GLY B 1 137 ? 27.484 3.068 -0.934 1 86.88 137 GLY B N 1
ATOM 6201 C CA . GLY B 1 137 ? 26.312 3.404 -0.154 1 86.88 137 GLY B CA 1
ATOM 6202 C C . GLY B 1 137 ? 26.625 3.775 1.282 1 86.88 137 GLY B C 1
ATOM 6203 O O . GLY B 1 137 ? 25.75 3.736 2.148 1 86.88 137 GLY B O 1
ATOM 6204 N N . HIS B 1 138 ? 27.891 4.133 1.542 1 89.25 138 HIS B N 1
ATOM 6205 C CA . HIS B 1 138 ? 28.312 4.434 2.906 1 89.25 138 HIS B CA 1
ATOM 6206 C C . HIS B 1 138 ? 28.328 5.938 3.16 1 89.25 138 HIS B C 1
ATOM 6208 O O . HIS B 1 138 ? 28.578 6.379 4.281 1 89.25 138 HIS B O 1
ATOM 6214 N N . LYS B 1 139 ? 28.094 6.719 2.146 1 89.19 139 LYS B N 1
ATOM 6215 C CA . LYS B 1 139 ? 28.062 8.172 2.301 1 89.19 139 LYS B CA 1
ATOM 6216 C C . LYS B 1 139 ? 26.656 8.711 2.057 1 89.19 139 LYS B C 1
ATOM 6218 O O . LYS B 1 139 ? 26.094 8.539 0.971 1 89.19 139 LYS B O 1
ATOM 6223 N N . LEU B 1 140 ? 26.078 9.32 3.066 1 89.75 140 LEU B N 1
ATOM 6224 C CA . LEU B 1 140 ? 24.734 9.891 3.02 1 89.75 140 LEU B CA 1
ATOM 6225 C C . LEU B 1 140 ? 24.734 11.328 3.529 1 89.75 140 LEU B C 1
ATOM 6227 O O . LEU B 1 140 ? 25.625 11.719 4.289 1 89.75 140 LEU B O 1
ATOM 6231 N N . SER B 1 141 ? 23.859 12.109 3.002 1 91.06 141 SER B N 1
ATOM 6232 C CA . SER B 1 141 ? 23.656 13.484 3.459 1 91.06 141 SER B CA 1
ATOM 6233 C C . SER B 1 141 ? 22.562 13.562 4.512 1 91.06 141 SER B C 1
ATOM 6235 O O . SER B 1 141 ? 21.547 12.867 4.41 1 91.06 141 SER B O 1
ATOM 6237 N N . PHE B 1 142 ? 22.766 14.469 5.465 1 90.75 142 PHE B N 1
ATOM 6238 C CA . PHE B 1 142 ? 21.859 14.594 6.598 1 90.75 142 PHE B CA 1
ATOM 6239 C C . PHE B 1 142 ? 21.297 16 6.672 1 90.75 142 PHE B C 1
ATOM 6241 O O . PHE B 1 142 ? 22.047 16.984 6.781 1 90.75 142 PHE B O 1
ATOM 6248 N N . PRO B 1 143 ? 19.969 16.078 6.672 1 92.69 143 PRO B N 1
ATOM 6249 C CA . PRO B 1 143 ? 19.359 17.406 6.84 1 92.69 143 PRO B CA 1
ATOM 6250 C C . PRO B 1 143 ? 19.344 17.859 8.297 1 92.69 143 PRO B C 1
ATOM 6252 O O . PRO B 1 143 ? 19 17.078 9.188 1 92.69 143 PRO B O 1
ATOM 6255 N N . ASN B 1 144 ? 19.766 19.031 8.5 1 89.56 144 ASN B N 1
ATOM 6256 C CA . ASN B 1 144 ? 19.625 19.703 9.797 1 89.56 144 ASN B CA 1
ATOM 6257 C C . ASN B 1 144 ? 18.609 20.828 9.742 1 89.56 144 ASN B C 1
ATOM 6259 O O . ASN B 1 144 ? 18.375 21.406 8.688 1 89.56 144 ASN B O 1
ATOM 6263 N N . SER B 1 145 ? 17.953 21.016 10.844 1 87.62 145 SER B N 1
ATOM 6264 C CA . SER B 1 145 ? 16.984 22.094 10.945 1 87.62 145 SER B CA 1
ATOM 6265 C C . SER B 1 145 ? 16.891 22.625 12.375 1 87.62 145 SER B C 1
ATOM 6267 O O . SER B 1 145 ? 17.469 22.031 13.297 1 87.62 145 SER B O 1
ATOM 6269 N N . GLN B 1 146 ? 16.359 23.812 12.469 1 81.88 146 GLN B N 1
ATOM 6270 C CA . GLN B 1 146 ? 16.016 24.406 13.758 1 81.88 146 GLN B CA 1
ATOM 6271 C C . GLN B 1 146 ? 14.539 24.734 13.836 1 81.88 146 GLN B C 1
ATOM 6273 O O . GLN B 1 146 ? 13.914 25.078 12.828 1 81.88 146 GLN B O 1
ATOM 6278 N N . SER B 1 147 ? 14.055 24.672 15 1 76.31 147 SER B N 1
ATOM 6279 C CA . SER B 1 147 ? 12.633 24.938 15.203 1 76.31 147 SER B CA 1
ATOM 6280 C C . SER B 1 147 ? 12.258 26.344 14.719 1 76.31 147 SER B C 1
ATOM 6282 O O . SER B 1 147 ? 11.141 26.562 14.25 1 76.31 147 SER B O 1
ATOM 6284 N N . ARG B 1 148 ? 13.219 27.281 14.781 1 79.12 148 ARG B N 1
ATOM 6285 C CA . ARG B 1 148 ? 12.953 28.656 14.391 1 79.12 148 ARG B CA 1
ATOM 6286 C C . ARG B 1 148 ? 12.898 28.797 12.867 1 79.12 148 ARG B C 1
ATOM 6288 O O . ARG B 1 148 ? 12.469 29.828 12.352 1 79.12 148 ARG B O 1
ATOM 6295 N N . TRP B 1 149 ? 13.305 27.781 12.188 1 86.31 149 TRP B N 1
ATOM 6296 C CA . TRP B 1 149 ? 13.352 27.828 10.727 1 86.31 149 TRP B CA 1
ATOM 6297 C C . TRP B 1 149 ? 12.07 27.25 10.125 1 86.31 149 TRP B C 1
ATOM 6299 O O . TRP B 1 149 ? 12.133 26.453 9.188 1 86.31 149 TRP B O 1
ATOM 6309 N N . SER B 1 150 ? 10.953 27.547 10.711 1 88.69 150 SER B N 1
ATOM 6310 C CA . SER B 1 150 ? 9.648 27.109 10.219 1 88.69 150 SER B CA 1
ATOM 6311 C C . SER B 1 150 ? 8.594 28.203 10.406 1 88.69 150 SER B C 1
ATOM 6313 O O . SER B 1 150 ? 8.672 28.984 11.352 1 88.69 150 SER B O 1
ATOM 6315 N N . ASP B 1 151 ? 7.73 28.281 9.508 1 88.62 151 ASP B N 1
ATOM 6316 C CA . ASP B 1 151 ? 6.578 29.188 9.57 1 88.62 151 ASP B CA 1
ATOM 6317 C C . ASP B 1 151 ? 5.324 28.5 9.031 1 88.62 151 ASP B C 1
ATOM 6319 O O . ASP B 1 151 ? 5.418 27.562 8.234 1 88.62 151 ASP B O 1
ATOM 6323 N N . ARG B 1 152 ? 4.18 28.906 9.523 1 88.12 152 ARG B N 1
ATOM 6324 C CA . ARG B 1 152 ? 2.939 28.203 9.195 1 88.12 152 ARG B CA 1
ATOM 6325 C C . ARG B 1 152 ? 1.828 29.203 8.859 1 88.12 152 ARG B C 1
ATOM 6327 O O . ARG B 1 152 ? 1.76 30.281 9.453 1 88.12 152 ARG B O 1
ATOM 6334 N N . LEU B 1 153 ? 1.025 28.781 7.895 1 84.25 153 LEU B N 1
ATOM 6335 C CA . LEU B 1 153 ? -0.159 29.531 7.492 1 84.25 153 LEU B CA 1
ATOM 6336 C C . LEU B 1 153 ? -1.414 28.672 7.617 1 84.25 153 LEU B C 1
ATOM 6338 O O . LEU B 1 153 ? -1.339 27.438 7.566 1 84.25 153 LEU B O 1
ATOM 6342 N N . ARG B 1 154 ? -2.559 29.25 7.895 1 84.69 154 ARG B N 1
ATOM 6343 C CA . ARG B 1 154 ? -3.887 28.641 7.863 1 84.69 154 ARG B CA 1
ATOM 6344 C C . ARG B 1 154 ? -4.816 29.406 6.926 1 84.69 154 ARG B C 1
ATOM 6346 O O . ARG B 1 154 ? -4.621 30.609 6.691 1 84.69 154 ARG B O 1
ATOM 6353 N N . PRO B 1 155 ? -5.832 28.797 6.266 1 87.31 155 PRO B N 1
ATOM 6354 C CA . PRO B 1 155 ? -6.223 27.391 6.359 1 87.31 155 PRO B CA 1
ATOM 6355 C C . PRO B 1 155 ? -5.391 26.484 5.457 1 87.31 155 PRO B C 1
ATOM 6357 O O . PRO B 1 155 ? -4.355 26.906 4.938 1 87.31 155 PRO B O 1
ATOM 6360 N N . GLY B 1 156 ? -5.754 25.266 5.344 1 90.75 156 GLY B N 1
ATOM 6361 C CA . GLY B 1 156 ? -5.094 24.359 4.414 1 90.75 156 GLY B CA 1
ATOM 6362 C C . GLY B 1 156 ? -5.336 24.719 2.959 1 90.75 156 GLY B C 1
ATOM 6363 O O . GLY B 1 156 ? -6.391 25.25 2.613 1 90.75 156 GLY B O 1
ATOM 6364 N N . ILE B 1 157 ? -4.387 24.391 2.201 1 94.69 157 ILE B N 1
ATOM 6365 C CA . ILE B 1 157 ? -4.387 24.812 0.804 1 94.69 157 ILE B CA 1
ATOM 6366 C C . ILE B 1 157 ? -5.586 24.203 0.084 1 94.69 157 ILE B C 1
ATOM 6368 O O . ILE B 1 157 ? -6.059 24.75 -0.917 1 94.69 157 ILE B O 1
ATOM 6372 N N . ALA B 1 158 ? -6.098 23.094 0.555 1 93.56 158 ALA B N 1
ATOM 6373 C CA . ALA B 1 158 ? -7.234 22.406 -0.059 1 93.56 158 ALA B CA 1
ATOM 6374 C C . ALA B 1 158 ? -8.469 23.297 -0.061 1 93.56 158 ALA B C 1
ATOM 6376 O O . ALA B 1 158 ? -9.367 23.141 -0.894 1 93.56 158 ALA B O 1
ATOM 6377 N N . SER B 1 159 ? -8.57 24.266 0.869 1 89.12 159 SER B N 1
ATOM 6378 C CA . SER B 1 159 ? -9.727 25.141 0.995 1 89.12 159 SER B CA 1
ATOM 6379 C C . SER B 1 159 ? -9.898 26.016 -0.245 1 89.12 159 SER B C 1
ATOM 6381 O O . SER B 1 159 ? -11.008 26.469 -0.536 1 89.12 159 SER B O 1
ATOM 6383 N N . PHE B 1 160 ? -8.859 26.172 -1.019 1 93.19 160 PHE B N 1
ATOM 6384 C CA . PHE B 1 160 ? -8.898 27.062 -2.174 1 93.19 160 PHE B CA 1
ATOM 6385 C C . PHE B 1 160 ? -9.516 26.375 -3.377 1 93.19 160 PHE B C 1
ATOM 6387 O O . PHE B 1 160 ? -9.82 27.016 -4.383 1 93.19 160 PHE B O 1
ATOM 6394 N N . ALA B 1 161 ? -9.734 25.062 -3.246 1 93.62 161 ALA B N 1
ATOM 6395 C CA . ALA B 1 161 ? -10.297 24.281 -4.352 1 93.62 161 ALA B CA 1
ATOM 6396 C C . ALA B 1 161 ? -11.695 24.781 -4.707 1 93.62 161 ALA B C 1
ATOM 6398 O O . ALA B 1 161 ? -12.18 24.547 -5.816 1 93.62 161 ALA B O 1
ATOM 6399 N N . SER B 1 162 ? -12.344 25.5 -3.824 1 88.12 162 SER B N 1
ATOM 6400 C CA . SER B 1 162 ? -13.703 25.984 -4.035 1 88.12 162 SER B CA 1
ATOM 6401 C C . SER B 1 162 ? -13.734 27.125 -5.051 1 88.12 162 SER B C 1
ATOM 6403 O O . SER B 1 162 ? -14.797 27.453 -5.59 1 88.12 162 SER B O 1
ATOM 6405 N N . ILE B 1 163 ? -12.57 27.734 -5.297 1 92.31 163 ILE B N 1
ATOM 6406 C CA . ILE B 1 163 ? -12.477 28.797 -6.297 1 92.31 163 ILE B CA 1
ATOM 6407 C C . ILE B 1 163 ? -12.547 28.188 -7.699 1 92.31 163 ILE B C 1
ATOM 6409 O O . ILE B 1 163 ? -11.633 27.469 -8.109 1 92.31 163 ILE B O 1
ATOM 6413 N N . LYS B 1 164 ? -13.547 28.516 -8.477 1 92.62 164 LYS B N 1
ATOM 6414 C CA . LYS B 1 164 ? -13.828 27.844 -9.742 1 92.62 164 LYS B CA 1
ATOM 6415 C C . LYS B 1 164 ? -12.992 28.406 -10.875 1 92.62 164 LYS B C 1
ATOM 6417 O O . LYS B 1 164 ? -12.57 27.688 -11.773 1 92.62 164 LYS B O 1
ATOM 6422 N N . ASP B 1 165 ? -12.758 29.719 -10.773 1 95.19 165 ASP B N 1
ATOM 6423 C CA . ASP B 1 165 ? -11.977 30.359 -11.828 1 95.19 165 ASP B CA 1
ATOM 6424 C C . ASP B 1 165 ? -10.484 30.109 -11.625 1 95.19 165 ASP B C 1
ATOM 6426 O O . ASP B 1 165 ? -9.93 30.438 -10.57 1 95.19 165 ASP B O 1
ATOM 6430 N N . ASP B 1 166 ? -9.844 29.609 -12.586 1 95.31 166 ASP B N 1
ATOM 6431 C CA . ASP B 1 166 ? -8.453 29.172 -12.461 1 95.31 166 ASP B CA 1
ATOM 6432 C C . ASP B 1 166 ? -7.527 30.375 -12.242 1 95.31 166 ASP B C 1
ATOM 6434 O O . ASP B 1 166 ? -6.527 30.266 -11.523 1 95.31 166 ASP B O 1
ATOM 6438 N N . ASP B 1 167 ? -7.797 31.469 -12.883 1 95.69 167 ASP B N 1
ATOM 6439 C CA . ASP B 1 167 ? -6.977 32.656 -12.688 1 95.69 167 ASP B CA 1
ATOM 6440 C C . ASP B 1 167 ? -7.109 33.188 -11.258 1 95.69 167 ASP B C 1
ATOM 6442 O O . ASP B 1 167 ? -6.113 33.562 -10.641 1 95.69 167 ASP B O 1
ATOM 6446 N N . GLU B 1 168 ? -8.328 33.188 -10.82 1 96.12 168 GLU B N 1
ATOM 6447 C CA . GLU B 1 168 ? -8.57 33.594 -9.445 1 96.12 168 GLU B CA 1
ATOM 6448 C C . GLU B 1 168 ? -7.934 32.625 -8.453 1 96.12 168 GLU B C 1
ATOM 6450 O O . GLU B 1 168 ? -7.422 33.031 -7.414 1 96.12 168 GLU B O 1
ATOM 6455 N N . LEU B 1 169 ? -8.039 31.375 -8.75 1 96.75 169 LEU B N 1
ATOM 6456 C CA . LEU B 1 169 ? -7.406 30.359 -7.918 1 96.75 169 LEU B CA 1
ATOM 6457 C C . LEU B 1 169 ? -5.902 30.578 -7.828 1 96.75 169 LEU B C 1
ATOM 6459 O O . LEU B 1 169 ? -5.328 30.547 -6.734 1 96.75 169 LEU B O 1
ATOM 6463 N N . GLN B 1 170 ? -5.277 30.766 -8.945 1 97.25 170 GLN B N 1
ATOM 6464 C CA . GLN B 1 170 ? -3.832 30.969 -8.961 1 97.25 170 GLN B CA 1
ATOM 6465 C C . GLN B 1 170 ? -3.438 32.219 -8.156 1 97.25 170 GLN B C 1
ATOM 6467 O O . GLN B 1 170 ? -2.441 32.188 -7.43 1 97.25 170 GLN B O 1
ATOM 6472 N N . LYS B 1 171 ? -4.203 33.281 -8.273 1 96.56 171 LYS B N 1
ATOM 6473 C CA . LYS B 1 171 ? -3.932 34.5 -7.512 1 96.56 171 LYS B CA 1
ATOM 6474 C C . LYS B 1 171 ? -4.074 34.25 -6.012 1 96.56 171 LYS B C 1
ATOM 6476 O O . LYS B 1 171 ? -3.24 34.719 -5.223 1 96.56 171 LYS B O 1
ATOM 6481 N N . ALA B 1 172 ? -5.137 33.562 -5.656 1 94.25 172 ALA B N 1
ATOM 6482 C CA . ALA B 1 172 ? -5.375 33.281 -4.246 1 94.25 172 ALA B CA 1
ATOM 6483 C C . ALA B 1 172 ? -4.246 32.406 -3.668 1 94.25 172 ALA B C 1
ATOM 6485 O O . ALA B 1 172 ? -3.799 32.656 -2.543 1 94.25 172 ALA B O 1
ATOM 6486 N N . VAL B 1 173 ? -3.826 31.453 -4.434 1 96.75 173 VAL B N 1
ATOM 6487 C CA . VAL B 1 173 ? -2.748 30.578 -3.996 1 96.75 173 VAL B CA 1
ATOM 6488 C C . VAL B 1 173 ? -1.443 31.359 -3.9 1 96.75 173 VAL B C 1
ATOM 6490 O O . VAL B 1 173 ? -0.656 31.156 -2.973 1 96.75 173 VAL B O 1
ATOM 6493 N N . ALA B 1 174 ? -1.197 32.25 -4.82 1 96.75 174 ALA B N 1
ATOM 6494 C CA . ALA B 1 174 ? -0.006 33.094 -4.801 1 96.75 174 ALA B CA 1
ATOM 6495 C C . ALA B 1 174 ? 0.054 33.906 -3.521 1 96.75 174 ALA B C 1
ATOM 6497 O O . ALA B 1 174 ? 1.093 33.969 -2.859 1 96.75 174 ALA B O 1
ATOM 6498 N N . ASP B 1 175 ? -1.061 34.5 -3.209 1 92.69 175 ASP B N 1
ATOM 6499 C CA . ASP B 1 175 ? -1.138 35.344 -2.012 1 92.69 175 ASP B CA 1
ATOM 6500 C C . ASP B 1 175 ? -0.952 34.5 -0.749 1 92.69 175 ASP B C 1
ATOM 6502 O O . ASP B 1 175 ? -0.323 34.938 0.212 1 92.69 175 ASP B O 1
ATOM 6506 N N . TYR B 1 176 ? -1.474 33.344 -0.797 1 90.94 176 TYR B N 1
ATOM 6507 C CA . TYR B 1 176 ? -1.434 32.438 0.342 1 90.94 176 TYR B CA 1
ATOM 6508 C C . TYR B 1 176 ? -0.008 31.969 0.623 1 90.94 176 TYR B C 1
ATOM 6510 O O . TYR B 1 176 ? 0.433 31.969 1.774 1 90.94 176 TYR B O 1
ATOM 6518 N N . LEU B 1 177 ? 0.77 31.672 -0.403 1 95.38 177 LEU B N 1
ATOM 6519 C CA . LEU B 1 177 ? 2.076 31.047 -0.213 1 95.38 177 LEU B CA 1
ATOM 6520 C C . LEU B 1 177 ? 3.172 32.125 -0.109 1 95.38 177 LEU B C 1
ATOM 6522 O O . LEU B 1 177 ? 4.281 31.812 0.336 1 95.38 177 LEU B O 1
ATOM 6526 N N . ALA B 1 178 ? 2.926 33.344 -0.432 1 93.56 178 ALA B N 1
ATOM 6527 C CA . ALA B 1 178 ? 3.924 34.406 -0.528 1 93.56 178 ALA B CA 1
ATOM 6528 C C . ALA B 1 178 ? 4.633 34.594 0.807 1 93.56 178 ALA B C 1
ATOM 6530 O O . ALA B 1 178 ? 5.859 34.719 0.853 1 93.56 178 ALA B O 1
ATOM 6531 N N . PRO B 1 179 ? 3.859 34.625 1.935 1 90.25 179 PRO B N 1
ATOM 6532 C CA . PRO B 1 179 ? 4.547 34.844 3.207 1 90.25 179 PRO B CA 1
ATOM 6533 C C . PRO B 1 179 ? 5.559 33.75 3.533 1 90.25 179 PRO B C 1
ATOM 6535 O O . PRO B 1 179 ? 6.582 34.031 4.168 1 90.25 179 PRO B O 1
ATOM 6538 N N . LEU B 1 180 ? 5.285 32.5 3.137 1 93.69 180 LEU B N 1
ATOM 6539 C CA . LEU B 1 180 ? 6.223 31.422 3.391 1 93.69 180 LEU B CA 1
ATOM 6540 C C . LEU B 1 180 ? 7.512 31.625 2.598 1 93.69 180 LEU B C 1
ATOM 6542 O O . LEU B 1 180 ? 8.602 31.375 3.109 1 93.69 180 LEU B O 1
ATOM 6546 N N . LEU B 1 181 ? 7.359 32.062 1.372 1 95.19 181 LEU B N 1
ATOM 6547 C CA . LEU B 1 181 ? 8.523 32.344 0.542 1 95.19 181 LEU B CA 1
ATOM 6548 C C . LEU B 1 181 ? 9.336 33.5 1.105 1 95.19 181 LEU B C 1
ATOM 6550 O O . LEU B 1 181 ? 10.57 33.469 1.11 1 95.19 181 LEU B O 1
ATOM 6554 N N . GLU B 1 182 ? 8.633 34.5 1.556 1 91.44 182 GLU B N 1
ATOM 6555 C CA . GLU B 1 182 ? 9.297 35.656 2.15 1 91.44 182 GLU B CA 1
ATOM 6556 C C . GLU B 1 182 ? 10.07 35.25 3.404 1 91.44 182 GLU B C 1
ATOM 6558 O O . GLU B 1 182 ? 11.164 35.781 3.652 1 91.44 182 GLU B O 1
ATOM 6563 N N . PHE B 1 183 ? 9.461 34.406 4.129 1 91.56 183 PHE B N 1
ATOM 6564 C CA . PHE B 1 183 ? 10.125 33.875 5.316 1 91.56 183 PHE B CA 1
ATOM 6565 C C . PHE B 1 183 ? 11.453 33.219 4.945 1 91.56 183 PHE B C 1
ATOM 6567 O O . PHE B 1 183 ? 12.484 33.5 5.559 1 91.56 183 PHE B O 1
ATOM 6574 N N . ALA B 1 184 ? 11.453 32.344 3.975 1 94.69 184 ALA B N 1
ATOM 6575 C CA . ALA B 1 184 ? 12.656 31.641 3.535 1 94.69 184 ALA B CA 1
ATOM 6576 C C . ALA B 1 184 ? 13.719 32.625 3.051 1 94.69 184 ALA B C 1
ATOM 6578 O O . ALA B 1 184 ? 14.898 32.5 3.391 1 94.69 184 ALA B O 1
ATOM 6579 N N . LYS B 1 185 ? 13.305 33.625 2.289 1 93.25 185 LYS B N 1
ATOM 6580 C CA . LYS B 1 185 ? 14.219 34.625 1.767 1 93.25 185 LYS B CA 1
ATOM 6581 C C . LYS B 1 185 ? 14.875 35.406 2.9 1 93.25 185 LYS B C 1
ATOM 6583 O O . LYS B 1 185 ? 16.062 35.719 2.834 1 93.25 185 LYS B O 1
ATOM 6588 N N . MET B 1 186 ? 14.094 35.625 3.879 1 90.38 186 MET B N 1
ATOM 6589 C CA . MET B 1 186 ? 14.594 36.406 5 1 90.38 186 MET B CA 1
ATOM 6590 C C . MET B 1 186 ? 15.609 35.625 5.812 1 90.38 186 MET B C 1
ATOM 6592 O O . MET B 1 186 ? 16.672 36.156 6.164 1 90.38 186 MET B O 1
ATOM 6596 N N . VAL B 1 187 ? 15.266 34.406 6.109 1 90.56 187 VAL B N 1
ATOM 6597 C CA . VAL B 1 187 ? 16.156 33.562 6.906 1 90.56 187 VAL B CA 1
ATOM 6598 C C . VAL B 1 187 ? 17.484 33.406 6.188 1 90.56 187 VAL B C 1
ATOM 6600 O O . VAL B 1 187 ? 18.547 33.375 6.828 1 90.56 187 VAL B O 1
ATOM 6603 N N . LEU B 1 188 ? 17.422 33.312 4.859 1 93 188 LEU B N 1
ATOM 6604 C CA . LEU B 1 188 ? 18.625 33 4.086 1 93 188 LEU B CA 1
ATOM 6605 C C . LEU B 1 188 ? 19.125 34.25 3.344 1 93 188 LEU B C 1
ATOM 6607 O O . LEU B 1 188 ? 19.781 34.125 2.307 1 93 188 LEU B O 1
ATOM 6611 N N . ARG B 1 189 ? 18.828 35.438 3.803 1 90.31 189 ARG B N 1
ATOM 6612 C CA . ARG B 1 189 ? 19.109 36.688 3.113 1 90.31 189 ARG B CA 1
ATOM 6613 C C . ARG B 1 189 ? 20.594 36.844 2.791 1 90.31 189 ARG B C 1
ATOM 6615 O O . ARG B 1 189 ? 20.969 37.406 1.77 1 90.31 189 ARG B O 1
ATOM 6622 N N . GLU B 1 190 ? 21.453 36.219 3.605 1 90.38 190 GLU B N 1
ATOM 6623 C CA . GLU B 1 190 ? 22.891 36.344 3.414 1 90.38 190 GLU B CA 1
ATOM 6624 C C . GLU B 1 190 ? 23.359 35.469 2.254 1 90.38 190 GLU B C 1
ATOM 6626 O O . GLU B 1 190 ? 24.484 35.625 1.771 1 90.38 190 GLU B O 1
ATOM 6631 N N . LYS B 1 191 ? 22.5 34.594 1.797 1 94.25 191 LYS B N 1
ATOM 6632 C CA . LYS B 1 191 ? 22.859 33.688 0.723 1 94.25 191 LYS B CA 1
ATOM 6633 C C . LYS B 1 191 ? 21.953 33.875 -0.496 1 94.25 191 LYS B C 1
ATOM 6635 O O . LYS B 1 191 ? 21.656 32.938 -1.212 1 94.25 191 LYS B O 1
ATOM 6640 N N . LYS B 1 192 ? 21.531 35.062 -0.72 1 93.88 192 LYS B N 1
ATOM 6641 C CA . LYS B 1 192 ? 20.578 35.406 -1.771 1 93.88 192 LYS B CA 1
ATOM 6642 C C . LYS B 1 192 ? 21.094 35 -3.143 1 93.88 192 LYS B C 1
ATOM 6644 O O . LYS B 1 192 ? 20.312 34.562 -4 1 93.88 192 LYS B O 1
ATOM 6649 N N . ASP B 1 193 ? 22.344 35.031 -3.369 1 94.62 193 ASP B N 1
ATOM 6650 C CA . ASP B 1 193 ? 22.953 34.719 -4.66 1 94.62 193 ASP B CA 1
ATOM 6651 C C . ASP B 1 193 ? 22.844 33.219 -4.977 1 94.62 193 ASP B C 1
ATOM 6653 O O . ASP B 1 193 ? 23.031 32.812 -6.129 1 94.62 193 ASP B O 1
ATOM 6657 N N . ASN B 1 194 ? 22.531 32.406 -3.975 1 95.62 194 ASN B N 1
ATOM 6658 C CA . ASN B 1 194 ? 22.484 30.969 -4.148 1 95.62 194 ASN B CA 1
ATOM 6659 C C . ASN B 1 194 ? 21.047 30.453 -4.191 1 95.62 194 ASN B C 1
ATOM 6661 O O . ASN B 1 194 ? 20.812 29.25 -4.266 1 95.62 194 ASN B O 1
ATOM 6665 N N . PHE B 1 195 ? 20.047 31.312 -4.203 1 96.94 195 PHE B N 1
ATOM 6666 C CA . PHE B 1 195 ? 18.656 30.922 -4.117 1 96.94 195 PHE B CA 1
ATOM 6667 C C . PHE B 1 195 ? 18.281 29.969 -5.242 1 96.94 195 PHE B C 1
ATOM 6669 O O . PHE B 1 195 ? 17.562 28.984 -5.02 1 96.94 195 PHE B O 1
ATOM 6676 N N . SER B 1 196 ? 18.812 30.172 -6.395 1 96.56 196 SER B N 1
ATOM 6677 C CA . SER B 1 196 ? 18.453 29.391 -7.566 1 96.56 196 SER B CA 1
ATOM 6678 C C . SER B 1 196 ? 18.969 27.953 -7.453 1 96.56 196 SER B C 1
ATOM 6680 O O . SER B 1 196 ? 18.562 27.078 -8.219 1 96.56 196 SER B O 1
ATOM 6682 N N . SER B 1 197 ? 19.828 27.688 -6.477 1 95.25 197 SER B N 1
ATOM 6683 C CA . SER B 1 197 ? 20.359 26.344 -6.293 1 95.25 197 SER B CA 1
ATOM 6684 C C . SER B 1 197 ? 19.672 25.625 -5.141 1 95.25 197 SER B C 1
ATOM 6686 O O . SER B 1 197 ? 19.906 24.438 -4.91 1 95.25 197 SER B O 1
ATOM 6688 N N . PHE B 1 198 ? 18.891 26.328 -4.375 1 96.94 198 PHE B N 1
ATOM 6689 C CA . PHE B 1 198 ? 18.203 25.75 -3.229 1 96.94 198 PHE B CA 1
ATOM 6690 C C . PHE B 1 198 ? 16.859 25.172 -3.639 1 96.94 198 PHE B C 1
ATOM 6692 O O . PHE B 1 198 ? 15.938 25.906 -3.996 1 96.94 198 PHE B O 1
ATOM 6699 N N . PRO B 1 199 ? 16.734 23.797 -3.564 1 96.81 199 PRO B N 1
ATOM 6700 C CA . PRO B 1 199 ? 15.461 23.203 -3.975 1 96.81 199 PRO B CA 1
ATOM 6701 C C . PRO B 1 199 ? 14.32 23.516 -3.012 1 96.81 199 PRO B C 1
ATOM 6703 O O . PRO B 1 199 ? 14.523 23.562 -1.795 1 96.81 199 PRO B O 1
ATOM 6706 N N . ILE B 1 200 ? 13.18 23.828 -3.537 1 98.06 200 ILE B N 1
ATOM 6707 C CA . ILE B 1 200 ? 11.961 24.016 -2.756 1 98.06 200 ILE B CA 1
ATOM 6708 C C . ILE B 1 200 ? 10.93 22.953 -3.148 1 98.06 200 ILE B C 1
ATOM 6710 O O . ILE B 1 200 ? 10.547 22.844 -4.316 1 98.06 200 ILE B O 1
ATOM 6714 N N . PHE B 1 201 ? 10.539 22.156 -2.145 1 97.62 201 PHE B N 1
ATOM 6715 C CA . PHE B 1 201 ? 9.547 21.109 -2.336 1 97.62 201 PHE B CA 1
ATOM 6716 C C . PHE B 1 201 ? 8.203 21.516 -1.74 1 97.62 201 PHE B C 1
ATOM 6718 O O . PHE B 1 201 ? 8.156 22.109 -0.665 1 97.62 201 PHE B O 1
ATOM 6725 N N . PHE B 1 202 ? 7.172 21.297 -2.518 1 97.81 202 PHE B N 1
ATOM 6726 C CA . PHE B 1 202 ? 5.801 21.406 -2.043 1 97.81 202 PHE B CA 1
ATOM 6727 C C . PHE B 1 202 ? 5.121 20.047 -1.993 1 97.81 202 PHE B C 1
ATOM 6729 O O . PHE B 1 202 ? 4.945 19.406 -3.027 1 97.81 202 PHE B O 1
ATOM 6736 N N . ARG B 1 203 ? 4.805 19.609 -0.806 1 97.69 203 ARG B N 1
ATOM 6737 C CA . ARG B 1 203 ? 4.133 18.328 -0.646 1 97.69 203 ARG B CA 1
ATOM 6738 C C . ARG B 1 203 ? 2.809 18.484 0.091 1 97.69 203 ARG B C 1
ATOM 6740 O O . ARG B 1 203 ? 2.785 18.891 1.253 1 97.69 203 ARG B O 1
ATOM 6747 N N . ALA B 1 204 ? 1.763 18.172 -0.615 1 97.5 204 ALA B N 1
ATOM 6748 C CA . ALA B 1 204 ? 0.442 18.156 0.007 1 97.5 204 ALA B CA 1
ATOM 6749 C C . ALA B 1 204 ? 0.13 16.797 0.625 1 97.5 204 ALA B C 1
ATOM 6751 O O . ALA B 1 204 ? 0.671 15.781 0.196 1 97.5 204 ALA B O 1
ATOM 6752 N N . THR B 1 205 ? -0.69 16.781 1.628 1 97.12 205 THR B N 1
ATOM 6753 C CA . THR B 1 205 ? -0.99 15.555 2.355 1 97.12 205 THR B CA 1
ATOM 6754 C C . THR B 1 205 ? -2.488 15.266 2.34 1 97.12 205 THR B C 1
ATOM 6756 O O . THR B 1 205 ? -3.15 15.445 1.315 1 97.12 205 THR B O 1
ATOM 6759 N N . ALA B 1 206 ? -3.023 14.758 3.379 1 96.5 206 ALA B N 1
ATOM 6760 C CA . ALA B 1 206 ? -4.367 14.188 3.424 1 96.5 206 ALA B CA 1
ATOM 6761 C C . ALA B 1 206 ? -5.422 15.242 3.098 1 96.5 206 ALA B C 1
ATOM 6763 O O . ALA B 1 206 ? -6.469 14.922 2.529 1 96.5 206 ALA B O 1
ATOM 6764 N N . GLY B 1 207 ? -5.184 16.516 3.486 1 95.5 207 GLY B N 1
ATOM 6765 C CA . GLY B 1 207 ? -6.141 17.547 3.121 1 95.5 207 GLY B CA 1
ATOM 6766 C C . GLY B 1 207 ? -6.422 17.609 1.632 1 95.5 207 GLY B C 1
ATOM 6767 O O . GLY B 1 207 ? -7.574 17.734 1.216 1 95.5 207 GLY B O 1
ATOM 6768 N N . MET B 1 208 ? -5.441 17.516 0.904 1 96.31 208 MET B N 1
ATOM 6769 C CA . MET B 1 208 ? -5.559 17.531 -0.551 1 96.31 208 MET B CA 1
ATOM 6770 C C . MET B 1 208 ? -6.055 16.188 -1.07 1 96.31 208 MET B C 1
ATOM 6772 O O . MET B 1 208 ? -6.75 16.125 -2.086 1 96.31 208 MET B O 1
ATOM 6776 N N . ARG B 1 209 ? -5.793 15.055 -0.358 1 96.94 209 ARG B N 1
ATOM 6777 C CA . ARG B 1 209 ? -6.23 13.734 -0.791 1 96.94 209 ARG B CA 1
ATOM 6778 C C . ARG B 1 209 ? -7.746 13.602 -0.699 1 96.94 209 ARG B C 1
ATOM 6780 O O . ARG B 1 209 ? -8.336 12.711 -1.317 1 96.94 209 ARG B O 1
ATOM 6787 N N . THR B 1 210 ? -8.383 14.477 0.12 1 95.12 210 THR B N 1
ATOM 6788 C CA . THR B 1 210 ? -9.828 14.383 0.281 1 95.12 210 THR B CA 1
ATOM 6789 C C . THR B 1 210 ? -10.547 15 -0.914 1 95.12 210 THR B C 1
ATOM 6791 O O . THR B 1 210 ? -11.75 14.797 -1.095 1 95.12 210 THR B O 1
ATOM 6794 N N . LEU B 1 211 ? -9.836 15.766 -1.741 1 94.62 211 LEU B N 1
ATOM 6795 C CA . LEU B 1 211 ? -10.43 16.438 -2.893 1 94.62 211 LEU B CA 1
ATOM 6796 C C . LEU B 1 211 ? -10.656 15.453 -4.035 1 94.62 211 LEU B C 1
ATOM 6798 O O . LEU B 1 211 ? -9.977 14.422 -4.117 1 94.62 211 LEU B O 1
ATOM 6802 N N . ASP B 1 212 ? -11.641 15.797 -4.848 1 91.88 212 ASP B N 1
ATOM 6803 C CA . ASP B 1 212 ? -11.742 15.047 -6.094 1 91.88 212 ASP B CA 1
ATOM 6804 C C . ASP B 1 212 ? -10.547 15.32 -7 1 91.88 212 ASP B C 1
ATOM 6806 O O . ASP B 1 212 ? -9.836 16.312 -6.816 1 91.88 212 ASP B O 1
ATOM 6810 N N . LYS B 1 213 ? -10.359 14.531 -7.922 1 92.31 213 LYS B N 1
ATOM 6811 C CA . LYS B 1 213 ? -9.18 14.539 -8.781 1 92.31 213 LYS B CA 1
ATOM 6812 C C . LYS B 1 213 ? -9.039 15.875 -9.508 1 92.31 213 LYS B C 1
ATOM 6814 O O . LYS B 1 213 ? -7.941 16.422 -9.602 1 92.31 213 LYS B O 1
ATOM 6819 N N . ASN B 1 214 ? -10.086 16.406 -10.031 1 93.75 214 ASN B N 1
ATOM 6820 C CA . ASN B 1 214 ? -10.023 17.641 -10.797 1 93.75 214 ASN B CA 1
ATOM 6821 C C . ASN B 1 214 ? -9.625 18.828 -9.922 1 93.75 214 ASN B C 1
ATOM 6823 O O . ASN B 1 214 ? -8.812 19.656 -10.328 1 93.75 214 ASN B O 1
ATOM 6827 N N . ASP B 1 215 ? -10.211 18.906 -8.758 1 94.62 215 ASP B N 1
ATOM 6828 C CA . ASP B 1 215 ? -9.867 19.984 -7.82 1 94.62 215 ASP B CA 1
ATOM 6829 C C . ASP B 1 215 ? -8.406 19.875 -7.391 1 94.62 215 ASP B C 1
ATOM 6831 O O . ASP B 1 215 ? -7.703 20.891 -7.312 1 94.62 215 ASP B O 1
ATOM 6835 N N . ARG B 1 216 ? -7.973 18.734 -7.137 1 95 216 ARG B N 1
ATOM 6836 C CA . ARG B 1 216 ? -6.582 18.516 -6.758 1 95 216 ARG B CA 1
ATOM 6837 C C . ARG B 1 216 ? -5.637 18.969 -7.867 1 95 216 ARG B C 1
ATOM 6839 O O . ARG B 1 216 ? -4.637 19.641 -7.602 1 95 216 ARG B O 1
ATOM 6846 N N . PHE B 1 217 ? -5.988 18.641 -9.117 1 94 217 PHE B N 1
ATOM 6847 C CA . PHE B 1 217 ? -5.176 19 -10.266 1 94 217 PHE B CA 1
ATOM 6848 C C . PHE B 1 217 ? -5.094 20.516 -10.414 1 94 217 PHE B C 1
ATOM 6850 O O . PHE B 1 217 ? -4.02 21.062 -10.672 1 94 217 PHE B O 1
ATOM 6857 N N . ARG B 1 218 ? -6.184 21.141 -10.219 1 96.44 218 ARG B N 1
ATOM 6858 C CA . ARG B 1 218 ? -6.23 22.594 -10.398 1 96.44 218 ARG B CA 1
ATOM 6859 C C . ARG B 1 218 ? -5.363 23.297 -9.367 1 96.44 218 ARG B C 1
ATOM 6861 O O . ARG B 1 218 ? -4.609 24.219 -9.695 1 96.44 218 ARG B O 1
ATOM 6868 N N . VAL B 1 219 ? -5.473 22.859 -8.148 1 97.06 219 VAL B N 1
ATOM 6869 C CA . VAL B 1 219 ? -4.707 23.5 -7.078 1 97.06 219 VAL B CA 1
ATOM 6870 C C . VAL B 1 219 ? -3.215 23.25 -7.301 1 97.06 219 VAL B C 1
ATOM 6872 O O . VAL B 1 219 ? -2.412 24.188 -7.188 1 97.06 219 VAL B O 1
ATOM 6875 N N . LEU B 1 220 ? -2.844 22.047 -7.664 1 96.38 220 LEU B N 1
ATOM 6876 C CA . LEU B 1 220 ? -1.438 21.719 -7.867 1 96.38 220 LEU B CA 1
ATOM 6877 C C . LEU B 1 220 ? -0.885 22.438 -9.094 1 96.38 220 LEU B C 1
ATOM 6879 O O . LEU B 1 220 ? 0.278 22.844 -9.102 1 96.38 220 LEU B O 1
ATOM 6883 N N . ASP B 1 221 ? -1.718 22.531 -10.094 1 96.31 221 ASP B N 1
ATOM 6884 C CA . ASP B 1 221 ? -1.297 23.25 -11.289 1 96.31 221 ASP B CA 1
ATOM 6885 C C . ASP B 1 221 ? -1.01 24.719 -10.969 1 96.31 221 ASP B C 1
ATOM 6887 O O . ASP B 1 221 ? -0.059 25.297 -11.492 1 96.31 221 ASP B O 1
ATOM 6891 N N . ALA B 1 222 ? -1.838 25.281 -10.141 1 97.69 222 ALA B N 1
ATOM 6892 C CA . ALA B 1 222 ? -1.604 26.641 -9.695 1 97.69 222 ALA B CA 1
ATOM 6893 C C . ALA B 1 222 ? -0.267 26.766 -8.969 1 97.69 222 ALA B C 1
ATOM 6895 O O . ALA B 1 222 ? 0.508 27.688 -9.234 1 97.69 222 ALA B O 1
ATOM 6896 N N . VAL B 1 223 ? 0.008 25.828 -8.086 1 97.88 223 VAL B N 1
ATOM 6897 C CA . VAL B 1 223 ? 1.251 25.844 -7.324 1 97.88 223 VAL B CA 1
ATOM 6898 C C . VAL B 1 223 ? 2.439 25.688 -8.273 1 97.88 223 VAL B C 1
ATOM 6900 O O . VAL B 1 223 ? 3.412 26.453 -8.18 1 97.88 223 VAL B O 1
ATOM 6903 N N . ARG B 1 224 ? 2.373 24.719 -9.18 1 96.62 224 ARG B N 1
ATOM 6904 C CA . ARG B 1 224 ? 3.463 24.469 -10.117 1 96.62 224 ARG B CA 1
ATOM 6905 C C . ARG B 1 224 ? 3.723 25.688 -11.008 1 96.62 224 ARG B C 1
ATOM 6907 O O . ARG B 1 224 ? 4.875 26.047 -11.234 1 96.62 224 ARG B O 1
ATOM 6914 N N . SER B 1 225 ? 2.682 26.266 -11.461 1 97.69 225 SER B N 1
ATOM 6915 C CA . SER B 1 225 ? 2.822 27.453 -12.297 1 97.69 225 SER B CA 1
ATOM 6916 C C . SER B 1 225 ? 3.523 28.578 -11.539 1 97.69 225 SER B C 1
ATOM 6918 O O . SER B 1 225 ? 4.398 29.25 -12.094 1 97.69 225 SER B O 1
ATOM 6920 N N . LEU B 1 226 ? 3.166 28.797 -10.352 1 98.25 226 LEU B N 1
ATOM 6921 C CA . LEU B 1 226 ? 3.742 29.859 -9.531 1 98.25 226 LEU B CA 1
ATOM 6922 C C . LEU B 1 226 ? 5.215 29.594 -9.25 1 98.25 226 LEU B C 1
ATOM 6924 O O . LEU B 1 226 ? 6.055 30.484 -9.398 1 98.25 226 LEU B O 1
ATOM 6928 N N . PHE B 1 227 ? 5.535 28.375 -8.914 1 98.06 227 PHE B N 1
ATOM 6929 C CA . PHE B 1 227 ? 6.891 28.047 -8.469 1 98.06 227 PHE B CA 1
ATOM 6930 C C . PHE B 1 227 ? 7.84 27.969 -9.664 1 98.06 227 PHE B C 1
ATOM 6932 O O . PHE B 1 227 ? 9.055 28.062 -9.5 1 98.06 227 PHE B O 1
ATOM 6939 N N . ASN B 1 228 ? 7.281 27.766 -10.82 1 97.19 228 ASN B N 1
ATOM 6940 C CA . ASN B 1 228 ? 8.094 27.781 -12.039 1 97.19 228 ASN B CA 1
ATOM 6941 C C . ASN B 1 228 ? 8.422 29.203 -12.469 1 97.19 228 ASN B C 1
ATOM 6943 O O . ASN B 1 228 ? 9.289 29.422 -13.312 1 97.19 228 ASN B O 1
ATOM 6947 N N . ASN B 1 229 ? 7.762 30.188 -11.883 1 97.44 229 ASN B N 1
ATOM 6948 C CA . ASN B 1 229 ? 8.008 31.594 -12.172 1 97.44 229 ASN B CA 1
ATOM 6949 C C . ASN B 1 229 ? 9.086 32.188 -11.258 1 97.44 229 ASN B C 1
ATOM 6951 O O . ASN B 1 229 ? 8.836 32.438 -10.078 1 97.44 229 ASN B O 1
ATOM 6955 N N . PRO B 1 230 ? 10.211 32.531 -11.812 1 96 230 PRO B N 1
ATOM 6956 C CA . PRO B 1 230 ? 11.305 33.031 -10.977 1 96 230 PRO B CA 1
ATOM 6957 C C . PRO B 1 230 ? 10.977 34.375 -10.305 1 96 230 PRO B C 1
ATOM 6959 O O . PRO B 1 230 ? 11.57 34.719 -9.281 1 96 230 PRO B O 1
ATOM 6962 N N . ALA B 1 231 ? 10.039 35.062 -10.875 1 96.31 231 ALA B N 1
ATOM 6963 C CA . ALA B 1 231 ? 9.617 36.312 -10.258 1 96.31 231 ALA B CA 1
ATOM 6964 C C . ALA B 1 231 ? 8.852 36.031 -8.961 1 96.31 231 ALA B C 1
ATOM 6966 O O . ALA B 1 231 ? 8.859 36.875 -8.055 1 96.31 231 ALA B O 1
ATOM 6967 N N . TYR B 1 232 ? 8.242 34.906 -8.898 1 97.38 232 TYR B N 1
ATOM 6968 C CA . TYR B 1 232 ? 7.477 34.531 -7.715 1 97.38 232 TYR B CA 1
ATOM 6969 C C . TYR B 1 232 ? 8.344 33.75 -6.734 1 97.38 232 TYR B C 1
ATOM 6971 O O . TYR B 1 232 ? 8.352 34.031 -5.535 1 97.38 232 TYR B O 1
ATOM 6979 N N . SER B 1 233 ? 9.039 32.812 -7.199 1 98 233 SER B N 1
ATOM 6980 C CA . SER B 1 233 ? 9.938 32 -6.391 1 98 233 SER B CA 1
ATOM 6981 C C . SER B 1 233 ? 11.328 31.922 -7.016 1 98 233 SER B C 1
ATOM 6983 O O . SER B 1 233 ? 11.5 31.312 -8.078 1 98 233 SER B O 1
ATOM 6985 N N . PRO B 1 234 ? 12.297 32.469 -6.332 1 97.69 234 PRO B N 1
ATOM 6986 C CA . PRO B 1 234 ? 13.648 32.438 -6.895 1 97.69 234 PRO B CA 1
ATOM 6987 C C . PRO B 1 234 ? 14.375 31.125 -6.641 1 97.69 234 PRO B C 1
ATOM 6989 O O . PRO B 1 234 ? 15.539 30.984 -7.031 1 97.69 234 PRO B O 1
ATOM 6992 N N . PHE B 1 235 ? 13.734 30.188 -6.008 1 98.19 235 PHE B N 1
ATOM 6993 C CA . PHE B 1 235 ? 14.383 28.938 -5.594 1 98.19 235 PHE B CA 1
ATOM 6994 C C . PHE B 1 235 ? 14.312 27.906 -6.707 1 98.19 235 PHE B C 1
ATOM 6996 O O . PHE B 1 235 ? 13.492 28.016 -7.617 1 98.19 235 PHE B O 1
ATOM 7003 N N . TYR B 1 236 ? 15.18 26.859 -6.637 1 96.75 236 TYR B N 1
ATOM 7004 C CA . TYR B 1 236 ? 15.211 25.781 -7.617 1 96.75 236 TYR B CA 1
ATOM 7005 C C . TYR B 1 236 ? 13.93 24.953 -7.555 1 96.75 236 TYR B C 1
ATOM 7007 O O . TYR B 1 236 ? 13.547 24.469 -6.488 1 96.75 236 TYR B O 1
ATOM 7015 N N . PHE B 1 237 ? 13.258 24.859 -8.766 1 96 237 PHE B N 1
ATOM 7016 C CA . PHE B 1 237 ? 11.984 24.156 -8.766 1 96 237 PHE B CA 1
ATOM 7017 C C . PHE B 1 237 ? 11.812 23.359 -10.055 1 96 237 PHE B C 1
ATOM 7019 O O . PHE B 1 237 ? 12.297 23.75 -11.109 1 96 237 PHE B O 1
ATOM 7026 N N . GLU B 1 238 ? 11.273 22.172 -9.852 1 90.69 238 GLU B N 1
ATOM 7027 C CA . GLU B 1 238 ? 10.766 21.328 -10.938 1 90.69 238 GLU B CA 1
ATOM 7028 C C . GLU B 1 238 ? 9.336 20.891 -10.664 1 90.69 238 GLU B C 1
ATOM 7030 O O . GLU B 1 238 ? 8.914 20.797 -9.508 1 90.69 238 GLU B O 1
ATOM 7035 N N . ASP B 1 239 ? 8.562 20.672 -11.609 1 89.06 239 ASP B N 1
ATOM 7036 C CA . ASP B 1 239 ? 7.156 20.297 -11.469 1 89.06 239 ASP B CA 1
ATOM 7037 C C . ASP B 1 239 ? 6.988 19.141 -10.492 1 89.06 239 ASP B C 1
ATOM 7039 O O . ASP B 1 239 ? 6.047 19.125 -9.695 1 89.06 239 ASP B O 1
ATOM 7043 N N . GLU B 1 240 ? 7.953 18.25 -10.531 1 86.5 240 GLU B N 1
ATOM 7044 C CA . GLU B 1 240 ? 7.852 17.047 -9.719 1 86.5 240 GLU B CA 1
ATOM 7045 C C . GLU B 1 240 ? 8.055 17.359 -8.234 1 86.5 240 GLU B C 1
ATOM 7047 O O . GLU B 1 240 ? 7.781 16.516 -7.375 1 86.5 240 GLU B O 1
ATOM 7052 N N . PHE B 1 241 ? 8.492 18.531 -7.984 1 93.56 241 PHE B N 1
ATOM 7053 C CA . PHE B 1 241 ? 8.734 18.906 -6.602 1 93.56 241 PHE B CA 1
ATOM 7054 C C . PHE B 1 241 ? 7.434 19.312 -5.914 1 93.56 241 PHE B C 1
ATOM 7056 O O . PHE B 1 241 ? 7.379 19.406 -4.684 1 93.56 241 PHE B O 1
ATOM 7063 N N . ALA B 1 242 ? 6.414 19.547 -6.684 1 95.19 242 ALA B N 1
ATOM 7064 C CA . ALA B 1 242 ? 5.102 19.859 -6.117 1 95.19 242 ALA B CA 1
ATOM 7065 C C . ALA B 1 242 ? 4.109 18.734 -6.398 1 95.19 242 ALA B C 1
ATOM 7067 O O . ALA B 1 242 ? 3.615 18.594 -7.52 1 95.19 242 ALA B O 1
ATOM 7068 N N . ARG B 1 243 ? 3.795 17.984 -5.379 1 94.12 243 ARG B N 1
ATOM 7069 C CA . ARG B 1 243 ? 2.893 16.844 -5.523 1 94.12 243 ARG B CA 1
ATOM 7070 C C . ARG B 1 243 ? 2.109 16.594 -4.238 1 94.12 243 ARG B C 1
ATOM 7072 O O . ARG B 1 243 ? 2.465 17.109 -3.18 1 94.12 243 ARG B O 1
ATOM 7079 N N . CYS B 1 244 ? 1.02 15.906 -4.43 1 96 244 CYS B N 1
ATOM 7080 C CA . CYS B 1 244 ? 0.345 15.328 -3.271 1 96 244 CYS B CA 1
ATOM 7081 C C . CYS B 1 244 ? 0.976 14 -2.877 1 96 244 CYS B C 1
ATOM 7083 O O . CYS B 1 244 ? 1.108 13.094 -3.709 1 96 244 CYS B O 1
ATOM 7085 N N . LEU B 1 245 ? 1.418 13.898 -1.632 1 96.69 245 LEU B N 1
ATOM 7086 C CA . LEU B 1 245 ? 1.964 12.633 -1.154 1 96.69 245 LEU B CA 1
ATOM 7087 C C . LEU B 1 245 ? 0.874 11.57 -1.063 1 96.69 245 LEU B C 1
ATOM 7089 O O . LEU B 1 245 ? -0.252 11.859 -0.656 1 96.69 245 LEU B O 1
ATOM 7093 N N . SER B 1 246 ? 1.213 10.383 -1.498 1 96.81 246 SER B N 1
ATOM 7094 C CA . SER B 1 246 ? 0.338 9.273 -1.143 1 96.81 246 SER B CA 1
ATOM 7095 C C . SER B 1 246 ? 0.317 9.039 0.365 1 96.81 246 SER B C 1
ATOM 7097 O O . SER B 1 246 ? 1.209 9.5 1.08 1 96.81 246 SER B O 1
ATOM 7099 N N . GLY B 1 247 ? -0.699 8.352 0.831 1 97.62 247 GLY B N 1
ATOM 7100 C CA . GLY B 1 247 ? -0.752 8.008 2.242 1 97.62 247 GLY B CA 1
ATOM 7101 C C . GLY B 1 247 ? 0.46 7.223 2.709 1 97.62 247 GLY B C 1
ATOM 7102 O O . GLY B 1 247 ? 0.975 7.461 3.805 1 97.62 247 GLY B O 1
ATOM 7103 N N . GLU B 1 248 ? 0.951 6.297 1.902 1 96.94 248 GLU B N 1
ATOM 7104 C CA . GLU B 1 248 ? 2.107 5.469 2.236 1 96.94 248 GLU B CA 1
ATOM 7105 C C . GLU B 1 248 ? 3.375 6.309 2.342 1 96.94 248 GLU B C 1
ATOM 7107 O O . GLU B 1 248 ? 4.191 6.102 3.242 1 96.94 248 GLU B O 1
ATOM 7112 N N . GLU B 1 249 ? 3.518 7.25 1.459 1 97 249 GLU B N 1
ATOM 7113 C CA . GLU B 1 249 ? 4.676 8.133 1.528 1 97 249 GLU B CA 1
ATOM 7114 C C . GLU B 1 249 ? 4.68 8.945 2.824 1 97 249 GLU B C 1
ATOM 7116 O O . GLU B 1 249 ? 5.707 9.047 3.492 1 97 249 GLU B O 1
ATOM 7121 N N . GLU B 1 250 ? 3.512 9.477 3.09 1 97.62 250 GLU B N 1
ATOM 7122 C CA . GLU B 1 250 ? 3.395 10.25 4.32 1 97.62 250 GLU B CA 1
ATOM 7123 C C . GLU B 1 250 ? 3.771 9.414 5.539 1 97.62 250 GLU B C 1
ATOM 7125 O O . GLU B 1 250 ? 4.508 9.883 6.414 1 97.62 250 GLU B O 1
ATOM 7130 N N . ALA B 1 251 ? 3.316 8.203 5.598 1 98.44 251 ALA B N 1
ATOM 7131 C CA . ALA B 1 251 ? 3.594 7.301 6.711 1 98.44 251 ALA B CA 1
ATOM 7132 C C . ALA B 1 251 ? 5.074 6.938 6.773 1 98.44 251 ALA B C 1
ATOM 7134 O O . ALA B 1 251 ? 5.691 6.992 7.84 1 98.44 251 ALA B O 1
ATOM 7135 N N . VAL B 1 252 ? 5.688 6.605 5.664 1 97.94 252 VAL B N 1
ATOM 7136 C CA . VAL B 1 252 ? 7.07 6.137 5.621 1 97.94 252 VAL B CA 1
ATOM 7137 C C . VAL B 1 252 ? 8.016 7.293 5.934 1 97.94 252 VAL B C 1
ATOM 7139 O O . VAL B 1 252 ? 9.031 7.105 6.617 1 97.94 252 VAL B O 1
ATOM 7142 N N . PHE B 1 253 ? 7.738 8.469 5.438 1 97.69 253 PHE B N 1
ATOM 7143 C CA . PHE B 1 253 ? 8.562 9.625 5.766 1 97.69 253 PHE B CA 1
ATOM 7144 C C . PHE B 1 253 ? 8.453 9.969 7.246 1 97.69 253 PHE B C 1
ATOM 7146 O O . PHE B 1 253 ? 9.422 10.438 7.852 1 97.69 253 PHE B O 1
ATOM 7153 N N . GLY B 1 254 ? 7.227 9.719 7.816 1 97 254 GLY B N 1
ATOM 7154 C CA . GLY B 1 254 ? 7.109 9.82 9.266 1 97 254 GLY B CA 1
ATOM 7155 C C . GLY B 1 254 ? 8.031 8.875 10.008 1 97 254 GLY B C 1
ATOM 7156 O O . GLY B 1 254 ? 8.703 9.281 10.961 1 97 254 GLY B O 1
ATOM 7157 N N . PHE B 1 255 ? 8.133 7.605 9.578 1 97.12 255 PHE B N 1
ATOM 7158 C CA . PHE B 1 255 ? 9.055 6.621 10.141 1 97.12 255 PHE B CA 1
ATOM 7159 C C . PHE B 1 255 ? 10.5 7.082 10 1 97.12 255 PHE B C 1
ATOM 7161 O O . PHE B 1 255 ? 11.273 7.008 10.961 1 97.12 255 PHE B O 1
ATOM 7168 N N . ALA B 1 256 ? 10.82 7.566 8.781 1 96.25 256 ALA B N 1
ATOM 7169 C CA . ALA B 1 256 ? 12.188 8 8.492 1 96.25 256 ALA B CA 1
ATOM 7170 C C . ALA B 1 256 ? 12.586 9.18 9.375 1 96.25 256 ALA B C 1
ATOM 7172 O O . ALA B 1 256 ? 13.68 9.188 9.953 1 96.25 256 ALA B O 1
ATOM 7173 N N . GLY B 1 257 ? 11.695 10.164 9.492 1 94.94 257 GLY B N 1
ATOM 7174 C CA . GLY B 1 257 ? 11.977 11.297 10.359 1 94.94 257 GLY B CA 1
ATOM 7175 C C . GLY B 1 257 ? 12.172 10.906 11.812 1 94.94 257 GLY B C 1
ATOM 7176 O O . GLY B 1 257 ? 13.117 11.359 12.461 1 94.94 257 GLY B O 1
ATOM 7177 N N . THR B 1 258 ? 11.32 10.016 12.258 1 94.75 258 THR B N 1
ATOM 7178 C CA . THR B 1 258 ? 11.352 9.555 13.641 1 94.75 258 THR B CA 1
ATOM 7179 C C . THR B 1 258 ? 12.664 8.836 13.938 1 94.75 258 THR B C 1
ATOM 7181 O O . THR B 1 258 ? 13.352 9.156 14.914 1 94.75 258 THR B O 1
ATOM 7184 N N . ASN B 1 259 ? 13.016 7.91 13.109 1 94.5 259 ASN B N 1
ATOM 7185 C CA . ASN B 1 259 ? 14.188 7.09 13.391 1 94.5 259 ASN B CA 1
ATOM 7186 C C . ASN B 1 259 ? 15.484 7.832 13.062 1 94.5 259 ASN B C 1
ATOM 7188 O O . ASN B 1 259 ? 16.547 7.496 13.594 1 94.5 259 ASN B O 1
ATOM 7192 N N . PHE B 1 260 ? 15.391 8.836 12.211 1 93.69 260 PHE B N 1
ATOM 7193 C CA . PHE B 1 260 ? 16.531 9.703 11.961 1 93.69 260 PHE B CA 1
ATOM 7194 C C . PHE B 1 260 ? 16.875 10.516 13.203 1 93.69 260 PHE B C 1
ATOM 7196 O O . PHE B 1 260 ? 18.031 10.547 13.633 1 93.69 260 PHE B O 1
ATOM 7203 N N . ILE B 1 261 ? 15.867 11.094 13.766 1 91.38 261 ILE B N 1
ATOM 7204 C CA . ILE B 1 261 ? 16.094 11.977 14.906 1 91.38 261 ILE B CA 1
ATOM 7205 C C . ILE B 1 261 ? 16.5 11.141 16.125 1 91.38 261 ILE B C 1
ATOM 7207 O O . ILE B 1 261 ? 17.281 11.609 16.953 1 91.38 261 ILE B O 1
ATOM 7211 N N . MET B 1 262 ? 15.93 9.93 16.219 1 89.69 262 MET B N 1
ATOM 7212 C CA . MET B 1 262 ? 16.234 9.07 17.359 1 89.69 262 MET B CA 1
ATOM 7213 C C . MET B 1 262 ? 17.625 8.477 17.234 1 89.69 262 MET B C 1
ATOM 7215 O O . MET B 1 262 ? 18.172 7.969 18.219 1 89.69 262 MET B O 1
ATOM 7219 N N . GLY B 1 263 ? 18.016 8.414 16.062 1 81.31 263 GLY B N 1
ATOM 7220 C CA . GLY B 1 263 ? 19.406 8.008 15.891 1 81.31 263 GLY B CA 1
ATOM 7221 C C . GLY B 1 263 ? 19.562 6.605 15.328 1 81.31 263 GLY B C 1
ATOM 7222 O O . GLY B 1 263 ? 18.562 5.906 15.125 1 81.31 263 GLY B O 1
ATOM 7223 N N . ASN B 1 264 ? 20.297 6.188 14.461 1 79.12 264 ASN B N 1
ATOM 7224 C CA . ASN B 1 264 ? 20.828 4.93 13.945 1 79.12 264 ASN B CA 1
ATOM 7225 C C . ASN B 1 264 ? 20.297 4.629 12.547 1 79.12 264 ASN B C 1
ATOM 7227 O O . ASN B 1 264 ? 20.766 3.695 11.891 1 79.12 264 ASN B O 1
ATOM 7231 N N . LEU B 1 265 ? 19.266 5.383 12.156 1 87.06 265 LEU B N 1
ATOM 7232 C CA . LEU B 1 265 ? 18.719 5.117 10.828 1 87.06 265 LEU B CA 1
ATOM 7233 C C . LEU B 1 265 ? 19.828 5.125 9.781 1 87.06 265 LEU B C 1
ATOM 7235 O O . LEU B 1 265 ? 19.938 4.191 8.984 1 87.06 265 LEU B O 1
ATOM 7239 N N . LEU B 1 266 ? 20.609 6.105 9.914 1 84.81 266 LEU B N 1
ATOM 7240 C CA . LEU B 1 266 ? 21.625 6.281 8.875 1 84.81 266 LEU B CA 1
ATOM 7241 C C . LEU B 1 266 ? 22.703 5.207 8.977 1 84.81 266 LEU B C 1
ATOM 7243 O O . LEU B 1 266 ? 23.125 4.652 7.957 1 84.81 266 LEU B O 1
ATOM 7247 N N . GLN B 1 267 ? 23.094 4.973 10.195 1 84.69 267 GLN B N 1
ATOM 7248 C CA . GLN B 1 267 ? 24.109 3.945 10.383 1 84.69 267 GLN B CA 1
ATOM 7249 C C . GLN B 1 267 ? 23.609 2.588 9.883 1 84.69 267 GLN B C 1
ATOM 7251 O O . GLN B 1 267 ? 24.359 1.856 9.227 1 84.69 267 GLN B O 1
ATOM 7256 N N . ASP B 1 268 ? 22.438 2.318 10.133 1 87.25 268 ASP B N 1
ATOM 7257 C CA . ASP B 1 268 ? 21.875 1.027 9.758 1 87.25 268 ASP B CA 1
ATOM 7258 C C . ASP B 1 268 ? 21.547 0.983 8.266 1 87.25 268 ASP B C 1
ATOM 7260 O O . ASP B 1 268 ? 21.312 -0.091 7.707 1 87.25 268 ASP B O 1
ATOM 7264 N N . SER B 1 269 ? 21.562 2.119 7.59 1 87.69 269 SER B N 1
ATOM 7265 C CA . SER B 1 269 ? 21.25 2.203 6.164 1 87.69 269 SER B CA 1
ATOM 7266 C C . SER B 1 269 ? 22.516 2.074 5.32 1 87.69 269 SER B C 1
ATOM 7268 O O . SER B 1 269 ? 22.438 2.031 4.09 1 87.69 269 SER B O 1
ATOM 7270 N N . GLN B 1 270 ? 23.656 2.029 5.957 1 84.19 270 GLN B N 1
ATOM 7271 C CA . GLN B 1 270 ? 24.906 2.004 5.215 1 84.19 270 GLN B CA 1
ATOM 7272 C C . GLN B 1 270 ? 25.125 0.654 4.539 1 84.19 270 GLN B C 1
ATOM 7274 O O . GLN B 1 270 ? 24.797 -0.39 5.105 1 84.19 270 GLN B O 1
ATOM 7279 N N . GLY B 1 271 ? 25.625 0.783 3.338 1 82.69 271 GLY B N 1
ATOM 7280 C CA . GLY B 1 271 ? 25.906 -0.422 2.578 1 82.69 271 GLY B CA 1
ATOM 7281 C C . GLY B 1 271 ? 24.891 -0.7 1.487 1 82.69 271 GLY B C 1
ATOM 7282 O O . GLY B 1 271 ? 24.281 0.226 0.96 1 82.69 271 GLY B O 1
ATOM 7283 N N . ALA B 1 272 ? 24.859 -1.983 1.093 1 78.44 272 ALA B N 1
ATOM 7284 C CA . ALA B 1 272 ? 24 -2.361 -0.02 1 78.44 272 ALA B CA 1
ATOM 7285 C C . ALA B 1 272 ? 23.047 -3.488 0.381 1 78.44 272 ALA B C 1
ATOM 7287 O O . ALA B 1 272 ? 23.312 -4.223 1.336 1 78.44 272 ALA B O 1
ATOM 7288 N N . GLY B 1 273 ? 21.906 -3.459 -0.366 1 80.94 273 GLY B N 1
ATOM 7289 C CA . GLY B 1 273 ? 20.953 -4.52 -0.1 1 80.94 273 GLY B CA 1
ATOM 7290 C C . GLY B 1 273 ? 19.828 -4.09 0.829 1 80.94 273 GLY B C 1
ATOM 7291 O O . GLY B 1 273 ? 19.344 -2.957 0.75 1 80.94 273 GLY B O 1
ATOM 7292 N N . THR B 1 274 ? 19.328 -5.047 1.588 1 85.19 274 THR B N 1
ATOM 7293 C CA . THR B 1 274 ? 18.219 -4.812 2.5 1 85.19 274 THR B CA 1
ATOM 7294 C C . THR B 1 274 ? 18.703 -4.777 3.947 1 85.19 274 THR B C 1
ATOM 7296 O O . THR B 1 274 ? 19.562 -5.566 4.34 1 85.19 274 THR B O 1
ATOM 7299 N N . VAL B 1 275 ? 18.141 -3.842 4.68 1 84.75 275 VAL B N 1
ATOM 7300 C CA . VAL B 1 275 ? 18.453 -3.76 6.102 1 84.75 275 VAL B CA 1
ATOM 7301 C C . VAL B 1 275 ? 18 -5.031 6.809 1 84.75 275 VAL B C 1
ATOM 7303 O O . VAL B 1 275 ? 16.875 -5.492 6.598 1 84.75 275 VAL B O 1
ATOM 7306 N N . VAL B 1 276 ? 18.938 -5.578 7.625 1 79.38 276 VAL B N 1
ATOM 7307 C CA . VAL B 1 276 ? 18.594 -6.742 8.438 1 79.38 276 VAL B CA 1
ATOM 7308 C C . VAL B 1 276 ? 19.031 -6.516 9.875 1 79.38 276 VAL B C 1
ATOM 7310 O O . VAL B 1 276 ? 20.078 -5.891 10.125 1 79.38 276 VAL B O 1
ATOM 7313 N N . ASN B 1 277 ? 18.25 -6.953 10.781 1 77.19 277 ASN B N 1
ATOM 7314 C CA . ASN B 1 277 ? 18.562 -6.922 12.203 1 77.19 277 ASN B CA 1
ATOM 7315 C C . ASN B 1 277 ? 19.078 -5.555 12.633 1 77.19 277 ASN B C 1
ATOM 7317 O O . ASN B 1 277 ? 20.156 -5.445 13.227 1 77.19 277 ASN B O 1
ATOM 7321 N N . PRO B 1 278 ? 18.328 -4.57 12.406 1 81.5 278 PRO B N 1
ATOM 7322 C CA . PRO B 1 278 ? 18.781 -3.258 12.867 1 81.5 278 PRO B CA 1
ATOM 7323 C C . PRO B 1 278 ? 18.969 -3.191 14.375 1 81.5 278 PRO B C 1
ATOM 7325 O O . PRO B 1 278 ? 18.344 -3.959 15.109 1 81.5 278 PRO B O 1
ATOM 7328 N N . ARG B 1 279 ? 19.781 -2.344 14.828 1 81.31 279 ARG B N 1
ATOM 7329 C CA . ARG B 1 279 ? 20.062 -2.217 16.25 1 81.31 279 ARG B CA 1
ATOM 7330 C C . ARG B 1 279 ? 18.812 -1.785 17.016 1 81.31 279 ARG B C 1
ATOM 7332 O O . ARG B 1 279 ? 18.438 -2.414 18.016 1 81.31 279 ARG B O 1
ATOM 7339 N N . LEU B 1 280 ? 18.266 -0.629 16.688 1 90.88 280 LEU B N 1
ATOM 7340 C CA . LEU B 1 280 ? 17.062 -0.155 17.375 1 90.88 280 LEU B CA 1
ATOM 7341 C C . LEU B 1 280 ? 16.219 0.707 16.453 1 90.88 280 LEU B C 1
ATOM 7343 O O . LEU B 1 280 ? 16.719 1.616 15.797 1 90.88 280 LEU B O 1
ATOM 7347 N N . THR B 1 281 ? 14.898 0.355 16.359 1 93.62 281 THR B N 1
ATOM 7348 C CA . THR B 1 281 ? 13.969 1.171 15.586 1 93.62 281 THR B CA 1
ATOM 7349 C C . THR B 1 281 ? 12.758 1.557 16.438 1 93.62 281 THR B C 1
ATOM 7351 O O . THR B 1 281 ? 12.531 0.972 17.5 1 93.62 281 THR B O 1
ATOM 7354 N N . TYR B 1 282 ? 12.102 2.561 16.031 1 94.94 282 TYR B N 1
ATOM 7355 C CA . TYR B 1 282 ? 10.891 3.049 16.688 1 94.94 282 TYR B CA 1
ATOM 7356 C C . TYR B 1 282 ? 9.727 3.082 15.703 1 94.94 282 TYR B C 1
ATOM 7358 O O . TYR B 1 282 ? 9.914 3.34 14.508 1 94.94 282 TYR B O 1
ATOM 7366 N N . GLY B 1 283 ? 8.523 2.703 16.188 1 96.56 283 GLY B N 1
ATOM 7367 C CA . GLY B 1 283 ? 7.332 2.912 15.391 1 96.56 283 GLY B CA 1
ATOM 7368 C C . GLY B 1 283 ? 6.859 4.355 15.383 1 96.56 283 GLY B C 1
ATOM 7369 O O . GLY B 1 283 ? 7.098 5.094 16.344 1 96.56 283 GLY B O 1
ATOM 7370 N N . ALA B 1 284 ? 6.211 4.793 14.305 1 97.56 284 ALA B N 1
ATOM 7371 C CA . ALA B 1 284 ? 5.719 6.164 14.188 1 97.56 284 ALA B CA 1
ATOM 7372 C C . ALA B 1 284 ? 4.199 6.191 14.062 1 97.56 284 ALA B C 1
ATOM 7374 O O . ALA B 1 284 ? 3.619 5.441 13.273 1 97.56 284 ALA B O 1
ATOM 7375 N N . LEU B 1 285 ? 3.555 7 14.844 1 98.56 285 LEU B N 1
ATOM 7376 C CA . LEU B 1 285 ? 2.127 7.297 14.789 1 98.56 285 LEU B CA 1
ATOM 7377 C C . LEU B 1 285 ? 1.892 8.789 14.555 1 98.56 285 LEU B C 1
ATOM 7379 O O . LEU B 1 285 ? 2.445 9.625 15.266 1 98.56 285 LEU B O 1
ATOM 7383 N N . ASP B 1 286 ? 1.137 9.078 13.539 1 97.75 286 ASP B N 1
ATOM 7384 C CA . ASP B 1 286 ? 0.8 10.469 13.234 1 97.75 286 ASP B CA 1
ATOM 7385 C C . ASP B 1 286 ? -0.698 10.625 12.977 1 97.75 286 ASP B C 1
ATOM 7387 O O . ASP B 1 286 ? -1.26 9.961 12.102 1 97.75 286 ASP B O 1
ATOM 7391 N N . MET B 1 287 ? -1.326 11.508 13.758 1 97.94 287 MET B N 1
ATOM 7392 C CA . MET B 1 287 ? -2.742 11.773 13.523 1 97.94 287 MET B CA 1
ATOM 7393 C C . MET B 1 287 ? -2.969 13.242 13.188 1 97.94 287 MET B C 1
ATOM 7395 O O . MET B 1 287 ? -2.984 14.094 14.086 1 97.94 287 MET B O 1
ATOM 7399 N N . GLY B 1 288 ? -3.188 13.492 11.914 1 95.81 288 GLY B N 1
ATOM 7400 C CA . GLY B 1 288 ? -3.568 14.828 11.477 1 95.81 288 GLY B CA 1
ATOM 7401 C C . GLY B 1 288 ? -5.062 15.078 11.539 1 95.81 288 GLY B C 1
ATOM 7402 O O . GLY B 1 288 ? -5.77 14.43 12.32 1 95.81 288 GLY B O 1
ATOM 7403 N N . GLY B 1 289 ? -5.461 16.094 10.82 1 95.81 289 GLY B N 1
ATOM 7404 C CA . GLY B 1 289 ? -6.883 16.391 10.781 1 95.81 289 GLY B CA 1
ATOM 7405 C C . GLY B 1 289 ? -7.672 15.461 9.883 1 95.81 289 GLY B C 1
ATOM 7406 O O . GLY B 1 289 ? -8.773 15.039 10.234 1 95.81 289 GLY B O 1
ATOM 7407 N N . ALA B 1 290 ? -7.027 15.094 8.781 1 97.38 290 ALA B N 1
ATOM 7408 C CA . ALA B 1 290 ? -7.801 14.367 7.77 1 97.38 290 ALA B 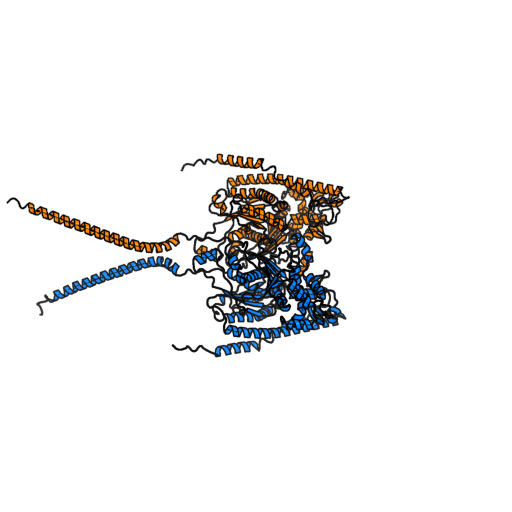CA 1
ATOM 7409 C C . ALA B 1 290 ? -7.461 12.883 7.781 1 97.38 290 ALA B C 1
ATOM 7411 O O . ALA B 1 290 ? -8.273 12.047 7.375 1 97.38 290 ALA B O 1
ATOM 7412 N N . SER B 1 291 ? -6.242 12.523 8.234 1 98.25 291 SER B N 1
ATOM 7413 C CA . SER B 1 291 ? -5.824 11.125 8.211 1 98.25 291 SER B CA 1
ATOM 7414 C C . SER B 1 291 ? -4.941 10.797 9.406 1 98.25 291 SER B C 1
ATOM 7416 O O . SER B 1 291 ? -4.52 11.688 10.141 1 98.25 291 SER B O 1
ATOM 7418 N N . THR B 1 292 ? -4.746 9.555 9.656 1 98.62 292 THR B N 1
ATOM 7419 C CA . THR B 1 292 ? -3.791 9.062 10.641 1 98.62 292 THR B CA 1
ATOM 7420 C C . THR B 1 292 ? -2.924 7.953 10.047 1 98.62 292 THR B C 1
ATOM 7422 O O . THR B 1 292 ? -3.379 7.195 9.188 1 98.62 292 THR B O 1
ATOM 7425 N N . GLN B 1 293 ? -1.677 7.98 10.367 1 98.44 293 GLN B N 1
ATOM 7426 C CA . GLN B 1 293 ? -0.698 7.059 9.805 1 98.44 293 GLN B CA 1
ATOM 7427 C C . GLN B 1 293 ? -0.086 6.172 10.883 1 98.44 293 GLN B C 1
ATOM 7429 O O . GLN B 1 293 ? 0.06 6.598 12.031 1 98.44 293 GLN B O 1
ATOM 7434 N N . ILE B 1 294 ? 0.295 4.957 10.531 1 98.75 294 ILE B N 1
ATOM 7435 C CA . ILE B 1 294 ? 1.146 4.07 11.32 1 98.75 294 ILE B CA 1
ATOM 7436 C C . ILE B 1 294 ? 2.246 3.492 10.438 1 98.75 294 ILE B C 1
ATOM 7438 O O . ILE B 1 294 ? 2.004 3.156 9.273 1 98.75 294 ILE B O 1
ATOM 7442 N N . SER B 1 295 ? 3.447 3.463 10.859 1 98.31 295 SER B N 1
ATOM 7443 C CA . SER B 1 295 ? 4.566 2.859 10.148 1 98.31 295 SER B CA 1
ATOM 7444 C C . SER B 1 295 ? 5.59 2.275 11.117 1 98.31 295 SER B C 1
ATOM 7446 O O . SER B 1 295 ? 5.844 2.848 12.18 1 98.31 295 SER B O 1
ATOM 7448 N N . PHE B 1 296 ? 6.156 1.12 10.82 1 96.94 296 PHE B N 1
ATOM 7449 C CA . PHE B 1 296 ? 7.156 0.482 11.672 1 96.94 296 PHE B CA 1
ATOM 7450 C C . PHE B 1 296 ? 7.934 -0.572 10.898 1 96.94 296 PHE B C 1
ATOM 7452 O O . PHE B 1 296 ? 7.5 -1.015 9.828 1 96.94 296 PHE B O 1
ATOM 7459 N N . TYR B 1 297 ? 9.109 -0.852 11.352 1 94.38 297 TYR B N 1
ATOM 7460 C CA . TYR B 1 297 ? 9.945 -1.935 10.844 1 94.38 297 TYR B CA 1
ATOM 7461 C C . TYR B 1 297 ? 9.562 -3.264 11.477 1 94.38 297 TYR B C 1
ATOM 7463 O O . TYR B 1 297 ? 9.492 -3.373 12.703 1 94.38 297 TYR B O 1
ATOM 7471 N N . GLU B 1 298 ? 9.227 -4.219 10.641 1 88.06 298 GLU B N 1
ATOM 7472 C CA . GLU B 1 298 ? 8.953 -5.574 11.109 1 88.06 298 GLU B CA 1
ATOM 7473 C C . GLU B 1 298 ? 10.195 -6.453 11.016 1 88.06 298 GLU B C 1
ATOM 7475 O O . GLU B 1 298 ? 10.617 -6.82 9.914 1 88.06 298 GLU B O 1
ATOM 7480 N N . PRO B 1 299 ? 10.75 -6.859 12.055 1 78 299 PRO B N 1
ATOM 7481 C CA . PRO B 1 299 ? 12.078 -7.484 12.086 1 78 299 PRO B CA 1
ATOM 7482 C C . PRO B 1 299 ? 12.125 -8.797 11.312 1 78 299 PRO B C 1
ATOM 7484 O O . PRO B 1 299 ? 13.195 -9.203 10.852 1 78 299 PRO B O 1
ATOM 7487 N N . HIS B 1 300 ? 11.047 -9.508 11.133 1 78.31 300 HIS B N 1
ATOM 7488 C CA . HIS B 1 300 ? 11.07 -10.797 10.453 1 78.31 300 HIS B CA 1
ATOM 7489 C C . HIS B 1 300 ? 10.672 -10.656 8.984 1 78.31 300 HIS B C 1
ATOM 7491 O O . HIS B 1 300 ? 10.555 -11.656 8.273 1 78.31 300 HIS B O 1
ATOM 7497 N N . GLU B 1 301 ? 10.477 -9.461 8.586 1 82.56 301 GLU B N 1
ATOM 7498 C CA . GLU B 1 301 ? 10.156 -9.133 7.203 1 82.56 301 GLU B CA 1
ATOM 7499 C C . GLU B 1 301 ? 8.891 -9.844 6.746 1 82.56 301 GLU B C 1
ATOM 7501 O O . GLU B 1 301 ? 8.766 -10.211 5.578 1 82.56 301 GLU B O 1
ATOM 7506 N N . ASP B 1 302 ? 8.039 -10.141 7.734 1 88.25 302 ASP B N 1
ATOM 7507 C CA . ASP B 1 302 ? 6.773 -10.805 7.438 1 88.25 302 ASP B CA 1
ATOM 7508 C C . ASP B 1 302 ? 5.676 -9.781 7.152 1 88.25 302 ASP B C 1
ATOM 7510 O O . ASP B 1 302 ? 4.719 -9.664 7.922 1 88.25 302 ASP B O 1
ATOM 7514 N N . ILE B 1 303 ? 5.805 -9.023 6.078 1 93.75 303 ILE B N 1
ATOM 7515 C CA . ILE B 1 303 ? 4.836 -8.023 5.637 1 93.75 303 ILE B CA 1
ATOM 7516 C C . ILE B 1 303 ? 4.188 -8.469 4.332 1 93.75 303 ILE B C 1
ATOM 7518 O O . ILE B 1 303 ? 4.789 -8.359 3.26 1 93.75 303 ILE B O 1
ATOM 7522 N N . MET B 1 304 ? 2.951 -8.891 4.41 1 95.5 304 MET B N 1
ATOM 7523 C CA . MET B 1 304 ? 2.295 -9.492 3.252 1 95.5 304 MET B CA 1
ATOM 7524 C C . MET B 1 304 ? 1.566 -8.438 2.43 1 95.5 304 MET B C 1
ATOM 7526 O O . MET B 1 304 ? 1.325 -8.625 1.237 1 95.5 304 MET B O 1
ATOM 7530 N N . ALA B 1 305 ? 1.203 -7.352 3.074 1 95.81 305 ALA B N 1
ATOM 7531 C CA . ALA B 1 305 ? 0.583 -6.18 2.455 1 95.81 305 ALA B CA 1
ATOM 7532 C C . ALA B 1 305 ? 0.949 -4.906 3.209 1 95.81 305 ALA B C 1
ATOM 7534 O O . ALA B 1 305 ? 1.211 -4.941 4.414 1 95.81 305 ALA B O 1
ATOM 7535 N N . GLY B 1 306 ? 1.002 -3.797 2.498 1 96.44 306 GLY B N 1
ATOM 7536 C CA . GLY B 1 306 ? 1.321 -2.523 3.125 1 96.44 306 GLY B CA 1
ATOM 7537 C C . GLY B 1 306 ? 2.812 -2.268 3.23 1 96.44 306 GLY B C 1
ATOM 7538 O O . GLY B 1 306 ? 3.254 -1.463 4.055 1 96.44 306 GLY B O 1
ATOM 7539 N N . LEU B 1 307 ? 3.602 -3.049 2.484 1 96.88 307 LEU B N 1
ATOM 7540 C CA . LEU B 1 307 ? 5.051 -2.867 2.5 1 96.88 307 LEU B CA 1
ATOM 7541 C C . LEU B 1 307 ? 5.461 -1.702 1.606 1 96.88 307 LEU B C 1
ATOM 7543 O O . LEU B 1 307 ? 4.965 -1.569 0.485 1 96.88 307 LEU B O 1
ATOM 7547 N N . PHE B 1 308 ? 6.25 -0.851 2.096 1 94.94 308 PHE B N 1
ATOM 7548 C CA . PHE B 1 308 ? 6.883 0.241 1.366 1 94.94 308 PHE B CA 1
ATOM 7549 C C . PHE B 1 308 ? 8.398 0.144 1.458 1 94.94 308 PHE B C 1
ATOM 7551 O O . PHE B 1 308 ? 8.953 0.004 2.551 1 94.94 308 PHE B O 1
ATOM 7558 N N . LYS B 1 309 ? 9.086 0.177 0.357 1 92.62 309 LYS B N 1
ATOM 7559 C CA . LYS B 1 309 ? 10.539 0.136 0.341 1 92.62 309 LYS B CA 1
ATOM 7560 C C . LYS B 1 309 ? 11.133 1.541 0.426 1 92.62 309 LYS B C 1
ATOM 7562 O O . LYS B 1 309 ? 10.938 2.357 -0.477 1 92.62 309 LYS B O 1
ATOM 7567 N N . LEU B 1 310 ? 11.805 1.771 1.529 1 92.75 310 LEU B N 1
ATOM 7568 C CA . LEU B 1 310 ? 12.469 3.051 1.74 1 92.75 310 LEU B CA 1
ATOM 7569 C C . LEU B 1 310 ? 13.969 2.93 1.497 1 92.75 310 LEU B C 1
ATOM 7571 O O . LEU B 1 310 ? 14.648 2.152 2.17 1 92.75 310 LEU B O 1
ATOM 7575 N N . GLN B 1 311 ? 14.43 3.625 0.562 1 90.5 311 GLN B N 1
ATOM 7576 C CA . GLN B 1 311 ? 15.859 3.674 0.294 1 90.5 311 GLN B CA 1
ATOM 7577 C C . GLN B 1 311 ? 16.391 5.098 0.406 1 90.5 311 GLN B C 1
ATOM 7579 O O . GLN B 1 311 ? 15.891 6.008 -0.252 1 90.5 311 GLN B O 1
ATOM 7584 N N . ILE B 1 312 ? 17.328 5.234 1.203 1 90.12 312 ILE B N 1
ATOM 7585 C CA . ILE B 1 312 ? 18 6.523 1.351 1 90.12 312 ILE B CA 1
ATOM 7586 C C . ILE B 1 312 ? 19.297 6.531 0.538 1 90.12 312 ILE B C 1
ATOM 7588 O O . ILE B 1 312 ? 20.266 5.879 0.909 1 90.12 312 ILE B O 1
ATOM 7592 N N . GLY B 1 313 ? 19.281 7.242 -0.502 1 85.88 313 GLY B N 1
ATOM 7593 C CA . GLY B 1 313 ? 20.438 7.254 -1.381 1 85.88 313 GLY B CA 1
ATOM 7594 C C . GLY B 1 313 ? 20.797 5.879 -1.918 1 85.88 313 GLY B C 1
ATOM 7595 O O . GLY B 1 313 ? 19.922 5.16 -2.414 1 85.88 313 GLY B O 1
ATOM 7596 N N . GLN B 1 314 ? 22.094 5.613 -1.815 1 81.81 314 GLN B N 1
ATOM 7597 C CA . GLN B 1 314 ? 22.547 4.32 -2.303 1 81.81 314 GLN B CA 1
ATOM 7598 C C . GLN B 1 314 ? 22.703 3.322 -1.156 1 81.81 314 GLN B C 1
ATOM 7600 O O . GLN B 1 314 ? 23.359 2.293 -1.306 1 81.81 314 GLN B O 1
ATOM 7605 N N . GLY B 1 315 ? 22.094 3.725 -0.072 1 85.56 315 GLY B N 1
ATOM 7606 C CA . GLY B 1 315 ? 22.188 2.844 1.08 1 85.56 315 GLY B CA 1
ATOM 7607 C C . GLY B 1 315 ? 21.234 1.669 1.019 1 85.56 315 GLY B C 1
ATOM 7608 O O . GLY B 1 315 ? 20.547 1.471 0.013 1 85.56 315 GLY B O 1
ATOM 7609 N N . LYS B 1 316 ? 21.203 0.903 2.113 1 87.25 316 LYS B N 1
ATOM 7610 C CA . LYS B 1 316 ? 20.328 -0.259 2.223 1 87.25 316 LYS B CA 1
ATOM 7611 C C . LYS B 1 316 ? 18.859 0.156 2.195 1 87.25 316 LYS B C 1
ATOM 7613 O O . LYS B 1 316 ? 18.516 1.268 2.602 1 87.25 316 LYS B O 1
ATOM 7618 N N . HIS B 1 317 ? 18.078 -0.721 1.672 1 89.25 317 HIS B N 1
ATOM 7619 C CA . HIS B 1 317 ? 16.641 -0.454 1.683 1 89.25 317 HIS B CA 1
ATOM 7620 C C . HIS B 1 317 ? 15.992 -0.992 2.951 1 89.25 317 HIS B C 1
ATOM 7622 O O . HIS B 1 317 ? 16.391 -2.045 3.459 1 89.25 317 HIS B O 1
ATOM 7628 N N . TRP B 1 318 ? 15.078 -0.221 3.428 1 92.06 318 TRP B N 1
ATOM 7629 C CA . TRP B 1 318 ? 14.234 -0.618 4.555 1 92.06 318 TRP B CA 1
ATOM 7630 C C . TRP B 1 318 ? 12.883 -1.131 4.07 1 92.06 318 TRP B C 1
ATOM 7632 O O . TRP B 1 318 ? 12.203 -0.46 3.293 1 92.06 318 TRP B O 1
ATOM 7642 N N . ASN B 1 319 ? 12.547 -2.346 4.465 1 93.44 319 ASN B N 1
ATOM 7643 C CA . ASN B 1 319 ? 11.164 -2.789 4.297 1 93.44 319 ASN B CA 1
ATOM 7644 C C . ASN B 1 319 ? 10.289 -2.34 5.465 1 93.44 319 ASN B C 1
ATOM 7646 O O . ASN B 1 319 ? 10.406 -2.869 6.57 1 93.44 319 ASN B O 1
ATOM 7650 N N . ILE B 1 320 ? 9.383 -1.371 5.141 1 96.25 320 ILE B N 1
ATOM 7651 C CA . ILE B 1 320 ? 8.594 -0.737 6.188 1 96.25 320 ILE B CA 1
ATOM 7652 C C . ILE B 1 320 ? 7.109 -1.039 5.969 1 96.25 320 ILE B C 1
ATOM 7654 O O . ILE B 1 320 ? 6.617 -0.963 4.84 1 96.25 320 ILE B O 1
ATOM 7658 N N . TYR B 1 321 ? 6.465 -1.473 7.066 1 97.38 321 TYR B N 1
ATOM 7659 C CA . TYR B 1 321 ? 5.012 -1.409 7 1 97.38 321 TYR B CA 1
ATOM 7660 C C . TYR B 1 321 ? 4.52 0.028 7.141 1 97.38 321 TYR B C 1
ATOM 7662 O O . TYR B 1 321 ? 4.926 0.741 8.062 1 97.38 321 TYR B O 1
ATOM 7670 N N . ALA B 1 322 ? 3.709 0.449 6.25 1 98.06 322 ALA B N 1
ATOM 7671 C CA . ALA B 1 322 ? 3.217 1.824 6.27 1 98.06 322 ALA B CA 1
ATOM 7672 C C . ALA B 1 322 ? 1.788 1.902 5.738 1 98.06 322 ALA B C 1
ATOM 7674 O O . ALA B 1 322 ? 1.484 1.361 4.672 1 98.06 322 ALA B O 1
ATOM 7675 N N . HIS B 1 323 ? 0.941 2.555 6.516 1 98.31 323 HIS B N 1
ATOM 7676 C CA . HIS B 1 323 ? -0.426 2.771 6.055 1 98.31 323 HIS B CA 1
ATOM 7677 C C . HIS B 1 323 ? -0.974 4.102 6.559 1 98.31 323 HIS B C 1
ATOM 7679 O O . HIS B 1 323 ? -0.619 4.547 7.652 1 98.31 323 HIS B O 1
ATOM 7685 N N . SER B 1 324 ? -1.732 4.773 5.738 1 98.44 324 SER B N 1
ATOM 7686 C CA . SER B 1 324 ? -2.471 5.984 6.086 1 98.44 324 SER B CA 1
ATOM 7687 C C . SER B 1 324 ? -3.977 5.758 6.012 1 98.44 324 SER B C 1
ATOM 7689 O O . SER B 1 324 ? -4.488 5.285 4.992 1 98.44 324 SER B O 1
ATOM 7691 N N . PHE B 1 325 ? -4.664 6.004 7.043 1 98.5 325 PHE B N 1
ATOM 7692 C CA . PHE B 1 325 ? -6.117 5.891 7.105 1 98.5 325 PHE B CA 1
ATOM 7693 C C . PHE B 1 325 ? -6.777 7.234 6.836 1 98.5 325 PHE B C 1
ATOM 7695 O O . PHE B 1 325 ? -6.91 8.062 7.738 1 98.5 325 PHE B O 1
ATOM 7702 N N . LEU B 1 326 ? -7.184 7.395 5.574 1 98.25 326 LEU B N 1
ATOM 7703 C CA . LEU B 1 326 ? -7.832 8.633 5.152 1 98.25 326 LEU B CA 1
ATOM 7704 C C . LEU B 1 326 ? -9.211 8.766 5.789 1 98.25 326 LEU B C 1
ATOM 7706 O O . LEU B 1 326 ? -9.953 7.785 5.879 1 98.25 326 LEU B O 1
ATOM 7710 N N . TYR B 1 327 ? -9.586 9.953 6.301 1 98.25 327 TYR B N 1
ATOM 7711 C CA . TYR B 1 327 ? -10.82 10.312 6.98 1 98.25 327 TYR B CA 1
ATOM 7712 C C . TYR B 1 327 ? -10.859 9.758 8.398 1 98.25 327 TYR B C 1
ATOM 7714 O O . TYR B 1 327 ? -11.914 9.719 9.031 1 98.25 327 TYR B O 1
ATOM 7722 N N . PHE B 1 328 ? -9.734 9.32 8.859 1 98.75 328 PHE B N 1
ATOM 7723 C CA . PHE B 1 328 ? -9.633 8.852 10.234 1 98.75 328 PHE B CA 1
ATOM 7724 C C . PHE B 1 328 ? -8.773 9.789 11.07 1 98.75 328 PHE B C 1
ATOM 7726 O O . PHE B 1 328 ? -8.469 9.5 12.227 1 98.75 328 PHE B O 1
ATOM 7733 N N . GLY B 1 329 ? -8.383 10.891 10.453 1 98.38 329 GLY B N 1
ATOM 7734 C CA . GLY B 1 329 ? -7.785 11.953 11.242 1 98.38 329 GLY B CA 1
ATOM 7735 C C . GLY B 1 329 ? -8.758 12.594 12.219 1 98.38 329 GLY B C 1
ATOM 7736 O O . GLY B 1 329 ? -9.977 12.414 12.102 1 98.38 329 GLY B O 1
ATOM 7737 N N . MET B 1 330 ? -8.273 13.383 13.086 1 98 330 MET B N 1
ATOM 7738 C CA . MET B 1 330 ? -9.055 13.867 14.219 1 98 330 MET B CA 1
ATOM 7739 C C . MET B 1 330 ? -10.258 14.68 13.742 1 98 330 MET B C 1
ATOM 7741 O O . MET B 1 330 ? -11.383 14.453 14.188 1 98 330 MET B O 1
ATOM 7745 N N . ASN B 1 331 ? -10.062 15.602 12.82 1 96.19 331 ASN B N 1
ATOM 7746 C CA . ASN B 1 331 ? -11.141 16.484 12.375 1 96.19 331 ASN B CA 1
ATOM 7747 C C . ASN B 1 331 ? -12.156 15.727 11.523 1 96.19 331 ASN B C 1
ATOM 7749 O O . ASN B 1 331 ? -13.367 15.906 11.695 1 96.19 331 ASN B O 1
ATOM 7753 N N . GLU B 1 332 ? -11.656 14.906 10.633 1 97.44 332 GLU B N 1
ATOM 7754 C CA . GLU B 1 332 ? -12.57 14.141 9.789 1 97.44 332 GLU B CA 1
ATOM 7755 C C . GLU B 1 332 ? -13.328 13.094 10.594 1 97.44 332 GLU B C 1
ATOM 7757 O O . GLU B 1 332 ? -14.5 12.82 10.32 1 97.44 332 GLU B O 1
ATOM 7762 N N . ALA B 1 333 ? -12.688 12.469 11.547 1 98.56 333 ALA B N 1
ATOM 7763 C CA . ALA B 1 333 ? -13.375 11.539 12.43 1 98.56 333 ALA B CA 1
ATOM 7764 C C . ALA B 1 333 ? -14.484 12.234 13.219 1 98.56 333 ALA B C 1
ATOM 7766 O O . ALA B 1 333 ? -15.57 11.688 13.398 1 98.56 333 ALA B O 1
ATOM 7767 N N . ARG B 1 334 ? -14.211 13.414 13.711 1 98.12 334 ARG B N 1
ATOM 7768 C CA . ARG B 1 334 ? -15.211 14.18 14.445 1 98.12 334 ARG B CA 1
ATOM 7769 C C . ARG B 1 334 ? -16.391 14.531 13.547 1 98.12 334 ARG B C 1
ATOM 7771 O O . ARG B 1 334 ? -17.547 14.445 13.977 1 98.12 334 ARG B O 1
ATOM 7778 N N . GLY B 1 335 ? -16.094 14.938 12.312 1 97.31 335 GLY B N 1
ATOM 7779 C CA . GLY B 1 335 ? -17.156 15.219 11.359 1 97.31 335 GLY B CA 1
ATOM 7780 C C . GLY B 1 335 ? -18.047 14.016 11.094 1 97.31 335 GLY B C 1
ATOM 7781 O O . GLY B 1 335 ? -19.266 14.133 11.062 1 97.31 335 GLY B O 1
ATOM 7782 N N . ARG B 1 336 ? -17.406 12.875 10.938 1 98.19 336 ARG B N 1
ATOM 7783 C CA . ARG B 1 336 ? -18.156 11.641 10.727 1 98.19 336 ARG B CA 1
ATOM 7784 C C . ARG B 1 336 ? -19.016 11.305 11.938 1 98.19 336 ARG B C 1
ATOM 7786 O O . ARG B 1 336 ? -20.156 10.883 11.789 1 98.19 336 ARG B O 1
ATOM 7793 N N . PHE B 1 337 ? -18.5 11.539 13.109 1 98.44 337 PHE B N 1
ATOM 7794 C CA . PHE B 1 337 ? -19.203 11.312 14.367 1 98.44 337 PHE B CA 1
ATOM 7795 C C . PHE B 1 337 ? -20.438 12.211 14.469 1 98.44 337 PHE B C 1
ATOM 7797 O O . PHE B 1 337 ? -21.547 11.734 14.734 1 98.44 337 PHE B O 1
ATOM 7804 N N . GLN B 1 338 ? -20.203 13.453 14.25 1 97.94 338 GLN B N 1
ATOM 7805 C CA . GLN B 1 338 ? -21.297 14.422 14.352 1 97.94 338 GLN B CA 1
ATOM 7806 C C . GLN B 1 338 ? -22.375 14.133 13.32 1 97.94 338 GLN B C 1
ATOM 7808 O O . GLN B 1 338 ? -23.562 14.219 13.617 1 97.94 338 GLN B O 1
ATOM 7813 N N . ALA B 1 339 ? -21.953 13.781 12.133 1 96.69 339 ALA B N 1
ATOM 7814 C CA . ALA B 1 339 ? -22.906 13.406 11.094 1 96.69 339 ALA B CA 1
ATOM 7815 C C . ALA B 1 339 ? -23.703 12.18 11.5 1 96.69 339 ALA B C 1
ATOM 7817 O O . ALA B 1 339 ? -24.906 12.086 11.227 1 96.69 339 ALA B O 1
ATOM 7818 N N . LYS B 1 340 ? -23.016 11.25 12.125 1 96.94 340 LYS B N 1
ATOM 7819 C CA . LYS B 1 340 ? -23.688 10.039 12.586 1 96.94 340 LYS B CA 1
ATOM 7820 C C . LYS B 1 340 ? -24.75 10.359 13.633 1 96.94 340 LYS B C 1
ATOM 7822 O O . LYS B 1 340 ? -25.844 9.781 13.625 1 96.94 340 LYS B O 1
ATOM 7827 N N . LEU B 1 341 ? -24.469 11.273 14.562 1 97.06 341 LEU B N 1
ATOM 7828 C CA . LEU B 1 341 ? -25.422 11.68 15.594 1 97.06 341 LEU B CA 1
ATOM 7829 C C . LEU B 1 341 ? -26.672 12.273 14.969 1 97.06 341 LEU B C 1
ATOM 7831 O O . LEU B 1 341 ? -27.781 12.031 15.438 1 97.06 341 LEU B O 1
ATOM 7835 N N . LEU B 1 342 ? -26.5 12.984 13.922 1 94.81 342 LEU B N 1
ATOM 7836 C CA . LEU B 1 342 ? -27.594 13.742 13.328 1 94.81 342 LEU B CA 1
ATOM 7837 C C . LEU B 1 342 ? -28.375 12.883 12.336 1 94.81 342 LEU B C 1
ATOM 7839 O O . LEU B 1 342 ? -29.484 13.242 11.945 1 94.81 342 LEU B O 1
ATOM 7843 N N . ALA B 1 343 ? -27.734 11.773 11.945 1 92.69 343 ALA B N 1
ATOM 7844 C CA . ALA B 1 343 ? -28.328 10.922 10.922 1 92.69 343 ALA B CA 1
ATOM 7845 C C . ALA B 1 343 ? -29.703 10.43 11.352 1 92.69 343 ALA B C 1
ATOM 7847 O O . ALA B 1 343 ? -29.875 9.938 12.477 1 92.69 343 ALA B O 1
ATOM 7848 N N . GLY B 1 344 ? -30.703 10.547 10.531 1 88.75 344 GLY B N 1
ATOM 7849 C CA . GLY B 1 344 ? -32.031 10.023 10.789 1 88.75 344 GLY B CA 1
ATOM 7850 C C . GLY B 1 344 ? -32.969 11.023 11.477 1 88.75 344 GLY B C 1
ATOM 7851 O O . GLY B 1 344 ? -34.156 10.789 11.594 1 88.75 344 GLY B O 1
ATOM 7852 N N . TYR B 1 345 ? -32.469 12.148 11.945 1 91.31 345 TYR B N 1
ATOM 7853 C CA . TYR B 1 345 ? -33.312 13.164 12.586 1 91.31 345 TYR B CA 1
ATOM 7854 C C . TYR B 1 345 ? -33.906 14.109 11.547 1 91.31 345 TYR B C 1
ATOM 7856 O O . TYR B 1 345 ? -33.281 14.367 10.508 1 91.31 345 TYR B O 1
ATOM 7864 N N . ASN B 1 346 ? -35.062 14.633 11.875 1 89.94 346 ASN B N 1
ATOM 7865 C CA . ASN B 1 346 ? -35.656 15.602 10.977 1 89.94 346 ASN B CA 1
ATOM 7866 C C . ASN B 1 346 ? -35.094 17 11.164 1 89.94 346 ASN B C 1
ATOM 7868 O O . ASN B 1 346 ? -34.281 17.219 12.078 1 89.94 346 ASN B O 1
ATOM 7872 N N . ASP B 1 347 ? -35.438 17.938 10.367 1 90.06 347 ASP B N 1
ATOM 7873 C CA . ASP B 1 347 ? -34.875 19.281 10.336 1 90.06 347 ASP B CA 1
ATOM 7874 C C . ASP B 1 347 ? -35.188 20.031 11.617 1 90.06 347 ASP B C 1
ATOM 7876 O O . ASP B 1 347 ? -34.375 20.844 12.086 1 90.06 347 ASP B O 1
ATOM 7880 N N . THR B 1 348 ? -36.344 19.828 12.133 1 90.75 348 THR B N 1
ATOM 7881 C CA . THR B 1 348 ? -36.719 20.516 13.367 1 90.75 348 THR B CA 1
ATOM 7882 C C . THR B 1 348 ? -35.812 20.094 14.516 1 90.75 348 THR B C 1
ATOM 7884 O O . THR B 1 348 ? -35.312 20.953 15.258 1 90.75 348 THR B O 1
ATOM 7887 N N . ALA B 1 349 ? -35.625 18.844 14.633 1 91.19 349 ALA B N 1
ATOM 7888 C CA . ALA B 1 349 ? -34.719 18.328 15.656 1 91.19 349 ALA B CA 1
ATOM 7889 C C . ALA B 1 349 ? -33.281 18.812 15.414 1 91.19 349 ALA B C 1
ATOM 7891 O O . ALA B 1 349 ? -32.594 19.234 16.344 1 91.19 349 ALA B O 1
ATOM 7892 N N . ARG B 1 350 ? -32.875 18.734 14.227 1 91.75 350 ARG B N 1
ATOM 7893 C CA . ARG B 1 350 ? -31.5 19.062 13.867 1 91.75 350 ARG B CA 1
ATOM 7894 C C . ARG B 1 350 ? -31.219 20.547 14.062 1 91.75 350 ARG B C 1
ATOM 7896 O O . ARG B 1 350 ? -30.156 20.938 14.57 1 91.75 350 ARG B O 1
ATOM 7903 N N . LEU B 1 351 ? -32.125 21.422 13.727 1 91.19 351 LEU B N 1
ATOM 7904 C CA . LEU B 1 351 ? -31.859 22.859 13.633 1 91.19 351 LEU B CA 1
ATOM 7905 C C . LEU B 1 351 ? -32.344 23.578 14.891 1 91.19 351 LEU B C 1
ATOM 7907 O O . LEU B 1 351 ? -31.812 24.641 15.227 1 91.19 351 LEU B O 1
ATOM 7911 N N . LEU B 1 352 ? -33.344 23.078 15.617 1 90.88 352 LEU B N 1
ATOM 7912 C CA . LEU B 1 352 ? -34 23.844 16.672 1 90.88 352 LEU B CA 1
ATOM 7913 C C . LEU B 1 352 ? -33.875 23.141 18.016 1 90.88 352 LEU B C 1
ATOM 7915 O O . LEU B 1 352 ? -33.312 23.688 18.969 1 90.88 352 LEU B O 1
ATOM 7919 N N . THR B 1 353 ? -34.406 21.953 18.094 1 94.12 353 THR B N 1
ATOM 7920 C CA . THR B 1 353 ? -34.469 21.25 19.375 1 94.12 353 THR B CA 1
ATOM 7921 C C . THR B 1 353 ? -33.094 20.766 19.797 1 94.12 353 THR B C 1
ATOM 7923 O O . THR B 1 353 ? -32.781 20.766 20.984 1 94.12 353 THR B O 1
ATOM 7926 N N . GLY B 1 354 ? -32.312 20.328 18.844 1 94.62 354 GLY B N 1
ATOM 7927 C CA . GLY B 1 354 ? -30.984 19.781 19.141 1 94.62 354 GLY B CA 1
ATOM 7928 C C . GLY B 1 354 ? -30.984 18.281 19.312 1 94.62 354 GLY B C 1
ATOM 7929 O O . GLY B 1 354 ? -32 17.688 19.641 1 94.62 354 GLY B O 1
ATOM 7930 N N . VAL B 1 355 ? -29.859 17.703 19.062 1 97 355 VAL B N 1
ATOM 7931 C CA . VAL B 1 355 ? -29.656 16.266 19.172 1 97 355 VAL B CA 1
ATOM 7932 C C . VAL B 1 355 ? -28.609 15.977 20.25 1 97 355 VAL B C 1
ATOM 7934 O O . VAL B 1 355 ? -27.609 16.703 20.375 1 97 355 VAL B O 1
ATOM 7937 N N . ASP B 1 356 ? -28.812 14.945 21.016 1 97.19 356 ASP B N 1
ATOM 7938 C CA . ASP B 1 356 ? -27.938 14.594 22.125 1 97.19 356 ASP B CA 1
ATOM 7939 C C . ASP B 1 356 ? -26.562 14.148 21.641 1 97.19 356 ASP B C 1
ATOM 7941 O O . ASP B 1 356 ? -26.469 13.328 20.719 1 97.19 356 ASP B O 1
ATOM 7945 N N . ASN B 1 357 ? -25.547 14.719 22.219 1 98.12 357 ASN B N 1
ATOM 7946 C CA . ASN B 1 357 ? -24.156 14.312 22.016 1 98.12 357 ASN B CA 1
ATOM 7947 C C . ASN B 1 357 ? -23.516 13.875 23.328 1 98.12 357 ASN B C 1
ATOM 7949 O O . ASN B 1 357 ? -23.125 14.719 24.141 1 98.12 357 ASN B O 1
ATOM 7953 N N . PRO B 1 358 ? -23.328 12.617 23.469 1 97.62 358 PRO B N 1
ATOM 7954 C CA . PRO B 1 358 ? -22.797 12.109 24.734 1 97.62 358 PRO B CA 1
ATOM 7955 C C . PRO B 1 358 ? -21.328 12.477 24.938 1 97.62 358 PRO B C 1
ATOM 7957 O O . PRO B 1 358 ? -20.812 12.336 26.047 1 97.62 358 PRO B O 1
ATOM 7960 N N . CYS B 1 359 ? -20.641 12.938 23.938 1 98.12 359 CYS B N 1
ATOM 7961 C CA . CYS B 1 359 ? -19.219 13.25 24.062 1 98.12 359 CYS B CA 1
ATOM 7962 C C . CYS B 1 359 ? -19.016 14.703 24.453 1 98.12 359 CYS B C 1
ATOM 7964 O O . CYS B 1 359 ? -17.891 15.133 24.688 1 98.12 359 CYS B O 1
ATOM 7966 N N . LEU B 1 360 ? -20.094 15.461 24.547 1 97.88 360 LEU B N 1
ATOM 7967 C CA . LEU B 1 360 ? -20.016 16.812 25.078 1 97.88 360 LEU B CA 1
ATOM 7968 C C . LEU B 1 360 ? -20.094 16.828 26.594 1 97.88 360 LEU B C 1
ATOM 7970 O O . LEU B 1 360 ? -20.797 15.992 27.188 1 97.88 360 LEU B O 1
ATOM 7974 N N . PRO B 1 361 ? -19.359 17.75 27.234 1 97 361 PRO B N 1
ATOM 7975 C CA . PRO B 1 361 ? -19.547 17.859 28.688 1 97 361 PRO B CA 1
ATOM 7976 C C . PRO B 1 361 ? -20.953 18.312 29.062 1 97 361 PRO B C 1
ATOM 7978 O O . PRO B 1 361 ? -21.688 18.828 28.219 1 97 361 PRO B O 1
ATOM 7981 N N . GLY B 1 362 ? -21.266 18.031 30.312 1 95.75 362 GLY B N 1
ATOM 7982 C CA . GLY B 1 362 ? -22.594 18.375 30.781 1 95.75 362 GLY B CA 1
ATOM 7983 C C . GLY B 1 362 ? -22.906 19.844 30.609 1 95.75 362 GLY B C 1
ATOM 7984 O O . GLY B 1 362 ? -22.078 20.703 30.922 1 95.75 362 GLY B O 1
ATOM 7985 N N . GLY B 1 363 ? -24.109 20.109 29.969 1 95.12 363 GLY B N 1
ATOM 7986 C CA . GLY B 1 363 ? -24.594 21.469 29.859 1 95.12 363 GLY B CA 1
ATOM 7987 C C . GLY B 1 363 ? -24.125 22.188 28.609 1 95.12 363 GLY B C 1
ATOM 7988 O O . GLY B 1 363 ? -24.281 23.391 28.469 1 95.12 363 GLY B O 1
ATOM 7989 N N . SER B 1 364 ? -23.594 21.484 27.641 1 95.06 364 SER B N 1
ATOM 7990 C CA . SER B 1 364 ? -23 22.094 26.469 1 95.06 364 SER B CA 1
ATOM 7991 C C . SER B 1 364 ? -23.969 22.094 25.281 1 95.06 364 SER B C 1
ATOM 7993 O O . SER B 1 364 ? -24.859 21.25 25.203 1 95.06 364 SER B O 1
ATOM 7995 N N . ARG B 1 365 ? -23.797 23.078 24.453 1 94.19 365 ARG B N 1
ATOM 7996 C CA . ARG B 1 365 ? -24.453 23.203 23.156 1 94.19 365 ARG B CA 1
ATOM 7997 C C . ARG B 1 365 ? -23.453 23.594 22.078 1 94.19 365 ARG B C 1
ATOM 7999 O O . ARG B 1 365 ? -22.578 24.422 22.297 1 94.19 365 ARG B O 1
ATOM 8006 N N . GLN B 1 366 ? -23.578 22.922 20.984 1 93.88 366 GLN B N 1
ATOM 8007 C CA . GLN B 1 366 ? -22.625 23.172 19.906 1 93.88 366 GLN B CA 1
ATOM 8008 C C . GLN B 1 366 ? -23.312 23.172 18.547 1 93.88 366 GLN B C 1
ATOM 8010 O O . GLN B 1 366 ? -24 22.203 18.188 1 93.88 366 GLN B O 1
ATOM 8015 N N . GLU B 1 367 ? -23.156 24.312 17.781 1 92.12 367 GLU B N 1
ATOM 8016 C CA . GLU B 1 367 ? -23.578 24.344 16.391 1 92.12 367 GLU B CA 1
ATOM 8017 C C . GLU B 1 367 ? -22.547 23.719 15.461 1 92.12 367 GLU B C 1
ATOM 8019 O O . GLU B 1 367 ? -21.344 23.984 15.594 1 92.12 367 GLU B O 1
ATOM 8024 N N . VAL B 1 368 ? -23.062 22.859 14.594 1 93.69 368 VAL B N 1
ATOM 8025 C CA . VAL B 1 368 ? -22.109 22.203 13.695 1 93.69 368 VAL B CA 1
ATOM 8026 C C . VAL B 1 368 ? -22.547 22.391 12.242 1 93.69 368 VAL B C 1
ATOM 8028 O O . VAL B 1 368 ? -23.734 22.641 11.977 1 93.69 368 VAL B O 1
ATOM 8031 N N . ARG B 1 369 ? -21.578 22.453 11.297 1 91.75 369 ARG B N 1
ATOM 8032 C CA . ARG B 1 369 ? -21.75 22.5 9.852 1 91.75 369 ARG B CA 1
ATOM 8033 C C . ARG B 1 369 ? -21.062 21.312 9.18 1 91.75 369 ARG B C 1
ATOM 8035 O O . ARG B 1 369 ? -19.859 21.125 9.312 1 91.75 369 ARG B O 1
ATOM 8042 N N . LEU B 1 370 ? -21.859 20.547 8.469 1 92.75 370 LEU B N 1
ATOM 8043 C CA . LEU B 1 370 ? -21.344 19.297 7.957 1 92.75 370 LEU B CA 1
ATOM 8044 C C . LEU B 1 370 ? -21.688 19.109 6.48 1 92.75 370 LEU B C 1
ATOM 8046 O O . LEU B 1 370 ? -22.625 19.75 5.98 1 92.75 370 LEU B O 1
ATOM 8050 N N . ASN B 1 371 ? -20.891 18.312 5.828 1 89.81 371 ASN B N 1
ATOM 8051 C CA . ASN B 1 371 ? -21.188 17.922 4.453 1 89.81 371 ASN B CA 1
ATOM 8052 C C . ASN B 1 371 ? -21.156 16.406 4.285 1 89.81 371 ASN B C 1
ATOM 8054 O O . ASN B 1 371 ? -21.406 15.891 3.197 1 89.81 371 ASN B O 1
ATOM 8058 N N . ILE B 1 372 ? -20.828 15.695 5.367 1 94.5 372 ILE B N 1
ATOM 8059 C CA . ILE B 1 372 ? -20.859 14.242 5.371 1 94.5 372 ILE B CA 1
ATOM 8060 C C . ILE B 1 372 ? -22.266 13.766 5.742 1 94.5 372 ILE B C 1
ATOM 8062 O O . ILE B 1 372 ? -22.906 14.32 6.637 1 94.5 372 ILE B O 1
ATOM 8066 N N . HIS B 1 373 ? -22.719 12.758 5.023 1 93.62 373 HIS B N 1
ATOM 8067 C CA . HIS B 1 373 ? -24.016 12.156 5.281 1 93.62 373 HIS B CA 1
ATOM 8068 C C . HIS B 1 373 ? -23.891 10.656 5.531 1 93.62 373 HIS B C 1
ATOM 8070 O O . HIS B 1 373 ? -22.812 10.086 5.387 1 93.62 373 HIS B O 1
ATOM 8076 N N . TYR B 1 374 ? -24.922 10.094 6.043 1 93.75 374 TYR B N 1
ATOM 8077 C CA . TYR B 1 374 ? -25.031 8.648 6.188 1 93.75 374 TYR B CA 1
ATOM 8078 C C . TYR B 1 374 ? -26.203 8.102 5.387 1 93.75 374 TYR B C 1
ATOM 8080 O O . TYR B 1 374 ? -27.297 8.695 5.387 1 93.75 374 TYR B O 1
ATOM 8088 N N . ASP B 1 375 ? -25.953 7.02 4.691 1 91.44 375 ASP B N 1
ATOM 8089 C CA . ASP B 1 375 ? -27.031 6.422 3.904 1 91.44 375 ASP B CA 1
ATOM 8090 C C . ASP B 1 375 ? -27.891 5.5 4.766 1 91.44 375 ASP B C 1
ATOM 8092 O O . ASP B 1 375 ? -27.719 5.445 5.984 1 91.44 375 ASP B O 1
ATOM 8096 N N . LYS B 1 376 ? -28.812 4.789 4.117 1 89.25 376 LYS B N 1
ATOM 8097 C CA . LYS B 1 376 ? -29.781 3.967 4.828 1 89.25 376 LYS B CA 1
ATOM 8098 C C . LYS B 1 376 ? -29.109 2.789 5.523 1 89.25 376 LYS B C 1
ATOM 8100 O O . LYS B 1 376 ? -29.625 2.273 6.52 1 89.25 376 LYS B O 1
ATOM 8105 N N . ASP B 1 377 ? -27.938 2.436 5.039 1 88.94 377 ASP B N 1
ATOM 8106 C CA . ASP B 1 377 ? -27.219 1.296 5.605 1 88.94 377 ASP B CA 1
ATOM 8107 C C . ASP B 1 377 ? -26.219 1.746 6.672 1 88.94 377 ASP B C 1
ATOM 8109 O O . ASP B 1 377 ? -25.469 0.931 7.211 1 88.94 377 ASP B O 1
ATOM 8113 N N . GLY B 1 378 ? -26.266 3.01 6.965 1 91.88 378 GLY B N 1
ATOM 8114 C CA . GLY B 1 378 ? -25.391 3.535 8.008 1 91.88 378 GLY B CA 1
ATOM 8115 C C . GLY B 1 378 ? -23.969 3.73 7.551 1 91.88 378 GLY B C 1
ATOM 8116 O O . GLY B 1 378 ? -23.031 3.676 8.359 1 91.88 378 GLY B O 1
ATOM 8117 N N . LYS B 1 379 ? -23.844 3.891 6.23 1 94.12 379 LYS B N 1
ATOM 8118 C CA . LYS B 1 379 ? -22.516 4.125 5.672 1 94.12 379 LYS B CA 1
ATOM 8119 C C . LYS B 1 379 ? -22.344 5.582 5.258 1 94.12 379 LYS B C 1
ATOM 8121 O O . LYS B 1 379 ? -23.297 6.227 4.816 1 94.12 379 LYS B O 1
ATOM 8126 N N . GLU B 1 380 ? -21.156 6.105 5.449 1 96.75 380 GLU B N 1
ATOM 8127 C CA . GLU B 1 380 ? -20.859 7.488 5.086 1 96.75 380 GLU B CA 1
ATOM 8128 C C . GLU B 1 380 ? -21.016 7.707 3.582 1 96.75 380 GLU B C 1
ATOM 8130 O O . GLU B 1 380 ? -20.641 6.848 2.783 1 96.75 380 GLU B O 1
ATOM 8135 N N . THR B 1 381 ? -21.562 8.844 3.156 1 93.94 381 THR B N 1
ATOM 8136 C CA . THR B 1 381 ? -21.766 9.211 1.759 1 93.94 381 THR B CA 1
ATOM 8137 C C . THR B 1 381 ? -21.734 10.734 1.59 1 93.94 381 THR B C 1
ATOM 8139 O O . THR B 1 381 ? -21.844 11.469 2.568 1 93.94 381 THR B O 1
ATOM 8142 N N . TRP B 1 382 ? -21.5 11.203 0.45 1 91.94 382 TRP B N 1
ATOM 8143 C CA . TRP B 1 382 ? -21.516 12.625 0.15 1 91.94 382 TRP B CA 1
ATOM 8144 C C . TRP B 1 382 ? -22.891 13.07 -0.357 1 91.94 382 TRP B C 1
ATOM 8146 O O . TRP B 1 382 ? -23.125 14.258 -0.548 1 91.94 382 TRP B O 1
ATOM 8156 N N . ILE B 1 383 ? -23.719 12.109 -0.545 1 87.81 383 ILE B N 1
ATOM 8157 C CA . ILE B 1 383 ? -25.047 12.383 -1.095 1 87.81 383 ILE B CA 1
ATOM 8158 C C . ILE B 1 383 ? -26.031 12.664 0.041 1 87.81 383 ILE B C 1
ATOM 8160 O O . ILE B 1 383 ? -26.25 11.805 0.899 1 87.81 383 ILE B O 1
ATOM 8164 N N . PRO B 1 384 ? -26.625 13.828 -0.023 1 85.56 384 PRO B N 1
ATOM 8165 C CA . PRO B 1 384 ? -27.625 14.109 1.013 1 85.56 384 PRO B CA 1
ATOM 8166 C C . PRO B 1 384 ? -28.766 13.109 1.007 1 85.56 384 PRO B C 1
ATOM 8168 O O . PRO B 1 384 ? -29.219 12.68 -0.061 1 85.56 384 PRO B O 1
ATOM 8171 N N . GLN B 1 385 ? -29.141 12.602 2.064 1 75.62 385 GLN B N 1
ATOM 8172 C CA . GLN B 1 385 ? -30.203 11.617 2.148 1 75.62 385 GLN B CA 1
ATOM 8173 C C . GLN B 1 385 ? -31.562 12.289 2.363 1 75.62 385 GLN B C 1
ATOM 8175 O O . GLN B 1 385 ? -32.562 11.867 1.797 1 75.62 385 GLN B O 1
ATOM 8180 N N . SER B 1 386 ? -31.656 13.203 3.279 1 69.5 386 SER B N 1
ATOM 8181 C CA . SER B 1 386 ? -32.906 13.891 3.559 1 69.5 386 SER B CA 1
ATOM 8182 C C . SER B 1 386 ? -32.656 15.266 4.172 1 69.5 386 SER B C 1
ATOM 8184 O O . SER B 1 386 ? -31.547 15.562 4.605 1 69.5 386 SER B O 1
ATOM 8186 N N . GLY B 1 387 ? -33.625 16.062 3.961 1 71.06 387 GLY B N 1
ATOM 8187 C CA . GLY B 1 387 ? -33.594 17.328 4.688 1 71.06 387 GLY B CA 1
ATOM 8188 C C . GLY B 1 387 ? -33.062 18.484 3.869 1 71.06 387 GLY B C 1
ATOM 8189 O O . GLY B 1 387 ? -32.719 18.312 2.697 1 71.06 387 GLY B O 1
ATOM 8190 N N . VAL B 1 388 ? -33.062 19.578 4.543 1 72.19 388 VAL B N 1
ATOM 8191 C CA . VAL B 1 388 ? -32.625 20.812 3.9 1 72.19 388 VAL B CA 1
ATOM 8192 C C . VAL B 1 388 ? -31.109 20.906 3.947 1 72.19 388 VAL B C 1
ATOM 8194 O O . VAL B 1 388 ? -30.484 20.484 4.918 1 72.19 388 VAL B O 1
ATOM 8197 N N . SER B 1 389 ? -30.516 21.188 2.836 1 74.62 389 SER B N 1
ATOM 8198 C CA . SER B 1 389 ? -29.094 21.469 2.734 1 74.62 389 SER B CA 1
ATOM 8199 C C . SER B 1 389 ? -28.828 22.719 1.903 1 74.62 389 SER B C 1
ATOM 8201 O O . SER B 1 389 ? -29.625 23.062 1.02 1 74.62 389 SER B O 1
ATOM 8203 N N . VAL B 1 390 ? -27.875 23.469 2.385 1 69.88 390 VAL B N 1
ATOM 8204 C CA . VAL B 1 390 ? -27.469 24.672 1.669 1 69.88 390 VAL B CA 1
ATOM 8205 C C . VAL B 1 390 ? -26.047 24.5 1.149 1 69.88 390 VAL B C 1
ATOM 8207 O O . VAL B 1 390 ? -25.109 24.328 1.933 1 69.88 390 VAL B O 1
ATOM 8210 N N . ASN B 1 391 ? -25.844 24.578 -0.138 1 66.5 391 ASN B N 1
ATOM 8211 C CA . ASN B 1 391 ? -24.547 24.5 -0.782 1 66.5 391 ASN B CA 1
ATOM 8212 C C . ASN B 1 391 ? -23.797 23.219 -0.392 1 66.5 391 ASN B C 1
ATOM 8214 O O . ASN B 1 391 ? -22.609 23.25 -0.105 1 66.5 391 ASN B O 1
ATOM 8218 N N . GLY B 1 392 ? -24.578 22.203 -0.178 1 73.88 392 GLY B N 1
ATOM 8219 C CA . GLY B 1 392 ? -23.969 20.906 0.11 1 73.88 392 GLY B CA 1
ATOM 8220 C C . GLY B 1 392 ? -23.656 20.719 1.58 1 73.88 392 GLY B C 1
ATOM 8221 O O . GLY B 1 392 ? -23.125 19.672 1.972 1 73.88 392 GLY B O 1
ATOM 8222 N N . PHE B 1 393 ? -23.984 21.75 2.344 1 83.5 393 PHE B N 1
ATOM 8223 C CA . PHE B 1 393 ? -23.75 21.672 3.779 1 83.5 393 PHE B CA 1
ATOM 8224 C C . PHE B 1 393 ? -25.062 21.734 4.547 1 83.5 393 PHE B C 1
ATOM 8226 O O . PHE B 1 393 ? -26.062 22.266 4.047 1 83.5 393 PHE B O 1
ATOM 8233 N N . TYR B 1 394 ? -25.047 21.141 5.684 1 85.88 394 TYR B N 1
ATOM 8234 C CA . TYR B 1 394 ? -26.203 21.234 6.562 1 85.88 394 TYR B CA 1
ATOM 8235 C C . TYR B 1 394 ? -25.781 21.531 7.996 1 85.88 394 TYR B C 1
ATOM 8237 O O . TYR B 1 394 ? -24.656 21.25 8.383 1 85.88 394 TYR B O 1
ATOM 8245 N N . GLN B 1 395 ? -26.688 22.219 8.648 1 89.38 395 GLN B N 1
ATOM 8246 C CA . GLN B 1 395 ? -26.422 22.656 10.016 1 89.38 395 GLN B CA 1
ATOM 8247 C C . GLN B 1 395 ? -27.094 21.734 11.023 1 89.38 395 GLN B C 1
ATOM 8249 O O . GLN B 1 395 ? -28.125 21.109 10.727 1 89.38 395 GLN B O 1
ATOM 8254 N N . GLY B 1 396 ? -26.469 21.672 12.172 1 93.19 396 GLY B N 1
ATOM 8255 C CA . GLY B 1 396 ? -27.047 20.922 13.273 1 93.19 396 GLY B CA 1
ATOM 8256 C C . GLY B 1 396 ? -26.688 21.484 14.633 1 93.19 396 GLY B C 1
ATOM 8257 O O . GLY B 1 396 ? -25.656 22.141 14.781 1 93.19 396 GLY B O 1
ATOM 8258 N N . LEU B 1 397 ? -27.625 21.297 15.555 1 95.25 397 LEU B N 1
ATOM 8259 C CA . LEU B 1 397 ? -27.406 21.656 16.953 1 95.25 397 LEU B CA 1
ATOM 8260 C C . LEU B 1 397 ? -27.188 20.406 17.797 1 95.25 397 LEU B C 1
ATOM 8262 O O . LEU B 1 397 ? -28.078 19.562 17.891 1 95.25 397 LEU B O 1
ATOM 8266 N N . LEU B 1 398 ? -26.031 20.25 18.375 1 97.25 398 LEU B N 1
ATOM 8267 C CA . LEU B 1 398 ? -25.719 19.172 19.297 1 97.25 398 LEU B CA 1
ATOM 8268 C C . LEU B 1 398 ? -25.703 19.688 20.734 1 97.25 398 LEU B C 1
ATOM 8270 O O . LEU B 1 398 ? -25.281 20.828 20.984 1 97.25 398 LEU B O 1
ATOM 8274 N N . LYS B 1 399 ? -26.141 18.828 21.625 1 96.94 399 LYS B N 1
ATOM 8275 C CA . LYS B 1 399 ? -26.234 19.281 23.016 1 96.94 399 LYS B CA 1
ATOM 8276 C C . LYS B 1 399 ? -26.094 18.109 23.984 1 96.94 399 LYS B C 1
ATOM 8278 O O . LYS B 1 399 ? -26.203 16.938 23.594 1 96.94 399 LYS B O 1
ATOM 8283 N N . ASN B 1 400 ? -25.766 18.422 25.156 1 97.12 400 ASN B N 1
ATOM 8284 C CA . ASN B 1 400 ? -25.812 17.531 26.312 1 97.12 400 ASN B CA 1
ATOM 8285 C C . ASN B 1 400 ? -26.531 18.172 27.484 1 97.12 400 ASN B C 1
ATOM 8287 O O . ASN B 1 400 ? -25.953 18.984 28.219 1 97.12 400 ASN B O 1
ATOM 8291 N N . ASP B 1 401 ? -27.734 17.703 27.75 1 94.94 401 ASP B N 1
ATOM 8292 C CA . ASP B 1 401 ? -28.578 18.297 28.781 1 94.94 401 ASP B CA 1
ATOM 8293 C C . ASP B 1 401 ? -28.297 17.672 30.156 1 94.94 401 ASP B C 1
ATOM 8295 O O . ASP B 1 401 ? -28.844 18.125 31.172 1 94.94 401 ASP B O 1
ATOM 8299 N N . ASN B 1 402 ? -27.438 16.734 30.156 1 94.12 402 ASN B N 1
ATOM 8300 C CA . ASN B 1 402 ? -27.062 16.125 31.422 1 94.12 402 ASN B CA 1
ATOM 8301 C C . ASN B 1 402 ? -26.016 16.953 32.156 1 94.12 402 ASN B C 1
ATOM 8303 O O . ASN B 1 402 ? -25.594 18 31.656 1 94.12 402 ASN B O 1
ATOM 8307 N N . THR B 1 403 ? -25.688 16.438 33.406 1 90.88 403 THR B N 1
ATOM 8308 C CA . THR B 1 403 ? -24.734 17.156 34.219 1 90.88 403 THR B CA 1
ATOM 8309 C C . THR B 1 403 ? -23.297 16.781 33.812 1 90.88 403 THR B C 1
ATOM 8311 O O . THR B 1 403 ? -22.359 17.547 34.094 1 90.88 403 THR B O 1
ATOM 8314 N N . THR B 1 404 ? -23.188 15.609 33.312 1 87.56 404 THR B N 1
ATOM 8315 C CA . THR B 1 404 ? -21.875 15.117 32.906 1 87.56 404 THR B CA 1
ATOM 8316 C C . THR B 1 404 ? -21.922 14.531 31.484 1 87.56 404 THR B C 1
ATOM 8318 O O . THR B 1 404 ? -23 14.344 30.922 1 87.56 404 THR B O 1
ATOM 8321 N N . GLY B 1 405 ? -20.75 14.422 30.938 1 87 405 GLY B N 1
ATOM 8322 C CA . GLY B 1 405 ? -20.672 13.617 29.734 1 87 405 GLY B CA 1
ATOM 8323 C C . GLY B 1 405 ? -20.922 12.141 29.984 1 87 405 GLY B C 1
ATOM 8324 O O . GLY B 1 405 ? -21.062 11.711 31.125 1 87 405 GLY B O 1
ATOM 8325 N N . ASP B 1 406 ? -21.125 11.422 28.891 1 94.25 406 ASP B N 1
ATOM 8326 C CA . ASP B 1 406 ? -21.344 9.977 28.953 1 94.25 406 ASP B CA 1
ATOM 8327 C C . ASP B 1 406 ? -20.188 9.219 28.297 1 94.25 406 ASP B C 1
ATOM 8329 O O . ASP B 1 406 ? -20.266 8.898 27.109 1 94.25 406 ASP B O 1
ATOM 8333 N N . PHE B 1 407 ? -19.25 8.883 29.172 1 96.81 407 PHE B N 1
ATOM 8334 C CA . PHE B 1 407 ? -18.031 8.258 28.688 1 96.81 407 PHE B CA 1
ATOM 8335 C C . PHE B 1 407 ? -18.328 6.961 27.938 1 96.81 407 PHE B C 1
ATOM 8337 O O . PHE B 1 407 ? -17.812 6.723 26.844 1 96.81 407 PHE B O 1
ATOM 8344 N N . GLY B 1 408 ? -19.141 6.062 28.531 1 97.44 408 GLY B N 1
ATOM 8345 C CA . GLY B 1 408 ? -19.469 4.781 27.938 1 97.44 408 GLY B CA 1
ATOM 8346 C C . GLY B 1 408 ? -20.062 4.914 26.547 1 97.44 408 GLY B C 1
ATOM 8347 O O . GLY B 1 408 ? -19.625 4.23 25.609 1 97.44 408 GLY B O 1
ATOM 8348 N N . ARG B 1 409 ? -21 5.793 26.406 1 97.62 409 ARG B N 1
ATOM 8349 C CA . ARG B 1 409 ? -21.641 6.004 25.109 1 97.62 409 ARG B CA 1
ATOM 8350 C C . ARG B 1 409 ? -20.672 6.641 24.109 1 97.62 409 ARG B C 1
ATOM 8352 O O . ARG B 1 409 ? -20.656 6.285 22.938 1 97.62 409 ARG B O 1
ATOM 8359 N N . CYS B 1 410 ? -19.891 7.629 24.609 1 98.31 410 CYS B N 1
ATOM 8360 C CA . CYS B 1 410 ? -18.891 8.25 23.75 1 98.31 410 CYS B CA 1
ATOM 8361 C C . CYS B 1 410 ? -17.906 7.223 23.219 1 98.31 410 CYS B C 1
ATOM 8363 O O . CYS B 1 410 ? -17.562 7.223 22.047 1 98.31 410 CYS B O 1
ATOM 8365 N N . LEU B 1 411 ? -17.469 6.324 24.094 1 98.5 411 LEU B N 1
ATOM 8366 C CA . LEU B 1 411 ? -16.531 5.27 23.703 1 98.5 411 LEU B CA 1
ATOM 8367 C C . LEU B 1 411 ? -17.156 4.367 22.641 1 98.5 411 LEU B C 1
ATOM 8369 O O . LEU B 1 411 ? -16.453 3.932 21.719 1 98.5 411 LEU B O 1
ATOM 8373 N N . GLN B 1 412 ? -18.406 4.098 22.766 1 98.31 412 GLN B N 1
ATOM 8374 C CA . GLN B 1 412 ? -19.094 3.24 21.797 1 98.31 412 GLN B CA 1
ATOM 8375 C C . GLN B 1 412 ? -19.188 3.914 20.438 1 98.31 412 GLN B C 1
ATOM 8377 O O . GLN B 1 412 ? -18.953 3.275 19.406 1 98.31 412 GLN B O 1
ATOM 8382 N N . TYR B 1 413 ? -19.531 5.203 20.422 1 98 413 TYR B N 1
ATOM 8383 C CA . TYR B 1 413 ? -19.641 5.934 19.156 1 98 413 TYR B CA 1
ATOM 8384 C C . TYR B 1 413 ? -18.281 6.027 18.469 1 98 413 TYR B C 1
ATOM 8386 O O . TYR B 1 413 ? -18.188 5.848 17.25 1 98 413 TYR B O 1
ATOM 8394 N N . THR B 1 414 ? -17.266 6.301 19.266 1 98.69 414 THR B N 1
ATOM 8395 C CA . THR B 1 414 ? -15.945 6.465 18.656 1 98.69 414 THR B CA 1
ATOM 8396 C C . THR B 1 414 ? -15.398 5.125 18.172 1 98.69 414 THR B C 1
ATOM 8398 O O . THR B 1 414 ? -14.68 5.066 17.172 1 98.69 414 THR B O 1
ATOM 8401 N N . ARG B 1 415 ? -15.719 4.043 18.812 1 98.69 415 ARG B N 1
ATOM 8402 C CA . ARG B 1 415 ? -15.328 2.717 18.344 1 98.69 415 ARG B CA 1
ATOM 8403 C C . ARG B 1 415 ? -15.992 2.391 17.016 1 98.69 415 ARG B C 1
ATOM 8405 O O . ARG B 1 415 ? -15.367 1.809 16.125 1 98.69 415 ARG B O 1
ATOM 8412 N N . ALA B 1 416 ? -17.25 2.768 16.891 1 98.19 416 ALA B N 1
ATOM 8413 C CA . ALA B 1 416 ? -18.016 2.486 15.68 1 98.19 416 ALA B CA 1
ATOM 8414 C C . ALA B 1 416 ? -17.406 3.188 14.469 1 98.19 416 ALA B C 1
ATOM 8416 O O . ALA B 1 416 ? -17.547 2.723 13.336 1 98.19 416 ALA B O 1
ATOM 8417 N N . LEU B 1 417 ? -16.703 4.301 14.703 1 98.62 417 LEU B N 1
ATOM 8418 C CA . LEU B 1 417 ? -16.078 5.047 13.617 1 98.62 417 LEU B CA 1
ATOM 8419 C C . LEU B 1 417 ? -14.969 4.227 12.953 1 98.62 417 LEU B C 1
ATOM 8421 O O . LEU B 1 417 ? -14.531 4.551 11.852 1 98.62 417 LEU B O 1
ATOM 8425 N N . LEU B 1 418 ? -14.492 3.145 13.602 1 98.69 418 LEU B N 1
ATOM 8426 C CA . LEU B 1 418 ? -13.352 2.377 13.109 1 98.69 418 LEU B CA 1
ATOM 8427 C C . LEU B 1 418 ? -13.789 1.371 12.055 1 98.69 418 LEU B C 1
ATOM 8429 O O . LEU B 1 418 ? -12.953 0.802 11.344 1 98.69 418 LEU B O 1
ATOM 8433 N N . HIS B 1 419 ? -15.062 1.132 11.891 1 97.62 419 HIS B N 1
ATOM 8434 C CA . HIS B 1 419 ? -15.594 0.185 10.914 1 97.62 419 HIS B CA 1
ATOM 8435 C C . HIS B 1 419 ? -14.906 -1.171 11.031 1 97.62 419 HIS B C 1
ATOM 8437 O O . HIS B 1 419 ? -14.422 -1.716 10.039 1 97.62 419 HIS B O 1
ATOM 8443 N N . LEU B 1 420 ? -14.938 -1.714 12.281 1 97.56 420 LEU B N 1
ATOM 8444 C CA . LEU B 1 420 ? -14.312 -3.008 12.539 1 97.56 420 LEU B CA 1
ATOM 8445 C C . LEU B 1 420 ? -15.016 -4.113 11.766 1 97.56 420 LEU B C 1
ATOM 8447 O O . LEU B 1 420 ? -14.398 -5.121 11.414 1 97.56 420 LEU B O 1
ATOM 8451 N N . GLU B 1 421 ? -16.266 -3.906 11.414 1 93.75 421 GLU B N 1
ATOM 8452 C CA . GLU B 1 421 ? -17.062 -4.879 10.664 1 93.75 421 GLU B CA 1
ATOM 8453 C C . GLU B 1 421 ? -16.516 -5.051 9.242 1 93.75 421 GLU B C 1
ATOM 8455 O O . GLU B 1 421 ? -16.734 -6.09 8.617 1 93.75 421 GLU B O 1
ATOM 8460 N N . ASP B 1 422 ? -15.844 -4.098 8.773 1 95.12 422 ASP B N 1
ATOM 8461 C CA . ASP B 1 422 ? -15.289 -4.16 7.426 1 95.12 422 ASP B CA 1
ATOM 8462 C C . ASP B 1 422 ? -14.094 -5.102 7.367 1 95.12 422 ASP B C 1
ATOM 8464 O O . ASP B 1 422 ? -13.547 -5.359 6.293 1 95.12 422 ASP B O 1
ATOM 8468 N N . ASN B 1 423 ? -13.656 -5.711 8.461 1 96.69 423 ASN B N 1
ATOM 8469 C CA . ASN B 1 423 ? -12.492 -6.59 8.523 1 96.69 423 ASN B CA 1
ATOM 8470 C C . ASN B 1 423 ? -12.836 -8.008 8.062 1 96.69 423 ASN B C 1
ATOM 8472 O O . ASN B 1 423 ? -11.961 -8.867 7.977 1 96.69 423 ASN B O 1
ATOM 8476 N N . ASN B 1 424 ? -14.055 -8.258 7.668 1 95.44 424 ASN B N 1
ATOM 8477 C CA . ASN B 1 424 ? -14.461 -9.617 7.324 1 95.44 424 ASN B CA 1
ATOM 8478 C C . ASN B 1 424 ? -13.555 -10.211 6.25 1 95.44 424 ASN B C 1
ATOM 8480 O O . ASN B 1 424 ? -13.047 -11.328 6.406 1 95.44 424 ASN B O 1
ATOM 8484 N N . TRP B 1 425 ? -13.367 -9.484 5.188 1 96.94 425 TRP B N 1
ATOM 8485 C CA . TRP B 1 425 ? -12.516 -9.992 4.117 1 96.94 425 TRP B CA 1
ATOM 8486 C C . TRP B 1 425 ? -11.07 -10.102 4.582 1 96.94 425 TRP B C 1
ATOM 8488 O O . TRP B 1 425 ? -10.398 -11.109 4.316 1 96.94 425 TRP B O 1
ATOM 8498 N N . CYS B 1 426 ? -10.609 -9.047 5.219 1 96.69 426 CYS B N 1
ATOM 8499 C CA . CYS B 1 426 ? -9.234 -9.047 5.707 1 96.69 426 CYS B CA 1
ATOM 8500 C C . CYS B 1 426 ? -8.984 -10.25 6.609 1 96.69 426 CYS B C 1
ATOM 8502 O O . CYS B 1 426 ? -7.957 -10.922 6.48 1 96.69 426 CYS B O 1
ATOM 8504 N N . ASP B 1 427 ? -9.898 -10.531 7.543 1 96.19 427 ASP B N 1
ATOM 8505 C CA . ASP B 1 427 ? -9.766 -11.656 8.461 1 96.19 427 ASP B CA 1
ATOM 8506 C C . ASP B 1 427 ? -9.672 -12.977 7.703 1 96.19 427 ASP B C 1
ATOM 8508 O O . ASP B 1 427 ? -8.914 -13.867 8.086 1 96.19 427 ASP B O 1
ATOM 8512 N N . PHE B 1 428 ? -10.453 -13.094 6.629 1 96.69 428 PHE B N 1
ATOM 8513 C CA . PHE B 1 428 ? -10.406 -14.281 5.785 1 96.69 428 PHE B CA 1
ATOM 8514 C C . PHE B 1 428 ? -9.094 -14.344 5.02 1 96.69 428 PHE B C 1
ATOM 8516 O O . PHE B 1 428 ? -8.328 -15.305 5.172 1 96.69 428 PHE B O 1
ATOM 8523 N N . ALA B 1 429 ? -8.789 -13.312 4.309 1 97 429 ALA B N 1
ATOM 8524 C CA . ALA B 1 429 ? -7.707 -13.336 3.33 1 97 429 ALA B CA 1
ATOM 8525 C C . ALA B 1 429 ? -6.348 -13.281 4.02 1 97 429 ALA B C 1
ATOM 8527 O O . ALA B 1 429 ? -5.379 -13.891 3.553 1 97 429 ALA B O 1
ATOM 8528 N N . HIS B 1 430 ? -6.262 -12.539 5.129 1 96 430 HIS B N 1
ATOM 8529 C CA . HIS B 1 430 ? -4.973 -12.328 5.785 1 96 430 HIS B CA 1
ATOM 8530 C C . HIS B 1 430 ? -4.938 -12.992 7.156 1 96 430 HIS B C 1
ATOM 8532 O O . HIS B 1 430 ? -4.137 -12.617 8.016 1 96 430 HIS B O 1
ATOM 8538 N N . ARG B 1 431 ? -5.805 -13.938 7.383 1 94.5 431 ARG B N 1
ATOM 8539 C CA . ARG B 1 431 ? -5.801 -14.797 8.562 1 94.5 431 ARG B CA 1
ATOM 8540 C C . ARG B 1 431 ? -5.777 -13.977 9.844 1 94.5 431 ARG B C 1
ATOM 8542 O O . ARG B 1 431 ? -4.93 -14.188 10.711 1 94.5 431 ARG B O 1
ATOM 8549 N N . ASN B 1 432 ? -6.566 -12.977 9.961 1 94 432 ASN B N 1
ATOM 8550 C CA . ASN B 1 432 ? -6.844 -12.148 11.133 1 94 432 ASN B CA 1
ATOM 8551 C C . ASN B 1 432 ? -5.695 -11.188 11.422 1 94 432 ASN B C 1
ATOM 8553 O O . ASN B 1 432 ? -5.613 -10.625 12.516 1 94 432 ASN B O 1
ATOM 8557 N N . GLU B 1 433 ? -4.766 -11.055 10.516 1 95 433 GLU B N 1
ATOM 8558 C CA . GLU B 1 433 ? -3.768 -10 10.609 1 95 433 GLU B CA 1
ATOM 8559 C C . GLU B 1 433 ? -4.293 -8.688 10.023 1 95 433 GLU B C 1
ATOM 8561 O O . GLU B 1 433 ? -3.869 -8.273 8.945 1 95 433 GLU B O 1
ATOM 8566 N N . CYS B 1 434 ? -5.172 -8.031 10.852 1 97.12 434 CYS B N 1
ATOM 8567 C CA . CYS B 1 434 ? -5.887 -6.859 10.359 1 97.12 434 CYS B CA 1
ATOM 8568 C C . CYS B 1 434 ? -5.918 -5.758 11.406 1 97.12 434 CYS B C 1
ATOM 8570 O O . CYS B 1 434 ? -5.992 -6.039 12.602 1 97.12 434 CYS B O 1
ATOM 8572 N N . SER B 1 435 ? -5.762 -4.562 11 1 98.19 435 SER B N 1
ATOM 8573 C CA . SER B 1 435 ? -6.051 -3.398 11.828 1 98.19 435 SER B CA 1
ATOM 8574 C C . SER B 1 435 ? -7.551 -3.117 11.883 1 98.19 435 SER B C 1
ATOM 8576 O O . SER B 1 435 ? -8.312 -3.879 12.477 1 98.19 435 SER B O 1
ATOM 8578 N N . TYR B 1 436 ? -7.973 -2.07 11.219 1 98.44 436 TYR B N 1
ATOM 8579 C CA . TYR B 1 436 ? -9.391 -1.761 11.117 1 98.44 436 TYR B CA 1
ATOM 8580 C C . TYR B 1 436 ? -9.75 -1.261 9.727 1 98.44 436 TYR B C 1
ATOM 8582 O O . TYR B 1 436 ? -8.859 -1.029 8.898 1 98.44 436 TYR B O 1
ATOM 8590 N N . ASN B 1 437 ? -11.055 -1.25 9.43 1 97.94 437 ASN B N 1
ATOM 8591 C CA . ASN B 1 437 ? -11.578 -0.782 8.156 1 97.94 437 ASN B CA 1
ATOM 8592 C C . ASN B 1 437 ? -11.039 -1.609 6.988 1 97.94 437 ASN B C 1
ATOM 8594 O O . ASN B 1 437 ? -10.734 -1.067 5.926 1 97.94 437 ASN B O 1
ATOM 8598 N N . GLY B 1 438 ? -10.805 -2.885 7.273 1 97.12 438 GLY B N 1
ATOM 8599 C CA . GLY B 1 438 ? -10.445 -3.83 6.23 1 97.12 438 GLY B CA 1
ATOM 8600 C C . GLY B 1 438 ? -8.969 -3.781 5.863 1 97.12 438 GLY B C 1
ATOM 8601 O O . GLY B 1 438 ? -8.562 -4.332 4.84 1 97.12 438 GLY B O 1
ATOM 8602 N N . VAL B 1 439 ? -8.164 -3.121 6.66 1 97.75 439 VAL B N 1
ATOM 8603 C CA . VAL B 1 439 ? -6.754 -2.924 6.332 1 97.75 439 VAL B CA 1
ATOM 8604 C C . VAL B 1 439 ? -5.906 -3.996 7.016 1 97.75 439 VAL B C 1
ATOM 8606 O O . VAL B 1 439 ? -5.992 -4.18 8.234 1 97.75 439 VAL B O 1
ATOM 8609 N N . SER B 1 440 ? -5.105 -4.703 6.215 1 96.88 440 SER B N 1
ATOM 8610 C CA . SER B 1 440 ? -4.172 -5.684 6.758 1 96.88 440 SER B CA 1
ATOM 8611 C C . SER B 1 440 ? -3.016 -5.008 7.484 1 96.88 440 SER B C 1
ATOM 8613 O O . SER B 1 440 ? -2.527 -3.963 7.047 1 96.88 440 SER B O 1
ATOM 8615 N N . MET B 1 441 ? -2.621 -5.582 8.539 1 97.12 441 MET B N 1
ATOM 8616 C CA . MET B 1 441 ? -1.485 -5.098 9.32 1 97.12 441 MET B CA 1
ATOM 8617 C C . MET B 1 441 ? -0.818 -6.246 10.078 1 97.12 441 MET B C 1
ATOM 8619 O O . MET B 1 441 ? -1.496 -7.055 10.711 1 97.12 441 MET B O 1
ATOM 8623 N N . PRO B 1 442 ? 0.52 -6.379 9.953 1 95.31 442 PRO B N 1
ATOM 8624 C CA . PRO B 1 442 ? 1.186 -7.352 10.82 1 95.31 442 PRO B CA 1
ATOM 8625 C C . PRO B 1 442 ? 1.055 -7.008 12.305 1 95.31 442 PRO B C 1
ATOM 8627 O O . PRO B 1 442 ? 0.646 -5.898 12.648 1 95.31 442 PRO B O 1
ATOM 8630 N N . ASP B 1 443 ? 1.402 -7.969 13.109 1 93 443 ASP B N 1
ATOM 8631 C CA . ASP B 1 443 ? 1.384 -7.715 14.547 1 93 443 ASP B CA 1
ATOM 8632 C C . ASP B 1 443 ? 2.295 -6.543 14.906 1 93 443 ASP B C 1
ATOM 8634 O O . ASP B 1 443 ? 3.369 -6.383 14.328 1 93 443 ASP B O 1
ATOM 8638 N N . LEU B 1 444 ? 1.822 -5.785 15.844 1 94.81 444 LEU B N 1
ATOM 8639 C CA . LEU B 1 444 ? 2.67 -4.707 16.328 1 94.81 444 LEU B CA 1
ATOM 8640 C C . LEU B 1 444 ? 3.949 -5.262 16.953 1 94.81 444 LEU B C 1
ATOM 8642 O O . LEU B 1 444 ? 3.91 -6.25 17.688 1 94.81 444 LEU B O 1
ATOM 8646 N N . PRO B 1 445 ? 5.035 -4.641 16.578 1 92.25 445 PRO B N 1
ATOM 8647 C CA . PRO B 1 445 ? 6.25 -5.066 17.281 1 92.25 445 PRO B CA 1
ATOM 8648 C C . PRO B 1 445 ? 6.207 -4.762 18.766 1 92.25 445 PRO B C 1
ATOM 8650 O O . PRO B 1 445 ? 5.664 -3.732 19.172 1 92.25 445 PRO B O 1
ATOM 8653 N N . ARG B 1 446 ? 6.789 -5.676 19.516 1 87.31 446 ARG B N 1
ATOM 8654 C CA . ARG B 1 446 ? 6.875 -5.496 20.969 1 87.31 446 ARG B CA 1
ATOM 8655 C C . ARG B 1 446 ? 8.227 -4.918 21.359 1 87.31 446 ARG B C 1
ATOM 8657 O O . ARG B 1 446 ? 9.234 -5.145 20.688 1 87.31 446 ARG B O 1
ATOM 8664 N N . GLN B 1 447 ? 8.125 -4.203 22.438 1 87.06 447 GLN B N 1
ATOM 8665 C CA . GLN B 1 447 ? 9.375 -3.631 22.938 1 87.06 447 GLN B CA 1
ATOM 8666 C C . GLN B 1 447 ? 10.422 -4.715 23.172 1 87.06 447 GLN B C 1
ATOM 8668 O O . GLN B 1 447 ? 10.125 -5.762 23.75 1 87.06 447 GLN B O 1
ATOM 8673 N N . SER B 1 448 ? 11.594 -4.488 22.594 1 85.56 448 SER B N 1
ATOM 8674 C CA . SER B 1 448 ? 12.742 -5.395 22.688 1 85.56 448 SER B CA 1
ATOM 8675 C C . SER B 1 448 ? 14.055 -4.652 22.453 1 85.56 448 SER B C 1
ATOM 8677 O O . SER B 1 448 ? 14.078 -3.418 22.453 1 85.56 448 SER B O 1
ATOM 8679 N N . GLU B 1 449 ? 15.148 -5.418 22.328 1 84.12 449 GLU B N 1
ATOM 8680 C CA . GLU B 1 449 ? 16.453 -4.828 22.031 1 84.12 449 GLU B CA 1
ATOM 8681 C C . GLU B 1 449 ? 16.484 -4.234 20.625 1 84.12 449 GLU B C 1
ATOM 8683 O O . GLU B 1 449 ? 17.25 -3.314 20.344 1 84.12 449 GLU B O 1
ATOM 8688 N N . HIS B 1 450 ? 15.508 -4.684 19.812 1 84 450 HIS B N 1
ATOM 8689 C CA . HIS B 1 450 ? 15.523 -4.25 18.406 1 84 450 HIS B CA 1
ATOM 8690 C C . HIS B 1 450 ? 14.359 -3.309 18.109 1 84 450 HIS B C 1
ATOM 8692 O O . HIS B 1 450 ? 14.273 -2.752 17.016 1 84 450 HIS B O 1
ATOM 8698 N N . PHE B 1 451 ? 13.539 -3.18 19.109 1 90 451 PHE B N 1
ATOM 8699 C CA . PHE B 1 451 ? 12.398 -2.283 18.938 1 90 451 PHE B CA 1
ATOM 8700 C C . PHE B 1 451 ? 12.125 -1.495 20.203 1 90 451 PHE B C 1
ATOM 8702 O O . PHE B 1 451 ? 11.859 -2.08 21.266 1 90 451 PHE B O 1
ATOM 8709 N N . GLY B 1 452 ? 12.18 -0.233 20.109 1 90 452 GLY B N 1
ATOM 8710 C CA . GLY B 1 452 ? 11.891 0.636 21.234 1 90 452 GLY B CA 1
ATOM 8711 C C . GLY B 1 452 ? 10.406 0.731 21.547 1 90 452 GLY B C 1
ATOM 8712 O O . GLY B 1 452 ? 9.805 -0.233 22.031 1 90 452 GLY B O 1
ATOM 8713 N N . GLU B 1 453 ? 9.789 1.822 21.156 1 93.25 453 GLU B N 1
ATOM 8714 C CA . GLU B 1 453 ? 8.359 2.064 21.328 1 93.25 453 GLU B CA 1
ATOM 8715 C C . GLU B 1 453 ? 7.805 2.896 20.172 1 93.25 453 GLU B C 1
ATOM 8717 O O . GLU B 1 453 ? 8.531 3.25 19.25 1 93.25 453 GLU B O 1
ATOM 8722 N N . PHE B 1 454 ? 6.539 3.051 20.203 1 96.69 454 PHE B N 1
ATOM 8723 C CA . PHE B 1 454 ? 5.918 3.928 19.219 1 96.69 454 PHE B CA 1
ATOM 8724 C C . PHE B 1 454 ? 5.953 5.379 19.688 1 96.69 454 PHE B C 1
ATOM 8726 O O . PHE B 1 454 ? 5.734 5.66 20.875 1 96.69 454 PHE B O 1
ATOM 8733 N N . LEU B 1 455 ? 6.363 6.254 18.812 1 96.75 455 LEU B N 1
ATOM 8734 C CA . LEU B 1 455 ? 6.262 7.695 19.031 1 96.75 455 LEU B CA 1
ATOM 8735 C C . LEU B 1 455 ? 5.016 8.258 18.344 1 96.75 455 LEU B C 1
ATOM 8737 O O . LEU B 1 455 ? 4.777 8 17.172 1 96.75 455 LEU B O 1
ATOM 8741 N N . ALA B 1 456 ? 4.238 8.945 19.094 1 98.19 456 ALA B N 1
ATOM 8742 C CA . ALA B 1 456 ? 2.965 9.484 18.625 1 98.19 456 ALA B CA 1
ATOM 8743 C C . ALA B 1 456 ? 3.004 11.008 18.562 1 98.19 456 ALA B C 1
ATOM 8745 O O . ALA B 1 456 ? 3.314 11.672 19.547 1 98.19 456 ALA B O 1
ATOM 8746 N N . ILE B 1 457 ? 2.643 11.539 17.391 1 96.38 457 ILE B N 1
ATOM 8747 C CA . ILE B 1 457 ? 2.771 12.984 17.219 1 96.38 457 ILE B CA 1
ATOM 8748 C C . ILE B 1 457 ? 1.428 13.578 16.797 1 96.38 457 ILE B C 1
ATOM 8750 O O . ILE B 1 457 ? 0.432 12.859 16.688 1 96.38 457 ILE B O 1
ATOM 8754 N N . SER B 1 458 ? 1.398 14.898 16.609 1 94.88 458 SER B N 1
ATOM 8755 C CA . SER B 1 458 ? 0.223 15.641 16.172 1 94.88 458 SER B CA 1
ATOM 8756 C C . SER B 1 458 ? -0.93 15.492 17.156 1 94.88 458 SER B C 1
ATOM 8758 O O . SER B 1 458 ? -0.757 15.711 18.359 1 94.88 458 SER B O 1
ATOM 8760 N N . ASN B 1 459 ? -2.1 15.047 16.719 1 96.88 459 ASN B N 1
ATOM 8761 C CA . ASN B 1 459 ? -3.264 15.062 17.609 1 96.88 459 ASN B CA 1
ATOM 8762 C C . ASN B 1 459 ? -3.121 14.055 18.75 1 96.88 459 ASN B C 1
ATOM 8764 O O . ASN B 1 459 ? -3.746 14.211 19.797 1 96.88 459 ASN B O 1
ATOM 8768 N N . TYR B 1 460 ? -2.303 13.023 18.594 1 98.31 460 TYR B N 1
ATOM 8769 C CA . TYR B 1 460 ? -1.983 12.18 19.75 1 98.31 460 TYR B CA 1
ATOM 8770 C C . TYR B 1 460 ? -1.347 13 20.859 1 98.31 460 TYR B C 1
ATOM 8772 O O . TYR B 1 460 ? -1.779 12.93 22.016 1 98.31 460 TYR B O 1
ATOM 8780 N N . PHE B 1 461 ? -0.391 13.75 20.5 1 96.5 461 PHE B N 1
ATOM 8781 C CA . PHE B 1 461 ? 0.353 14.57 21.438 1 96.5 461 PHE B CA 1
ATOM 8782 C C . PHE B 1 461 ? -0.571 15.57 22.141 1 96.5 461 PHE B C 1
ATOM 8784 O O . PHE B 1 461 ? -0.482 15.766 23.344 1 96.5 461 PHE B O 1
ATOM 8791 N N . HIS B 1 462 ? -1.486 16.172 21.422 1 95.94 462 HIS B N 1
ATOM 8792 C CA . HIS B 1 462 ? -2.408 17.156 21.984 1 95.94 462 HIS B CA 1
ATOM 8793 C C . HIS B 1 462 ? -3.312 16.5 23.031 1 95.94 462 HIS B C 1
ATOM 8795 O O . HIS B 1 462 ? -3.639 17.125 24.047 1 95.94 462 HIS B O 1
ATOM 8801 N N . VAL B 1 463 ? -3.721 15.305 22.734 1 98.06 463 VAL B N 1
ATOM 8802 C CA . VAL B 1 463 ? -4.551 14.586 23.688 1 98.06 463 VAL B CA 1
ATOM 8803 C C . VAL B 1 463 ? -3.744 14.289 24.953 1 98.06 463 VAL B C 1
ATOM 8805 O O . VAL B 1 463 ? -4.234 14.469 26.062 1 98.06 463 VAL B O 1
ATOM 8808 N N . TRP B 1 464 ? -2.514 13.836 24.781 1 97.75 464 TRP B N 1
ATOM 8809 C CA . TRP B 1 464 ? -1.632 13.609 25.922 1 97.75 464 TRP B CA 1
ATOM 8810 C C . TRP B 1 464 ? -1.499 14.867 26.766 1 97.75 464 TRP B C 1
ATOM 8812 O O . TRP B 1 464 ? -1.607 14.812 28 1 97.75 464 TRP B O 1
ATOM 8822 N N . GLN B 1 465 ? -1.337 15.969 26.125 1 95.75 465 GLN B N 1
ATOM 8823 C CA . GLN B 1 465 ? -1.149 17.25 26.797 1 95.75 465 GLN B CA 1
ATOM 8824 C C . GLN B 1 465 ? -2.414 17.656 27.547 1 95.75 465 GLN B C 1
ATOM 8826 O O . GLN B 1 465 ? -2.346 18.078 28.703 1 95.75 465 GLN B O 1
ATOM 8831 N N . PHE B 1 466 ? -3.48 17.562 26.906 1 97.56 466 PHE B N 1
ATOM 8832 C CA . PHE B 1 466 ? -4.734 17.984 27.531 1 97.56 466 PHE B CA 1
ATOM 8833 C C . PHE B 1 466 ? -5.027 17.156 28.781 1 97.56 466 PHE B C 1
ATOM 8835 O O . PHE B 1 466 ? -5.477 17.688 29.797 1 97.56 466 PHE B O 1
ATOM 8842 N N . LEU B 1 467 ? -4.742 15.859 28.656 1 97.81 467 LEU B N 1
ATOM 8843 C CA . LEU B 1 467 ? -5.078 14.922 29.719 1 97.81 467 LEU B CA 1
ATOM 8844 C C . LEU B 1 467 ? -4.066 15.008 30.859 1 97.81 467 LEU B C 1
ATOM 8846 O O . LEU B 1 467 ? -4.254 14.383 31.906 1 97.81 467 LEU B O 1
ATOM 8850 N N . GLY B 1 468 ? -3 15.727 30.656 1 95.69 468 GLY B N 1
ATOM 8851 C CA . GLY B 1 468 ? -1.956 15.805 31.672 1 95.69 468 GLY B CA 1
ATOM 8852 C C . GLY B 1 468 ? -1.19 14.508 31.828 1 95.69 468 GLY B C 1
ATOM 8853 O O . GLY B 1 468 ? -0.752 14.172 32.938 1 95.69 468 GLY B O 1
ATOM 8854 N N . LEU B 1 469 ? -1.088 13.758 30.766 1 97.38 469 LEU B N 1
ATOM 8855 C CA . LEU B 1 469 ? -0.345 12.5 30.812 1 97.38 469 LEU B CA 1
ATOM 8856 C C . LEU B 1 469 ? 1.155 12.75 30.719 1 97.38 469 LEU B C 1
ATOM 8858 O O . LEU B 1 469 ? 1.586 13.734 30.109 1 97.38 469 LEU B O 1
ATOM 8862 N N . PRO B 1 470 ? 1.94 11.883 31.359 1 96.75 470 PRO B N 1
ATOM 8863 C CA . PRO B 1 470 ? 3.371 11.953 31.047 1 96.75 470 PRO B CA 1
ATOM 8864 C C . PRO B 1 470 ? 3.672 11.648 29.578 1 96.75 470 PRO B C 1
ATOM 8866 O O . PRO B 1 470 ? 2.848 11.039 28.891 1 96.75 470 PRO B O 1
ATOM 8869 N N . LYS B 1 471 ? 4.789 12.07 29.219 1 96.06 471 LYS B N 1
ATOM 8870 C CA . LYS B 1 471 ? 5.195 11.844 27.844 1 96.06 471 LYS B CA 1
ATOM 8871 C C . LYS B 1 471 ? 5.074 10.367 27.469 1 96.06 471 LYS B C 1
ATOM 8873 O O . LYS B 1 471 ? 4.602 10.031 26.375 1 96.06 471 LYS B O 1
ATOM 8878 N N . LYS B 1 472 ? 5.609 9.578 28.266 1 97.06 472 LYS B N 1
ATOM 8879 C CA . LYS B 1 472 ? 5.465 8.133 28.141 1 97.06 472 LYS B CA 1
ATOM 8880 C C . LYS B 1 472 ? 4.344 7.609 29.047 1 97.06 472 LYS B C 1
ATOM 8882 O O . LYS B 1 472 ? 4.418 7.73 30.266 1 97.06 472 LYS B O 1
ATOM 8887 N N . ALA B 1 473 ? 3.291 7.125 28.391 1 98.38 473 ALA B N 1
ATOM 8888 C CA . ALA B 1 473 ? 2.141 6.664 29.156 1 98.38 473 ALA B CA 1
ATOM 8889 C C . ALA B 1 473 ? 1.6 5.352 28.609 1 98.38 473 ALA B C 1
ATOM 8891 O O . ALA B 1 473 ? 1.753 5.062 27.406 1 98.38 473 ALA B O 1
ATOM 8892 N N . THR B 1 474 ? 0.963 4.574 29.469 1 98.25 474 THR B N 1
ATOM 8893 C CA . THR B 1 474 ? 0.31 3.34 29.047 1 98.25 474 THR B CA 1
ATOM 8894 C C . THR B 1 474 ? -1.089 3.623 28.5 1 98.25 474 THR B C 1
ATOM 8896 O O . THR B 1 474 ? -1.641 4.703 28.734 1 98.25 474 THR B O 1
ATOM 8899 N N . LEU B 1 475 ? -1.668 2.709 27.859 1 98.38 475 LEU B N 1
ATOM 8900 C CA . LEU B 1 475 ? -3.047 2.848 27.391 1 98.38 475 LEU B CA 1
ATOM 8901 C C . LEU B 1 475 ? -4.012 2.859 28.578 1 98.38 475 LEU B C 1
ATOM 8903 O O . LEU B 1 475 ? -5.078 3.477 28.5 1 98.38 475 LEU B O 1
ATOM 8907 N N . GLU B 1 476 ? -3.604 2.162 29.594 1 98.69 476 GLU B N 1
ATOM 8908 C CA . GLU B 1 476 ? -4.418 2.195 30.797 1 98.69 476 GLU B CA 1
ATOM 8909 C C . GLU B 1 476 ? -4.516 3.611 31.359 1 98.69 476 GLU B C 1
ATOM 8911 O O . GLU B 1 476 ? -5.594 4.059 31.75 1 98.69 476 GLU B O 1
ATOM 8916 N N . GLN B 1 477 ? -3.4 4.281 31.422 1 98.81 477 GLN B N 1
ATOM 8917 C CA . GLN B 1 477 ? -3.391 5.664 31.891 1 98.81 477 GLN B CA 1
ATOM 8918 C C . GLN B 1 477 ? -4.219 6.562 30.984 1 98.81 477 GLN B C 1
ATOM 8920 O O . GLN B 1 477 ? -4.945 7.438 31.453 1 98.81 477 GLN B O 1
ATOM 8925 N N . LEU B 1 478 ? -4.113 6.344 29.703 1 98.81 478 LEU B N 1
ATOM 8926 C CA . LEU B 1 478 ? -4.922 7.074 28.734 1 98.81 478 LEU B CA 1
ATOM 8927 C C . LEU B 1 478 ? -6.41 6.832 28.969 1 98.81 478 LEU B C 1
ATOM 8929 O O . LEU B 1 478 ? -7.199 7.777 29 1 98.81 478 LEU B O 1
ATOM 8933 N N . TYR B 1 479 ? -6.77 5.574 29.125 1 98.75 479 TYR B N 1
ATOM 8934 C CA . TYR B 1 479 ? -8.156 5.195 29.359 1 98.75 479 TYR B CA 1
ATOM 8935 C C . TYR B 1 479 ? -8.711 5.879 30.609 1 98.75 479 TYR B C 1
ATOM 8937 O O . TYR B 1 479 ? -9.781 6.492 30.562 1 98.75 479 TYR B O 1
ATOM 8945 N N . ASN B 1 480 ? -7.965 5.82 31.703 1 98.69 480 ASN B N 1
ATOM 8946 C CA . ASN B 1 480 ? -8.414 6.371 32.969 1 98.69 480 ASN B CA 1
ATOM 8947 C C . ASN B 1 480 ? -8.57 7.887 32.906 1 98.69 480 ASN B C 1
ATOM 8949 O O . ASN B 1 480 ? -9.539 8.438 33.438 1 98.69 480 ASN B O 1
ATOM 8953 N N . SER B 1 481 ? -7.609 8.531 32.344 1 98.38 481 SER B N 1
ATOM 8954 C CA . SER B 1 481 ? -7.676 9.984 32.219 1 98.38 481 SER B CA 1
ATOM 8955 C C . SER B 1 481 ? -8.82 10.414 31.297 1 98.38 481 SER B C 1
ATOM 8957 O O . SER B 1 481 ? -9.453 11.438 31.531 1 98.38 481 SER B O 1
ATOM 8959 N N . THR B 1 482 ? -9.055 9.641 30.25 1 98.56 482 THR B N 1
ATOM 8960 C CA . THR B 1 482 ? -10.164 9.914 29.344 1 98.56 482 THR B CA 1
ATOM 8961 C C . THR B 1 482 ? -11.5 9.781 30.062 1 98.56 482 THR B C 1
ATOM 8963 O O . THR B 1 482 ? -12.367 10.648 29.938 1 98.56 482 THR B O 1
ATOM 8966 N N . GLU B 1 483 ? -11.633 8.68 30.812 1 98.5 483 GLU B N 1
ATOM 8967 C CA . GLU B 1 483 ? -12.859 8.477 31.578 1 98.5 483 GLU B CA 1
ATOM 8968 C C . GLU B 1 483 ? -13.086 9.625 32.562 1 98.5 483 GLU B C 1
ATOM 8970 O O . GLU B 1 483 ? -14.219 10.094 32.719 1 98.5 483 GLU B O 1
ATOM 8975 N N . TYR B 1 484 ? -12.055 10.07 33.125 1 97.81 484 TYR B N 1
ATOM 8976 C CA . TYR B 1 484 ? -12.125 11.133 34.125 1 97.81 484 TYR B CA 1
ATOM 8977 C C . TYR B 1 484 ? -12.648 12.422 33.5 1 97.81 484 TYR B C 1
ATOM 8979 O O . TYR B 1 484 ? -13.602 13.016 34 1 97.81 484 TYR B O 1
ATOM 8987 N N . ILE B 1 485 ? -12.086 12.875 32.375 1 97.25 485 ILE B N 1
ATOM 8988 C CA . ILE B 1 485 ? -12.469 14.172 31.828 1 97.25 485 ILE B CA 1
ATOM 8989 C C . ILE B 1 485 ? -13.852 14.078 31.188 1 97.25 485 ILE B C 1
ATOM 8991 O O . ILE B 1 485 ? -14.586 15.07 31.125 1 97.25 485 ILE B O 1
ATOM 8995 N N . CYS B 1 486 ? -14.219 12.875 30.672 1 97.5 486 CYS B N 1
ATOM 8996 C CA . CYS B 1 486 ? -15.516 12.688 30.031 1 97.5 486 CYS B CA 1
ATOM 8997 C C . CYS B 1 486 ? -16.641 12.664 31.047 1 97.5 486 CYS B C 1
ATOM 8999 O O . CYS B 1 486 ? -17.812 12.75 30.688 1 97.5 486 CYS B O 1
ATOM 9001 N N . SER B 1 487 ? -16.281 12.656 32.281 1 96.06 487 SER B N 1
ATOM 9002 C CA . SER B 1 487 ? -17.281 12.664 33.375 1 96.06 487 SER B CA 1
ATOM 9003 C C . SER B 1 487 ? -17.438 14.062 33.969 1 96.06 487 SER B C 1
ATOM 9005 O O . SER B 1 487 ? -18.031 14.219 35.031 1 96.06 487 SER B O 1
ATOM 9007 N N . MET B 1 488 ? -17 15.062 33.281 1 95.62 488 MET B N 1
ATOM 9008 C CA . MET B 1 488 ? -17.016 16.422 33.812 1 95.62 488 MET B CA 1
ATOM 9009 C C . MET B 1 488 ? -18.156 17.234 33.219 1 95.62 488 MET B C 1
ATOM 9011 O O . MET B 1 488 ? -18.594 16.953 32.094 1 95.62 488 MET B O 1
ATOM 9015 N N . SER B 1 489 ? -18.531 18.266 33.969 1 95.94 489 SER B N 1
ATOM 9016 C CA . SER B 1 489 ? -19.375 19.312 33.406 1 95.94 489 SER B CA 1
ATOM 9017 C C . SER B 1 489 ? -18.578 20.281 32.531 1 95.94 489 SER B C 1
ATOM 9019 O O . SER B 1 489 ? -17.344 20.25 32.562 1 95.94 489 SER B O 1
ATOM 9021 N N . LYS B 1 490 ? -19.312 21.047 31.828 1 96.25 490 LYS B N 1
ATOM 9022 C CA . LYS B 1 490 ? -18.656 22.047 31 1 96.25 490 LYS B CA 1
ATOM 9023 C C . LYS B 1 490 ? -17.703 22.922 31.828 1 96.25 490 LYS B C 1
ATOM 9025 O O . LYS B 1 490 ? -16.547 23.094 31.469 1 96.25 490 LYS B O 1
ATOM 9030 N N . ASP B 1 491 ? -18.141 23.375 32.969 1 95.31 491 ASP B N 1
ATOM 9031 C CA . ASP B 1 491 ? -17.344 24.25 33.812 1 95.31 491 ASP B CA 1
ATOM 9032 C C . ASP B 1 491 ? -16.125 23.531 34.344 1 95.31 491 ASP B C 1
ATOM 9034 O O . ASP B 1 491 ? -15.023 24.094 34.375 1 95.31 491 ASP B O 1
ATOM 9038 N N . GLU B 1 492 ? -16.344 22.359 34.812 1 95.88 492 GLU B N 1
ATOM 9039 C CA . GLU B 1 492 ? -15.234 21.562 35.344 1 95.88 492 GLU B CA 1
ATOM 9040 C C . GLU B 1 492 ? -14.172 21.328 34.281 1 95.88 492 GLU B C 1
ATOM 9042 O O . GLU B 1 492 ? -12.977 21.359 34.562 1 95.88 492 GLU B O 1
ATOM 9047 N N . LEU B 1 493 ? -14.617 21.047 33.062 1 96.5 493 LEU B N 1
ATOM 9048 C CA . LEU B 1 493 ? -13.688 20.766 31.984 1 96.5 493 LEU B CA 1
ATOM 9049 C C . LEU B 1 493 ? -12.867 22 31.625 1 96.5 493 LEU B C 1
ATOM 9051 O O . LEU B 1 493 ? -11.672 21.891 31.344 1 96.5 493 LEU B O 1
ATOM 9055 N N . PHE B 1 494 ? -13.5 23.109 31.578 1 95.81 494 PHE B N 1
ATOM 9056 C CA . PHE B 1 494 ? -12.797 24.359 31.312 1 95.81 494 PHE B CA 1
ATOM 9057 C C . PHE B 1 494 ? -11.789 24.656 32.406 1 95.81 494 PHE B C 1
ATOM 9059 O O . PHE B 1 494 ? -10.695 25.156 32.156 1 95.81 494 PHE B O 1
ATOM 9066 N N . GLU B 1 495 ? -12.141 24.375 33.688 1 95.38 495 GLU B N 1
ATOM 9067 C CA . GLU B 1 495 ? -11.203 24.531 34.781 1 95.38 495 GLU B CA 1
ATOM 9068 C C . GLU B 1 495 ? -10.023 23.578 34.656 1 95.38 495 GLU B C 1
ATOM 9070 O O . GLU B 1 495 ? -8.875 23.969 34.906 1 95.38 495 GLU B O 1
ATOM 9075 N N . PHE B 1 496 ? -10.359 22.422 34.312 1 95.38 496 PHE B N 1
ATOM 9076 C CA . PHE B 1 496 ? -9.312 21.438 34.062 1 95.38 496 PHE B CA 1
ATOM 9077 C C . PHE B 1 496 ? -8.336 21.922 33 1 95.38 496 PHE B C 1
ATOM 9079 O O . PHE B 1 496 ? -7.117 21.812 33.188 1 95.38 496 PHE B O 1
ATOM 9086 N N . ASN B 1 497 ? -8.875 22.406 31.875 1 94.81 497 ASN B N 1
ATOM 9087 C CA . ASN B 1 497 ? -8.055 22.938 30.797 1 94.81 497 ASN B CA 1
ATOM 9088 C C . ASN B 1 497 ? -7.148 24.062 31.281 1 94.81 497 ASN B C 1
ATOM 9090 O O . ASN B 1 497 ? -5.977 24.125 30.922 1 94.81 497 ASN B O 1
ATOM 9094 N N . ASN B 1 498 ? -7.66 24.922 32.062 1 91.88 498 ASN B N 1
ATOM 9095 C CA . ASN B 1 498 ? -6.918 26.062 32.594 1 91.88 498 ASN B CA 1
ATOM 9096 C C . ASN B 1 498 ? -5.746 25.625 33.438 1 91.88 498 ASN B C 1
ATOM 9098 O O . ASN B 1 498 ? -4.738 26.328 33.531 1 91.88 498 ASN B O 1
ATOM 9102 N N . GLU B 1 499 ? -5.82 24.5 34 1 89.75 499 GLU B N 1
ATOM 9103 C CA . GLU B 1 499 ? -4.793 24 34.906 1 89.75 499 GLU B CA 1
ATOM 9104 C C . GLU B 1 499 ? -3.793 23.109 34.156 1 89.75 499 GLU B C 1
ATOM 9106 O O . GLU B 1 499 ? -2.734 22.781 34.688 1 89.75 499 GLU B O 1
ATOM 9111 N N . HIS B 1 500 ? -4.062 22.781 33 1 86.31 500 HIS B N 1
ATOM 9112 C CA . HIS B 1 500 ? -3.23 21.828 32.25 1 86.31 500 HIS B CA 1
ATOM 9113 C C . HIS B 1 500 ? -2.766 22.422 30.938 1 86.31 500 HIS B C 1
ATOM 9115 O O . HIS B 1 500 ? -1.93 23.328 30.906 1 86.31 500 HIS B O 1
ATOM 9121 N N . ALA B 1 501 ? -3.334 22.047 29.828 1 82.38 501 ALA B N 1
ATOM 9122 C CA . ALA B 1 501 ? -2.822 22.297 28.484 1 82.38 501 ALA B CA 1
ATOM 9123 C C . ALA B 1 501 ? -3.143 23.719 28.016 1 82.38 501 ALA B C 1
ATOM 9125 O O . ALA B 1 501 ? -2.441 24.281 27.172 1 82.38 501 ALA B O 1
ATOM 9126 N N . LYS B 1 502 ? -4.191 24.328 28.484 1 84.81 502 LYS B N 1
ATOM 9127 C CA . LYS B 1 502 ? -4.648 25.656 28.125 1 84.81 502 LYS B CA 1
ATOM 9128 C C . LYS B 1 502 ? -4.891 25.766 26.625 1 84.81 502 LYS B C 1
ATOM 9130 O O . LYS B 1 502 ? -4.398 26.688 25.969 1 84.81 502 LYS B O 1
ATOM 9135 N N . VAL B 1 503 ? -5.617 24.75 26.156 1 88.62 503 VAL B N 1
ATOM 9136 C CA . VAL B 1 503 ? -5.988 24.781 24.734 1 88.62 503 VAL B CA 1
ATOM 9137 C C . VAL B 1 503 ? -7.047 25.859 24.5 1 88.62 503 VAL B C 1
ATOM 9139 O O . VAL B 1 503 ? -7.637 26.375 25.453 1 88.62 503 VAL B O 1
ATOM 9142 N N . ASP B 1 504 ? -7.211 26.203 23.203 1 84.69 504 ASP B N 1
ATOM 9143 C CA . ASP B 1 504 ? -8.211 27.188 22.844 1 84.69 504 ASP B CA 1
ATOM 9144 C C . ASP B 1 504 ? -9.602 26.781 23.328 1 84.69 504 ASP B C 1
ATOM 9146 O O . ASP B 1 504 ? -9.977 25.609 23.234 1 84.69 504 ASP B O 1
ATOM 9150 N N . ASP B 1 505 ? -10.32 27.734 23.797 1 83.5 505 ASP B N 1
ATOM 9151 C CA . ASP B 1 505 ? -11.641 27.5 24.375 1 83.5 505 ASP B CA 1
ATOM 9152 C C . ASP B 1 505 ? -12.562 26.797 23.375 1 83.5 505 ASP B C 1
ATOM 9154 O O . ASP B 1 505 ? -13.406 26 23.766 1 83.5 505 ASP B O 1
ATOM 9158 N N . ASN B 1 506 ? -12.383 27.109 22.141 1 81.62 506 ASN B N 1
ATOM 9159 C CA . ASN B 1 506 ? -13.242 26.547 21.109 1 81.62 506 ASN B CA 1
ATOM 9160 C C . ASN B 1 506 ? -13.023 25.047 20.938 1 81.62 506 ASN B C 1
ATOM 9162 O O . ASN B 1 506 ? -13.867 24.359 20.359 1 81.62 506 ASN B O 1
ATOM 9166 N N . ASP B 1 507 ? -11.984 24.578 21.531 1 91.56 507 ASP B N 1
ATOM 9167 C CA . ASP B 1 507 ? -11.641 23.172 21.312 1 91.56 507 ASP B CA 1
ATOM 9168 C C . ASP B 1 507 ? -11.883 22.344 22.578 1 91.56 507 ASP B C 1
ATOM 9170 O O . ASP B 1 507 ? -11.938 21.125 22.516 1 91.56 507 ASP B O 1
ATOM 9174 N N . VAL B 1 508 ? -12.07 22.969 23.703 1 96 508 VAL B N 1
ATOM 9175 C CA . VAL B 1 508 ? -12.062 22.312 25 1 96 508 VAL B CA 1
ATOM 9176 C C . VAL B 1 508 ? -13.188 21.281 25.062 1 96 508 VAL B C 1
ATOM 9178 O O . VAL B 1 508 ? -12.984 20.156 25.516 1 96 508 VAL B O 1
ATOM 9181 N N . GLU B 1 509 ? -14.305 21.625 24.516 1 96.56 509 GLU B N 1
ATOM 9182 C CA . GLU B 1 509 ? -15.492 20.797 24.656 1 96.56 509 GLU B CA 1
ATOM 9183 C C . GLU B 1 509 ? -15.367 19.516 23.844 1 96.56 509 GLU B C 1
ATOM 9185 O O . GLU B 1 509 ? -16.109 18.562 24.047 1 96.56 509 GLU B O 1
ATOM 9190 N N . ASP B 1 510 ? -14.383 19.469 22.969 1 97 510 ASP B N 1
ATOM 9191 C CA . ASP B 1 510 ? -14.242 18.328 22.062 1 97 510 ASP B CA 1
ATOM 9192 C C . ASP B 1 510 ? -13.336 17.25 22.656 1 97 510 ASP B C 1
ATOM 9194 O O . ASP B 1 510 ? -13.188 16.172 22.094 1 97 510 ASP B O 1
ATOM 9198 N N . TYR B 1 511 ? -12.812 17.391 23.797 1 97.75 511 TYR B N 1
ATOM 9199 C CA . TYR B 1 511 ? -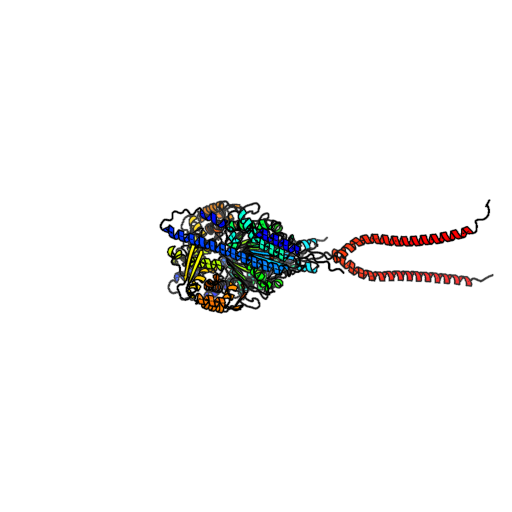11.688 16.547 24.219 1 97.75 511 TYR B CA 1
ATOM 9200 C C . TYR B 1 511 ? -12.18 15.227 24.781 1 97.75 511 TYR B C 1
ATOM 9202 O O . TYR B 1 511 ? -11.414 14.266 24.891 1 97.75 511 TYR B O 1
ATOM 9210 N N . CYS B 1 512 ? -13.469 15.172 25.266 1 98.12 512 CYS B N 1
ATOM 9211 C CA . CYS B 1 512 ? -13.977 13.828 25.547 1 98.12 512 CYS B CA 1
ATOM 9212 C C . CYS B 1 512 ? -14 12.984 24.281 1 98.12 512 CYS B C 1
ATOM 9214 O O . CYS B 1 512 ? -13.547 11.836 24.281 1 98.12 512 CYS B O 1
ATOM 9216 N N . PHE B 1 513 ? -14.477 13.57 23.172 1 98.56 513 PHE B N 1
ATOM 9217 C CA . PHE B 1 513 ? -14.445 12.867 21.906 1 98.56 513 PHE B CA 1
ATOM 9218 C C . PHE B 1 513 ? -13.008 12.555 21.484 1 98.56 513 PHE B C 1
ATOM 9220 O O . PHE B 1 513 ? -12.688 11.406 21.172 1 98.56 513 PHE B O 1
ATOM 9227 N N . ARG B 1 514 ? -12.18 13.578 21.484 1 98.69 514 ARG B N 1
ATOM 9228 C CA . ARG B 1 514 ? -10.805 13.445 21 1 98.69 514 ARG B CA 1
ATOM 9229 C C . ARG B 1 514 ? -10.07 12.344 21.75 1 98.69 514 ARG B C 1
ATOM 9231 O O . ARG B 1 514 ? -9.383 11.516 21.141 1 98.69 514 ARG B O 1
ATOM 9238 N N . SER B 1 515 ? -10.211 12.32 23.062 1 98.75 515 SER B N 1
ATOM 9239 C CA . SER B 1 515 ? -9.492 11.352 23.891 1 98.75 515 SER B CA 1
ATOM 9240 C C . SER B 1 515 ? -10.07 9.953 23.719 1 98.75 515 SER B C 1
ATOM 9242 O O . SER B 1 515 ? -9.32 8.969 23.656 1 98.75 515 SER B O 1
ATOM 9244 N N . SER B 1 516 ? -11.391 9.844 23.656 1 98.88 516 SER B N 1
ATOM 9245 C CA . SER B 1 516 ? -12.039 8.547 23.438 1 98.88 516 SER B CA 1
ATOM 9246 C C . SER B 1 516 ? -11.664 7.953 22.094 1 98.88 516 SER B C 1
ATOM 9248 O O . SER B 1 516 ? -11.43 6.746 21.984 1 98.88 516 SER B O 1
ATOM 9250 N N . TYR B 1 517 ? -11.656 8.828 21.109 1 98.88 517 TYR B N 1
ATOM 9251 C CA . TYR B 1 517 ? -11.312 8.406 19.75 1 98.88 517 TYR B CA 1
ATOM 9252 C C . TYR B 1 517 ? -9.875 7.895 19.688 1 98.88 517 TYR B C 1
ATOM 9254 O O . TYR B 1 517 ? -9.617 6.832 19.125 1 98.88 517 TYR B O 1
ATOM 9262 N N . VAL B 1 518 ? -8.953 8.625 20.266 1 98.94 518 VAL B N 1
ATOM 9263 C CA . VAL B 1 518 ? -7.551 8.234 20.297 1 98.94 518 VAL B CA 1
ATOM 9264 C C . VAL B 1 518 ? -7.398 6.879 20.984 1 98.94 518 VAL B C 1
ATOM 9266 O O . VAL B 1 518 ? -6.676 6.004 20.516 1 98.94 518 VAL B O 1
ATOM 9269 N N . PHE B 1 519 ? -8.055 6.711 22.109 1 98.88 519 PHE B N 1
ATOM 9270 C CA . PHE B 1 519 ? -7.996 5.434 22.812 1 98.88 519 PHE B CA 1
ATOM 9271 C C . PHE B 1 519 ? -8.453 4.293 21.906 1 98.88 519 PHE B C 1
ATOM 9273 O O . PHE B 1 519 ? -7.785 3.258 21.828 1 98.88 519 PHE B O 1
ATOM 9280 N N . ASN B 1 520 ? -9.539 4.5 21.203 1 98.88 520 ASN B N 1
ATOM 9281 C CA . ASN B 1 520 ? -10.086 3.432 20.375 1 98.88 520 ASN B CA 1
ATOM 9282 C C . ASN B 1 520 ? -9.195 3.139 19.188 1 98.88 520 ASN B C 1
ATOM 9284 O O . ASN B 1 520 ? -9.023 1.981 18.797 1 98.88 520 ASN B O 1
ATOM 9288 N N . VAL B 1 521 ? -8.68 4.18 18.547 1 98.94 521 VAL B N 1
ATOM 9289 C CA . VAL B 1 521 ? -7.762 3.965 17.438 1 98.94 521 VAL B CA 1
ATOM 9290 C C . VAL B 1 521 ? -6.574 3.121 17.891 1 98.94 521 VAL B C 1
ATOM 9292 O O . VAL B 1 521 ? -6.199 2.152 17.234 1 98.94 521 VAL B O 1
ATOM 9295 N N . LEU B 1 522 ? -6 3.451 19.047 1 98.88 522 LEU B N 1
ATOM 9296 C CA . LEU B 1 522 ? -4.812 2.773 19.547 1 98.88 522 LEU B CA 1
ATOM 9297 C C . LEU B 1 522 ? -5.145 1.359 20.016 1 98.88 522 LEU B C 1
ATOM 9299 O O . LEU B 1 522 ? -4.469 0.401 19.641 1 98.88 522 LEU B O 1
ATOM 9303 N N . ARG B 1 523 ? -6.188 1.198 20.734 1 98.62 523 ARG B N 1
ATOM 9304 C CA . ARG B 1 523 ? -6.52 -0.07 21.375 1 98.62 523 ARG B CA 1
ATOM 9305 C C . ARG B 1 523 ? -7.25 -0.999 20.406 1 98.62 523 ARG B C 1
ATOM 9307 O O . ARG B 1 523 ? -6.82 -2.133 20.188 1 98.62 523 ARG B O 1
ATOM 9314 N N . ASN B 1 524 ? -8.305 -0.511 19.891 1 98.38 524 ASN B N 1
ATOM 9315 C CA . ASN B 1 524 ? -9.188 -1.367 19.109 1 98.38 524 ASN B CA 1
ATOM 9316 C C . ASN B 1 524 ? -8.852 -1.295 17.609 1 98.38 524 ASN B C 1
ATOM 9318 O O . ASN B 1 524 ? -9.172 -2.209 16.859 1 98.38 524 ASN B O 1
ATOM 9322 N N . GLY B 1 525 ? -8.281 -0.237 17.188 1 98.69 525 GLY B N 1
ATOM 9323 C CA . GLY B 1 525 ? -7.84 -0.1 15.805 1 98.69 525 GLY B CA 1
ATOM 9324 C C . GLY B 1 525 ? -6.516 -0.786 15.523 1 98.69 525 GLY B C 1
ATOM 9325 O O . GLY B 1 525 ? -6.477 -1.836 14.883 1 98.69 525 GLY B O 1
ATOM 9326 N N . TYR B 1 526 ? -5.465 -0.298 16.172 1 98.38 526 TYR B N 1
ATOM 9327 C CA . TYR B 1 526 ? -4.117 -0.799 15.938 1 98.38 526 TYR B CA 1
ATOM 9328 C C . TYR B 1 526 ? -3.844 -2.049 16.766 1 98.38 526 TYR B C 1
ATOM 9330 O O . TYR B 1 526 ? -3.004 -2.873 16.391 1 98.38 526 TYR B O 1
ATOM 9338 N N . GLY B 1 527 ? -4.41 -2.168 17.938 1 97.69 527 GLY B N 1
ATOM 9339 C CA . GLY B 1 527 ? -4.289 -3.393 18.703 1 97.69 527 GLY B CA 1
ATOM 9340 C C . GLY B 1 527 ? -3.266 -3.291 19.828 1 97.69 527 GLY B C 1
ATOM 9341 O O . GLY B 1 527 ? -2.744 -4.305 20.281 1 97.69 527 GLY B O 1
ATOM 9342 N N . PHE B 1 528 ? -2.963 -2.111 20.328 1 98 528 PHE B N 1
ATOM 9343 C CA . PHE B 1 528 ? -2.08 -1.964 21.484 1 98 528 PHE B CA 1
ATOM 9344 C C . PHE B 1 528 ? -2.715 -2.561 22.734 1 98 528 PHE B C 1
ATOM 9346 O O . PHE B 1 528 ? -3.924 -2.438 22.938 1 98 528 PHE B O 1
ATOM 9353 N N . GLU B 1 529 ? -1.927 -3.121 23.547 1 97.06 529 GLU B N 1
ATOM 9354 C CA . GLU B 1 529 ? -2.402 -3.656 24.828 1 97.06 529 GLU B CA 1
ATOM 9355 C C . GLU B 1 529 ? -2.443 -2.572 25.906 1 97.06 529 GLU B C 1
ATOM 9357 O O . GLU B 1 529 ? -1.771 -1.547 25.781 1 97.06 529 GLU B O 1
ATOM 9362 N N . MET B 1 530 ? -3.145 -2.812 26.953 1 97.88 530 MET B N 1
ATOM 9363 C CA . MET B 1 530 ? -3.418 -1.806 27.969 1 97.88 530 MET B CA 1
ATOM 9364 C C . MET B 1 530 ? -2.143 -1.431 28.719 1 97.88 530 MET B C 1
ATOM 9366 O O . MET B 1 530 ? -2.006 -0.301 29.203 1 97.88 530 MET B O 1
ATOM 9370 N N . ASP B 1 531 ? -1.188 -2.35 28.734 1 96.62 531 ASP B N 1
ATOM 9371 C CA . ASP B 1 531 ? 0.02 -2.105 29.516 1 96.62 531 ASP B CA 1
ATOM 9372 C C . ASP B 1 531 ? 1.15 -1.582 28.641 1 96.62 531 ASP B C 1
ATOM 9374 O O . ASP B 1 531 ? 2.236 -1.27 29.125 1 96.62 531 ASP B O 1
ATOM 9378 N N . GLU B 1 532 ? 0.88 -1.462 27.375 1 95.31 532 GLU B N 1
ATOM 9379 C CA . GLU B 1 532 ? 1.902 -0.958 26.453 1 95.31 532 GLU B CA 1
ATOM 9380 C C . GLU B 1 532 ? 2.055 0.555 26.578 1 95.31 532 GLU B C 1
ATOM 9382 O O . GLU B 1 532 ? 1.077 1.265 26.828 1 95.31 532 GLU B O 1
ATOM 9387 N N . HIS B 1 533 ? 3.268 0.996 26.391 1 95.94 533 HIS B N 1
ATOM 9388 C CA . HIS B 1 533 ? 3.584 2.416 26.484 1 95.94 533 HIS B CA 1
ATOM 9389 C C . HIS B 1 533 ? 3.713 3.055 25.109 1 95.94 533 HIS B C 1
ATOM 9391 O O . HIS B 1 533 ? 4.23 2.434 24.188 1 95.94 533 HIS B O 1
ATOM 9397 N N . ILE B 1 534 ? 3.221 4.203 25 1 97.38 534 ILE B N 1
ATOM 9398 C CA . ILE B 1 534 ? 3.402 5.07 23.844 1 97.38 534 ILE B CA 1
ATOM 9399 C C . ILE B 1 534 ? 3.99 6.406 24.297 1 97.38 534 ILE B C 1
ATOM 9401 O O . ILE B 1 534 ? 3.6 6.949 25.328 1 97.38 534 ILE B O 1
ATOM 9405 N N . THR B 1 535 ? 4.965 6.875 23.578 1 96.75 535 THR B N 1
ATOM 9406 C CA . THR B 1 535 ? 5.527 8.195 23.859 1 96.75 535 THR B CA 1
ATOM 9407 C C . THR B 1 535 ? 4.949 9.227 22.891 1 96.75 535 THR B C 1
ATOM 9409 O O . THR B 1 535 ? 5.113 9.117 21.672 1 96.75 535 THR B O 1
ATOM 9412 N N . ALA B 1 536 ? 4.285 10.211 23.469 1 97.06 536 ALA B N 1
ATOM 9413 C CA . ALA B 1 536 ? 3.734 11.297 22.656 1 97.06 536 ALA B CA 1
ATOM 9414 C C . ALA B 1 536 ? 4.621 12.539 22.734 1 97.06 536 ALA B C 1
ATOM 9416 O O . ALA B 1 536 ? 4.941 13.016 23.812 1 97.06 536 ALA B O 1
ATOM 9417 N N . THR B 1 537 ? 5.027 13 21.516 1 92.75 537 THR B N 1
ATOM 9418 C CA . THR B 1 537 ? 5.902 14.164 21.484 1 92.75 537 THR B CA 1
ATOM 9419 C C . THR B 1 537 ? 5.828 14.852 20.125 1 92.75 537 THR B C 1
ATOM 9421 O O . THR B 1 537 ? 5.453 14.227 19.125 1 92.75 537 THR B O 1
ATOM 9424 N N . ASP B 1 538 ? 6.094 16.125 20.125 1 86.31 538 ASP B N 1
ATOM 9425 C CA . ASP B 1 538 ? 6.188 16.844 18.875 1 86.31 538 ASP B CA 1
ATOM 9426 C C . ASP B 1 538 ? 7.629 17.266 18.578 1 86.31 538 ASP B C 1
ATOM 9428 O O . ASP B 1 538 ? 7.941 17.719 17.484 1 86.31 538 ASP B O 1
ATOM 9432 N N . VAL B 1 539 ? 8.492 17.141 19.562 1 86.56 539 VAL B N 1
ATOM 9433 C CA . VAL B 1 539 ? 9.883 17.578 19.438 1 86.56 539 VAL B CA 1
ATOM 9434 C C . VAL B 1 539 ? 10.805 16.516 20.047 1 86.56 539 VAL B C 1
ATOM 9436 O O . VAL B 1 539 ? 10.539 16.016 21.141 1 86.56 539 VAL B O 1
ATOM 9439 N N . ILE B 1 540 ? 11.75 16.172 19.281 1 83.19 540 ILE B N 1
ATOM 9440 C CA . ILE B 1 540 ? 12.82 15.305 19.766 1 83.19 540 ILE B CA 1
ATOM 9441 C C . ILE B 1 540 ? 14.172 15.945 19.469 1 83.19 540 ILE B C 1
ATOM 9443 O O . ILE B 1 540 ? 14.453 16.328 18.328 1 83.19 540 ILE B O 1
ATOM 9447 N N . ASN B 1 541 ? 15 16.047 20.484 1 77.31 541 ASN B N 1
ATOM 9448 C CA . ASN B 1 541 ? 16.328 16.625 20.344 1 77.31 541 ASN B CA 1
ATOM 9449 C C . ASN B 1 541 ? 16.281 18 19.688 1 77.31 541 ASN B C 1
ATOM 9451 O O . ASN B 1 541 ? 17.062 18.281 18.766 1 77.31 541 ASN B O 1
ATOM 9455 N N . GLY B 1 542 ? 15.273 18.781 20.031 1 75.38 542 GLY B N 1
ATOM 9456 C CA . GLY B 1 542 ? 15.156 20.156 19.578 1 75.38 542 GLY B CA 1
ATOM 9457 C C . GLY B 1 542 ? 14.594 20.281 18.172 1 75.38 542 GLY B C 1
ATOM 9458 O O . GLY B 1 542 ? 14.5 21.375 17.625 1 75.38 542 GLY B O 1
ATOM 9459 N N . GLN B 1 543 ? 14.227 19.172 17.641 1 81.38 543 GLN B N 1
ATOM 9460 C CA . GLN B 1 543 ? 13.688 19.188 16.281 1 81.38 543 GLN B CA 1
ATOM 9461 C C . GLN B 1 543 ? 12.25 18.672 16.25 1 81.38 543 GLN B C 1
ATOM 9463 O O . GLN B 1 543 ? 11.922 17.703 16.922 1 81.38 543 GLN B O 1
ATOM 9468 N N . LYS B 1 544 ? 11.516 19.406 15.469 1 82.94 544 LYS B N 1
ATOM 9469 C CA . LYS B 1 544 ? 10.141 18.938 15.273 1 82.94 544 LYS B CA 1
ATOM 9470 C C . LYS B 1 544 ? 10.117 17.609 14.523 1 82.94 544 LYS B C 1
ATOM 9472 O O . LYS B 1 544 ? 10.773 17.453 13.492 1 82.94 544 LYS B O 1
ATOM 9477 N N . VAL B 1 545 ? 9.398 16.672 15.062 1 85.06 545 VAL B N 1
ATOM 9478 C CA . VAL B 1 545 ? 9.305 15.352 14.445 1 85.06 545 VAL B CA 1
ATOM 9479 C C . VAL B 1 545 ? 8.156 15.336 13.438 1 85.06 545 VAL B C 1
ATOM 9481 O O . VAL B 1 545 ? 7.113 15.953 13.656 1 85.06 545 VAL B O 1
ATOM 9484 N N . GLY B 1 546 ? 8.445 14.672 12.273 1 89.81 546 GLY B N 1
ATOM 9485 C CA . GLY B 1 546 ? 7.379 14.547 11.297 1 89.81 546 GLY B CA 1
ATOM 9486 C C . GLY B 1 546 ? 7.863 14.062 9.945 1 89.81 546 GLY B C 1
ATOM 9487 O O . GLY B 1 546 ? 9.062 13.852 9.75 1 89.81 546 GLY B O 1
ATOM 9488 N N . TRP B 1 547 ? 6.926 13.906 9.062 1 96.31 547 TRP B N 1
ATOM 9489 C CA . TRP B 1 547 ? 7.215 13.344 7.75 1 96.31 547 TRP B CA 1
ATOM 9490 C C . TRP B 1 547 ? 8.07 14.297 6.922 1 96.31 547 TRP B C 1
ATOM 9492 O O . TRP B 1 547 ? 8.812 13.875 6.039 1 96.31 547 TRP B O 1
ATOM 9502 N N . ALA B 1 548 ? 8.047 15.625 7.203 1 95.62 548 ALA B N 1
ATOM 9503 C CA . ALA B 1 548 ? 8.797 16.609 6.422 1 95.62 548 ALA B CA 1
ATOM 9504 C C . ALA B 1 548 ? 10.297 16.359 6.535 1 95.62 548 ALA B C 1
ATOM 9506 O O . ALA B 1 548 ? 11.023 16.438 5.539 1 95.62 548 ALA B O 1
ATOM 9507 N N . LEU B 1 549 ? 10.742 16.141 7.758 1 94.69 549 LEU B N 1
ATOM 9508 C CA . LEU B 1 549 ? 12.148 15.828 7.973 1 94.69 549 LEU B CA 1
ATOM 9509 C C . LEU B 1 549 ? 12.547 14.555 7.23 1 94.69 549 LEU B C 1
ATOM 9511 O O . LEU B 1 549 ? 13.586 14.516 6.57 1 94.69 549 LEU B O 1
ATOM 9515 N N . GLY B 1 550 ? 11.727 13.5 7.336 1 95.94 550 GLY B N 1
ATOM 9516 C CA . GLY B 1 550 ? 11.992 12.25 6.633 1 95.94 550 GLY B CA 1
ATOM 9517 C C . GLY B 1 550 ? 12 12.406 5.125 1 95.94 550 GLY B C 1
ATOM 9518 O O . GLY B 1 550 ? 12.836 11.812 4.441 1 95.94 550 GLY B O 1
ATOM 9519 N N . ALA B 1 551 ? 11.078 13.188 4.633 1 96.69 551 ALA B N 1
ATOM 9520 C CA . ALA B 1 551 ? 11 13.438 3.195 1 96.69 551 ALA B CA 1
ATOM 9521 C C . ALA B 1 551 ? 12.25 14.164 2.701 1 96.69 551 ALA B C 1
ATOM 9523 O O . ALA B 1 551 ? 12.766 13.859 1.625 1 96.69 551 ALA B O 1
ATOM 9524 N N . MET B 1 552 ? 12.695 15.156 3.475 1 96.25 552 MET B N 1
ATOM 9525 C CA . MET B 1 552 ? 13.891 15.891 3.082 1 96.25 552 MET B CA 1
ATOM 9526 C C . MET B 1 552 ? 15.117 14.977 3.094 1 96.25 552 MET B C 1
ATOM 9528 O O . MET B 1 552 ? 15.961 15.055 2.205 1 96.25 552 MET B O 1
ATOM 9532 N N . LEU B 1 553 ? 15.164 14.125 4.156 1 95.19 553 LEU B N 1
ATOM 9533 C CA . LEU B 1 553 ? 16.234 13.148 4.215 1 95.19 553 LEU B CA 1
ATOM 9534 C C . LEU B 1 553 ? 16.281 12.305 2.945 1 95.19 553 LEU B C 1
ATOM 9536 O O . LEU B 1 553 ? 17.344 12.078 2.377 1 95.19 553 LEU B O 1
ATOM 9540 N N . TYR B 1 554 ? 15.148 11.883 2.502 1 94 554 TYR B N 1
ATOM 9541 C CA . TYR B 1 554 ? 15.023 11.078 1.287 1 94 554 TYR B CA 1
ATOM 9542 C C . TYR B 1 554 ? 15.438 11.883 0.061 1 94 554 TYR B C 1
ATOM 9544 O O . TYR B 1 554 ? 16.266 11.43 -0.73 1 94 554 TYR B O 1
ATOM 9552 N N . GLU B 1 555 ? 14.938 13.062 -0.103 1 94 555 GLU B N 1
ATOM 9553 C CA . GLU B 1 555 ? 15.109 13.867 -1.309 1 94 555 GLU B CA 1
ATOM 9554 C C . GLU B 1 555 ? 16.562 14.289 -1.487 1 94 555 GLU B C 1
ATOM 9556 O O . GLU B 1 555 ? 17.094 14.266 -2.602 1 94 555 GLU B O 1
ATOM 9561 N N . ILE B 1 556 ? 17.203 14.711 -0.412 1 93.38 556 ILE B N 1
ATOM 9562 C CA . ILE B 1 556 ? 18.594 15.148 -0.494 1 93.38 556 ILE B CA 1
ATOM 9563 C C . ILE B 1 556 ? 19.453 14.016 -1.051 1 93.38 556 ILE B C 1
ATOM 9565 O O . ILE B 1 556 ? 20.375 14.258 -1.839 1 93.38 556 ILE B O 1
ATOM 9569 N N . ASN B 1 557 ? 19.094 12.836 -0.642 1 91.69 557 ASN B N 1
ATOM 9570 C CA . ASN B 1 557 ? 19.953 11.711 -0.984 1 91.69 557 ASN B CA 1
ATOM 9571 C C . ASN B 1 557 ? 19.625 11.141 -2.359 1 91.69 557 ASN B C 1
ATOM 9573 O O . ASN B 1 557 ? 20.266 10.188 -2.812 1 91.69 557 ASN B O 1
ATOM 9577 N N . THR B 1 558 ? 18.703 11.727 -3.035 1 88.56 558 THR B N 1
ATOM 9578 C CA . THR B 1 558 ? 18.469 11.398 -4.438 1 88.56 558 THR B CA 1
ATOM 9579 C C . THR B 1 558 ? 19.328 12.273 -5.348 1 88.56 558 THR B C 1
ATOM 9581 O O . THR B 1 558 ? 19.469 11.984 -6.535 1 88.56 558 THR B O 1
ATOM 9584 N N . PHE B 1 559 ? 19.844 13.328 -4.848 1 88.19 559 PHE B N 1
ATOM 9585 C CA . PHE B 1 559 ? 20.672 14.227 -5.641 1 88.19 559 PHE B CA 1
ATOM 9586 C C . PHE B 1 559 ? 22.031 13.609 -5.898 1 88.19 559 PHE B C 1
ATOM 9588 O O . PHE B 1 559 ? 22.562 12.875 -5.059 1 88.19 559 PHE B O 1
ATOM 9595 N N . PRO B 1 560 ? 22.641 13.938 -7.012 1 86.12 560 PRO B N 1
ATOM 9596 C CA . PRO B 1 560 ? 23.938 13.367 -7.352 1 86.12 560 PRO B CA 1
ATOM 9597 C C . PRO B 1 560 ? 25.078 13.969 -6.523 1 86.12 560 PRO B C 1
ATOM 9599 O O . PRO B 1 560 ? 24.953 15.078 -6 1 86.12 560 PRO B O 1
ATOM 9602 N N . TRP B 1 561 ? 26.094 13.148 -6.406 1 88.69 561 TRP B N 1
ATOM 9603 C CA . TRP B 1 561 ? 27.359 13.648 -5.887 1 88.69 561 TRP B CA 1
ATOM 9604 C C . TRP B 1 561 ? 28.188 14.289 -6.996 1 88.69 561 TRP B C 1
ATOM 9606 O O . TRP B 1 561 ? 28.125 13.867 -8.148 1 88.69 561 TRP B O 1
ATOM 9616 N N . SER B 1 562 ? 28.844 15.352 -6.629 1 85.94 562 SER B N 1
ATOM 9617 C CA . SER B 1 562 ? 29.891 15.891 -7.5 1 85.94 562 SER B CA 1
ATOM 9618 C C . SER B 1 562 ? 31.281 15.5 -7.016 1 85.94 562 SER B C 1
ATOM 9620 O O . SER B 1 562 ? 31.5 15.352 -5.812 1 85.94 562 SER B O 1
ATOM 9622 N N . TYR B 1 563 ? 32.125 15.203 -7.953 1 84.31 563 TYR B N 1
ATOM 9623 C CA . TYR B 1 563 ? 33.5 14.844 -7.602 1 84.31 563 TYR B CA 1
ATOM 9624 C C . TYR B 1 563 ? 34.469 15.906 -8.062 1 84.31 563 TYR B C 1
ATOM 9626 O O . TYR B 1 563 ? 34.594 16.188 -9.266 1 84.31 563 TYR B O 1
ATOM 9634 N N . GLU B 1 564 ? 35.094 16.672 -7.18 1 78.5 564 GLU B N 1
ATOM 9635 C CA . GLU B 1 564 ? 36.094 17.672 -7.449 1 78.5 564 GLU B CA 1
ATOM 9636 C C . GLU B 1 564 ? 37.5 17.172 -7.031 1 78.5 564 GLU B C 1
ATOM 9638 O O . GLU B 1 564 ? 37.75 16.953 -5.848 1 78.5 564 GLU B O 1
ATOM 9643 N N . ARG B 1 565 ? 38.25 16.656 -8.008 1 63.34 565 ARG B N 1
ATOM 9644 C CA . ARG B 1 565 ? 39.594 16.188 -7.723 1 63.34 565 ARG B CA 1
ATOM 9645 C C . ARG B 1 565 ? 40.469 17.297 -7.133 1 63.34 565 ARG B C 1
ATOM 9647 O O . ARG B 1 565 ? 40.469 18.422 -7.645 1 63.34 565 ARG B O 1
ATOM 9654 N N . ALA B 1 566 ? 40.875 17.281 -5.98 1 53.12 566 ALA B N 1
ATOM 9655 C CA . ALA B 1 566 ? 41.875 18.234 -5.492 1 53.12 566 ALA B CA 1
ATOM 9656 C C . ALA B 1 566 ? 43 18.406 -6.496 1 53.12 566 ALA B C 1
ATOM 9658 O O . ALA B 1 566 ? 43.406 17.453 -7.152 1 53.12 566 ALA B O 1
ATOM 9659 N N . ARG B 1 567 ? 43.344 19.547 -6.934 1 46 567 ARG B N 1
ATOM 9660 C CA . ARG B 1 567 ? 44.5 19.969 -7.734 1 46 567 ARG B CA 1
ATOM 9661 C C . ARG B 1 567 ? 45.719 19.094 -7.438 1 46 567 ARG B C 1
ATOM 9663 O O . ARG B 1 567 ? 46.625 19.016 -8.258 1 46 567 ARG B O 1
ATOM 9670 N N . ASP B 1 568 ? 45.812 18.656 -6.297 1 41.88 568 ASP B N 1
ATOM 9671 C CA . ASP B 1 568 ? 47.094 17.969 -6.07 1 41.88 568 ASP B CA 1
ATOM 9672 C C . ASP B 1 568 ? 47.188 16.703 -6.914 1 41.88 568 ASP B C 1
ATOM 9674 O O . ASP B 1 568 ? 48.312 16.219 -7.188 1 41.88 568 ASP B O 1
ATOM 9678 N N . ASP B 1 569 ? 46.094 16.172 -7.391 1 39.19 569 ASP B N 1
ATOM 9679 C CA . ASP B 1 569 ? 46.219 15.023 -8.266 1 39.19 569 ASP B CA 1
ATOM 9680 C C . ASP B 1 569 ? 46.281 15.445 -9.734 1 39.19 569 ASP B C 1
ATOM 9682 O O . ASP B 1 569 ? 46.594 14.633 -10.609 1 39.19 569 ASP B O 1
ATOM 9686 N N . GLU B 1 570 ? 45.781 16.5 -10.211 1 38.03 570 GLU B N 1
ATOM 9687 C CA . GLU B 1 570 ? 46.094 17.094 -11.508 1 38.03 570 GLU B CA 1
ATOM 9688 C C . GLU B 1 570 ? 47.562 17.469 -11.594 1 38.03 570 GLU B C 1
ATOM 9690 O O . GLU B 1 570 ? 48.156 17.5 -12.68 1 38.03 570 GLU B O 1
ATOM 9695 N N . LEU B 1 571 ? 48.156 17.938 -10.547 1 35.41 571 LEU B N 1
ATOM 9696 C CA . LEU B 1 571 ? 49.594 18.188 -10.609 1 35.41 571 LEU B CA 1
ATOM 9697 C C . LEU B 1 571 ? 50.344 16.938 -11.008 1 35.41 571 LEU B C 1
ATOM 9699 O O . 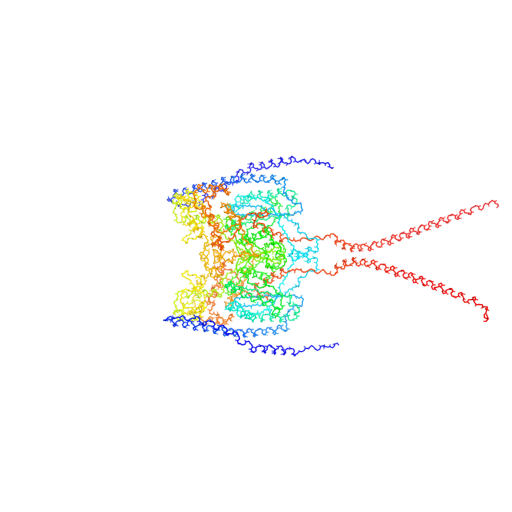LEU B 1 571 ? 51.406 17.016 -11.625 1 35.41 571 LEU B O 1
ATOM 9703 N N . SER B 1 572 ? 49.719 15.797 -10.75 1 33.06 572 SER B N 1
ATOM 9704 C CA . SER B 1 572 ? 50.438 14.633 -11.258 1 33.06 572 SER B CA 1
ATOM 9705 C C . SER B 1 572 ? 50.156 14.414 -12.742 1 33.06 572 SER B C 1
ATOM 9707 O O . SER B 1 572 ? 51.031 13.961 -13.484 1 33.06 572 SER B O 1
ATOM 9709 N N . ASP B 1 573 ? 49 14.797 -13.273 1 33.69 573 ASP B N 1
ATOM 9710 C CA . ASP B 1 573 ? 48.812 14.672 -14.719 1 33.69 573 ASP B CA 1
ATOM 9711 C C . ASP B 1 573 ? 49.438 15.844 -15.461 1 33.69 573 ASP B C 1
ATOM 9713 O O . ASP B 1 573 ? 49.938 15.688 -16.578 1 33.69 573 ASP B O 1
ATOM 9717 N N . MET B 1 574 ? 49.375 17.094 -14.953 1 30.81 574 MET B N 1
ATOM 9718 C CA . MET B 1 574 ? 50.062 18.172 -15.656 1 30.81 574 MET B CA 1
ATOM 9719 C C . MET B 1 574 ? 51.562 17.984 -15.602 1 30.81 574 MET B C 1
ATOM 9721 O O . MET B 1 574 ? 52.312 18.703 -16.25 1 30.81 574 MET B O 1
ATOM 9725 N N . ALA B 1 575 ? 52.031 17.188 -14.578 1 30.92 575 ALA B N 1
ATOM 9726 C CA . ALA B 1 575 ? 53.469 16.938 -14.656 1 30.92 575 ALA B CA 1
ATOM 9727 C C . ALA B 1 575 ? 53.812 16.188 -15.938 1 30.92 575 ALA B C 1
ATOM 9729 O O . ALA B 1 575 ? 54.906 16.359 -16.484 1 30.92 575 ALA B O 1
ATOM 9730 N N . PHE B 1 576 ? 52.75 15.391 -16.422 1 29.25 576 PHE B N 1
ATOM 9731 C CA . PHE B 1 576 ? 53.094 14.688 -17.656 1 29.25 576 PHE B CA 1
ATOM 9732 C C . PHE B 1 576 ? 53 15.617 -18.859 1 29.25 576 PHE B C 1
ATOM 9734 O O . PHE B 1 576 ? 53.781 15.508 -19.797 1 29.25 576 PHE B O 1
ATOM 9741 N N . THR B 1 577 ? 51.969 16.453 -18.891 1 30.31 577 THR B N 1
ATOM 9742 C CA . THR B 1 577 ? 51.969 17.281 -20.094 1 30.31 577 THR B CA 1
ATOM 9743 C C . THR B 1 577 ? 53.125 18.281 -20.062 1 30.31 577 THR B C 1
ATOM 9745 O O . THR B 1 577 ? 53.594 18.719 -21.109 1 30.31 577 THR B O 1
ATOM 9748 N N . ASN B 1 578 ? 53.375 18.75 -18.844 1 26.89 578 ASN B N 1
ATOM 9749 C CA . ASN B 1 578 ? 54.531 19.656 -18.906 1 26.89 578 ASN B CA 1
ATOM 9750 C C . ASN B 1 578 ? 55.812 18.891 -19.188 1 26.89 578 ASN B C 1
ATOM 9752 O O . ASN B 1 578 ? 56.906 19.484 -19.203 1 26.89 578 ASN B O 1
ATOM 9756 N N . ALA B 1 579 ? 55.75 17.5 -18.938 1 30.05 579 ALA B N 1
ATOM 9757 C CA . ALA B 1 579 ? 56.969 16.781 -19.359 1 30.05 579 ALA B CA 1
ATOM 9758 C C . ALA B 1 579 ? 57.156 16.891 -20.875 1 30.05 579 ALA B C 1
ATOM 9760 O O . ALA B 1 579 ? 58.281 16.844 -21.359 1 30.05 579 ALA B O 1
ATOM 9761 N N . SER B 1 580 ? 56.031 16.922 -21.547 1 28.38 580 SER B N 1
ATOM 9762 C CA . SER B 1 580 ? 56.312 17.156 -22.969 1 28.38 580 SER B CA 1
ATOM 9763 C C . SER B 1 580 ? 56.844 18.562 -23.203 1 28.38 580 SER B C 1
ATOM 9765 O O . SER B 1 580 ? 57.5 18.828 -24.203 1 28.38 580 SER B O 1
ATOM 9767 N N . LYS B 1 581 ? 56.281 19.422 -22.328 1 33.28 581 LYS B N 1
ATOM 9768 C CA . LYS B 1 581 ? 56.875 20.75 -22.562 1 33.28 581 LYS B CA 1
ATOM 9769 C C . LYS B 1 581 ? 58.312 20.797 -22.094 1 33.28 581 LYS B C 1
ATOM 9771 O O . LYS B 1 581 ? 59.031 21.781 -22.328 1 33.28 581 LYS B O 1
ATOM 9776 N N . SER B 1 582 ? 58.594 19.875 -21.219 1 30.09 582 SER B N 1
ATOM 9777 C CA . SER B 1 582 ? 60 19.859 -20.797 1 30.09 582 SER B CA 1
ATOM 9778 C C . SER B 1 582 ? 60.906 19.344 -21.906 1 30.09 582 SER B C 1
ATOM 9780 O O . SER B 1 582 ? 62.125 19.406 -21.812 1 30.09 582 SER B O 1
ATOM 9782 N N . GLN B 1 583 ? 60.312 18.531 -22.828 1 30.69 583 GLN B N 1
ATOM 9783 C CA . GLN B 1 583 ? 61.156 18.203 -23.969 1 30.69 583 GLN B CA 1
ATOM 9784 C C . GLN B 1 583 ? 61.562 19.438 -24.75 1 30.69 583 GLN B C 1
ATOM 9786 O O . GLN B 1 583 ? 62.688 19.516 -25.281 1 30.69 583 GLN B O 1
ATOM 9791 N N . GLN B 1 584 ? 60.562 20.375 -24.797 1 29.23 584 GLN B N 1
ATOM 9792 C CA . GLN B 1 584 ? 60.938 21.562 -25.562 1 29.23 584 GLN B CA 1
ATOM 9793 C C . GLN B 1 584 ? 61.906 22.438 -24.766 1 29.23 584 GLN B C 1
ATOM 9795 O O . GLN B 1 584 ? 62.625 23.25 -25.344 1 29.23 584 GLN B O 1
ATOM 9800 N N . ARG B 1 585 ? 61.781 22.375 -23.453 1 31.48 585 ARG B N 1
ATOM 9801 C CA . ARG B 1 585 ? 62.719 23.156 -22.672 1 31.48 585 ARG B CA 1
ATOM 9802 C C . ARG B 1 585 ? 64.125 22.547 -22.766 1 31.48 585 ARG B C 1
ATOM 9804 O O . ARG B 1 585 ? 65.125 23.188 -22.406 1 31.48 585 ARG B O 1
ATOM 9811 N N . GLY B 1 586 ? 64.125 21.219 -22.922 1 32.56 586 GLY B N 1
ATOM 9812 C CA . GLY B 1 586 ? 65.375 20.547 -23.188 1 32.56 586 GLY B CA 1
ATOM 9813 C C . GLY B 1 586 ? 66.125 21.125 -24.375 1 32.56 586 GLY B C 1
ATOM 9814 O O . GLY B 1 586 ? 67.375 21.203 -24.359 1 32.56 586 GLY B O 1
ATOM 9815 N N . GLN B 1 587 ? 65.375 21.422 -25.375 1 36.06 587 GLN B N 1
ATOM 9816 C CA . GLN B 1 587 ? 65.938 22.016 -26.594 1 36.06 587 GLN B CA 1
ATOM 9817 C C . GLN B 1 587 ? 66.375 23.438 -26.328 1 36.06 587 GLN B C 1
ATOM 9819 O O . GLN B 1 587 ? 67.375 23.891 -26.953 1 36.06 587 GLN B O 1
ATOM 9824 N N . MET B 1 588 ? 65.688 24.062 -25.391 1 34.59 588 MET B N 1
ATOM 9825 C CA . MET B 1 588 ? 66.062 25.453 -25.125 1 34.59 588 MET B CA 1
ATOM 9826 C C . MET B 1 588 ? 67.375 25.516 -24.312 1 34.59 588 MET B C 1
ATOM 9828 O O . MET B 1 588 ? 68.125 26.453 -24.453 1 34.59 588 MET B O 1
ATOM 9832 N N . LEU B 1 589 ? 67.438 24.594 -23.391 1 35.66 589 LEU B N 1
ATOM 9833 C CA . LEU B 1 589 ? 68.688 24.547 -22.594 1 35.66 589 LEU B CA 1
ATOM 9834 C C . LEU B 1 589 ? 69.875 24.203 -23.469 1 35.66 589 LEU B C 1
ATOM 9836 O O . LEU B 1 589 ? 71 24.688 -23.234 1 35.66 589 LEU B O 1
ATOM 9840 N N . GLU B 1 590 ? 69.625 23.375 -24.469 1 37.88 590 GLU B N 1
ATOM 9841 C CA . GLU B 1 590 ? 70.625 23.109 -25.484 1 37.88 590 GLU B CA 1
ATOM 9842 C C . GLU B 1 590 ? 71 24.406 -26.203 1 37.88 590 GLU B C 1
ATOM 9844 O O . GLU B 1 590 ? 72.188 24.594 -26.516 1 37.88 590 GLU B O 1
ATOM 9849 N N . GLY B 1 591 ? 69.938 25.203 -26.344 1 36.94 591 GLY B N 1
ATOM 9850 C CA . GLY B 1 591 ? 70.188 26.469 -27.016 1 36.94 591 GLY B CA 1
ATOM 9851 C C . GLY B 1 591 ? 71 27.422 -26.203 1 36.94 591 GLY B C 1
ATOM 9852 O O . GLY B 1 591 ? 71.875 28.125 -26.766 1 36.94 591 GLY B O 1
ATOM 9853 N N . VAL B 1 592 ? 70.688 27.422 -24.922 1 42.22 592 VAL B N 1
ATOM 9854 C CA . VAL B 1 592 ? 71.375 28.328 -24.031 1 42.22 592 VAL B CA 1
ATOM 9855 C C . VAL B 1 592 ? 72.875 27.875 -23.875 1 42.22 592 VAL B C 1
ATOM 9857 O O . VAL B 1 592 ? 73.75 28.688 -23.812 1 42.22 592 VAL B O 1
ATOM 9860 N N . PHE B 1 593 ? 72.938 26.516 -23.812 1 40.88 593 PHE B N 1
ATOM 9861 C CA . PHE B 1 593 ? 74.25 25.922 -23.703 1 40.88 593 PHE B CA 1
ATOM 9862 C C . PHE B 1 593 ? 75.062 26.266 -24.938 1 40.88 593 PHE B C 1
ATOM 9864 O O . PHE B 1 593 ? 76.25 26.578 -24.828 1 40.88 593 PHE B O 1
ATOM 9871 N N . MET B 1 594 ? 74.312 26.25 -26.078 1 42.41 594 MET B N 1
ATOM 9872 C CA . MET B 1 594 ? 75 26.609 -27.328 1 42.41 594 MET B CA 1
ATOM 9873 C C . MET B 1 594 ? 75.375 28.078 -27.312 1 42.41 594 MET B C 1
ATOM 9875 O O . MET B 1 594 ? 76.438 28.469 -27.875 1 42.41 594 MET B O 1
ATOM 9879 N N . ALA B 1 595 ? 74.438 28.828 -26.719 1 43.75 595 ALA B N 1
ATOM 9880 C CA . ALA B 1 595 ? 74.688 30.281 -26.672 1 43.75 595 ALA B CA 1
ATOM 9881 C C . ALA B 1 595 ? 75.875 30.609 -25.781 1 43.75 595 ALA B C 1
ATOM 9883 O O . ALA B 1 595 ? 76.625 31.516 -26.094 1 43.75 595 ALA B O 1
ATOM 9884 N N . CYS B 1 596 ? 75.875 29.828 -24.688 1 44.03 596 CYS B N 1
ATOM 9885 C CA . CYS B 1 596 ? 77 30.078 -23.781 1 44.03 596 CYS B CA 1
ATOM 9886 C C . CYS B 1 596 ? 78.312 29.688 -24.406 1 44.03 596 CYS B C 1
ATOM 9888 O O . CYS B 1 596 ? 79.375 30.344 -24.203 1 44.03 596 CYS B O 1
ATOM 9890 N N . ILE B 1 597 ? 78.25 28.547 -25.188 1 46.81 597 ILE B N 1
ATOM 9891 C CA . ILE B 1 597 ? 79.438 28.156 -25.922 1 46.81 597 ILE B CA 1
ATOM 9892 C C . ILE B 1 597 ? 79.812 29.25 -26.891 1 46.81 597 ILE B C 1
ATOM 9894 O O . ILE B 1 597 ? 81 29.578 -27.016 1 46.81 597 ILE B O 1
ATOM 9898 N N . LEU B 1 598 ? 78.75 29.828 -27.5 1 46.66 598 LEU B N 1
ATOM 9899 C CA . LEU B 1 598 ? 79 30.875 -28.484 1 46.66 598 LEU B CA 1
ATOM 9900 C C . LEU B 1 598 ? 79.625 32.094 -27.812 1 46.66 598 LEU B C 1
ATOM 9902 O O . LEU B 1 598 ? 80.562 32.719 -28.359 1 46.66 598 LEU B O 1
ATOM 9906 N N . LEU B 1 599 ? 79.125 32.406 -26.625 1 47.94 599 LEU B N 1
ATOM 9907 C CA . LEU B 1 599 ? 79.625 33.562 -25.922 1 47.94 599 LEU B CA 1
ATOM 9908 C C . LEU B 1 599 ? 81.062 33.375 -25.516 1 47.94 599 LEU B C 1
ATOM 9910 O O . LEU B 1 599 ? 81.875 34.312 -25.578 1 47.94 599 LEU B O 1
ATOM 9914 N N . ILE B 1 600 ? 81.25 32.094 -25.094 1 49.5 600 ILE B N 1
ATOM 9915 C CA . ILE B 1 600 ? 82.625 31.781 -24.703 1 49.5 600 ILE B CA 1
ATOM 9916 C C . ILE B 1 600 ? 83.562 31.875 -25.906 1 49.5 600 ILE B C 1
ATOM 9918 O O . ILE B 1 600 ? 84.688 32.406 -25.812 1 49.5 600 ILE B O 1
ATOM 9922 N N . LEU B 1 601 ? 83 31.438 -27.062 1 47.53 601 LEU B N 1
ATOM 9923 C CA . LEU B 1 601 ? 83.812 31.531 -28.281 1 47.53 601 LEU B CA 1
ATOM 9924 C C . LEU B 1 601 ? 84.062 33 -28.641 1 47.53 601 LEU B C 1
ATOM 9926 O O . LEU B 1 601 ? 85.188 33.312 -29.062 1 47.53 601 LEU B O 1
ATOM 9930 N N . LEU B 1 602 ? 83.062 33.781 -28.453 1 49.28 602 LEU B N 1
ATOM 9931 C CA . LEU B 1 602 ? 83.188 35.156 -28.812 1 49.28 602 LEU B CA 1
ATOM 9932 C C . LEU B 1 602 ? 84.188 35.875 -27.875 1 49.28 602 LEU B C 1
ATOM 9934 O O . LEU B 1 602 ? 84.938 36.719 -28.312 1 49.28 602 LEU B O 1
ATOM 9938 N N . ALA B 1 603 ? 84.062 35.469 -26.594 1 49.81 603 ALA B N 1
ATOM 9939 C CA . ALA B 1 603 ? 85 36.062 -25.641 1 49.81 603 ALA B CA 1
ATOM 9940 C C . ALA B 1 603 ? 86.438 35.656 -25.969 1 49.81 603 ALA B C 1
ATOM 9942 O O . ALA B 1 603 ? 87.375 36.469 -25.844 1 49.81 603 ALA B O 1
ATOM 9943 N N . GLY B 1 604 ? 86.562 34.375 -26.391 1 44.59 604 GLY B N 1
ATOM 9944 C CA . GLY B 1 604 ? 87.875 33.938 -26.797 1 44.59 604 GLY B CA 1
ATOM 9945 C C . GLY B 1 604 ? 88.438 34.75 -27.969 1 44.59 604 GLY B C 1
ATOM 9946 O O . GLY B 1 604 ? 89.625 35.062 -28.016 1 44.59 604 GLY B O 1
ATOM 9947 N N . LEU B 1 605 ? 87.5 35 -28.891 1 48.72 605 LEU B N 1
ATOM 9948 C CA . LEU B 1 605 ? 87.938 35.75 -30.062 1 48.72 605 LEU B CA 1
ATOM 9949 C C . LEU B 1 605 ? 88.438 37.125 -29.688 1 48.72 605 LEU B C 1
ATOM 9951 O O . LEU B 1 605 ? 89.375 37.625 -30.25 1 48.72 605 LEU B O 1
ATOM 9955 N N . HIS B 1 606 ? 87.75 37.719 -28.703 1 48.5 606 HIS B N 1
ATOM 9956 C CA . HIS B 1 606 ? 88.125 39.062 -28.297 1 48.5 606 HIS B CA 1
ATOM 9957 C C . HIS B 1 606 ? 89.562 39.062 -27.719 1 48.5 606 HIS B C 1
ATOM 9959 O O . HIS B 1 606 ? 90.312 40 -27.938 1 48.5 606 HIS B O 1
ATOM 9965 N N . VAL B 1 607 ? 89.75 38 -26.938 1 47.62 607 VAL B N 1
ATOM 9966 C CA . VAL B 1 607 ? 91.062 37.969 -26.328 1 47.62 607 VAL B CA 1
ATOM 9967 C C . VAL B 1 607 ? 92.125 37.844 -27.422 1 47.62 607 VAL B C 1
ATOM 9969 O O . VAL B 1 607 ? 93.188 38.5 -27.359 1 47.62 607 VAL B O 1
ATOM 9972 N N . VAL B 1 608 ? 91.875 37 -28.406 1 46.62 608 VAL B N 1
ATOM 9973 C CA . VAL B 1 608 ? 92.875 36.812 -29.438 1 46.62 608 VAL B CA 1
ATOM 9974 C C . VAL B 1 608 ? 93.125 38.125 -30.156 1 46.62 608 VAL B C 1
ATOM 9976 O O . VAL B 1 608 ? 94.25 38.438 -30.453 1 46.62 608 VAL B O 1
ATOM 9979 N N . LEU B 1 609 ? 92 38.812 -30.422 1 48.75 609 LEU B N 1
ATOM 9980 C CA . LEU B 1 609 ? 92.25 40.031 -31.203 1 48.75 609 LEU B CA 1
ATOM 9981 C C . LEU B 1 609 ? 93.062 41.031 -30.406 1 48.75 609 LEU B C 1
ATOM 9983 O O . LEU B 1 609 ? 93.812 41.812 -30.969 1 48.75 609 LEU B O 1
ATOM 9987 N N . ASP B 1 610 ? 92.75 41.062 -29.109 1 46.12 610 ASP B N 1
ATOM 9988 C CA . ASP B 1 610 ? 93.5 42.031 -28.281 1 46.12 610 ASP B CA 1
ATOM 9989 C C . ASP B 1 610 ? 95 41.75 -28.281 1 46.12 610 ASP B C 1
ATOM 9991 O O . ASP B 1 610 ? 95.812 42.656 -28.328 1 46.12 610 ASP B O 1
ATOM 9995 N N . VAL B 1 611 ? 95.188 40.406 -28.188 1 44.44 611 VAL B N 1
ATOM 9996 C CA . VAL B 1 611 ? 96.625 40.062 -28.141 1 44.44 611 VAL B CA 1
ATOM 9997 C C . VAL B 1 611 ? 97.312 40.5 -29.438 1 44.44 611 VAL B C 1
ATOM 9999 O O . VAL B 1 611 ? 98.438 40.969 -29.422 1 44.44 611 VAL B O 1
ATOM 10002 N N . ARG B 1 612 ? 96.562 40.344 -30.531 1 42.78 612 ARG B N 1
ATOM 10003 C CA . ARG B 1 612 ? 97.188 40.719 -31.781 1 42.78 612 ARG B CA 1
ATOM 10004 C C . ARG B 1 612 ? 97.5 42.219 -31.781 1 42.78 612 ARG B C 1
ATOM 10006 O O . ARG B 1 612 ? 98.5 42.656 -32.406 1 42.78 612 ARG B O 1
ATOM 10013 N N . ARG B 1 613 ? 96.625 43 -31.234 1 40.72 613 ARG B N 1
ATOM 10014 C CA . ARG B 1 613 ? 96.875 44.438 -31.281 1 40.72 613 ARG B CA 1
ATOM 10015 C C . ARG B 1 613 ? 98.125 44.781 -30.516 1 40.72 613 ARG B C 1
ATOM 10017 O O . ARG B 1 613 ? 98.875 45.688 -30.906 1 40.72 613 ARG B O 1
ATOM 10024 N N . ARG B 1 614 ? 98.312 44.062 -29.391 1 40.44 614 ARG B N 1
ATOM 10025 C CA . ARG B 1 614 ? 99.438 44.469 -28.594 1 40.44 614 ARG B CA 1
ATOM 10026 C C . ARG B 1 614 ? 100.75 44.25 -29.359 1 40.44 614 ARG B C 1
ATOM 10028 O O . ARG B 1 614 ? 101.75 44.938 -29.125 1 40.44 614 ARG B O 1
ATOM 10035 N N . ARG B 1 615 ? 100.812 43.188 -30.078 1 36.66 615 ARG B N 1
ATOM 10036 C CA . ARG B 1 615 ? 102.125 42.906 -30.688 1 36.66 615 ARG B CA 1
ATOM 10037 C C . ARG B 1 615 ? 102.438 44 -31.703 1 36.66 615 ARG B C 1
ATOM 10039 O O . ARG B 1 615 ? 103.625 44.156 -32.062 1 36.66 615 ARG B O 1
ATOM 10046 N N . ARG B 1 616 ? 101.5 44.656 -32.344 1 38 616 ARG B N 1
ATOM 10047 C CA . ARG B 1 616 ? 101.875 45.594 -33.375 1 38 616 ARG B CA 1
ATOM 10048 C C . ARG B 1 616 ? 102.688 46.75 -32.781 1 38 616 ARG B C 1
ATOM 10050 O O . ARG B 1 616 ? 103.5 47.375 -33.469 1 38 616 ARG B O 1
ATOM 10057 N N . ASN B 1 617 ? 102.25 47.219 -31.609 1 34.75 617 ASN B N 1
ATOM 10058 C CA . ASN B 1 617 ? 102.938 48.406 -31.125 1 34.75 617 ASN B CA 1
ATOM 10059 C C . ASN B 1 617 ? 104.438 48.188 -30.938 1 34.75 617 ASN B C 1
ATOM 10061 O O . ASN B 1 617 ? 105.188 49.125 -30.609 1 34.75 617 ASN B O 1
ATOM 10065 N N . ARG B 1 618 ? 104.875 47 -30.781 1 32.06 618 ARG B N 1
ATOM 10066 C CA . ARG B 1 618 ? 106.312 46.844 -30.531 1 32.06 618 ARG B CA 1
ATOM 10067 C C . ARG B 1 618 ? 107.125 47.344 -31.703 1 32.06 618 ARG B C 1
ATOM 10069 O O . ARG B 1 618 ? 108.312 47.719 -31.531 1 32.06 618 ARG B O 1
ATOM 10076 N N . GLU B 1 619 ? 106.75 47.188 -32.969 1 34.47 619 GLU B N 1
ATOM 10077 C CA . GLU B 1 619 ? 107.75 47.438 -34.031 1 34.47 619 GLU B CA 1
ATOM 10078 C C . GLU B 1 619 ? 108.062 48.906 -34.188 1 34.47 619 GLU B C 1
ATOM 10080 O O . GLU B 1 619 ? 109.062 49.281 -34.812 1 34.47 619 GLU B O 1
ATOM 10085 N N . GLU B 1 620 ? 107.188 49.844 -33.969 1 33.91 620 GLU B N 1
ATOM 10086 C CA . GLU B 1 620 ? 107.562 51.188 -34.344 1 33.91 620 GLU B CA 1
ATOM 10087 C C . GLU B 1 620 ? 108.75 51.688 -33.5 1 33.91 620 GLU B C 1
ATOM 10089 O O . GLU B 1 620 ? 109.375 52.688 -33.844 1 33.91 620 GLU B O 1
ATOM 10094 N N . TYR B 1 621 ? 109 51.188 -32.344 1 27.36 621 TYR B N 1
ATOM 10095 C CA . TYR B 1 621 ? 110 51.781 -31.516 1 27.36 621 TYR B CA 1
ATOM 10096 C C . TYR B 1 621 ? 111.375 51.594 -32.125 1 27.36 621 TYR B C 1
ATOM 10098 O O . TYR B 1 621 ? 112.375 52.062 -31.578 1 27.36 621 TYR B O 1
ATOM 10106 N N . LEU B 1 622 ? 111.625 50.594 -33.062 1 25.8 622 LEU B N 1
ATOM 10107 C CA . LEU B 1 622 ? 113 50.438 -33.469 1 25.8 622 LEU B CA 1
ATOM 10108 C C . LEU B 1 622 ? 113.5 51.688 -34.25 1 25.8 622 LEU B C 1
ATOM 10110 O O . LEU B 1 622 ? 113.125 51.875 -35.406 1 25.8 622 LEU B O 1
ATOM 10114 N N . SER B 1 623 ? 113.625 52.938 -33.719 1 25.48 623 SER B N 1
ATOM 10115 C CA . SER B 1 623 ? 114.375 54.125 -33.25 1 25.48 623 SER B CA 1
ATOM 10116 C C . SER B 1 623 ? 115.875 53.969 -33.375 1 25.48 623 SER B C 1
ATOM 10118 O O . SER B 1 623 ? 116.375 52.844 -33.469 1 25.48 623 SER B O 1
ATOM 10120 N N . LEU B 1 624 ? 116.688 54.656 -32.312 1 26.39 624 LEU B N 1
ATOM 10121 C CA . LEU B 1 624 ? 117.625 55.75 -32 1 26.39 624 LEU B CA 1
ATOM 10122 C C . LEU B 1 624 ? 119.062 55.219 -31.984 1 26.39 624 LEU B C 1
ATOM 10124 O O . LEU B 1 624 ? 120 55.969 -32.156 1 26.39 624 LEU B O 1
ATOM 10128 N N . LYS B 1 625 ? 119.562 54.094 -31.469 1 22.14 625 LYS B N 1
ATOM 10129 C CA . LYS B 1 625 ? 120.938 54.031 -31.859 1 22.14 625 LYS B CA 1
ATOM 10130 C C . LYS B 1 625 ? 121.125 53.5 -33.281 1 22.14 625 LYS B C 1
ATOM 10132 O O . LYS B 1 625 ? 120.438 52.562 -33.688 1 22.14 625 LYS B O 1
#

Radius of gyration: 40.6 Å; Cα contacts (8 Å, |Δi|>4): 2193; chains: 2; bounding box: 172×104×70 Å

Foldseek 3Di:
DDPPPPPDDPVVVVVVVVVVVVPPPPPPPDPLPPVPPPLPPDPPDPDDVLVVLLVLFVVVVVVVSVVVVVVLVVQVVVQVVVLVVLLVVLLVPLVDDDQWAKAWEWEFEQAWIKIFIWTKHAQAAADPVSVVQQVFQNDAIAIDGFPSRMGIDDDGLLVLLPPPDLVVSLVVVLVRCQSVLVSNCSSCVVPNVCQQVYYYAYEYELNLVVDDPVSSVSSLVSVLVQCVDCVSGVHHDDSVRHDYDDQQLFQVLLQLLVFVLVPCPSVQQGGAEARALAQEGAWEWEAAQFKIKTKDADRVLPDPPQWDWDHQFRTHITTMRMGIGGLLHLNSLVLLLVQLQCAPDASCQFSPVATEDLLFFAPDKDKDKHLWHADPVRDIDNDDDDYHDRPSIGMGMYHHNGNFHDLVVLLVSLLVSQQQVCCVVVCVPVVHQAFTNNHHHHADDDDDSHYHYYEYEDLVQVLCQLLVHPQKDFLLSLSVSLVVLRGHHPVVQVVSCVVTNVDDNVCSRCSNNSSSNVSSCQPVRNNGDRGGIYGYDQDRPSDGRGSSSSVVSRVSSVDDRHYDHPCVVVCVVVVVVCVVVVVVVVVVVVVVVVVVVVVVVVVVVVVVVVVVVVVVVPPPDDDPD/DDDPPPPPDVVVVVVVVVVVVVCPPPPPPLPLPVVPPPLPPDPPPPDPDPVVLLVLFVVVVVVVSVVVVVVLVVQVVVQVVVLVVLLVVLLVPLPDDDQWAKAWEWEFEQAWIKIFIWTKHAQEAADPVSVVQQVFQNDAIAIDGFPSRMGIDDGGLLVLLPPPDLVSSLVVVLVRCQSVLVSNCSSCVVPNVCQQVYYYAYEYELNLVVDDPVSSVSSLVSVLVQCVDCVSGVHHDDSVRHDYDDQQLFQVLLQLLVDVLVDCVSVQQGGAEARALGQEGAWEWEAAQFKIKTKDADRVLPDPPQWDWDHQFRTHIGTMRMGIGGLLHLNSLVLLLVQLQCAPDASCQFSPVATEDLLFFAPDKDKDKHLWHADPVRDIDNDDDDYHDRPSIGMGMYHHNGNFHDLVVLLVSLLVSQQQVCCVVVCVPVVHQAFTNNHHHHADDDDDSHYHYYEYEDLVQVLCQLLVHPQKDFLLSLSVSLVVLRGHHPVVQCVSCVVTNVDDNVCSRCSNNSSSNVSSCQPVRNNGDRGGIYGYDQDRPSDGRGSSSSVVSRVSSVDDRHYDHPCVVVVVVVVVVVVVVVVVVVVVVVVVVVVVVVVVVVVVVVVVVVVVVVVVVVPVPPDDD